Protein 7X5N (pdb70)

Sequence (820 aa):
DYKTFDPDLWAAIAKEEERQEHNLELIASENFVSEAVMAAQGSILTNKYAEGYPGHRYYGGCEEFVDIVENLAIDRAKELFGAKFANVQPHSGSQANTAAYLALVEPGDTILGMDLSAGGHLTHGSPVNFSGKTYHFVAYGVDPTTEVIDYNVVRILARKHQPKLIVAGASAYGRTIDFAKFREIADEVGAKLMVDMAHIAGLVAAGLHPNPVPYADITTTTTHKTLRGPRRGGMILTNDEALAKKINSAVFPGIQGGPLEHVIAGKAVAFKEALDPAFKEYSEQIIANAKAMVKVFNQAIGTRVISGATDNHLMLIDVRELGINGKEAESILDSVNITVNKNSIPFETLSPFKTSGIRIGTPAITTRGFKEEDAVKVAELVVKALQAKDDNAQLDEVKTGVRELTEKFPLVDYKTFDPDLWAAIAKEEERQEHNLELIASENFVSEAVMAAQGSILTNKYAEGYPGHRYYGGCEFVDIVENLAIDRAKELFGAKFANVQPHSGSQANTAAYLALVEPGDTILGMDLSAGGHLTHGSPVNFSGKTYHFVAYGVDPTTEVIDYNVVRILARKHQPKLIVAGASAYGRTIDFAKFREIADEVGAKLMVDMAHIAGLVAAGLHPNPVPYADITTTTTHKTLRGPRRGGMILTNDEALAKKINSAVFPGIQGGPLEHVIAGKAVAFKEALDPAFKEYSEQIIANAKAMVKVFNQAIGTRVISGATDNHLMLIDVRELGINGKEAESILDSVNITVNKNSIPFETLSPFKTSGIRIGTPAITTRGFKEEDAVKVAELVVKALQAKDDNAQLDEVKTGVRELTEKFPLH

Solvent-accessible surface area: 28573 Å² total; per-residue (Å²): 156,73,93,107,88,3,82,88,0,18,43,3,5,45,106,0,85,95,22,5,38,90,18,0,7,0,2,0,8,4,6,20,15,38,117,9,0,32,28,0,0,21,11,32,0,3,11,0,19,0,16,2,45,26,55,146,24,75,24,4,7,5,126,64,0,8,73,0,1,62,31,0,26,67,13,0,71,116,20,4,55,3,125,55,16,4,0,2,0,4,7,13,5,4,0,4,26,0,0,0,74,7,10,8,115,94,49,33,28,0,0,1,3,53,67,29,6,1,5,54,32,1,5,18,14,106,78,1,22,0,22,140,51,10,104,33,20,52,3,30,12,37,88,121,73,14,41,10,45,28,98,76,1,52,104,26,0,131,145,61,111,3,122,0,0,0,0,3,15,18,8,19,12,56,60,8,47,3,34,86,0,70,99,0,0,93,87,18,67,9,86,0,0,0,13,1,12,10,13,0,0,1,8,23,11,59,53,8,71,46,0,4,98,83,9,30,0,2,1,2,6,0,10,13,0,2,45,1,0,8,0,0,0,1,0,5,46,67,97,60,16,7,133,120,3,48,64,10,0,8,24,3,10,3,6,9,0,8,0,1,4,2,0,0,3,0,4,2,1,54,34,8,76,49,110,62,5,94,121,21,0,79,40,0,22,30,0,0,98,15,0,8,129,24,1,78,135,24,129,8,3,104,7,16,24,36,38,2,46,2,0,2,4,6,1,6,0,134,135,41,69,34,24,0,114,82,0,21,70,44,0,70,65,2,39,1,4,1,8,30,22,10,5,10,124,30,114,61,49,91,111,84,2,1,0,0,17,0,1,0,0,1,0,9,42,19,27,0,115,90,129,7,0,48,66,0,0,92,17,0,14,64,0,8,75,5,181,127,63,116,66,70,31,94,98,0,97,52,6,0,129,90,3,5,126,116,25,87,100,148,123,58,91,97,83,3,83,88,0,20,60,4,3,40,97,1,82,79,22,4,39,101,10,0,7,0,0,0,3,3,6,18,15,40,111,8,0,31,28,0,0,21,14,36,1,4,12,1,21,0,26,1,39,23,64,144,31,69,24,18,13,7,116,29,0,22,74,0,1,60,30,0,27,75,20,0,73,126,18,4,58,6,142,64,14,4,0,3,1,4,9,14,6,5,0,3,26,0,0,0,77,6,10,11,119,98,50,32,28,0,0,1,3,54,70,29,6,1,3,51,32,0,6,17,16,102,79,1,24,0,21,138,52,12,100,33,20,56,6,29,11,46,91,122,74,14,41,9,55,40,90,72,2,32,111,33,0,146,150,59,104,3,118,0,0,0,0,3,15,19,8,17,12,61,61,8,62,1,44,62,0,53,90,0,0,90,84,21,66,6,84,0,0,0,14,1,11,9,12,0,0,1,8,26,6,62,59,9,67,52,0,3,94,81,9,38,0,2,0,1,6,0,14,14,1,2,46,1,0,8,1,0,0,1,0,4,56,68,106,65,16,8,134,122,3,50,67,11,0,6,20,4,12,3,9,6,0,5,0,1,4,2,0,0,3,0,3,2,0,61,34,8,62,46,112,58,6,114,126,21,1,95,35,0,22,30,0,0,98,16,0,8,141,24,0,77,136,22,146,6,2,96,5,16,24,36,35,2,44,3,0,2,3,6,0,6,0,106,152,36,69,34,24,0,108,79,0,19,69,51,0,45,75,3,52,0,0,0,7,26,24,11,3,12,120,30,106,70,49,84,113,108,3,0,0,0,11,0,0,0,0,0,0,9,39,18,24,0,117,88,140,7,0,47,65,0,0,93,15,0,15,69,1,6,71,5,181,124,62,105,63,59,16,78,87,0,86,47,4,1,131,85,3,5,119,124,28,85,31,225

B-factor: mean 38.7, std 10.05, range [20.39, 105.13]

Secondary structure (DSSP, 8-state):
-TTTT-HHHHHHHHHHHHHHHHSEE--TT-----HHHHHHHTSGGGG----EETTEESSSS-TTHHHHHHHHHHHHHHHH--SEEE---SSHHHHHHHHHHHH--TT-EEEEE-TTTT--GGGT-TTSHHHHHSEEEEE---TTT-S--HHHHHHHHHHH--SEEEE--SS--S---HHHHHHHHHHHT-EEEEE-GGGHHHHHTTSS---TTT-SEEEEESSSTT---S-EEEEES-HHHHHHHHHIIIIII--S--HHHHHHHHHHHHHHHSHHHHHHHHHHHHHHHHHHHHHHTSSS-EETTS--SSSEEEEE-GGGT--HHHHHHHHHHTTEE-EEE--TT--S-TTT-SEEEEE-HHHHHHT--HHHHHHHHHHHHHHHHSSS-HHHHHHHHHHHHHHHHHS--/--HHHH-HHHHHHHHHHHHHHHHSEE--TT-----HHHHHHHTSGGGG----EETTEESSSS-HHHHHHHHHHHHHHHHHHT-SEEE---SSHHHHHHHHHHHH--TT-EEEEE-TTTT--GGGT-TTSHHHHHSEEEEE---TTT-S--HHHHHHHHHHH--SEEEE--SS--S---HHHHHHHHHHHT-EEEEE-TTTHHHHHTTSS---TTT-SEEEEESSSTT---S-EEEEES-HHHHHHHHHIIIIII-SS--HHHHHHHHHHHHHHHSHHHHHHHHHHHHHHHHHHHHHHHSTT-EEGGG--SSSEEEEE-GGGT--HHHHHHHHHHTTEE-EEE--TT--S-TTT-SEEEEE-HHHHHHT--HHHHHHHHHHHHHHHHSSS-HHHHHHHHHHHHHHHHHS---

Organism: Enterococcus faecium (strain ATCC BAA-472 / TX0016 / DO) (NCBI:txid333849)

Radius of gyration: 26.91 Å; Cα contacts (8 Å, |Δi|>4): 1961; chains: 2; bounding box: 60×84×65 Å

Structure (mmCIF, N/CA/C/O backbone):
data_7X5N
#
_entry.id   7X5N
#
_cell.length_a   119.350
_cell.length_b   119.350
_cell.length_c   162.588
_cell.angle_alpha   90.000
_cell.angle_beta   90.000
_cell.angle_gamma   90.000
#
_symmetry.space_group_name_H-M   'P 41 21 2'
#
loop_
_entity.id
_entity.type
_entity.pdbx_description
1 polymer 'Serine hydroxymethyltransferase'
2 non-polymer (4R)-6-azanyl-4-[3-(hydroxymethyl)-5-phenyl-phenyl]-3-methyl-4-propan-2-yl-1H-pyrano[2,3-c]pyrazole-5-carbonitrile
3 non-polymer [3-HYDROXY-2-METHYL-5-PHOSPHONOOXYMETHYL-PYRIDIN-4-YLMETHYL]-SERINE
4 water water
#
loop_
_atom_site.group_PDB
_atom_site.id
_atom_site.type_symbol
_atom_site.label_atom_id
_atom_site.label_alt_id
_atom_site.label_comp_id
_atom_site.label_asym_id
_atom_site.label_entity_id
_atom_site.label_seq_id
_atom_site.pdbx_PDB_ins_code
_atom_site.Cartn_x
_atom_site.Cartn_y
_atom_site.Cartn_z
_atom_site.occupancy
_atom_site.B_iso_or_equiv
_atom_site.auth_seq_id
_atom_site.auth_comp_id
_atom_site.auth_asym_id
_atom_site.auth_atom_id
_atom_site.pdbx_PDB_model_num
ATOM 1 N N . ASP A 1 6 ? 60.47782 78.34658 70.82940 1.000 60.56310 3 ASP A N 1
ATOM 2 C CA . ASP A 1 6 ? 60.59299 77.65848 72.11148 1.000 65.45429 3 ASP A CA 1
ATOM 3 C C . ASP A 1 6 ? 61.87143 76.82445 72.17383 1.000 63.67242 3 ASP A C 1
ATOM 4 O O . ASP A 1 6 ? 62.60354 76.87390 73.16959 1.000 56.79100 3 ASP A O 1
ATOM 9 N N . TYR A 1 7 ? 62.13987 76.05012 71.11155 1.000 59.69377 4 TYR A N 1
ATOM 10 C CA . TYR A 1 7 ? 63.45875 75.43765 70.97478 1.000 56.62965 4 TYR A CA 1
ATOM 11 C C . TYR A 1 7 ? 64.55478 76.48748 70.84401 1.000 54.54081 4 TYR A C 1
ATOM 12 O O . TYR A 1 7 ? 65.73245 76.15873 71.03747 1.000 52.46906 4 TYR A O 1
ATOM 21 N N . LYS A 1 8 ? 64.18366 77.73932 70.53904 1.000 48.61606 5 LYS A N 1
ATOM 22 C CA . LYS A 1 8 ? 65.11947 78.85120 70.42942 1.000 49.28331 5 LYS A CA 1
ATOM 23 C C . LYS A 1 8 ? 65.61158 79.36434 71.76852 1.000 50.53021 5 LYS A C 1
ATOM 24 O O . LYS A 1 8 ? 66.64110 80.04553 71.80426 1.000 50.96837 5 LYS A O 1
ATOM 30 N N . THR A 1 9 ? 64.89520 79.07991 72.86242 1.000 49.97917 6 THR A N 1
ATOM 31 C CA . THR A 1 9 ? 65.24502 79.67398 74.14911 1.000 47.32310 6 THR A CA 1
ATOM 32 C C . THR A 1 9 ? 66.58823 79.16625 74.65724 1.000 45.99625 6 THR A C 1
ATOM 33 O O . THR A 1 9 ? 67.31831 79.90982 75.31951 1.000 46.88817 6 THR A O 1
ATOM 37 N N . PHE A 1 10 ? 66.91894 77.90439 74.36259 1.000 42.88305 7 PHE A N 1
ATOM 38 C CA . PHE A 1 10 ? 68.17759 77.31693 74.81328 1.000 43.00408 7 PHE A CA 1
ATOM 39 C C . PHE A 1 10 ? 69.38800 78.03838 74.22529 1.000 38.19410 7 PHE A C 1
ATOM 40 O O . PHE A 1 10 ? 70.43296 78.12599 74.87861 1.000 43.53030 7 PHE A O 1
ATOM 48 N N . ASP A 1 11 ? 69.27242 78.56712 73.00775 1.000 42.80119 8 ASP A N 1
ATOM 49 C CA . ASP A 1 11 ? 70.40722 79.15533 72.29208 1.000 42.76027 8 ASP A CA 1
ATOM 50 C C . ASP A 1 11 ? 70.01161 80.51314 71.72790 1.000 43.95967 8 ASP A C 1
ATOM 51 O O . ASP A 1 11 ? 69.86753 80.67516 70.50567 1.000 43.53400 8 ASP A O 1
ATOM 56 N N . PRO A 1 12 ? 69.84079 81.52139 72.58991 1.000 44.44692 9 PRO A N 1
ATOM 57 C CA . PRO A 1 12 ? 69.37608 82.82122 72.08675 1.000 45.11782 9 PRO A CA 1
ATOM 58 C C . PRO A 1 12 ? 70.37186 83.50401 71.16175 1.000 40.84692 9 PRO A C 1
ATOM 59 O O . PRO A 1 12 ? 69.94708 84.22200 70.24774 1.000 38.23051 9 PRO A O 1
ATOM 63 N N . ASP A 1 13 ? 71.67791 83.29266 71.34970 1.000 38.30053 10 ASP A N 1
ATOM 64 C CA . ASP A 1 13 ? 72.65553 83.97757 70.50660 1.000 40.18331 10 ASP A CA 1
ATOM 65 C C . ASP A 1 13 ? 72.58127 83.50675 69.05249 1.000 42.97705 10 ASP A C 1
ATOM 66 O O . ASP A 1 13 ? 72.64567 84.32407 68.12501 1.000 38.97050 10 ASP A O 1
ATOM 71 N N . LEU A 1 14 ? 72.44661 82.19651 68.83027 1.000 39.89217 11 LEU A N 1
ATOM 72 C CA . LEU A 1 14 ? 72.41198 81.69407 67.45571 1.000 38.97661 11 LEU A CA 1
ATOM 73 C C . LEU A 1 14 ? 71.16086 82.16493 66.72874 1.000 40.73871 11 LEU A C 1
ATOM 74 O O . LEU A 1 14 ? 71.23080 82.64643 65.58832 1.000 37.21210 11 LEU A O 1
ATOM 79 N N . TRP A 1 15 ? 70.00239 82.04373 67.37972 1.000 38.39062 12 TRP A N 1
ATOM 80 C CA . TRP A 1 15 ? 68.75724 82.40023 66.71703 1.000 35.61239 12 TRP A CA 1
ATOM 81 C C . TRP A 1 15 ? 68.62770 83.90369 66.51537 1.000 41.68336 12 TRP A C 1
ATOM 82 O O . TRP A 1 15 ? 67.96234 84.34002 65.56851 1.000 41.11132 12 TRP A O 1
ATOM 93 N N . ALA A 1 16 ? 69.25763 84.70946 67.37111 1.000 37.43488 13 ALA A N 1
ATOM 94 C CA . ALA A 1 16 ? 69.27330 86.14580 67.12489 1.000 39.05333 13 ALA A CA 1
ATOM 95 C C . ALA A 1 16 ? 70.04525 86.45984 65.84944 1.000 42.16003 13 ALA A C 1
ATOM 96 O O . ALA A 1 16 ? 69.59439 87.25288 65.01336 1.000 42.50902 13 ALA A O 1
ATOM 98 N N . ALA A 1 17 ? 71.20575 85.81603 65.67461 1.000 40.18529 14 ALA A N 1
ATOM 99 C CA . ALA A 1 17 ? 72.01418 86.01905 64.47368 1.000 41.74038 14 ALA A CA 1
ATOM 100 C C . ALA A 1 17 ? 71.24477 85.63250 63.21974 1.000 38.80718 14 ALA A C 1
ATOM 101 O O . ALA A 1 17 ? 71.26003 86.36057 62.22288 1.000 42.80837 14 ALA A O 1
ATOM 103 N N . ILE A 1 18 ? 70.54873 84.49635 63.25594 1.000 37.68716 15 ILE A N 1
ATOM 104 C CA . ILE A 1 18 ? 69.73831 84.08753 62.11358 1.000 39.54697 15 ILE A CA 1
ATOM 105 C C . ILE A 1 18 ? 68.59608 85.06815 61.89032 1.000 42.68600 15 ILE A C 1
ATOM 106 O O . ILE A 1 18 ? 68.23901 85.37708 60.74634 1.000 42.47556 15 ILE A O 1
ATOM 111 N N . ALA A 1 19 ? 68.01305 85.58407 62.97579 1.000 42.82375 16 ALA A N 1
ATOM 112 C CA . ALA A 1 19 ? 66.94653 86.57171 62.84770 1.000 43.82374 16 ALA A CA 1
ATOM 113 C C . ALA A 1 19 ? 67.43519 87.81675 62.11716 1.000 43.63958 16 ALA A C 1
ATOM 114 O O . ALA A 1 19 ? 66.74634 88.34860 61.23805 1.000 45.70245 16 ALA A O 1
ATOM 116 N N . LYS A 1 20 ? 68.62594 88.30323 62.47228 1.000 44.03779 17 LYS A N 1
ATOM 117 C CA . LYS A 1 20 ? 69.15738 89.47057 61.78126 1.000 41.82303 17 LYS A CA 1
ATOM 118 C C . LYS A 1 20 ? 69.49595 89.15492 60.32632 1.000 47.64951 17 LYS A C 1
ATOM 119 O O . LYS A 1 20 ? 69.37934 90.03018 59.46277 1.000 42.28647 17 LYS A O 1
ATOM 125 N N . GLU A 1 21 ? 69.90080 87.91531 60.03299 1.000 44.85076 18 GLU A N 1
ATOM 126 C CA . GLU A 1 21 ? 70.14789 87.53938 58.64548 1.000 43.36720 18 GLU A CA 1
ATOM 127 C C . GLU A 1 21 ? 68.85481 87.54032 57.83800 1.000 44.05296 18 GLU A C 1
ATOM 128 O O . GLU A 1 21 ? 68.85390 87.91629 56.65717 1.000 46.50235 18 GLU A O 1
ATOM 134 N N . GLU A 1 22 ? 67.74203 87.14229 58.45873 1.000 41.82989 19 GLU A N 1
ATOM 135 C CA . GLU A 1 22 ? 66.45086 87.22062 57.78460 1.000 42.08352 19 GLU A CA 1
ATOM 136 C C . GLU A 1 22 ? 66.11464 88.66103 57.43648 1.000 44.78111 19 GLU A C 1
ATOM 137 O O . GLU A 1 22 ? 65.65747 88.95306 56.32806 1.000 48.71156 19 GLU A O 1
ATOM 143 N N . GLU A 1 23 ? 66.32697 89.57577 58.38298 1.000 47.34247 20 GLU A N 1
ATOM 144 C CA . GLU A 1 23 ? 66.05314 90.98472 58.12490 1.000 49.32532 20 GLU A CA 1
ATOM 145 C C . GLU A 1 23 ? 67.01543 91.55356 57.09121 1.000 48.79817 20 GLU A C 1
ATOM 146 O O . GLU A 1 23 ? 66.62243 92.39033 56.27063 1.000 46.14010 20 GLU A O 1
ATOM 152 N N . ARG A 1 24 ? 68.27935 91.11608 57.11253 1.000 42.94278 21 ARG A N 1
ATOM 153 C CA . ARG A 1 24 ? 69.23734 91.60543 56.12204 1.000 44.11205 21 ARG A CA 1
ATOM 154 C C . ARG A 1 24 ? 68.82510 91.21528 54.70482 1.000 47.03011 21 ARG A C 1
ATOM 155 O O . ARG A 1 24 ? 68.90104 92.03604 53.78299 1.000 47.65210 21 ARG A O 1
ATOM 163 N N . GLN A 1 25 ? 68.39511 89.96287 54.50399 1.000 44.50403 22 GLN A N 1
ATOM 164 C CA . GLN A 1 25 ? 67.94234 89.54412 53.17630 1.000 43.92285 22 GLN A CA 1
ATOM 165 C C . GLN A 1 25 ? 66.69712 90.30825 52.74822 1.000 48.24456 22 GLN A C 1
ATOM 166 O O . GLN A 1 25 ? 66.47623 90.52572 51.54830 1.000 46.31343 22 GLN A O 1
ATOM 172 N N . GLU A 1 26 ? 65.88007 90.72825 53.71258 1.000 49.67691 23 GLU A N 1
ATOM 173 C CA . GLU A 1 26 ? 64.67188 91.48322 53.39863 1.000 51.41742 23 GLU A CA 1
ATOM 174 C C . GLU A 1 26 ? 64.99972 92.90590 52.95619 1.000 48.15334 23 GLU A C 1
ATOM 175 O O . GLU A 1 26 ? 64.43684 93.39430 51.97118 1.000 48.62216 23 GLU A O 1
ATOM 181 N N . HIS A 1 27 ? 65.91144 93.57911 53.66643 1.000 48.25368 24 HIS A N 1
ATOM 182 C CA . HIS A 1 27 ? 66.15017 95.01062 53.50971 1.000 51.39180 24 HIS A CA 1
ATOM 183 C C . HIS A 1 27 ? 67.21734 95.34943 52.47638 1.000 56.48035 24 HIS A C 1
ATOM 184 O O . HIS A 1 27 ? 67.31773 96.51597 52.08161 1.000 59.97416 24 HIS A O 1
ATOM 191 N N . ASN A 1 28 ? 68.02634 94.38686 52.04620 1.000 50.40518 25 ASN A N 1
ATOM 192 C CA . ASN A 1 28 ? 69.07993 94.64925 51.07700 1.000 51.36040 25 ASN A CA 1
ATOM 193 C C . ASN A 1 28 ? 68.67936 94.14863 49.69567 1.000 50.14166 25 ASN A C 1
ATOM 194 O O . ASN A 1 28 ? 67.87662 93.22235 49.55840 1.000 49.43771 25 ASN A O 1
ATOM 199 N N . LEU A 1 29 ? 69.23098 94.79239 48.66793 1.000 47.40124 26 LEU A N 1
ATOM 200 C CA . LEU A 1 29 ? 69.09768 94.32811 47.29247 1.000 48.59750 26 LEU A CA 1
ATOM 201 C C . LEU A 1 29 ? 70.25412 93.38073 46.99939 1.000 51.21765 26 LEU A C 1
ATOM 202 O O . LEU A 1 29 ? 71.41220 93.80823 46.92252 1.000 47.61097 26 LEU A O 1
ATOM 207 N N . GLU A 1 30 ? 69.94879 92.09774 46.83054 1.000 47.20705 27 GLU A N 1
ATOM 208 C CA . GLU A 1 30 ? 70.98510 91.09602 46.61270 1.000 46.85200 27 GLU A CA 1
ATOM 209 C C . GLU A 1 30 ? 71.24717 90.99571 45.11488 1.000 44.98475 27 GLU A C 1
ATOM 210 O O . GLU A 1 30 ? 70.43993 90.43304 44.37171 1.000 43.59173 27 GLU A O 1
ATOM 216 N N . LEU A 1 31 ? 72.37051 91.55136 44.66696 1.000 42.88076 28 LEU A N 1
ATOM 217 C CA . LEU A 1 31 ? 72.75226 91.48573 43.26218 1.000 41.81802 28 LEU A CA 1
ATOM 218 C C . LEU A 1 31 ? 73.90219 90.51982 43.01343 1.000 38.00089 28 LEU A C 1
ATOM 219 O O . LEU A 1 31 ? 74.50333 90.55272 41.93469 1.000 38.28034 28 LEU A O 1
ATOM 224 N N . ILE A 1 32 ? 74.23358 89.66610 43.97899 1.000 42.07087 29 ILE A N 1
ATOM 225 C CA . ILE A 1 32 ? 75.27701 88.67308 43.74781 1.000 39.20153 29 ILE A CA 1
ATOM 226 C C . ILE A 1 32 ? 74.75584 87.64615 42.74840 1.000 39.04635 29 ILE A C 1
ATOM 227 O O . ILE A 1 32 ? 73.74105 86.97941 42.99243 1.000 35.12838 29 ILE A O 1
ATOM 232 N N . ALA A 1 33 ? 75.43164 87.54988 41.58566 1.000 36.26247 30 ALA A N 1
ATOM 233 C CA . ALA A 1 33 ? 74.92142 86.77359 40.45581 1.000 35.81544 30 ALA A CA 1
ATOM 234 C C . ALA A 1 33 ? 74.73766 85.29562 40.78111 1.000 35.79784 30 ALA A C 1
ATOM 235 O O . ALA A 1 33 ? 73.94650 84.62058 40.10947 1.000 37.55529 30 ALA A O 1
ATOM 237 N N . SER A 1 34 ? 75.46562 84.77692 41.76613 1.000 34.25077 31 SER A N 1
ATOM 238 C CA . SER A 1 34 ? 75.43755 83.36792 42.14492 1.000 39.10616 31 SER A CA 1
ATOM 239 C C . SER A 1 34 ? 74.41522 83.04723 43.23451 1.000 41.45049 31 SER A C 1
ATOM 240 O O . SER A 1 34 ? 74.41675 81.92358 43.75291 1.000 38.45270 31 SER A O 1
ATOM 243 N N . GLU A 1 35 ? 73.57424 83.99774 43.62576 1.000 37.43892 32 GLU A N 1
ATOM 244 C CA . GLU A 1 35 ? 72.64724 83.77158 44.72082 1.000 36.42612 32 GLU A CA 1
ATOM 245 C C . GLU A 1 35 ? 71.20883 83.81450 44.22598 1.000 34.07167 32 GLU A C 1
ATOM 246 O O . GLU A 1 35 ? 70.92005 84.24161 43.10950 1.000 36.03446 32 GLU A O 1
ATOM 252 N N . ASN A 1 36 ? 70.30371 83.36725 45.08756 1.000 33.58763 33 ASN A N 1
ATOM 253 C CA . ASN A 1 36 ? 68.88321 83.26578 44.76536 1.000 34.95101 33 ASN A CA 1
ATOM 254 C C . ASN A 1 36 ? 68.12426 83.14027 46.08427 1.000 34.37957 33 ASN A C 1
ATOM 255 O O . ASN A 1 36 ? 68.71960 83.21680 47.16195 1.000 36.78858 33 ASN A O 1
ATOM 260 N N . PHE A 1 37 ? 66.80862 82.94234 46.00479 1.000 35.09017 34 PHE A N 1
ATOM 261 C CA . PHE A 1 37 ? 65.97931 82.64669 47.17510 1.000 32.62804 34 PHE A CA 1
ATOM 262 C C . PHE A 1 37 ? 65.21308 81.36083 46.89844 1.000 32.92207 34 PHE A C 1
ATOM 263 O O . PHE A 1 37 ? 64.40185 81.31361 45.96996 1.000 34.45180 34 PHE A O 1
ATOM 271 N N . VAL A 1 38 ? 65.46431 80.31922 47.68785 1.000 30.29058 35 VAL A N 1
ATOM 272 C CA . VAL A 1 38 ? 64.76889 79.05621 47.46100 1.000 31.39273 35 VAL A CA 1
ATOM 273 C C . VAL A 1 38 ? 63.35390 79.12909 48.02393 1.000 32.59645 35 VAL A C 1
ATOM 274 O O . VAL A 1 38 ? 63.03170 79.96185 48.87443 1.000 34.36980 35 VAL A O 1
ATOM 278 N N . SER A 1 39 ? 62.50740 78.21806 47.55513 1.000 32.63400 36 SER A N 1
ATOM 279 C CA . SER A 1 39 ? 61.13368 78.14955 48.01736 1.000 30.90829 36 SER A CA 1
ATOM 280 C C . SER A 1 39 ? 61.04699 77.61815 49.44773 1.000 35.02999 36 SER A C 1
ATOM 281 O O . SER A 1 39 ? 62.00065 77.06277 50.01024 1.000 30.38220 36 SER A O 1
ATOM 284 N N . GLU A 1 40 ? 59.86115 77.79395 50.03235 1.000 32.94891 37 GLU A N 1
ATOM 285 C CA . GLU A 1 40 ? 59.57214 77.20653 51.33040 1.000 35.31524 37 GLU A CA 1
ATOM 286 C C . GLU A 1 40 ? 59.76346 75.69257 51.30578 1.000 33.27526 37 GLU A C 1
ATOM 287 O O . GLU A 1 40 ? 60.26631 75.11101 52.27262 1.000 32.80503 37 GLU A O 1
ATOM 293 N N . ALA A 1 41 ? 59.37742 75.04275 50.19842 1.000 33.23505 38 ALA A N 1
ATOM 294 C CA . ALA A 1 41 ? 59.47330 73.58744 50.10947 1.000 35.46392 38 ALA A CA 1
ATOM 295 C C . ALA A 1 41 ? 60.92498 73.11782 50.07933 1.000 30.94491 38 ALA A C 1
ATOM 296 O O . ALA A 1 41 ? 61.25038 72.07221 50.65680 1.000 33.47104 38 ALA A O 1
ATOM 298 N N . VAL A 1 42 ? 61.81424 73.87078 49.42233 1.000 30.75328 39 VAL A N 1
ATOM 299 C CA . VAL A 1 42 ? 63.22473 73.48665 49.42049 1.000 31.56769 39 VAL A CA 1
ATOM 300 C C . VAL A 1 42 ? 63.78952 73.54913 50.83318 1.000 30.51843 39 VAL A C 1
ATOM 301 O O . VAL A 1 42 ? 64.50782 72.64430 51.27509 1.000 30.70437 39 VAL A O 1
ATOM 305 N N . MET A 1 43 ? 63.44799 74.59824 51.57683 1.000 31.53856 40 MET A N 1
ATOM 306 C CA . MET A 1 43 ? 63.98293 74.73848 52.91987 1.000 32.05408 40 MET A CA 1
ATOM 307 C C . MET A 1 43 ? 63.40559 73.68425 53.85341 1.000 30.73550 40 MET A C 1
ATOM 308 O O . MET A 1 43 ? 64.11212 73.18230 54.72965 1.000 32.48220 40 MET A O 1
ATOM 313 N N . ALA A 1 44 ? 62.12802 73.33457 53.67595 1.000 28.45704 41 ALA A N 1
ATOM 314 C CA . ALA A 1 44 ? 61.50868 72.28955 54.49346 1.000 33.56210 41 ALA A CA 1
ATOM 315 C C . ALA A 1 44 ? 62.15845 70.92654 54.25852 1.000 30.21628 41 ALA A C 1
ATOM 316 O O . ALA A 1 44 ? 62.29336 70.12664 55.19434 1.000 28.42207 41 ALA A O 1
ATOM 318 N N . ALA A 1 45 ? 62.52555 70.62792 53.00597 1.000 29.61998 42 ALA A N 1
ATOM 319 C CA . ALA A 1 45 ? 63.22239 69.38009 52.71317 1.000 25.98433 42 ALA A CA 1
ATOM 320 C C . ALA A 1 45 ? 64.57533 69.34726 53.40680 1.000 28.52170 42 ALA A C 1
ATOM 321 O O . ALA A 1 45 ? 64.95873 68.33783 54.01470 1.000 27.47675 42 ALA A O 1
ATOM 323 N N . GLN A 1 46 ? 65.30712 70.46139 53.34030 1.000 26.55810 43 GLN A N 1
ATOM 324 C CA . GLN A 1 46 ? 66.59656 70.54990 54.00736 1.000 28.84787 43 GLN A CA 1
ATOM 325 C C . GLN A 1 46 ? 66.44175 70.50902 55.52211 1.000 32.24921 43 GLN A C 1
ATOM 326 O O . GLN A 1 46 ? 67.36885 70.10019 56.22932 1.000 29.83038 43 GLN A O 1
ATOM 332 N N . GLY A 1 47 ? 65.28933 70.93114 56.03475 1.000 32.01452 44 GLY A N 1
ATOM 333 C CA . GLY A 1 47 ? 65.03209 70.85209 57.45987 1.000 34.45283 44 GLY A CA 1
ATOM 334 C C . GLY A 1 47 ? 64.35533 69.56404 57.89650 1.000 34.05535 44 GLY A C 1
ATOM 335 O O . GLY A 1 47 ? 63.81939 69.50086 59.00121 1.000 31.26749 44 GLY A O 1
ATOM 336 N N . SER A 1 48 ? 64.38491 68.52715 57.05620 1.000 29.87056 45 SER A N 1
ATOM 337 C CA . SER A 1 48 ? 63.64415 67.30319 57.31242 1.000 28.59736 45 SER A CA 1
ATOM 338 C C . SER A 1 48 ? 64.49941 66.29581 58.08233 1.000 28.10780 45 SER A C 1
ATOM 339 O O . SER A 1 48 ? 65.70212 66.47266 58.28116 1.000 29.28110 45 SER A O 1
ATOM 342 N N . ILE A 1 49 ? 63.87116 65.19916 58.51207 1.000 26.27696 46 ILE A N 1
ATOM 343 C CA . ILE A 1 49 ? 64.60625 64.16208 59.22938 1.000 28.66565 46 ILE A CA 1
ATOM 344 C C . ILE A 1 49 ? 65.50516 63.34450 58.31289 1.000 30.14126 46 ILE A C 1
ATOM 345 O O . ILE A 1 49 ? 66.16568 62.41051 58.78322 1.000 28.76898 46 ILE A O 1
ATOM 350 N N . LEU A 1 50 ? 65.54855 63.66164 57.01052 1.000 27.65226 47 LEU A N 1
ATOM 351 C CA . LEU A 1 50 ? 66.45504 62.95315 56.11390 1.000 26.14942 47 LEU A CA 1
ATOM 352 C C . LEU A 1 50 ? 67.90035 63.17352 56.51469 1.000 28.15446 47 LEU A C 1
ATOM 353 O O . LEU A 1 50 ? 68.76556 62.38065 56.12214 1.000 30.82632 47 LEU A O 1
ATOM 358 N N . THR A 1 51 ? 68.18198 64.21600 57.30303 1.000 29.79687 48 THR A N 1
ATOM 359 C CA . THR A 1 51 ? 69.54511 64.42067 57.79208 1.000 29.31025 48 THR A CA 1
ATOM 360 C C . THR A 1 51 ? 70.02351 63.26572 58.66869 1.000 30.06622 48 THR A C 1
ATOM 361 O O . THR A 1 51 ? 71.23736 63.07183 58.80597 1.000 31.58384 48 THR A O 1
ATOM 365 N N . ASN A 1 52 ? 69.10753 62.46853 59.23629 1.000 29.31802 49 ASN A N 1
ATOM 366 C CA . ASN A 1 52 ? 69.50141 61.38708 60.13519 1.000 27.83818 49 ASN A CA 1
ATOM 367 C C . ASN A 1 52 ? 69.96823 60.11426 59.41921 1.000 30.42871 49 ASN A C 1
ATOM 368 O O . ASN A 1 52 ? 70.46517 59.20175 60.08643 1.000 30.61571 49 ASN A O 1
ATOM 373 N N . LYS A 1 53 ? 69.81222 60.00670 58.10434 1.000 28.67052 50 LYS A N 1
ATOM 374 C CA . LYS A 1 53 ? 70.01955 58.74177 57.40585 1.000 30.04463 50 LYS A CA 1
ATOM 375 C C . LYS A 1 53 ? 71.40550 58.69080 56.76696 1.000 31.93609 50 LYS A C 1
ATOM 376 O O . LYS A 1 53 ? 71.73713 59.54633 55.93592 1.000 30.13067 50 LYS A O 1
ATOM 382 N N . TYR A 1 54 ? 72.19710 57.67714 57.12846 1.000 29.28241 51 TYR A N 1
ATOM 383 C CA . TYR A 1 54 ? 73.39024 57.33775 56.35607 1.000 28.46997 51 TYR A CA 1
ATOM 384 C C . TYR A 1 54 ? 72.98116 56.50325 55.14712 1.000 29.34371 51 TYR A C 1
ATOM 385 O O . TYR A 1 54 ? 72.27993 55.49831 55.28784 1.000 25.62471 51 TYR A O 1
ATOM 394 N N . ALA A 1 55 ? 73.41630 56.90722 53.95662 1.000 27.45805 52 ALA A N 1
ATOM 395 C CA . ALA A 1 55 ? 72.97186 56.20987 52.75848 1.000 26.23899 52 ALA A CA 1
ATOM 396 C C . ALA A 1 55 ? 74.09448 56.10336 51.73099 1.000 29.26609 52 ALA A C 1
ATOM 397 O O . ALA A 1 55 ? 73.88459 56.31751 50.52931 1.000 28.52495 52 ALA A O 1
ATOM 399 N N . GLU A 1 56 ? 75.29969 55.74389 52.17084 1.000 30.24335 53 GLU A N 1
ATOM 400 C CA . GLU A 1 56 ? 76.38909 55.60540 51.20829 1.000 28.72644 53 GLU A CA 1
ATOM 401 C C . GLU A 1 56 ? 76.04199 54.54663 50.16589 1.000 30.87242 53 GLU A C 1
ATOM 402 O O . GLU A 1 56 ? 75.30024 53.59394 50.43432 1.000 31.54286 53 GLU A O 1
ATOM 408 N N . GLY A 1 57 ? 76.58192 54.72356 48.96740 1.000 29.39108 54 GLY A N 1
ATOM 409 C CA . GLY A 1 57 ? 76.19661 53.91265 47.83530 1.000 27.95916 54 GLY A CA 1
ATOM 410 C C . GLY A 1 57 ? 75.16022 54.63829 47.00884 1.000 27.77713 54 GLY A C 1
ATOM 411 O O . GLY A 1 57 ? 74.97552 55.85154 47.12744 1.000 28.63379 54 GLY A O 1
ATOM 412 N N . TYR A 1 58 ? 74.45580 53.87622 46.18454 1.000 26.11872 55 TYR A N 1
ATOM 413 C CA . TYR A 1 58 ? 73.48550 54.41229 45.24102 1.000 27.83760 55 TYR A CA 1
ATOM 414 C C . TYR A 1 58 ? 72.17207 53.66410 45.39613 1.000 28.93882 55 TYR A C 1
ATOM 415 O O . TYR A 1 58 ? 72.14438 52.57868 45.98660 1.000 32.93108 55 TYR A O 1
ATOM 424 N N . PRO A 1 59 ? 71.05828 54.23667 44.92326 1.000 31.07525 56 PRO A N 1
ATOM 425 C CA . PRO A 1 59 ? 69.74214 53.64128 45.20441 1.000 32.23296 56 PRO A CA 1
ATOM 426 C C . PRO A 1 59 ? 69.67929 52.18175 44.78044 1.000 33.51815 56 PRO A C 1
ATOM 427 O O . PRO A 1 59 ? 70.08987 51.82031 43.67594 1.000 31.77403 56 PRO A O 1
ATOM 431 N N . GLY A 1 60 ? 69.16518 51.33763 45.67694 1.000 32.92617 57 GLY A N 1
ATOM 432 C CA . GLY A 1 60 ? 69.14437 49.90919 45.45335 1.000 34.69457 57 GLY A CA 1
ATOM 433 C C . GLY A 1 60 ? 70.44921 49.19983 45.74769 1.000 36.96734 57 GLY A C 1
ATOM 434 O O . GLY A 1 60 ? 70.47440 47.96237 45.76222 1.000 35.63576 57 GLY A O 1
ATOM 435 N N . HIS A 1 61 ? 71.53796 49.93160 45.97759 1.000 32.53737 58 HIS A N 1
ATOM 436 C CA . HIS A 1 61 ? 72.83605 49.32737 46.26270 1.000 33.25946 58 HIS A CA 1
ATOM 437 C C . HIS A 1 61 ? 73.52182 50.13969 47.35582 1.000 31.92039 58 HIS A C 1
ATOM 438 O O . HIS A 1 61 ? 74.63597 50.63092 47.20385 1.000 32.80490 58 HIS A O 1
ATOM 445 N N . ARG A 1 62 ? 72.83850 50.27424 48.48842 1.000 31.03774 59 ARG A N 1
ATOM 446 C CA . ARG A 1 62 ? 73.34245 51.02668 49.62198 1.000 31.78038 59 ARG A CA 1
ATOM 447 C C . ARG A 1 62 ? 74.17044 50.12758 50.53518 1.000 33.78621 59 ARG A C 1
ATOM 448 O O . ARG A 1 62 ? 74.02097 48.90377 50.54745 1.000 31.62020 59 ARG A O 1
ATOM 456 N N . TYR A 1 63 ? 75.03754 50.75908 51.32238 1.000 29.54630 60 TYR A N 1
ATOM 457 C CA . TYR A 1 63 ? 75.89564 50.04970 52.26563 1.000 32.95857 60 TYR A CA 1
ATOM 458 C C . TYR A 1 63 ? 75.28728 49.97306 53.66040 1.000 34.54230 60 TYR A C 1
ATOM 459 O O . TYR A 1 63 ? 75.95895 49.52411 54.59915 1.000 36.96737 60 TYR A O 1
ATOM 468 N N . TYR A 1 64 ? 74.04942 50.42675 53.82533 1.000 34.36203 61 TYR A N 1
ATOM 469 C CA . TYR A 1 64 ? 73.37153 50.45136 55.11655 1.000 32.42166 61 TYR A CA 1
ATOM 470 C C . TYR A 1 64 ? 71.958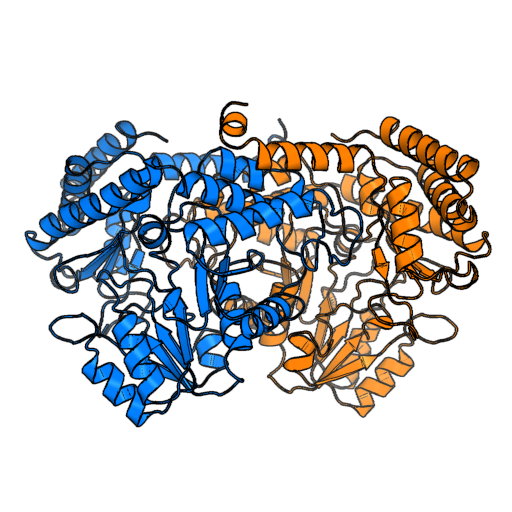76 49.92156 54.93844 1.000 33.44282 61 TYR A C 1
ATOM 471 O O . TYR A 1 64 ? 71.39030 49.97048 53.84494 1.000 31.74107 61 TYR A O 1
ATOM 480 N N . GLY A 1 65 ? 71.37895 49.45010 56.03064 1.000 31.44373 62 GLY A N 1
ATOM 481 C CA . GLY A 1 65 ? 69.97493 49.11770 56.00537 1.000 30.52719 62 GLY A CA 1
ATOM 482 C C . GLY A 1 65 ? 69.10412 50.36189 56.04476 1.000 28.91340 62 GLY A C 1
ATOM 483 O O . GLY A 1 65 ? 69.57215 51.47244 56.30211 1.000 30.85058 62 GLY A O 1
ATOM 484 N N . GLY A 1 66 ? 67.81719 50.15887 55.76730 1.000 32.28014 63 GLY A N 1
ATOM 485 C CA . GLY A 1 66 ? 66.81256 51.17672 56.02686 1.000 32.16139 63 GLY A CA 1
ATOM 486 C C . GLY A 1 66 ? 66.65114 52.24375 54.96142 1.000 32.54702 63 GLY A C 1
ATOM 487 O O . GLY A 1 66 ? 66.01788 53.27446 55.22767 1.000 30.26120 63 GLY A O 1
ATOM 488 N N . CYS A 1 67 ? 67.20076 52.05129 53.76401 1.000 28.53577 64 CYS A N 1
ATOM 489 C CA . CYS A 1 67 ? 67.23137 53.13477 52.78707 1.000 27.20917 64 CYS A CA 1
ATOM 490 C C . CYS A 1 67 ? 66.11750 53.06840 51.76854 1.000 29.63595 64 CYS A C 1
ATOM 491 O O . CYS A 1 67 ? 66.16129 53.82046 50.78905 1.000 28.80851 64 CYS A O 1
ATOM 494 N N A GLU A 1 68 ? 65.12087 52.19575 51.93938 0.558 28.57514 65 GLU A N 1
ATOM 495 N N B GLU A 1 68 ? 65.12324 52.19765 51.98727 0.442 28.52504 65 GLU A N 1
ATOM 496 C CA A GLU A 1 68 ? 64.20857 51.98608 50.81519 0.558 30.14376 65 GLU A CA 1
ATOM 497 C CA B GLU A 1 68 ? 64.11516 51.93109 50.96495 0.442 30.15615 65 GLU A CA 1
ATOM 498 C C A GLU A 1 68 ? 63.34639 53.21687 50.51766 0.558 30.82688 65 GLU A C 1
ATOM 499 C C B GLU A 1 68 ? 63.37834 53.20209 50.55041 0.442 30.83626 65 GLU A C 1
ATOM 500 O O A GLU A 1 68 ? 62.94766 53.41656 49.36438 0.558 28.67304 65 GLU A O 1
ATOM 501 O O B GLU A 1 68 ? 63.10391 53.41147 49.36137 0.442 28.75197 65 GLU A O 1
ATOM 512 N N . PHE A 1 69 ? 63.07712 54.07793 51.50664 1.000 28.30633 66 PHE A N 1
ATOM 513 C CA . PHE A 1 69 ? 62.29872 55.28360 51.20601 1.000 28.42403 66 PHE A CA 1
ATOM 514 C C . PHE A 1 69 ? 63.17449 56.47071 50.84989 1.000 30.30321 66 PHE A C 1
ATOM 515 O O . PHE A 1 69 ? 62.76815 57.32474 50.04871 1.000 28.94553 66 PHE A O 1
ATOM 523 N N . VAL A 1 70 ? 64.37372 56.53623 51.42069 1.000 28.72289 67 VAL A N 1
ATOM 524 C CA . VAL A 1 70 ? 65.35220 57.52767 50.99110 1.000 31.20378 67 VAL A CA 1
ATOM 525 C C . VAL A 1 70 ? 65.69707 57.33988 49.51515 1.000 31.09653 67 VAL A C 1
ATOM 526 O O . VAL A 1 70 ? 65.93272 58.31693 48.78803 1.000 29.38144 67 VAL A O 1
ATOM 530 N N . ASP A 1 71 ? 65.74329 56.08195 49.05420 1.000 28.24076 68 ASP A N 1
ATOM 531 C CA . ASP A 1 71 ? 66.03587 55.80146 47.64703 1.000 27.27395 68 ASP A CA 1
ATOM 532 C C . ASP A 1 71 ? 65.00153 56.41610 46.71413 1.000 30.91175 68 ASP A C 1
ATOM 533 O O . ASP A 1 71 ? 65.32829 56.75779 45.56863 1.000 28.60338 68 ASP A O 1
ATOM 538 N N . ILE A 1 72 ? 63.74676 56.52988 47.16197 1.000 27.33395 69 ILE A N 1
ATOM 539 C CA . ILE A 1 72 ? 62.73272 57.19770 46.34492 1.000 29.03059 69 ILE A CA 1
ATOM 540 C C . ILE A 1 72 ? 63.12425 58.64764 46.12595 1.000 29.26649 69 ILE A C 1
ATOM 541 O O . ILE A 1 72 ? 63.04789 59.17638 45.01120 1.000 26.85704 69 ILE A O 1
ATOM 546 N N . VAL A 1 73 ? 63.54613 59.30731 47.20531 1.000 29.00577 70 VAL A N 1
ATOM 547 C CA . VAL A 1 73 ? 63.92245 60.71464 47.14522 1.000 28.43007 70 VAL A CA 1
ATOM 548 C C . VAL A 1 73 ? 65.08426 60.91229 46.17692 1.000 30.09424 70 VAL A C 1
ATOM 549 O O . VAL A 1 73 ? 65.03964 61.77671 45.29257 1.000 27.02073 70 VAL A O 1
ATOM 553 N N . GLU A 1 74 ? 66.13592 60.09868 46.31178 1.000 25.29615 71 GLU A N 1
ATOM 554 C CA . GLU A 1 74 ? 67.27023 60.25272 45.39868 1.000 27.65343 71 GLU A CA 1
ATOM 555 C C . GLU A 1 74 ? 66.89705 59.87769 43.96318 1.000 28.32613 71 GLU A C 1
ATOM 556 O O . GLU A 1 74 ? 67.37345 60.50831 43.01030 1.000 26.93714 71 GLU A O 1
ATOM 562 N N . ASN A 1 75 ? 66.04076 58.86739 43.77244 1.000 26.88273 72 ASN A N 1
ATOM 563 C CA . ASN A 1 75 ? 65.62759 58.52816 42.40955 1.000 27.58090 72 ASN A CA 1
ATOM 564 C C . ASN A 1 75 ? 64.84880 59.66926 41.76225 1.000 29.46596 72 ASN A C 1
ATOM 565 O O . ASN A 1 75 ? 64.98457 59.91680 40.55252 1.000 27.28769 72 ASN A O 1
ATOM 570 N N . LEU A 1 76 ? 64.01997 60.36489 42.54796 1.000 26.61821 73 LEU A N 1
ATOM 571 C CA . LEU A 1 76 ? 63.29527 61.53170 42.04723 1.000 27.55213 73 LEU A CA 1
ATOM 572 C C . LEU A 1 76 ? 64.25141 62.62218 41.59470 1.000 29.35854 73 LEU A C 1
ATOM 573 O O . LEU A 1 76 ? 64.07752 63.21106 40.52274 1.000 29.31446 73 LEU A O 1
ATOM 578 N N . ALA A 1 77 ? 65.24393 62.93967 42.42563 1.000 25.46447 74 ALA A N 1
ATOM 579 C CA . ALA A 1 77 ? 66.24156 63.93341 42.03621 1.000 26.69221 74 ALA A CA 1
ATOM 580 C C . ALA A 1 77 ? 66.98950 63.50317 40.76974 1.000 29.50521 74 ALA A C 1
ATOM 581 O O . ALA A 1 77 ? 67.17300 64.29776 39.83888 1.000 26.80387 74 ALA A O 1
ATOM 583 N N . ILE A 1 78 ? 67.42456 62.24150 40.71127 1.000 25.08699 75 ILE A N 1
ATOM 584 C CA . ILE A 1 78 ? 68.12882 61.74996 39.52257 1.000 25.69017 75 ILE A CA 1
ATOM 585 C C . ILE A 1 78 ? 67.23899 61.85323 38.29132 1.000 28.31881 75 ILE A C 1
ATOM 586 O O . ILE A 1 78 ? 67.65370 62.34843 37.23082 1.000 29.38829 75 ILE A O 1
ATOM 591 N N . ASP A 1 79 ? 66.01466 61.32800 38.39394 1.000 28.54181 76 ASP A N 1
ATOM 592 C CA . ASP A 1 79 ? 65.16916 61.22617 37.21113 1.000 27.73969 76 ASP A CA 1
ATOM 593 C C . ASP A 1 79 ? 64.66611 62.58993 36.76102 1.000 29.86721 76 ASP A C 1
ATOM 594 O O . ASP A 1 79 ? 64.56754 62.84321 35.55319 1.000 28.28627 76 ASP A O 1
ATOM 599 N N . ARG A 1 80 ? 64.39546 63.49477 37.70257 1.000 26.54026 77 ARG A N 1
ATOM 600 C CA . ARG A 1 80 ? 64.01528 64.84529 37.30461 1.000 29.20037 77 ARG A CA 1
ATOM 601 C C . ARG A 1 80 ? 65.16986 65.58402 36.65420 1.000 29.14661 77 ARG A C 1
ATOM 602 O O . ARG A 1 80 ? 64.94149 66.40963 35.76432 1.000 27.18604 77 ARG A O 1
ATOM 610 N N . ALA A 1 81 ? 66.41020 65.31136 37.07400 1.000 26.04678 78 ALA A N 1
ATOM 611 C CA . ALA A 1 81 ? 67.54270 65.91275 36.37294 1.000 27.47881 78 ALA A CA 1
ATOM 612 C C . ALA A 1 81 ? 67.61284 65.43107 34.93086 1.000 29.02123 78 ALA A C 1
ATOM 613 O O . ALA A 1 81 ? 67.91021 66.21366 34.02511 1.000 30.30890 78 ALA A O 1
ATOM 615 N N . LYS A 1 82 ? 67.36217 64.13994 34.69717 1.000 26.41758 79 LYS A N 1
ATOM 616 C CA . LYS A 1 82 ? 67.35298 63.63377 33.32561 1.000 28.55010 79 LYS A CA 1
ATOM 617 C C . LYS A 1 82 ? 66.21520 64.25126 32.51571 1.000 32.14301 79 LYS A C 1
ATOM 618 O O . LYS A 1 82 ? 66.38145 64.55687 31.32835 1.000 27.13419 79 LYS A O 1
ATOM 624 N N . GLU A 1 83 ? 65.06125 64.47413 33.15030 1.000 31.80682 80 GLU A N 1
ATOM 625 C CA . GLU A 1 83 ? 63.95418 65.11892 32.44867 1.000 33.60077 80 GLU A CA 1
ATOM 626 C C . GLU A 1 83 ? 64.26042 66.57581 32.12971 1.000 32.40142 80 GLU A C 1
ATOM 627 O O . GLU A 1 83 ? 63.89432 67.07270 31.05515 1.000 37.24652 80 GLU A O 1
ATOM 633 N N . LEU A 1 84 ? 64.91605 67.27761 33.05007 1.000 30.14633 81 LEU A N 1
ATOM 634 C CA . LEU A 1 84 ? 65.19815 68.69689 32.84928 1.000 31.93895 81 LEU A CA 1
ATOM 635 C C . LEU A 1 84 ? 66.25603 68.91209 31.78414 1.000 36.49053 81 LEU A C 1
ATOM 636 O O . LEU A 1 84 ? 66.12594 69.80803 30.94147 1.000 35.64852 81 LEU A O 1
ATOM 641 N N . PHE A 1 85 ? 67.32245 68.11294 31.81166 1.000 30.58345 82 PHE A N 1
ATOM 642 C CA . PHE A 1 85 ? 68.47131 68.36410 30.95379 1.000 29.88992 82 PHE A CA 1
ATOM 643 C C . PHE A 1 85 ? 68.65561 67.35720 29.82802 1.000 31.41104 82 PHE A C 1
ATOM 644 O O . PHE A 1 85 ? 69.51534 67.56979 28.96602 1.000 30.85340 82 PHE A O 1
ATOM 652 N N . GLY A 1 86 ? 67.86715 66.29057 29.78719 1.000 32.29910 83 GLY A N 1
ATOM 653 C CA . GLY A 1 86 ? 67.98793 65.33760 28.70071 1.000 27.44897 83 GLY A CA 1
ATOM 654 C C . GLY A 1 86 ? 69.17217 64.40727 28.81942 1.000 31.30702 83 GLY A C 1
ATOM 655 O O . GLY A 1 86 ? 69.41836 63.62556 27.89446 1.000 33.90445 83 GLY A O 1
ATOM 656 N N . ALA A 1 87 ? 69.91915 64.46772 29.92648 1.000 28.23948 84 ALA A N 1
ATOM 657 C CA . ALA A 1 87 ? 71.02263 63.54363 30.12080 1.000 26.67071 84 ALA A CA 1
ATOM 658 C C . ALA A 1 87 ? 70.49152 62.14273 30.38412 1.000 31.51086 84 ALA A C 1
ATOM 659 O O . ALA A 1 87 ? 69.46768 61.96204 31.04434 1.000 28.33090 84 ALA A O 1
ATOM 661 N N . LYS A 1 88 ? 71.22197 61.13872 29.88945 1.000 26.17400 85 LYS A N 1
ATOM 662 C CA . LYS A 1 88 ? 70.83692 59.75808 30.16686 1.000 25.57061 85 LYS A CA 1
ATOM 663 C C . LYS A 1 88 ? 71.25949 59.29743 31.55349 1.000 29.14194 85 LYS A C 1
ATOM 664 O O . LYS A 1 88 ? 70.70123 58.31501 32.05617 1.000 30.16836 85 LYS A O 1
ATOM 670 N N . PHE A 1 89 ? 72.21919 59.98049 32.18298 1.000 25.53459 86 PHE A N 1
ATOM 671 C CA . PHE A 1 89 ? 72.75623 59.58349 33.47605 1.000 26.78946 86 PHE A CA 1
ATOM 672 C C . PHE A 1 89 ? 72.96955 60.82408 34.32611 1.000 25.60777 86 PHE A C 1
ATOM 673 O O . PHE A 1 89 ? 73.38630 61.86400 33.81674 1.000 27.40594 86 PHE A O 1
ATOM 681 N N . ALA A 1 90 ? 72.66691 60.72230 35.61872 1.000 24.94343 87 ALA A N 1
ATOM 682 C CA . ALA A 1 90 ? 72.83370 61.85981 36.51729 1.000 24.57777 87 ALA A CA 1
ATOM 683 C C . ALA A 1 90 ? 73.32818 61.36191 37.86273 1.000 29.13600 87 ALA A C 1
ATOM 684 O O . ALA A 1 90 ? 72.91771 60.29238 38.31708 1.000 28.44975 87 ALA A O 1
ATOM 686 N N . ASN A 1 91 ? 74.19954 62.13867 38.50114 1.000 25.82359 88 ASN A N 1
ATOM 687 C CA . ASN A 1 91 ? 74.64224 61.86532 39.86510 1.000 24.82200 88 ASN A CA 1
ATOM 688 C C . ASN A 1 91 ? 74.34588 63.10686 40.69605 1.000 24.93544 88 ASN A C 1
ATOM 689 O O . ASN A 1 91 ? 74.83836 64.19295 40.38331 1.000 27.92886 88 ASN A O 1
ATOM 694 N N . VAL A 1 92 ? 73.53286 62.95649 41.74570 1.000 25.10825 89 VAL A N 1
ATOM 695 C CA . VAL A 1 92 ? 73.03937 64.09636 42.51318 1.000 22.41723 89 VAL A CA 1
ATOM 696 C C . VAL A 1 92 ? 73.67957 64.17228 43.89986 1.000 24.30401 89 VAL A C 1
ATOM 697 O O . VAL A 1 92 ? 73.26686 64.99644 44.72586 1.000 25.13733 89 VAL A O 1
ATOM 701 N N . GLN A 1 93 ? 74.69323 63.33043 44.17518 1.000 22.60071 90 GLN A N 1
ATOM 702 C CA . GLN A 1 93 ? 75.34339 63.31004 45.47766 1.000 23.52327 90 GLN A CA 1
ATOM 703 C C . GLN A 1 93 ? 76.40691 64.38093 45.72283 1.000 24.90901 90 GLN A C 1
ATOM 704 O O . GLN A 1 93 ? 76.68752 64.64706 46.89728 1.000 25.72372 90 GLN A O 1
ATOM 710 N N . PRO A 1 94 ? 77.04777 65.00180 44.71893 1.000 24.60535 91 PRO A N 1
ATOM 711 C CA . PRO A 1 94 ? 78.10207 65.97860 45.05211 1.000 24.11494 91 PRO A CA 1
ATOM 712 C C . PRO A 1 94 ? 77.61243 67.02989 46.03735 1.000 23.67215 91 PRO A C 1
ATOM 713 O O . PRO A 1 94 ? 76.55446 67.63220 45.85038 1.000 25.26875 91 PRO A O 1
ATOM 717 N N . HIS A 1 95 ? 78.38901 67.22889 47.11090 1.000 26.43671 92 HIS A N 1
ATOM 718 C CA . HIS A 1 95 ? 78.08050 68.20615 48.14787 1.000 26.13971 92 HIS A CA 1
ATOM 719 C C . HIS A 1 95 ? 78.10016 69.64265 47.64316 1.000 28.73816 92 HIS A C 1
ATOM 720 O O . HIS A 1 95 ? 77.56247 70.51862 48.32510 1.000 27.82569 92 HIS A O 1
ATOM 727 N N . SER A 1 96 ? 78.72973 69.90794 46.50149 1.000 27.89409 93 SER A N 1
ATOM 728 C CA . SER A 1 96 ? 78.95623 71.26873 46.03466 1.000 26.45289 93 SER A CA 1
ATOM 729 C C . SER A 1 96 ? 79.38969 71.21062 44.57434 1.000 28.04458 93 SER A C 1
ATOM 730 O O . SER A 1 96 ? 79.69907 70.14232 44.04589 1.000 24.78403 93 SER A O 1
ATOM 733 N N . GLY A 1 97 ? 79.44097 72.38331 43.93508 1.000 26.34576 94 GLY A N 1
ATOM 734 C CA . GLY A 1 97 ? 80.01133 72.44572 42.59804 1.000 28.39342 94 GLY A CA 1
ATOM 735 C C . GLY A 1 97 ? 81.47397 72.05943 42.56856 1.000 28.79989 94 GLY A C 1
ATOM 736 O O . GLY A 1 97 ? 81.94087 71.43713 41.60221 1.000 27.86066 94 GLY A O 1
ATOM 737 N N . SER A 1 98 ? 82.21326 72.40801 43.62366 1.000 25.56702 95 SER A N 1
ATOM 738 C CA . SER A 1 98 ? 83.62307 72.03448 43.69814 1.000 30.57783 95 SER A CA 1
ATOM 739 C C . SER A 1 98 ? 83.79662 70.51922 43.73583 1.000 30.90573 95 SER A C 1
ATOM 740 O O . SER A 1 98 ? 84.65383 69.97050 43.03639 1.000 31.29053 95 SER A O 1
ATOM 743 N N . GLN A 1 99 ? 82.99269 69.82224 44.54251 1.000 26.95186 96 GLN A N 1
ATOM 744 C CA . GLN A 1 99 ? 83.08602 68.36385 44.57714 1.000 25.59834 96 GLN A CA 1
ATOM 745 C C . GLN A 1 99 ? 82.63663 67.75475 43.26380 1.000 25.17802 96 GLN A C 1
ATOM 746 O O . GLN A 1 99 ? 83.18028 66.73225 42.82988 1.000 26.78570 96 GLN A O 1
ATOM 752 N N . ALA A 1 100 ? 81.62185 68.34782 42.62682 1.000 24.47001 97 ALA A N 1
ATOM 753 C CA . ALA A 1 100 ? 81.18685 67.85186 41.32638 1.000 25.75395 97 ALA A CA 1
ATOM 754 C C . ALA A 1 100 ? 82.31813 67.95017 40.30964 1.000 27.50262 97 ALA A C 1
ATOM 755 O O . ALA A 1 100 ? 82.56908 67.00604 39.54764 1.000 26.78268 97 ALA A O 1
ATOM 757 N N . ASN A 1 101 ? 83.03681 69.07307 40.31124 1.000 26.64942 98 ASN A N 1
ATOM 758 C CA . ASN A 1 101 ? 84.12770 69.24759 39.35579 1.000 29.44127 98 ASN A CA 1
ATOM 759 C C . ASN A 1 101 ? 85.30224 68.34563 39.69762 1.000 27.52571 98 ASN A C 1
ATOM 760 O O . ASN A 1 101 ? 85.95377 67.80651 38.79579 1.000 27.62901 98 ASN A O 1
ATOM 765 N N . THR A 1 102 ? 85.58122 68.16521 40.99733 1.000 27.49649 99 THR A N 1
ATOM 766 C CA . THR A 1 102 ? 86.62094 67.23096 41.42344 1.000 28.08171 99 THR A CA 1
ATOM 767 C C . THR A 1 102 ? 86.37121 65.84730 40.83973 1.000 26.23698 99 THR A C 1
ATOM 768 O O . THR A 1 102 ? 87.26255 65.24689 40.23271 1.000 27.75428 99 THR A O 1
ATOM 772 N N . ALA A 1 103 ? 85.15071 65.32730 41.01150 1.000 26.43749 100 ALA A N 1
ATOM 773 C CA . ALA A 1 103 ? 84.82136 63.99613 40.50170 1.000 27.41107 100 ALA A CA 1
ATOM 774 C C . ALA A 1 103 ? 84.82494 63.95254 38.97141 1.000 30.79216 100 ALA A C 1
ATOM 775 O O . ALA A 1 103 ? 85.22879 62.94316 38.37621 1.000 27.84422 100 ALA A O 1
ATOM 777 N N . ALA A 1 104 ? 84.36116 65.02078 38.31938 1.000 26.10334 101 ALA A N 1
ATOM 778 C CA . ALA A 1 104 ? 84.36603 65.04950 36.86258 1.000 28.46879 101 ALA A CA 1
ATOM 779 C C . ALA A 1 104 ? 85.78029 64.87896 36.32483 1.000 29.78006 101 ALA A C 1
ATOM 780 O O . ALA A 1 104 ? 86.01454 64.07592 35.41229 1.000 26.98239 101 ALA A O 1
ATOM 782 N N . TYR A 1 105 ? 86.74399 65.60420 36.90364 1.000 27.50129 102 TYR A N 1
ATOM 783 C CA . TYR A 1 105 ? 88.13101 65.46445 36.46462 1.000 27.94933 102 TYR A CA 1
ATOM 784 C C . TYR A 1 105 ? 88.63717 64.04768 36.69179 1.000 30.29516 102 TYR A C 1
ATOM 785 O O . TYR A 1 105 ? 89.32900 63.48585 35.83761 1.000 27.48699 102 TYR A O 1
ATOM 794 N N . LEU A 1 106 ? 88.32565 63.45887 37.85317 1.000 27.02322 103 LEU A N 1
ATOM 795 C CA . LEU A 1 106 ? 88.80295 62.10703 38.13586 1.000 27.10061 103 LEU A CA 1
ATOM 796 C C . LEU A 1 106 ? 88.27252 61.11738 37.12231 1.000 28.01086 103 LEU A C 1
ATOM 797 O O . LEU A 1 106 ? 88.95859 60.14791 36.77779 1.000 31.34123 103 LEU A O 1
ATOM 802 N N . ALA A 1 107 ? 87.06179 61.34281 36.62072 1.000 26.35015 104 ALA A N 1
ATOM 803 C CA . ALA A 1 107 ? 86.49265 60.45953 35.61891 1.000 28.14648 104 ALA A CA 1
ATOM 804 C C . ALA A 1 107 ? 87.07679 60.68282 34.22811 1.000 31.80877 104 ALA A C 1
ATOM 805 O O . ALA A 1 107 ? 86.88067 59.82983 33.35996 1.000 31.98553 104 ALA A O 1
ATOM 807 N N . LEU A 1 108 ? 87.78993 61.79365 33.99636 1.000 32.76653 105 LEU A N 1
ATOM 808 C CA . LEU A 1 108 ? 88.21967 62.15844 32.64567 1.000 31.33681 105 LEU A CA 1
ATOM 809 C C . LEU A 1 108 ? 89.72333 62.14965 32.43359 1.000 32.06568 105 LEU A C 1
ATOM 810 O O . LEU A 1 108 ? 90.16557 61.80972 31.33695 1.000 34.38096 105 LEU A O 1
ATOM 815 N N . VAL A 1 109 ? 90.52491 62.52602 33.42893 1.000 29.95865 106 VAL A N 1
ATOM 816 C CA . VAL A 1 109 ? 91.96403 62.68858 33.24073 1.000 37.91545 106 VAL A CA 1
ATOM 817 C C . VAL A 1 109 ? 92.70509 62.06834 34.42229 1.000 39.78816 106 VAL A C 1
ATOM 818 O O . VAL A 1 109 ? 92.10250 61.59456 35.38660 1.000 36.87474 106 VAL A O 1
ATOM 822 N N . GLU A 1 110 ? 94.05191 62.06756 34.32454 1.000 38.70179 107 GLU A N 1
ATOM 823 C CA . GLU A 1 110 ? 94.97880 61.61543 35.34944 1.000 37.85278 107 GLU A CA 1
ATOM 824 C C . GLU A 1 110 ? 95.68634 62.81050 35.97258 1.000 37.83341 107 GLU A C 1
ATOM 825 O O . GLU A 1 110 ? 95.80838 63.85398 35.32074 1.000 38.25699 107 GLU A O 1
ATOM 831 N N . PRO A 1 111 ? 96.13870 62.70928 37.22775 1.000 37.28373 108 PRO A N 1
ATOM 832 C CA . PRO A 1 111 ? 96.93911 63.79576 37.80844 1.000 37.92955 108 PRO A CA 1
ATOM 833 C C . PRO A 1 111 ? 98.08449 64.17523 36.88095 1.000 39.89376 108 PRO A C 1
ATOM 834 O O . PRO A 1 111 ? 98.73530 63.31252 36.29396 1.000 36.90883 108 PRO A O 1
ATOM 838 N N . GLY A 1 112 ? 98.31767 65.48089 36.74007 1.000 39.09521 109 GLY A N 1
ATOM 839 C CA . GLY A 1 112 ? 99.37186 65.97615 35.88355 1.000 35.06297 109 GLY A CA 1
ATOM 840 C C . GLY A 1 112 ? 98.98558 66.21801 34.43691 1.000 39.01148 109 GLY A C 1
ATOM 841 O O . GLY A 1 112 ? 99.72587 66.90992 33.72906 1.000 35.60195 109 GLY A O 1
ATOM 842 N N . ASP A 1 113 ? 97.85817 65.67577 33.97300 1.000 36.50908 110 ASP A N 1
ATOM 843 C CA . ASP A 1 113 ? 97.45426 65.84527 32.58147 1.000 34.52902 110 ASP A CA 1
ATOM 844 C C . ASP A 1 113 ? 97.19104 67.30772 32.25509 1.000 36.24017 110 ASP A C 1
ATOM 845 O O . ASP A 1 113 ? 96.82233 68.10693 33.11932 1.000 32.84660 110 ASP A O 1
ATOM 850 N N . THR A 1 114 ? 97.33904 67.64310 30.97464 1.000 34.31128 111 THR A N 1
ATOM 851 C CA . THR A 1 114 ? 97.14569 69.01222 30.52281 1.000 34.55241 111 THR A CA 1
ATOM 852 C C . THR A 1 114 ? 95.66857 69.28634 30.27556 1.000 29.35061 111 THR A C 1
ATOM 853 O O . THR A 1 114 ? 94.99725 68.53672 29.56269 1.000 32.23901 111 THR A O 1
ATOM 857 N N . ILE A 1 115 ? 95.16397 70.36643 30.87410 1.000 30.48706 112 ILE A N 1
ATOM 858 C CA . ILE A 1 115 ? 93.75859 70.73912 30.77424 1.000 28.17124 112 ILE A CA 1
ATOM 859 C C . ILE A 1 115 ? 93.69152 72.19805 30.36989 1.000 29.00165 112 ILE A C 1
ATOM 860 O O . ILE A 1 115 ? 94.43459 73.03282 30.89824 1.000 31.31725 112 ILE A O 1
ATOM 865 N N . LEU A 1 116 ? 92.80634 72.50144 29.43237 1.000 28.52305 113 LEU A N 1
ATOM 866 C CA . LEU A 1 116 ? 92.59599 73.85899 28.95996 1.000 28.19114 113 LEU A CA 1
ATOM 867 C C . LEU A 1 116 ? 91.29141 74.37635 29.56734 1.000 33.65373 113 LEU A C 1
ATOM 868 O O . LEU A 1 116 ? 90.22561 73.79955 29.33487 1.000 35.91539 113 LEU A O 1
ATOM 873 N N . GLY A 1 117 ? 91.38422 75.44649 30.37432 1.000 31.47414 114 GLY A N 1
ATOM 874 C CA . GLY A 1 117 ? 90.22170 76.01187 31.02869 1.000 33.49062 114 GLY A CA 1
ATOM 875 C C . GLY A 1 117 ? 90.27418 77.52870 31.03332 1.000 34.92423 114 GLY A C 1
ATOM 876 O O . GLY A 1 117 ? 91.32129 78.13361 30.78873 1.000 38.91982 114 GLY A O 1
ATOM 877 N N . MET A 1 118 ? 89.12895 78.13896 31.33677 1.000 32.01104 115 MET A N 1
ATOM 878 C CA . MET A 1 118 ? 89.00726 79.58725 31.23140 1.000 28.57213 115 MET A CA 1
ATOM 879 C C . MET A 1 118 ? 89.73407 80.29576 32.36884 1.000 33.37347 115 MET A C 1
ATOM 880 O O . MET A 1 118 ? 89.48837 80.02424 33.55063 1.000 32.42591 115 MET A O 1
ATOM 885 N N . ASP A 1 119 ? 90.61762 81.22412 31.99844 1.000 32.53741 116 ASP A N 1
ATOM 886 C CA . ASP A 1 119 ? 91.34753 82.05494 32.95172 1.000 29.90625 116 ASP A CA 1
ATOM 887 C C . ASP A 1 119 ? 90.40203 82.72916 33.93938 1.000 30.24860 116 ASP A C 1
ATOM 888 O O . ASP A 1 119 ? 89.30722 83.16292 33.57512 1.000 30.28687 116 ASP A O 1
ATOM 893 N N . LEU A 1 120 ? 90.83501 82.81857 35.20112 1.000 30.62797 117 LEU A N 1
ATOM 894 C CA . LEU A 1 120 ? 89.97499 83.37537 36.24254 1.000 34.01540 117 LEU A CA 1
ATOM 895 C C . LEU A 1 120 ? 89.63401 84.83784 35.98105 1.000 35.88715 117 LEU A C 1
ATOM 896 O O . LEU A 1 120 ? 88.47290 85.24286 36.12048 1.000 34.13071 117 LEU A O 1
ATOM 901 N N . SER A 1 121 ? 90.63152 85.64915 35.60257 1.000 37.45710 118 SER A N 1
ATOM 902 C CA . SER A 1 121 ? 90.37033 87.06328 35.32488 1.000 39.64775 118 SER A CA 1
ATOM 903 C C . SER A 1 121 ? 89.41033 87.24337 34.15935 1.000 37.60781 118 SER A C 1
ATOM 904 O O . SER A 1 121 ? 88.59034 88.16937 34.16898 1.000 42.33195 118 SER A O 1
ATOM 907 N N . ALA A 1 122 ? 89.49218 86.36868 33.15426 1.000 34.80426 119 ALA A N 1
ATOM 908 C CA . ALA A 1 122 ? 88.59560 86.40838 32.00807 1.000 34.12344 119 ALA A CA 1
ATOM 909 C C . ALA A 1 122 ? 87.18726 85.94594 32.34499 1.000 37.66806 119 ALA A C 1
ATOM 910 O O . ALA A 1 122 ? 86.27495 86.18239 31.54939 1.000 35.62544 119 ALA A O 1
ATOM 912 N N . GLY A 1 123 ? 86.99101 85.27477 33.48005 1.000 35.45834 120 GLY A N 1
ATOM 913 C CA . GLY A 1 123 ? 85.64967 84.90245 33.89610 1.000 35.28644 120 GLY A CA 1
ATOM 914 C C . GLY A 1 123 ? 85.49037 83.47299 34.37814 1.000 35.36492 120 GLY A C 1
ATOM 915 O O . GLY A 1 123 ? 84.39112 83.06973 34.77319 1.000 32.28475 120 GLY A O 1
ATOM 916 N N . GLY A 1 124 ? 86.56235 82.68743 34.32490 1.000 30.68154 121 GLY A N 1
ATOM 917 C CA . GLY A 1 124 ? 86.47659 81.30025 34.72462 1.000 31.47103 121 GLY A CA 1
ATOM 918 C C . GLY A 1 124 ? 86.32211 81.16449 36.22854 1.000 33.54748 121 GLY A C 1
ATOM 919 O O . GLY A 1 124 ? 86.50751 82.10864 36.99597 1.000 32.59245 121 GLY A O 1
ATOM 920 N N . HIS A 1 125 ? 85.99604 79.95384 36.65808 1.000 33.41771 122 HIS A N 1
ATOM 921 C CA . HIS A 1 125 ? 85.88793 79.66465 38.07965 1.000 29.80559 122 HIS A CA 1
ATOM 922 C C . HIS A 1 125 ? 87.23876 79.21823 38.64702 1.000 32.30631 122 HIS A C 1
ATOM 923 O O . HIS A 1 125 ? 88.12285 78.74416 37.92299 1.000 29.91847 122 HIS A O 1
ATOM 930 N N . LEU A 1 126 ? 87.38532 79.37001 39.96861 1.000 30.38575 123 LEU A N 1
ATOM 931 C CA . LEU A 1 126 ? 88.59191 78.90379 40.64243 1.000 28.21958 123 LEU A CA 1
ATOM 932 C C . LEU A 1 126 ? 88.87582 77.44127 40.33779 1.000 29.57635 123 LEU A C 1
ATOM 933 O O . LEU A 1 126 ? 90.04128 77.04277 40.22100 1.000 31.40163 123 LEU A O 1
ATOM 938 N N . THR A 1 127 ? 87.83121 76.61685 40.22351 1.000 28.47800 124 THR A N 1
ATOM 939 C CA . THR A 1 127 ? 88.04899 75.19772 39.95749 1.000 29.21937 124 THR A CA 1
ATOM 940 C C . THR A 1 127 ? 88.32867 74.90369 38.48655 1.000 31.42471 124 THR A C 1
ATOM 941 O O . THR A 1 127 ? 88.41044 73.72879 38.11662 1.000 29.79012 124 THR A O 1
ATOM 945 N N . HIS A 1 128 ? 88.49252 75.92921 37.64469 1.000 31.15097 125 HIS A N 1
ATOM 946 C CA . HIS A 1 128 ? 88.86034 75.73542 36.24663 1.000 29.87239 125 HIS A CA 1
ATOM 947 C C . HIS A 1 128 ? 90.34142 75.99770 36.00386 1.000 31.82596 125 HIS A C 1
ATOM 948 O O . HIS A 1 128 ? 90.73743 76.33414 34.87814 1.000 33.13329 125 HIS A O 1
ATOM 955 N N . GLY A 1 129 ? 91.16521 75.86780 37.03928 1.000 31.32685 126 GLY A N 1
ATOM 956 C CA . GLY A 1 129 ? 92.59548 75.84789 36.84265 1.000 34.58463 126 GLY A CA 1
ATOM 957 C C . GLY A 1 129 ? 93.41457 76.79087 37.69222 1.000 34.71804 126 GLY A C 1
ATOM 958 O O . GLY A 1 129 ? 94.61555 76.94121 37.45468 1.000 37.12685 126 GLY A O 1
ATOM 959 N N . SER A 1 130 ? 92.80962 77.40850 38.70374 1.000 34.24345 127 SER A N 1
ATOM 960 C CA . SER A 1 130 ? 93.56455 78.34383 39.52270 1.000 36.96640 127 SER A CA 1
ATOM 961 C C . SER A 1 130 ? 94.64847 77.61894 40.32615 1.000 37.02839 127 SER A C 1
ATOM 962 O O . SER A 1 130 ? 94.41276 76.52577 40.85838 1.000 36.65012 127 SER A O 1
ATOM 965 N N . PRO A 1 131 ? 95.84387 78.21058 40.44875 1.000 36.00425 128 PRO A N 1
ATOM 966 C CA . PRO A 1 131 ? 96.93067 77.54220 41.18941 1.000 37.90807 128 PRO A CA 1
ATOM 967 C C . PRO A 1 131 ? 96.70690 77.44949 42.69467 1.000 38.77714 128 PRO A C 1
ATOM 968 O O . PRO A 1 131 ? 97.42111 76.68120 43.35498 1.000 35.95336 128 PRO A O 1
ATOM 972 N N . VAL A 1 132 ? 95.75953 78.20210 43.26892 1.000 39.03079 129 VAL A N 1
ATOM 973 C CA . VAL A 1 132 ? 95.46515 78.05981 44.69690 1.000 37.98279 129 VAL A CA 1
ATOM 974 C C . VAL A 1 132 ? 94.38728 77.01671 44.96302 1.000 36.77559 129 VAL A C 1
ATOM 975 O O . VAL A 1 132 ? 94.07505 76.74228 46.13144 1.000 34.88018 129 VAL A O 1
ATOM 979 N N . ASN A 1 133 ? 93.84127 76.40430 43.92084 1.000 32.78052 130 ASN A N 1
ATOM 980 C CA . ASN A 1 133 ? 92.74747 75.44721 43.97684 1.000 35.66840 130 ASN A CA 1
ATOM 981 C C . ASN A 1 133 ? 93.27777 74.04810 43.67108 1.000 36.56011 130 ASN A C 1
ATOM 982 O O . ASN A 1 133 ? 94.36363 73.89325 43.11049 1.000 34.79255 130 ASN A O 1
ATOM 987 N N . PHE A 1 134 ? 92.51832 73.01151 44.06396 1.000 31.38124 131 PHE A N 1
ATOM 988 C CA . PHE A 1 134 ? 92.93401 71.64540 43.72462 1.000 30.44702 131 PHE A CA 1
ATOM 989 C C . PHE A 1 134 ? 93.14318 71.47571 42.21852 1.000 32.86569 131 PHE A C 1
ATOM 990 O O . PHE A 1 134 ? 93.99259 70.67805 41.79855 1.000 31.56261 131 PHE A O 1
ATOM 998 N N . SER A 1 135 ? 92.37202 72.19796 41.39896 1.000 28.93262 132 SER A N 1
ATOM 999 C CA . SER A 1 135 ? 92.44472 72.02364 39.94986 1.000 32.89515 132 SER A CA 1
ATOM 1000 C C . SER A 1 135 ? 93.84058 72.36734 39.42828 1.000 31.42417 132 SER A C 1
ATOM 1001 O O . SER A 1 135 ? 94.50515 71.54098 38.78924 1.000 31.80531 132 SER A O 1
ATOM 1004 N N . GLY A 1 136 ? 94.32026 73.57355 39.73229 1.000 31.16113 133 GLY A N 1
ATOM 1005 C CA . GLY A 1 136 ? 95.65145 73.96152 39.29531 1.000 33.74531 133 GLY A CA 1
ATOM 1006 C C . GLY A 1 136 ? 96.76921 73.19551 39.98387 1.000 39.38771 133 GLY A C 1
ATOM 1007 O O . GLY A 1 136 ? 97.85551 73.02403 39.41252 1.000 34.44618 133 GLY A O 1
ATOM 1008 N N . LYS A 1 137 ? 96.52588 72.71767 41.20728 1.000 34.31730 134 LYS A N 1
ATOM 1009 C CA . LYS A 1 137 ? 97.55646 71.97285 41.93087 1.000 33.81625 134 LYS A CA 1
ATOM 1010 C C . LYS A 1 137 ? 97.71865 70.54980 41.41388 1.000 34.11256 134 LYS A C 1
ATOM 1011 O O . LYS A 1 137 ? 98.81488 69.97935 41.50558 1.000 37.28027 134 LYS A O 1
ATOM 1017 N N . THR A 1 138 ? 96.64741 69.95613 40.89843 1.000 28.94515 135 THR A N 1
ATOM 1018 C CA . THR A 1 138 ? 96.61637 68.54024 40.56126 1.000 32.89100 135 THR A CA 1
ATOM 1019 C C . THR A 1 138 ? 96.85756 68.27192 39.08782 1.000 36.14352 135 THR A C 1
ATOM 1020 O O . THR A 1 138 ? 97.39202 67.21686 38.73395 1.000 33.04002 135 THR A O 1
ATOM 1024 N N . TYR A 1 139 ? 96.46568 69.20063 38.22882 1.000 32.43795 136 TYR A N 1
ATOM 1025 C CA . TYR A 1 139 ? 96.56178 69.04032 36.79370 1.000 34.40290 136 TYR A CA 1
ATOM 1026 C C . TYR A 1 139 ? 97.35613 70.20356 36.22523 1.000 33.63778 136 TYR A C 1
ATOM 1027 O O . TYR A 1 139 ? 97.53816 71.23360 36.88291 1.000 33.28423 136 TYR A O 1
ATOM 1036 N N . HIS A 1 140 ? 97.84608 70.02076 35.00681 1.000 33.10156 137 HIS A N 1
ATOM 1037 C CA . HIS A 1 140 ? 98.62493 71.06161 34.34878 1.000 33.83187 137 HIS A CA 1
ATOM 1038 C C . HIS A 1 140 ? 97.64235 71.90446 33.56179 1.000 33.78977 137 HIS A C 1
ATOM 1039 O O . HIS A 1 140 ? 97.27085 71.55735 32.43853 1.000 34.20267 137 HIS A O 1
ATOM 1046 N N . PHE A 1 141 ? 97.19390 73.00198 34.14728 1.000 32.98508 138 PHE A N 1
ATOM 1047 C CA . PHE A 1 141 ? 96.19098 73.80330 33.47349 1.000 32.10311 138 PHE A CA 1
ATOM 1048 C C . PHE A 1 141 ? 96.84564 74.83575 32.57089 1.000 37.50210 138 PHE A C 1
ATOM 1049 O O . PHE A 1 141 ? 97.88850 75.41019 32.90277 1.000 35.48764 138 PHE A O 1
ATOM 1057 N N . VAL A 1 142 ? 96.22520 75.04003 31.41781 1.000 35.98732 139 VAL A N 1
ATOM 1058 C CA . VAL A 1 142 ? 96.54101 76.13526 30.52104 1.000 32.50142 139 VAL A CA 1
ATOM 1059 C C . VAL A 1 142 ? 95.26625 76.93537 30.33872 1.000 34.77438 139 VAL A C 1
ATOM 1060 O O . VAL A 1 142 ? 94.18347 76.36063 30.19471 1.000 37.89803 139 VAL A O 1
ATOM 1064 N N . ALA A 1 143 ? 95.38612 78.25266 30.39433 1.000 34.19612 140 ALA A N 1
ATOM 1065 C CA . ALA A 1 143 ? 94.22687 79.12728 30.38980 1.000 36.41770 140 ALA A CA 1
ATOM 1066 C C . ALA A 1 143 ? 93.96321 79.69083 28.99850 1.000 40.39813 140 ALA A C 1
ATOM 1067 O O . ALA A 1 143 ? 94.89532 79.97111 28.23654 1.000 37.77467 140 ALA A O 1
ATOM 1069 N N . TYR A 1 144 ? 92.68614 79.81538 28.65797 1.000 37.96039 141 TYR A N 1
ATOM 1070 C CA . TYR A 1 144 ? 92.25855 80.67638 27.56837 1.000 36.94956 141 TYR A CA 1
ATOM 1071 C C . TYR A 1 144 ? 91.47994 81.82633 28.18124 1.000 36.73984 141 TYR A C 1
ATOM 1072 O O . TYR A 1 144 ? 91.03644 81.75530 29.33213 1.000 35.70814 141 TYR A O 1
ATOM 1081 N N . GLY A 1 145 ? 91.34895 82.90065 27.42048 1.000 35.88601 142 GLY A N 1
ATOM 1082 C CA . GLY A 1 145 ? 90.72288 84.10072 27.92366 1.000 37.05865 142 GLY A CA 1
ATOM 1083 C C . GLY A 1 145 ? 89.70452 84.63606 26.93738 1.000 38.08806 142 GLY A C 1
ATOM 1084 O O . GLY A 1 145 ? 89.07265 83.88465 26.18357 1.000 33.38122 142 GLY A O 1
ATOM 1085 N N . VAL A 1 146 ? 89.53952 85.95860 26.96833 1.000 37.10934 143 VAL A N 1
ATOM 1086 C CA . VAL A 1 146 ? 88.69209 86.66559 26.02768 1.000 38.74501 143 VAL A CA 1
ATOM 1087 C C . VAL A 1 146 ? 89.55958 87.63247 25.22687 1.000 39.81542 143 VAL A C 1
ATOM 1088 O O . VAL A 1 146 ? 90.71660 87.88315 25.55332 1.000 35.45367 143 VAL A O 1
ATOM 1092 N N . ASP A 1 147 ? 88.97943 88.15656 24.15724 1.000 36.64938 144 ASP A N 1
ATOM 1093 C CA . ASP A 1 147 ? 89.68195 89.13122 23.33176 1.000 42.42611 144 ASP A CA 1
ATOM 1094 C C . ASP A 1 147 ? 89.81084 90.45579 24.08590 1.000 41.01477 144 ASP A C 1
ATOM 1095 O O . ASP A 1 147 ? 88.87818 90.86407 24.77911 1.000 41.02601 144 ASP A O 1
ATOM 1100 N N . PRO A 1 148 ? 90.96120 91.13164 24.00152 1.000 40.89848 145 PRO A N 1
ATOM 1101 C CA . PRO A 1 148 ? 91.13169 92.37415 24.77887 1.000 41.59748 145 PRO A CA 1
ATOM 1102 C C . PRO A 1 148 ? 90.14154 93.47045 24.40825 1.000 45.11489 145 PRO A C 1
ATOM 1103 O O . PRO A 1 148 ? 89.74265 94.24995 25.28124 1.000 48.97406 145 PRO A O 1
ATOM 1107 N N . THR A 1 149 ? 89.74203 93.56862 23.14149 1.000 42.58212 146 THR A N 1
ATOM 1108 C CA . THR A 1 149 ? 88.86950 94.66532 22.73633 1.000 49.28853 146 THR A CA 1
ATOM 1109 C C . THR A 1 149 ? 87.39140 94.28769 22.80087 1.000 45.44574 146 THR A C 1
ATOM 1110 O O . THR A 1 149 ? 86.58194 95.07738 23.30023 1.000 46.48462 146 THR A O 1
ATOM 1114 N N . THR A 1 150 ? 87.01708 93.09033 22.33173 1.000 40.96680 147 THR A N 1
ATOM 1115 C CA . THR A 1 150 ? 85.61591 92.67844 22.37910 1.000 40.31476 147 THR A CA 1
ATOM 1116 C C . THR A 1 150 ? 85.22676 92.00349 23.68949 1.000 42.56093 147 THR A C 1
ATOM 1117 O O . THR A 1 150 ? 84.02722 91.90718 23.98517 1.000 41.90548 147 THR A O 1
ATOM 1121 N N . GLU A 1 151 ? 86.20877 91.52012 24.45755 1.000 39.06908 148 GLU A N 1
ATOM 1122 C CA . GLU A 1 151 ? 85.99348 90.85375 25.74434 1.000 38.90231 148 GLU A CA 1
ATOM 1123 C C . GLU A 1 151 ? 85.04974 89.65314 25.63514 1.000 40.23736 148 GLU A C 1
ATOM 1124 O O . GLU A 1 151 ? 84.40951 89.26663 26.61301 1.000 39.22919 148 GLU A O 1
ATOM 1130 N N . VAL A 1 152 ? 84.97774 89.02749 24.45984 1.000 37.10386 149 VAL A N 1
ATOM 1131 C CA . VAL A 1 152 ? 84.28607 87.75703 24.30795 1.000 37.63603 149 VAL A CA 1
ATOM 1132 C C . VAL A 1 152 ? 85.30449 86.69455 23.91427 1.000 38.08603 149 VAL A C 1
ATOM 1133 O O . VAL A 1 152 ? 86.42881 86.99111 23.50727 1.000 37.93725 149 VAL A O 1
ATOM 1137 N N . ILE A 1 153 ? 84.88949 85.43430 24.05199 1.000 34.22996 150 ILE A N 1
ATOM 1138 C CA . ILE A 1 153 ? 85.75306 84.32407 23.67201 1.000 34.28751 150 ILE A CA 1
ATOM 1139 C C . ILE A 1 153 ? 86.02052 84.36177 22.17488 1.000 35.32157 150 ILE A C 1
ATOM 1140 O O . ILE A 1 153 ? 85.10081 84.50989 21.36005 1.000 32.97821 150 ILE A O 1
ATOM 1145 N N . ASP A 1 154 ? 87.28649 84.21469 21.81202 1.000 34.16175 151 ASP A N 1
ATOM 1146 C CA . ASP A 1 154 ? 87.71172 84.13230 20.41944 1.000 39.50706 151 ASP A CA 1
ATOM 1147 C C . ASP A 1 154 ? 88.02836 82.66809 20.15813 1.000 33.79928 151 ASP A C 1
ATOM 1148 O O . ASP A 1 154 ? 89.05883 82.15590 20.59759 1.000 37.56504 151 ASP A O 1
ATOM 1153 N N . TYR A 1 155 ? 87.13810 81.98879 19.44267 1.000 36.83418 152 TYR A N 1
ATOM 1154 C CA . TYR A 1 155 ? 87.28885 80.54493 19.29637 1.000 37.74410 152 TYR A CA 1
ATOM 1155 C C . TYR A 1 155 ? 88.46739 80.15691 18.41282 1.000 41.59147 152 TYR A C 1
ATOM 1156 O O . TYR A 1 155 ? 89.01247 79.06212 18.58425 1.000 35.84364 152 TYR A O 1
ATOM 1165 N N . ASN A 1 156 ? 88.90451 81.03219 17.50283 1.000 40.87672 153 ASN A N 1
ATOM 1166 C CA . ASN A 1 156 ? 90.11655 80.72658 16.74626 1.000 38.50370 153 ASN A CA 1
ATOM 1167 C C . ASN A 1 156 ? 91.34251 80.72936 17.65398 1.000 37.47585 153 ASN A C 1
ATOM 1168 O O . ASN A 1 156 ? 92.26346 79.92529 17.46505 1.000 37.86374 153 ASN A O 1
ATOM 1173 N N . VAL A 1 157 ? 91.37336 81.62902 18.64118 1.000 36.83118 154 VAL A N 1
ATOM 1174 C CA . VAL A 1 157 ? 92.46542 81.65061 19.60956 1.000 36.71103 154 VAL A CA 1
ATOM 1175 C C . VAL A 1 157 ? 92.42692 80.40515 20.48331 1.000 36.21529 154 VAL A C 1
ATOM 1176 O O . VAL A 1 157 ? 93.47020 79.81293 20.78156 1.000 34.70320 154 VAL A O 1
ATOM 1180 N N . VAL A 1 158 ? 91.23117 79.99810 20.92501 1.000 37.54583 155 VAL A N 1
ATOM 1181 C CA . VAL A 1 158 ? 91.11319 78.75068 21.67862 1.000 35.28053 155 VAL A CA 1
ATOM 1182 C C . VAL A 1 158 ? 91.63948 77.58454 20.84814 1.000 36.76622 155 VAL A C 1
ATOM 1183 O O . VAL A 1 158 ? 92.36674 76.72031 21.35606 1.000 37.50339 155 VAL A O 1
ATOM 1187 N N . ARG A 1 159 ? 91.30713 77.55824 19.55412 1.000 35.94489 156 ARG A N 1
ATOM 1188 C CA . ARG A 1 159 ? 91.79337 76.49043 18.68496 1.000 36.46904 156 ARG A CA 1
ATOM 1189 C C . ARG A 1 159 ? 93.31731 76.48342 18.62138 1.000 36.70931 156 ARG A C 1
ATOM 1190 O O . ARG A 1 159 ? 93.95167 75.43561 18.80625 1.000 36.76067 156 ARG A O 1
ATOM 1198 N N . ILE A 1 160 ? 93.92244 77.65097 18.38225 1.000 36.77732 157 ILE A N 1
ATOM 1199 C CA . ILE A 1 160 ? 95.38354 77.75809 18.37083 1.000 40.22915 157 ILE A CA 1
ATOM 1200 C C . ILE A 1 160 ? 95.96697 77.21025 19.66457 1.000 37.11386 157 ILE A C 1
ATOM 1201 O O . ILE A 1 160 ? 96.92084 76.42004 19.65541 1.000 36.84570 157 ILE A O 1
ATOM 1206 N N . LEU A 1 161 ? 95.39864 77.62730 20.80018 1.000 37.50919 158 LEU A N 1
ATOM 1207 C CA . LEU A 1 161 ? 95.88474 77.16925 22.10125 1.000 35.83695 158 LEU A CA 1
ATOM 1208 C C . LEU A 1 161 ? 95.79574 75.65649 22.22786 1.000 32.37697 158 LEU A C 1
ATOM 1209 O O . LEU A 1 161 ? 96.73324 75.00362 22.69847 1.000 34.45774 158 LEU A O 1
ATOM 1214 N N . ALA A 1 162 ? 94.66114 75.08432 21.83142 1.000 33.43484 159 ALA A N 1
ATOM 1215 C CA . ALA A 1 162 ? 94.49071 73.64117 21.93937 1.000 36.01217 159 ALA A CA 1
ATOM 1216 C C . ALA A 1 162 ? 95.51870 72.90182 21.09138 1.000 36.36519 159 ALA A C 1
ATOM 1217 O O . ALA A 1 162 ? 96.10659 71.90877 21.53656 1.000 37.55885 159 ALA A O 1
ATOM 1219 N N . ARG A 1 163 ? 95.76101 73.37935 19.86759 1.000 36.08339 160 ARG A N 1
ATOM 1220 C CA . ARG A 1 163 ? 96.72724 72.70370 19.01133 1.000 35.08939 160 ARG A CA 1
ATOM 1221 C C . ARG A 1 163 ? 98.13630 72.83390 19.56530 1.000 35.55582 160 ARG A C 1
ATOM 1222 O O . ARG A 1 163 ? 98.92782 71.88788 19.49419 1.000 38.40871 160 ARG A O 1
ATOM 1230 N N . LYS A 1 164 ? 98.45231 73.98587 20.15435 1.000 37.20158 161 LYS A N 1
ATOM 1231 C CA . LYS A 1 164 ? 99.77402 74.20035 20.72343 1.000 33.57153 161 LYS A CA 1
ATOM 1232 C C . LYS A 1 164 ? 100.01332 73.28800 21.92878 1.000 41.82639 161 LYS A C 1
ATOM 1233 O O . LYS A 1 164 ? 101.07637 72.66611 22.05568 1.000 35.66206 161 LYS A O 1
ATOM 1239 N N . HIS A 1 165 ? 99.02785 73.18391 22.82229 1.000 36.79502 162 HIS A N 1
ATOM 1240 C CA . HIS A 1 165 ? 99.22019 72.51849 24.10532 1.000 37.85164 162 HIS A CA 1
ATOM 1241 C C . HIS A 1 165 ? 98.78246 71.05710 24.12377 1.000 35.20183 162 HIS A C 1
ATOM 1242 O O . HIS A 1 165 ? 99.16045 70.33039 25.05017 1.000 38.33495 162 HIS A O 1
ATOM 1249 N N . GLN A 1 166 ? 97.97400 70.61974 23.16551 1.000 35.05317 163 GLN A N 1
ATOM 1250 C CA . GLN A 1 166 ? 97.49051 69.24457 23.10885 1.000 39.76525 163 GLN A CA 1
ATOM 1251 C C . GLN A 1 166 ? 96.88162 68.79565 24.44249 1.000 38.20203 163 GLN A C 1
ATOM 1252 O O . GLN A 1 166 ? 97.34733 67.82040 25.04535 1.000 35.28642 163 GLN A O 1
ATOM 1258 N N . PRO A 1 167 ? 95.85704 69.49083 24.94217 1.000 34.63545 164 PRO A N 1
ATOM 1259 C CA . PRO A 1 167 ? 95.26224 69.08935 26.22568 1.000 33.59484 164 PRO A CA 1
ATOM 1260 C C . PRO A 1 167 ? 94.53323 67.75814 26.10928 1.000 30.27729 164 PRO A C 1
ATOM 1261 O O . PRO A 1 167 ? 94.02862 67.38653 25.04357 1.000 33.21797 164 PRO A O 1
ATOM 1265 N N . LYS A 1 168 ? 94.49706 67.02607 27.23252 1.000 35.54653 165 LYS A N 1
ATOM 1266 C CA . LYS A 1 168 ? 93.62260 65.85938 27.33213 1.000 32.96960 165 LYS A CA 1
ATOM 1267 C C . LYS A 1 168 ? 92.16886 66.26682 27.49653 1.000 32.32732 165 LYS A C 1
ATOM 1268 O O . LYS A 1 168 ? 91.26619 65.50029 27.14614 1.000 30.24138 165 LYS A O 1
ATOM 1274 N N . LEU A 1 169 ? 91.93386 67.46434 28.02618 1.000 32.30625 166 LEU A N 1
ATOM 1275 C CA . LEU A 1 169 ? 90.60115 67.90900 28.39391 1.000 30.43444 166 LEU A CA 1
ATOM 1276 C C . LEU A 1 169 ? 90.49257 69.40598 28.15855 1.000 29.06063 166 LEU A C 1
ATOM 1277 O O . LEU A 1 169 ? 91.41180 70.16090 28.47042 1.000 28.51650 166 LEU A O 1
ATOM 1282 N N . ILE A 1 170 ? 89.35585 69.83306 27.63262 1.000 27.34549 167 ILE A N 1
ATOM 1283 C CA . ILE A 1 170 ? 89.01216 71.24393 27.57744 1.000 30.61296 167 ILE A CA 1
ATOM 1284 C C . ILE A 1 170 ? 87.80248 71.45354 28.47040 1.000 27.61218 167 ILE A C 1
ATOM 1285 O O . ILE A 1 170 ? 86.83183 70.68869 28.39342 1.000 30.88404 167 ILE A O 1
ATOM 1290 N N . VAL A 1 171 ? 87.86170 72.48287 29.30928 1.000 29.01066 168 VAL A N 1
ATOM 1291 C CA . VAL A 1 171 ? 86.76673 72.86392 30.19455 1.000 31.82440 168 VAL A CA 1
ATOM 1292 C C . VAL A 1 171 ? 86.15125 74.16475 29.69013 1.000 30.34892 168 VAL A C 1
ATOM 1293 O O . VAL A 1 171 ? 86.86220 75.15268 29.47953 1.000 31.06749 168 VAL A O 1
ATOM 1297 N N . ALA A 1 172 ? 84.83284 74.17073 29.51338 1.000 28.19925 169 ALA A N 1
ATOM 1298 C CA . ALA A 1 172 ? 84.08177 75.36861 29.16649 1.000 30.60394 169 ALA A CA 1
ATOM 1299 C C . ALA A 1 172 ? 83.10003 75.67280 30.28837 1.000 33.78301 169 ALA A C 1
ATOM 1300 O O . ALA A 1 172 ? 82.64320 74.76758 30.99616 1.000 32.72462 169 ALA A O 1
ATOM 1302 N N . GLY A 1 173 ? 82.77695 76.95446 30.43704 1.000 32.65707 170 GLY A N 1
ATOM 1303 C CA . GLY A 1 173 ? 81.92967 77.42655 31.52017 1.000 33.34037 170 GLY A CA 1
ATOM 1304 C C . GLY A 1 173 ? 82.61280 78.50685 32.32829 1.000 30.61721 170 GLY A C 1
ATOM 1305 O O . GLY A 1 173 ? 83.83755 78.65320 32.26373 1.000 33.65047 170 GLY A O 1
ATOM 1306 N N . ALA A 1 174 ? 81.85165 79.26134 33.11536 1.000 33.72811 171 ALA A N 1
ATOM 1307 C CA . ALA A 1 174 ? 82.41157 80.47010 33.69958 1.000 36.22883 171 ALA A CA 1
ATOM 1308 C C . ALA A 1 174 ? 81.58168 80.90303 34.89581 1.000 30.36460 171 ALA A C 1
ATOM 1309 O O . ALA A 1 174 ? 80.42432 80.51095 35.04801 1.000 31.97658 171 ALA A O 1
ATOM 1311 N N . SER A 1 175 ? 82.19218 81.73913 35.73150 1.000 31.46574 172 SER A N 1
ATOM 1312 C CA . SER A 1 175 ? 81.49622 82.39398 36.82775 1.000 32.53224 172 SER A CA 1
ATOM 1313 C C . SER A 1 175 ? 81.14810 83.84228 36.53069 1.000 36.49278 172 SER A C 1
ATOM 1314 O O . SER A 1 175 ? 80.19713 84.36286 37.11986 1.000 33.14407 172 SER A O 1
ATOM 1317 N N . ALA A 1 176 ? 81.88607 84.50717 35.64513 1.000 36.76587 173 ALA A N 1
ATOM 1318 C CA . ALA A 1 176 ? 81.68430 85.93692 35.41921 1.000 35.67552 173 ALA A CA 1
ATOM 1319 C C . ALA A 1 176 ? 81.79148 86.25516 33.93467 1.000 38.57198 173 ALA A C 1
ATOM 1320 O O . ALA A 1 176 ? 82.47212 87.19631 33.52805 1.000 42.34237 173 ALA A O 1
ATOM 1322 N N . TYR A 1 177 ? 81.10404 85.46616 33.11150 1.000 36.17114 174 TYR A N 1
ATOM 1323 C CA . TYR A 1 177 ? 81.04709 85.66590 31.66702 1.000 34.46038 174 TYR A CA 1
ATOM 1324 C C . TYR A 1 177 ? 79.59032 85.81931 31.26162 1.000 39.40067 174 TYR A C 1
ATOM 1325 O O . TYR A 1 177 ? 78.80391 84.88020 31.40288 1.000 36.39782 174 TYR A O 1
ATOM 1334 N N . GLY A 1 178 ? 79.23309 86.98910 30.74885 1.000 37.19477 175 GLY A N 1
ATOM 1335 C CA . GLY A 1 178 ? 77.85366 87.29014 30.44327 1.000 33.34683 175 GLY A CA 1
ATOM 1336 C C . GLY A 1 178 ? 77.36533 86.96734 29.04762 1.000 37.18973 175 GLY A C 1
ATOM 1337 O O . GLY A 1 178 ? 76.22123 87.30630 28.73263 1.000 40.34115 175 GLY A O 1
ATOM 1338 N N . ARG A 1 179 ? 78.15850 86.30646 28.20563 1.000 32.38607 176 ARG A N 1
ATOM 1339 C CA . ARG A 1 179 ? 77.76431 86.06361 26.82665 1.000 35.96989 176 ARG A CA 1
ATOM 1340 C C . ARG A 1 179 ? 77.53219 84.57797 26.57288 1.000 38.85560 176 ARG A C 1
ATOM 1341 O O . ARG A 1 179 ? 78.00926 83.71136 27.31064 1.000 36.35203 176 ARG A O 1
ATOM 1349 N N . THR A 1 180 ? 76.78595 84.29866 25.50503 1.000 36.16591 177 THR A N 1
ATOM 1350 C CA . THR A 1 180 ? 76.49466 82.92608 25.11394 1.000 35.91041 177 THR A CA 1
ATOM 1351 C C . THR A 1 180 ? 77.78041 82.15364 24.85671 1.000 38.96449 177 THR A C 1
ATOM 1352 O O . THR A 1 180 ? 78.63933 82.59631 24.08962 1.000 35.55342 177 THR A O 1
ATOM 1356 N N . ILE A 1 181 ? 77.91588 80.99096 25.49102 1.000 35.59985 178 ILE A N 1
ATOM 1357 C CA . ILE A 1 181 ? 79.05697 80.11413 25.23396 1.000 34.10879 178 ILE A CA 1
ATOM 1358 C C . ILE A 1 181 ? 78.67166 79.12763 24.14042 1.000 35.80354 178 ILE A C 1
ATOM 1359 O O . ILE A 1 181 ? 77.63062 78.46262 24.23248 1.000 35.81170 178 ILE A O 1
ATOM 1364 N N . ASP A 1 182 ? 79.50304 79.04825 23.09296 1.000 33.52858 179 ASP A N 1
ATOM 1365 C CA . ASP A 1 182 ? 79.24809 78.20905 21.91914 1.000 36.00558 179 ASP A CA 1
ATOM 1366 C C . ASP A 1 182 ? 79.83613 76.83229 22.18527 1.000 34.62477 179 ASP A C 1
ATOM 1367 O O . ASP A 1 182 ? 81.01309 76.57746 21.93160 1.000 34.34300 179 ASP A O 1
ATOM 1372 N N . PHE A 1 183 ? 79.00826 75.93201 22.71936 1.000 38.04767 180 PHE A N 1
ATOM 1373 C CA . PHE A 1 183 ? 79.51599 74.61173 23.07612 1.000 33.02741 180 PHE A CA 1
ATOM 1374 C C . PHE A 1 183 ? 79.85999 73.79467 21.83279 1.000 33.44906 180 PHE A C 1
ATOM 1375 O O . PHE A 1 183 ? 80.78598 72.97601 21.86517 1.000 32.83648 180 PHE A O 1
ATOM 1383 N N . ALA A 1 184 ? 79.11243 73.99391 20.74395 1.000 32.06800 181 ALA A N 1
ATOM 1384 C CA . ALA A 1 184 ? 79.40802 73.30875 19.48594 1.000 37.38387 181 ALA A CA 1
ATOM 1385 C C . ALA A 1 184 ? 80.82355 73.60737 19.01792 1.000 35.40175 181 ALA A C 1
ATOM 1386 O O . ALA A 1 184 ? 81.52509 72.71085 18.53476 1.000 36.26550 181 ALA A O 1
ATOM 1388 N N . LYS A 1 185 ? 81.26981 74.86006 19.15745 1.000 35.62634 182 LYS A N 1
ATOM 1389 C CA . LYS A 1 185 ? 82.63576 75.18455 18.75251 1.000 35.83461 182 LYS A CA 1
ATOM 1390 C C . LYS A 1 185 ? 83.65335 74.56730 19.70090 1.000 34.87468 182 LYS A C 1
ATOM 1391 O O . LYS A 1 185 ? 84.69874 74.07664 19.26216 1.000 34.24608 182 LYS A O 1
ATOM 1397 N N . PHE A 1 186 ? 83.36325 74.56231 21.00603 1.000 33.94691 183 PHE A N 1
ATOM 1398 C CA . PHE A 1 186 ? 84.26361 73.89749 21.94011 1.000 31.99893 183 PHE A CA 1
ATOM 1399 C C . PHE A 1 186 ? 84.40946 72.42179 21.60457 1.000 27.85918 183 PHE A C 1
ATOM 1400 O O . PHE A 1 186 ? 85.49986 71.85714 21.72002 1.000 32.79431 183 PHE A O 1
ATOM 1408 N N . ARG A 1 187 ? 83.31489 71.77143 21.21530 1.000 28.97719 184 ARG A N 1
ATOM 1409 C CA . ARG A 1 187 ? 83.39085 70.35877 20.87003 1.000 31.84912 184 ARG A CA 1
ATOM 1410 C C . ARG A 1 187 ? 84.17543 70.15381 19.57261 1.000 33.83031 184 ARG A C 1
ATOM 1411 O O . ARG A 1 187 ? 84.92466 69.17617 19.43654 1.000 34.84494 184 ARG A O 1
ATOM 1419 N N . GLU A 1 188 ? 84.02173 71.06991 18.61394 1.000 35.63986 185 GLU A N 1
ATOM 1420 C CA . GLU A 1 188 ? 84.79987 70.98420 17.37494 1.000 36.63669 185 GLU A CA 1
ATOM 1421 C C . GLU A 1 188 ? 86.28973 71.04887 17.66917 1.000 34.08646 185 GLU A C 1
ATOM 1422 O O . GLU A 1 188 ? 87.07620 70.24766 17.14585 1.000 36.00085 185 GLU A O 1
ATOM 1428 N N . ILE A 1 189 ? 86.68607 71.98771 18.52883 1.000 32.06526 186 ILE A N 1
ATOM 1429 C CA . ILE A 1 189 ? 88.08924 72.16076 18.89298 1.000 33.63883 186 ILE A CA 1
ATOM 1430 C C . ILE A 1 189 ? 88.61705 70.93898 19.62884 1.000 35.17852 186 ILE A C 1
ATOM 1431 O O . ILE A 1 189 ? 89.72275 70.46040 19.35388 1.000 34.09652 186 ILE A O 1
ATOM 1436 N N . ALA A 1 190 ? 87.85979 70.44333 20.61169 1.000 35.10698 187 ALA A N 1
ATOM 1437 C CA . ALA A 1 190 ? 88.31786 69.27701 21.35767 1.000 33.32563 187 ALA A CA 1
ATOM 1438 C C . ALA A 1 190 ? 88.50475 68.07728 20.43353 1.000 31.12909 187 ALA A C 1
ATOM 1439 O O . ALA A 1 190 ? 89.49482 67.34305 20.54807 1.000 36.22741 187 ALA A O 1
ATOM 1441 N N . ASP A 1 191 ? 87.55128 67.85291 19.52820 1.000 32.23409 188 ASP A N 1
ATOM 1442 C CA . ASP A 1 191 ? 87.67540 66.76133 18.56332 1.000 38.44276 188 ASP A CA 1
ATOM 1443 C C . ASP A 1 191 ? 88.91801 66.92739 17.69874 1.000 42.36138 188 ASP A C 1
ATOM 1444 O O . ASP A 1 191 ? 89.62847 65.95335 17.41799 1.000 39.27991 188 ASP A O 1
ATOM 1449 N N . GLU A 1 192 ? 89.18291 68.15834 17.26450 1.000 35.35983 189 GLU A N 1
ATOM 1450 C CA . GLU A 1 192 ? 90.32337 68.42292 16.40036 1.000 41.31201 189 GLU A CA 1
ATOM 1451 C C . GLU A 1 192 ? 91.62843 67.96152 17.03963 1.000 42.45268 189 GLU A C 1
ATOM 1452 O O . GLU A 1 192 ? 92.49339 67.40025 16.35987 1.000 38.86749 189 GLU A O 1
ATOM 1458 N N . VAL A 1 193 ? 91.77619 68.14576 18.35394 1.000 34.61708 190 VAL A N 1
ATOM 1459 C CA . VAL A 1 193 ? 93.03390 67.84319 19.03182 1.000 34.91670 190 VAL A CA 1
ATOM 1460 C C . VAL A 1 193 ? 92.96483 66.56931 19.86087 1.000 34.44747 190 VAL A C 1
ATOM 1461 O O . VAL A 1 193 ? 93.92661 66.24676 20.56532 1.000 38.36510 190 VAL A O 1
ATOM 1465 N N . GLY A 1 194 ? 91.87567 65.81696 19.77200 1.000 37.38778 191 GLY A N 1
ATOM 1466 C CA . GLY A 1 194 ? 91.77972 64.57146 20.50534 1.000 37.61982 191 GLY A CA 1
ATOM 1467 C C . GLY A 1 194 ? 91.50090 64.73378 21.98107 1.000 41.59638 191 GLY A C 1
ATOM 1468 O O . GLY A 1 194 ? 91.79438 63.81976 22.76201 1.000 40.42848 191 GLY A O 1
ATOM 1469 N N . ALA A 1 195 ? 90.95997 65.87267 22.39551 1.000 35.93747 192 ALA A N 1
ATOM 1470 C CA . ALA A 1 195 ? 90.67042 66.11301 23.79975 1.000 31.16647 192 ALA A CA 1
ATOM 1471 C C . ALA A 1 195 ? 89.21012 65.81092 24.09528 1.000 32.92460 192 ALA A C 1
ATOM 1472 O O . ALA A 1 195 ? 88.34622 65.85539 23.21986 1.000 30.35774 192 ALA A O 1
ATOM 1474 N N . LYS A 1 196 ? 88.94039 65.51946 25.36384 1.000 33.58868 193 LYS A N 1
ATOM 1475 C CA . LYS A 1 196 ? 87.56593 65.42025 25.82069 1.000 33.95182 193 LYS A CA 1
ATOM 1476 C C . LYS A 1 196 ? 87.05155 66.81373 26.16931 1.000 31.73725 193 LYS A C 1
ATOM 1477 O O . LYS A 1 196 ? 87.81999 67.77209 26.28629 1.000 31.00799 193 LYS A O 1
ATOM 1483 N N . LEU A 1 197 ? 85.73715 66.92168 26.35537 1.000 29.02264 194 LEU A N 1
ATOM 1484 C CA . LEU A 1 197 ? 85.09619 68.19759 26.65115 1.000 27.49276 194 LEU A CA 1
ATOM 1485 C C . LEU A 1 197 ? 84.29039 68.07540 27.93551 1.000 28.32129 194 LEU A C 1
ATOM 1486 O O . LEU A 1 197 ? 83.42618 67.19868 28.04355 1.000 28.75863 194 LEU A O 1
ATOM 1491 N N . MET A 1 198 ? 84.55403 68.96968 28.88196 1.000 25.29068 195 MET A N 1
ATOM 1492 C CA . MET A 1 198 ? 83.76214 69.08977 30.10071 1.000 29.51659 195 MET A CA 1
ATOM 1493 C C . MET A 1 198 ? 83.15793 70.48406 30.15795 1.000 31.98906 195 MET A C 1
ATOM 1494 O O . MET A 1 198 ? 83.86200 71.47750 29.95122 1.000 33.05396 195 MET A O 1
ATOM 1499 N N . VAL A 1 199 ? 81.86411 70.56637 30.44891 1.000 28.00421 196 VAL A N 1
ATOM 1500 C CA . VAL A 1 199 ? 81.18681 71.84773 30.59956 1.000 25.85982 196 VAL A CA 1
ATOM 1501 C C . VAL A 1 199 ? 80.69255 71.99497 32.03069 1.000 32.53806 196 VAL A C 1
ATOM 1502 O O . VAL A 1 199 ? 79.98515 71.12232 32.54837 1.000 27.90433 196 VAL A O 1
ATOM 1506 N N . ASP A 1 200 ? 81.04155 73.10865 32.64819 1.000 27.99904 197 ASP A N 1
ATOM 1507 C CA . ASP A 1 200 ? 80.54023 73.46945 33.97101 1.000 28.39969 197 ASP A CA 1
ATOM 1508 C C . ASP A 1 200 ? 79.47371 74.53322 33.74320 1.000 28.38446 197 ASP A C 1
ATOM 1509 O O . ASP A 1 200 ? 79.79423 75.69623 33.50987 1.000 30.14087 197 ASP A O 1
ATOM 1514 N N . MET A 1 201 ? 78.19943 74.13634 33.78906 1.000 27.38388 198 MET A N 1
ATOM 1515 C CA . MET A 1 201 ? 77.10886 75.06560 33.51463 1.000 28.20665 198 MET A CA 1
ATOM 1516 C C . MET A 1 201 ? 76.48570 75.64243 34.78477 1.000 31.04532 198 MET A C 1
ATOM 1517 O O . MET A 1 201 ? 75.34503 76.11693 34.73461 1.000 32.81717 198 MET A O 1
ATOM 1522 N N . ALA A 1 202 ? 77.22228 75.63580 35.90318 1.000 30.10000 199 ALA A N 1
ATOM 1523 C CA . ALA A 1 202 ? 76.65449 76.01277 37.20007 1.000 28.62884 199 ALA A CA 1
ATOM 1524 C C . ALA A 1 202 ? 75.85969 77.31758 37.12622 1.000 35.33584 199 ALA A C 1
ATOM 1525 O O . ALA A 1 202 ? 74.70172 77.38277 37.55482 1.000 33.15058 199 ALA A O 1
ATOM 1527 N N . HIS A 1 203 ? 76.44553 78.36018 36.54170 1.000 30.93387 200 HIS A N 1
ATOM 1528 C CA . HIS A 1 203 ? 75.76190 79.65098 36.54690 1.000 35.17548 200 HIS A CA 1
ATOM 1529 C C . HIS A 1 203 ? 74.52469 79.67483 35.64810 1.000 35.55942 200 HIS A C 1
ATOM 1530 O O . HIS A 1 203 ? 73.53562 80.32462 36.00431 1.000 37.81063 200 HIS A O 1
ATOM 1537 N N . ILE A 1 204 ? 74.52801 78.95661 34.51890 1.000 29.02059 201 ILE A N 1
ATOM 1538 C CA . ILE A 1 204 ? 73.47059 79.08115 33.51833 1.000 30.51456 201 ILE A CA 1
ATOM 1539 C C . ILE A 1 204 ? 72.52113 77.89394 33.51800 1.000 31.38684 201 ILE A C 1
ATOM 1540 O O . ILE A 1 204 ? 71.67767 77.78467 32.61454 1.000 32.11580 201 ILE A O 1
ATOM 1545 N N . ALA A 1 205 ? 72.65435 76.98289 34.48588 1.000 30.12653 202 ALA A N 1
ATOM 1546 C CA . ALA A 1 205 ? 71.86732 75.75093 34.47574 1.000 29.90867 202 ALA A CA 1
ATOM 1547 C C . ALA A 1 205 ? 70.36508 76.01770 34.39821 1.000 29.10859 202 ALA A C 1
ATOM 1548 O O . ALA A 1 205 ? 69.64323 75.31616 33.67839 1.000 31.30323 202 ALA A O 1
ATOM 1550 N N . GLY A 1 206 ? 69.86747 77.00869 35.14806 1.000 31.17324 203 GLY A N 1
ATOM 1551 C CA . GLY A 1 206 ? 68.45238 77.34249 35.06095 1.000 28.38826 203 GLY A CA 1
ATOM 1552 C C . GLY A 1 206 ? 68.05067 77.85400 33.68735 1.000 33.28603 203 GLY A C 1
ATOM 1553 O O . GLY A 1 206 ? 67.00099 77.48418 33.15879 1.000 33.87751 203 GLY A O 1
ATOM 1554 N N . LEU A 1 207 ? 68.88429 78.70447 33.08762 1.000 31.81529 204 LEU A N 1
ATOM 1555 C CA . LEU A 1 207 ? 68.62295 79.16681 31.72620 1.000 31.56726 204 LEU A CA 1
ATOM 1556 C C . LEU A 1 207 ? 68.63317 78.00953 30.73831 1.000 33.42571 204 LEU A C 1
ATOM 1557 O O . LEU A 1 207 ? 67.80601 77.95453 29.81722 1.000 33.79065 204 LEU A O 1
ATOM 1562 N N . VAL A 1 208 ? 69.58248 77.08725 30.89814 1.000 31.46351 205 VAL A N 1
ATOM 1563 C CA . VAL A 1 208 ? 69.61505 75.90294 30.04508 1.000 32.12556 205 VAL A CA 1
ATOM 1564 C C . VAL A 1 208 ? 68.33014 75.10327 30.20885 1.000 32.97915 205 VAL A C 1
ATOM 1565 O O . VAL A 1 208 ? 67.69595 74.70604 29.22288 1.000 30.84683 205 VAL A O 1
ATOM 1569 N N . ALA A 1 209 ? 67.92338 74.86317 31.46440 1.000 33.84055 206 ALA A N 1
ATOM 1570 C CA . ALA A 1 209 ? 66.69751 74.11078 31.72425 1.000 32.71595 206 ALA A CA 1
ATOM 1571 C C . ALA A 1 209 ? 65.48483 74.75784 31.05787 1.000 37.03314 206 ALA A C 1
ATOM 1572 O O . ALA A 1 209 ? 64.58035 74.05439 30.59743 1.000 36.06455 206 ALA A O 1
ATOM 1574 N N . ALA A 1 210 ? 65.47261 76.08338 30.94433 1.000 36.80719 207 ALA A N 1
ATOM 1575 C CA . ALA A 1 210 ? 64.35292 76.79901 30.34566 1.000 37.39877 207 ALA A CA 1
ATOM 1576 C C . ALA A 1 210 ? 64.45742 76.94741 28.83214 1.000 37.20855 207 ALA A C 1
ATOM 1577 O O . ALA A 1 210 ? 63.55386 77.52397 28.22240 1.000 42.61295 207 ALA A O 1
ATOM 1579 N N . GLY A 1 211 ? 65.52717 76.45390 28.20912 1.000 37.09971 208 GLY A N 1
ATOM 1580 C CA . GLY A 1 211 ? 65.70473 76.61054 26.77726 1.000 34.81662 208 GLY A CA 1
ATOM 1581 C C . GLY A 1 211 ? 66.22886 77.96059 26.33763 1.000 40.24326 208 GLY A C 1
ATOM 1582 O O . GLY A 1 211 ? 66.12960 78.29013 25.15079 1.000 39.04081 208 GLY A O 1
ATOM 1583 N N . LEU A 1 212 ? 66.80878 78.74660 27.24760 1.000 36.49507 209 LEU A N 1
ATOM 1584 C CA . LEU A 1 212 ? 67.22825 80.11221 26.94636 1.000 42.72092 209 LEU A CA 1
ATOM 1585 C C . LEU A 1 212 ? 68.73241 80.26388 26.76284 1.000 43.56451 209 LEU A C 1
ATOM 1586 O O . LEU A 1 212 ? 69.19966 81.37627 26.49679 1.000 40.21335 209 LEU A O 1
ATOM 1591 N N . HIS A 1 213 ? 69.49708 79.18507 26.92626 1.000 39.64312 210 HIS A N 1
ATOM 1592 C CA . HIS A 1 213 ? 70.90944 79.11095 26.59653 1.000 36.23563 210 HIS A CA 1
ATOM 1593 C C . HIS A 1 213 ? 71.06968 77.74288 25.95150 1.000 33.37030 210 HIS A C 1
ATOM 1594 O O . HIS A 1 213 ? 70.39359 76.79209 26.36609 1.000 37.17837 210 HIS A O 1
ATOM 1601 N N . PRO A 1 214 ? 71.89553 77.61622 24.91521 1.000 37.42208 211 PRO A N 1
ATOM 1602 C CA . PRO A 1 214 ? 72.09765 76.29774 24.29910 1.000 38.94536 211 PRO A CA 1
ATOM 1603 C C . PRO A 1 214 ? 72.50864 75.26654 25.34461 1.000 36.05605 211 PRO A C 1
ATOM 1604 O O . PRO A 1 214 ? 73.22382 75.57670 26.30234 1.000 33.12242 211 PRO A O 1
ATOM 1608 N N . ASN A 1 215 ? 72.01728 74.03856 25.16573 1.000 33.39466 212 ASN A N 1
ATOM 1609 C CA . ASN A 1 215 ? 72.25855 72.96869 26.13417 1.000 35.79463 212 ASN A CA 1
ATOM 1610 C C . ASN A 1 215 ? 73.60767 72.31076 25.86603 1.000 33.95371 212 ASN A C 1
ATOM 1611 O O . ASN A 1 215 ? 73.82067 71.78144 24.76647 1.000 32.99443 212 ASN A O 1
ATOM 1616 N N . PRO A 1 216 ? 74.52873 72.29526 26.83840 1.000 31.19781 213 PRO A N 1
ATOM 1617 C CA . PRO A 1 216 ? 75.82229 71.62681 26.61927 1.000 29.90696 213 PRO A CA 1
ATOM 1618 C C . PRO A 1 216 ? 75.77741 70.11671 26.69067 1.000 31.36889 213 PRO A C 1
ATOM 1619 O O . PRO A 1 216 ? 76.74467 69.47747 26.25789 1.000 30.55750 213 PRO A O 1
ATOM 1623 N N . VAL A 1 217 ? 74.71842 69.52929 27.25964 1.000 29.60854 214 VAL A N 1
ATOM 1624 C CA . VAL A 1 217 ? 74.74310 68.09207 27.56706 1.000 28.23008 214 VAL A CA 1
ATOM 1625 C C . VAL A 1 217 ? 75.00699 67.23266 26.33640 1.000 32.61057 214 VAL A C 1
ATOM 1626 O O . VAL A 1 217 ? 75.77628 66.26352 26.44291 1.000 32.55265 214 VAL A O 1
ATOM 1630 N N . PRO A 1 218 ? 74.42433 67.49986 25.15358 1.000 31.75946 215 PRO A N 1
ATOM 1631 C CA . PRO A 1 218 ? 74.73569 66.65615 23.98464 1.000 35.75239 215 PRO A CA 1
ATOM 1632 C C . PRO A 1 218 ? 76.16730 66.77452 23.50468 1.000 35.16504 215 PRO A C 1
ATOM 1633 O O . PRO A 1 218 ? 76.64061 65.85893 22.81893 1.000 33.50190 215 PRO A O 1
ATOM 1637 N N . TYR A 1 219 ? 76.86721 67.86467 23.83003 1.000 31.32650 216 TYR A N 1
ATOM 1638 C CA . TYR A 1 219 ? 78.21313 68.09403 23.31399 1.000 32.68313 216 TYR A CA 1
ATOM 1639 C C . TYR A 1 219 ? 79.30533 67.61275 24.25111 1.000 32.17546 216 TYR A C 1
ATOM 1640 O O . TYR A 1 219 ? 80.36243 67.17943 23.78875 1.000 33.81070 216 TYR A O 1
ATOM 1649 N N . ALA A 1 220 ? 79.10298 67.72649 25.55995 1.000 28.22888 217 ALA A N 1
ATOM 1650 C CA . ALA A 1 220 ? 80.17773 67.48371 26.50262 1.000 27.31373 217 ALA A CA 1
ATOM 1651 C C . ALA A 1 220 ? 80.21385 66.01740 26.90345 1.000 29.52329 217 ALA A C 1
ATOM 1652 O O . ALA A 1 220 ? 79.16946 65.37538 27.05326 1.000 30.82866 217 ALA A O 1
ATOM 1654 N N . ASP A 1 221 ? 81.42774 65.49028 27.06324 1.000 29.43835 218 ASP A N 1
ATOM 1655 C CA . ASP A 1 221 ? 81.58219 64.19207 27.70592 1.000 31.07857 218 ASP A CA 1
ATOM 1656 C C . ASP A 1 221 ? 80.91312 64.18748 29.07185 1.000 26.91487 218 ASP A C 1
ATOM 1657 O O . ASP A 1 221 ? 80.20854 63.23910 29.42578 1.000 28.83119 218 ASP A O 1
ATOM 1662 N N . ILE A 1 222 ? 81.11663 65.24573 29.84100 1.000 24.79776 219 ILE A N 1
ATOM 1663 C CA . ILE A 1 222 ? 80.54080 65.37092 31.18041 1.000 24.89570 219 ILE A CA 1
ATOM 1664 C C . ILE A 1 222 ? 80.09569 66.81278 31.35974 1.000 28.38910 219 ILE A C 1
ATOM 1665 O O . ILE A 1 222 ? 80.83818 67.74192 31.02235 1.000 29.84865 219 ILE A O 1
ATOM 1670 N N . THR A 1 223 ? 78.88463 67.00372 31.87571 1.000 26.32432 220 THR A N 1
ATOM 1671 C CA . THR A 1 223 ? 78.40909 68.31718 32.29423 1.000 28.30173 220 THR A CA 1
ATOM 1672 C C . THR A 1 223 ? 78.26869 68.33320 33.81641 1.000 27.10847 220 THR A C 1
ATOM 1673 O O . THR A 1 223 ? 77.67458 67.41973 34.40380 1.000 26.24846 220 THR A O 1
ATOM 1677 N N . THR A 1 224 ? 78.85034 69.33767 34.45649 1.000 25.14796 221 THR A N 1
ATOM 1678 C CA . THR A 1 224 ? 78.67557 69.53918 35.88788 1.000 28.26990 221 THR A CA 1
ATOM 1679 C C . THR A 1 224 ? 77.84114 70.78757 36.11611 1.000 32.01957 221 THR A C 1
ATOM 1680 O O . THR A 1 224 ? 77.69220 71.63711 35.22706 1.000 29.26231 221 THR A O 1
ATOM 1684 N N . THR A 1 225 ? 77.30427 70.89377 37.32793 1.000 28.97930 222 THR A N 1
ATOM 1685 C CA . THR A 1 225 ? 76.54650 72.07370 37.69784 1.000 28.74075 222 THR A CA 1
ATOM 1686 C C . THR A 1 225 ? 76.39293 72.11648 39.21098 1.000 30.29680 222 THR A C 1
ATOM 1687 O O . THR A 1 225 ? 76.59816 71.11889 39.91591 1.000 25.66486 222 THR A O 1
ATOM 1691 N N . THR A 1 226 ? 76.11222 73.31220 39.70029 1.000 30.78484 223 THR A N 1
ATOM 1692 C CA . THR A 1 226 ? 75.55865 73.48552 41.03118 1.000 27.48951 223 THR A CA 1
ATOM 1693 C C . THR A 1 226 ? 74.04488 73.55436 40.90750 1.000 30.81988 223 THR A C 1
ATOM 1694 O O . THR A 1 226 ? 73.49189 73.75898 39.82765 1.000 30.89146 223 THR A O 1
ATOM 1698 N N . THR A 1 227 ? 73.36740 73.36540 42.02603 1.000 27.99266 224 THR A N 1
ATOM 1699 C CA . THR A 1 227 ? 71.91954 73.42256 42.03068 1.000 27.03833 224 THR A CA 1
ATOM 1700 C C . THR A 1 227 ? 71.37115 74.73640 42.58031 1.000 31.01267 224 THR A C 1
ATOM 1701 O O . THR A 1 227 ? 70.15294 74.90607 42.61293 1.000 30.97258 224 THR A O 1
ATOM 1705 N N . HIS A 1 228 ? 72.21929 75.67665 42.99330 1.000 30.27114 225 HIS A N 1
ATOM 1706 C CA . HIS A 1 228 ? 71.75610 76.80313 43.80516 1.000 31.40981 225 HIS A CA 1
ATOM 1707 C C . HIS A 1 228 ? 71.86552 78.17452 43.13923 1.000 39.34295 225 HIS A C 1
ATOM 1708 O O . HIS A 1 228 ? 71.62738 79.18675 43.80574 1.000 39.15940 225 HIS A O 1
ATOM 1715 N N . LYS A 1 229 ? 72.20618 78.24668 41.86032 1.000 33.81469 226 LYS A N 1
ATOM 1716 C CA . LYS A 1 229 ? 72.25856 79.55713 41.21773 1.000 32.57662 226 LYS A CA 1
ATOM 1717 C C . LYS A 1 229 ? 70.96582 79.81333 40.44755 1.000 34.17752 226 LYS A C 1
ATOM 1718 O O . LYS A 1 229 ? 69.90124 79.93908 41.06419 1.000 33.15674 226 LYS A O 1
ATOM 1724 N N . THR A 1 230 ? 71.02685 79.88336 39.11093 1.000 32.61629 227 THR A N 1
ATOM 1725 C CA . THR A 1 230 ? 69.79961 80.11024 38.34695 1.000 33.26659 227 THR A CA 1
ATOM 1726 C C . THR A 1 230 ? 68.81376 78.95116 38.47299 1.000 34.05195 227 THR A C 1
ATOM 1727 O O . THR A 1 230 ? 67.62115 79.14000 38.20597 1.000 31.89608 227 THR A O 1
ATOM 1731 N N . LEU A 1 231 ? 69.27567 77.76096 38.88439 1.000 32.90276 228 LEU A N 1
ATOM 1732 C CA . LEU A 1 231 ? 68.35401 76.65010 39.11708 1.000 31.95647 228 LEU A CA 1
ATOM 1733 C C . LEU A 1 231 ? 67.51555 76.85242 40.37700 1.000 31.95314 228 LEU A C 1
ATOM 1734 O O . LEU A 1 231 ? 66.49554 76.17210 40.54670 1.000 30.15568 228 LEU A O 1
ATOM 1739 N N . ARG A 1 232 ? 67.93382 77.75319 41.26753 1.000 32.49339 229 ARG A N 1
ATOM 1740 C CA . ARG A 1 232 ? 67.13964 78.14986 42.43434 1.000 33.40518 229 ARG A CA 1
ATOM 1741 C C . ARG A 1 232 ? 66.85997 76.96176 43.35878 1.000 35.09820 229 ARG A C 1
ATOM 1742 O O . ARG A 1 232 ? 65.76828 76.82279 43.91243 1.000 34.43849 229 ARG A O 1
ATOM 1750 N N . GLY A 1 233 ? 67.85327 76.09078 43.52521 1.000 33.65808 230 GLY A N 1
ATOM 1751 C CA . GLY A 1 233 ? 67.73878 74.97218 44.42940 1.000 29.21513 230 GLY A CA 1
ATOM 1752 C C . GLY A 1 233 ? 68.64255 75.13177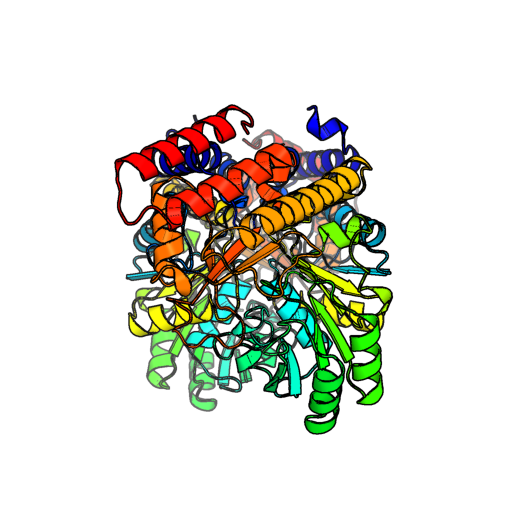 45.63090 1.000 32.23716 230 GLY A C 1
ATOM 1753 O O . GLY A 1 233 ? 69.25044 76.18391 45.84337 1.000 31.09256 230 GLY A O 1
ATOM 1754 N N . PRO A 1 234 ? 68.75805 74.08251 46.43789 1.000 30.04460 231 PRO A N 1
ATOM 1755 C CA . PRO A 1 234 ? 69.65841 74.13662 47.58761 1.000 31.01030 231 PRO A CA 1
ATOM 1756 C C . PRO A 1 234 ? 71.10610 74.14464 47.12498 1.000 33.29188 231 PRO A C 1
ATOM 1757 O O . PRO A 1 234 ? 71.42568 73.92239 45.95645 1.000 31.93933 231 PRO A O 1
ATOM 1761 N N . ARG A 1 235 ? 71.98815 74.41976 48.07064 1.000 30.44125 232 ARG A N 1
ATOM 1762 C CA A ARG A 1 235 ? 73.41974 74.43176 47.80152 0.580 33.37818 232 ARG A CA 1
ATOM 1763 C CA B ARG A 1 235 ? 73.42057 74.42983 47.79628 0.420 33.31584 232 ARG A CA 1
ATOM 1764 C C . ARG A 1 235 ? 73.92261 73.00163 47.61808 1.000 32.15053 232 ARG A C 1
ATOM 1765 O O . ARG A 1 235 ? 73.77185 72.16686 48.51526 1.000 31.26898 232 ARG A O 1
ATOM 1780 N N . GLY A 1 236 ? 74.52603 72.71953 46.46738 1.000 28.31703 233 GLY A N 1
ATOM 1781 C CA . GLY A 1 236 ? 75.01300 71.38137 46.18305 1.000 25.14955 233 GLY A CA 1
ATOM 1782 C C . GLY A 1 236 ? 75.41642 71.27603 44.72842 1.000 28.50435 233 GLY A C 1
ATOM 1783 O O . GLY A 1 236 ? 75.27570 72.22841 43.95676 1.000 26.92373 233 GLY A O 1
ATOM 1784 N N . GLY A 1 237 ? 75.90491 70.08867 44.35115 1.000 26.68048 234 GLY A N 1
ATOM 1785 C CA . GLY A 1 237 ? 76.37990 69.85591 43.00474 1.000 23.46553 234 GLY A CA 1
ATOM 1786 C C . GLY A 1 237 ? 75.64711 68.72499 42.29459 1.000 26.00522 234 GLY A C 1
ATOM 1787 O O . GLY A 1 237 ? 74.81964 68.01163 42.87530 1.000 26.06172 234 GLY A O 1
ATOM 1788 N N . MET A 1 238 ? 76.00246 68.54268 41.02577 1.000 24.72772 235 MET A N 1
ATOM 1789 C CA . MET A 1 238 ? 75.39497 67.50333 40.20238 1.000 24.86752 235 MET A CA 1
ATOM 1790 C C . MET A 1 238 ? 76.29404 67.24155 38.99960 1.000 28.57742 235 MET A C 1
ATOM 1791 O O . MET A 1 238 ? 76.96211 68.15075 38.50429 1.000 26.99871 235 MET A O 1
ATOM 1796 N N . ILE A 1 239 ? 76.31270 65.99250 38.54383 1.000 25.30909 236 ILE A N 1
ATOM 1797 C CA . ILE A 1 239 ? 77.10198 65.59367 37.38436 1.000 22.52613 236 ILE A CA 1
ATOM 1798 C C . ILE A 1 239 ? 76.20407 64.85407 36.40555 1.000 29.22031 236 ILE A C 1
ATOM 1799 O O . ILE A 1 239 ? 75.42435 63.98368 36.80916 1.000 26.44873 236 ILE A O 1
ATOM 1804 N N . LEU A 1 240 ? 76.34486 65.17821 35.10804 1.000 24.61234 237 LEU A N 1
ATOM 1805 C CA . LEU A 1 240 ? 75.53376 64.61005 34.03949 1.000 27.32222 237 LEU A CA 1
ATOM 1806 C C . LEU A 1 240 ? 76.41347 64.05162 32.92735 1.000 26.30720 237 LEU A C 1
ATOM 1807 O O . LEU A 1 240 ? 77.49105 64.58039 32.64169 1.000 25.13461 237 LEU A O 1
ATOM 1812 N N . THR A 1 241 ? 75.92463 62.99470 32.27869 1.000 28.33074 238 THR A N 1
ATOM 1813 C CA . THR A 1 241 ? 76.62805 62.44131 31.12671 1.000 27.15083 238 THR A CA 1
ATOM 1814 C C . THR A 1 241 ? 75.66881 61.58608 30.31193 1.000 25.39014 238 THR A C 1
ATOM 1815 O O . THR A 1 241 ? 74.62050 61.15479 30.80396 1.000 24.45113 238 THR A O 1
ATOM 1819 N N . ASN A 1 242 ? 76.04015 61.35314 29.04165 1.000 28.44442 239 ASN A N 1
ATOM 1820 C CA . ASN A 1 242 ? 75.28903 60.48449 28.14653 1.000 28.64143 239 ASN A CA 1
ATOM 1821 C C . ASN A 1 242 ? 75.98552 59.15722 27.88063 1.000 32.36062 239 ASN A C 1
ATOM 1822 O O . ASN A 1 242 ? 75.47319 58.34793 27.09549 1.000 31.08962 239 ASN A O 1
ATOM 1827 N N . ASP A 1 243 ? 77.13455 58.91258 28.50100 1.000 29.41948 240 ASP A N 1
ATOM 1828 C CA . ASP A 1 243 ? 77.93608 57.71538 28.25703 1.000 34.34624 240 ASP A CA 1
ATOM 1829 C C . ASP A 1 243 ? 77.90282 56.85722 29.51522 1.000 31.44082 240 ASP A C 1
ATOM 1830 O O . ASP A 1 243 ? 78.36287 57.29558 30.56363 1.000 30.48724 240 ASP A O 1
ATOM 1835 N N . GLU A 1 244 ? 77.39241 55.62442 29.40439 1.000 30.06776 241 GLU A N 1
ATOM 1836 C CA . GLU A 1 244 ? 77.28620 54.78644 30.59587 1.000 37.20843 241 GLU A CA 1
ATOM 1837 C C . GLU A 1 244 ? 78.65380 54.44034 31.16115 1.000 35.73385 241 GLU A C 1
ATOM 1838 O O . GLU A 1 244 ? 78.79817 54.30339 32.37939 1.000 33.41290 241 GLU A O 1
ATOM 1844 N N . ALA A 1 245 ? 79.66731 54.28979 30.30317 1.000 32.51306 242 ALA A N 1
ATOM 1845 C CA . ALA A 1 245 ? 81.01277 54.04247 30.81604 1.000 34.88680 242 ALA A CA 1
ATOM 1846 C C . ALA A 1 245 ? 81.49139 55.20637 31.67651 1.000 30.74102 242 ALA A C 1
ATOM 1847 O O . ALA A 1 245 ? 82.11346 54.99816 32.72303 1.000 30.04728 242 ALA A O 1
ATOM 1849 N N . LEU A 1 246 ? 81.21138 56.44255 31.25744 1.000 27.52818 243 LEU A N 1
ATOM 1850 C CA . LEU A 1 246 ? 81.59191 57.58188 32.08396 1.000 29.99767 243 LEU A CA 1
ATOM 1851 C C . LEU A 1 246 ? 80.72016 57.66722 33.32017 1.000 26.49298 243 LEU A C 1
ATOM 1852 O O . LEU A 1 246 ? 81.20026 58.07017 34.37889 1.000 27.38606 243 LEU A O 1
ATOM 1857 N N . ALA A 1 247 ? 79.43832 57.30840 33.19881 1.000 27.12098 244 ALA A N 1
ATOM 1858 C CA . ALA A 1 247 ? 78.55597 57.34467 34.35983 1.000 26.60613 244 ALA A CA 1
ATOM 1859 C C . ALA A 1 247 ? 79.08422 56.45169 35.46939 1.000 27.71273 244 ALA A C 1
ATOM 1860 O O . ALA A 1 247 ? 79.03928 56.82208 36.64618 1.000 27.02161 244 ALA A O 1
ATOM 1862 N N . LYS A 1 248 ? 79.60268 55.27336 35.11676 1.000 30.04415 245 LYS A N 1
ATOM 1863 C CA . LYS A 1 248 ? 80.16993 54.39264 36.14065 1.000 32.06919 245 LYS A CA 1
ATOM 1864 C C . LYS A 1 248 ? 81.40510 55.00176 36.78516 1.000 29.07282 245 LYS A C 1
ATOM 1865 O O . LYS A 1 248 ? 81.60777 54.86809 37.99659 1.000 26.50817 245 LYS A O 1
ATOM 1871 N N . LYS A 1 249 ? 82.26301 55.64330 35.99129 1.000 28.33597 246 LYS A N 1
ATOM 1872 C CA . LYS A 1 249 ? 83.44543 56.27585 36.56801 1.000 26.88160 246 LYS A CA 1
ATOM 1873 C C . LYS A 1 249 ? 83.05952 57.47999 37.39905 1.000 28.68169 246 LYS A C 1
ATOM 1874 O O . LYS A 1 249 ? 83.70007 57.77587 38.41735 1.000 25.44040 246 LYS A O 1
ATOM 1880 N N . ILE A 1 250 ? 82.05053 58.22277 36.94498 1.000 25.01662 247 ILE A N 1
ATOM 1881 C CA . ILE A 1 250 ? 81.54499 59.33671 37.73898 1.000 23.48317 247 ILE A CA 1
ATOM 1882 C C . ILE A 1 250 ? 81.03203 58.83433 39.08088 1.000 25.01544 247 ILE A C 1
ATOM 1883 O O . ILE A 1 250 ? 81.35619 59.38958 40.13431 1.000 25.69923 247 ILE A O 1
ATOM 1888 N N . ASN A 1 251 ? 80.20556 57.78457 39.05530 1.000 26.28099 248 ASN A N 1
ATOM 1889 C CA . ASN A 1 251 ? 79.61835 57.29546 40.29774 1.000 27.17700 248 ASN A CA 1
ATOM 1890 C C . ASN A 1 251 ? 80.68901 56.80532 41.25870 1.000 25.65496 248 ASN A C 1
ATOM 1891 O O . ASN A 1 251 ? 80.63090 57.09836 42.45396 1.000 27.81981 248 ASN A O 1
ATOM 1896 N N . SER A 1 252 ? 81.69766 56.09331 40.74859 1.000 26.40334 249 SER A N 1
ATOM 1897 C CA . SER A 1 252 ? 82.77481 55.60346 41.61238 1.000 25.70956 249 SER A CA 1
ATOM 1898 C C . SER A 1 252 ? 83.63806 56.73664 42.14362 1.000 27.15665 249 SER A C 1
ATOM 1899 O O . SER A 1 252 ? 84.15948 56.64381 43.26203 1.000 27.17831 249 SER A O 1
ATOM 1902 N N . ALA A 1 253 ? 83.82793 57.78779 41.34004 1.000 25.95146 250 ALA A N 1
ATOM 1903 C CA . ALA A 1 253 ? 84.62655 58.93491 41.76351 1.000 26.72818 250 ALA A CA 1
ATOM 1904 C C . ALA A 1 253 ? 83.95684 59.68731 42.90147 1.000 27.23474 250 ALA A C 1
ATOM 1905 O O . ALA A 1 253 ? 84.62883 60.12914 43.83970 1.000 26.21921 250 ALA A O 1
ATOM 1907 N N . VAL A 1 254 ? 82.64041 59.88917 42.80653 1.000 26.06493 251 VAL A N 1
ATOM 1908 C CA . VAL A 1 254 ? 81.91784 60.55285 43.88334 1.000 26.45838 251 VAL A CA 1
ATOM 1909 C C . VAL A 1 254 ? 81.96274 59.69944 45.14212 1.000 25.77114 251 VAL A C 1
ATOM 1910 O O . VAL A 1 254 ? 82.29155 60.18421 46.22841 1.000 25.97650 251 VAL A O 1
ATOM 1914 N N . PHE A 1 255 ? 81.62923 58.40998 45.01376 1.000 25.71378 252 PHE A N 1
ATOM 1915 C CA . PHE A 1 255 ? 81.68255 57.52011 46.16691 1.000 25.61366 252 PHE A CA 1
ATOM 1916 C C . PHE A 1 255 ? 82.04776 56.12770 45.66746 1.000 24.75999 252 PHE A C 1
ATOM 1917 O O . PHE A 1 255 ? 81.33688 55.59723 44.80049 1.000 27.23042 252 PHE A O 1
ATOM 1925 N N . PRO A 1 256 ? 83.08133 55.47687 46.22726 1.000 25.78721 253 PRO A N 1
ATOM 1926 C CA . PRO A 1 256 ? 83.85098 55.84901 47.41599 1.000 28.50839 253 PRO A CA 1
ATOM 1927 C C . PRO A 1 256 ? 85.03215 56.77981 47.16163 1.000 31.34668 253 PRO A C 1
ATOM 1928 O O . PRO A 1 256 ? 85.84114 56.95669 48.07049 1.000 31.32493 253 PRO A O 1
ATOM 1932 N N . GLY A 1 257 ? 85.14083 57.35862 45.96793 1.000 31.11023 254 GLY A N 1
ATOM 1933 C CA . GLY A 1 257 ? 86.31551 58.13478 45.61881 1.000 28.20483 254 GLY A CA 1
ATOM 1934 C C . GLY A 1 257 ? 86.61471 59.35577 46.47075 1.000 27.50025 254 GLY A C 1
ATOM 1935 O O . GLY A 1 257 ? 87.71490 59.44814 47.02468 1.000 32.60102 254 GLY A O 1
ATOM 1936 N N . ILE A 1 258 ? 85.68214 60.31455 46.57828 1.000 26.08801 255 ILE A N 1
ATOM 1937 C CA . ILE A 1 258 ? 85.99836 61.58458 47.23257 1.000 26.60039 255 ILE A CA 1
ATOM 1938 C C . ILE A 1 258 ? 84.99304 61.97334 48.31418 1.000 27.67481 255 ILE A C 1
ATOM 1939 O O . ILE A 1 258 ? 85.26189 62.88192 49.10551 1.000 31.79777 255 ILE A O 1
ATOM 1944 N N . GLN A 1 259 ? 83.83086 61.32727 48.35017 1.000 27.46686 256 GLN A N 1
ATOM 1945 C CA . GLN A 1 259 ? 82.83392 61.60348 49.37921 1.000 26.10029 256 GLN A CA 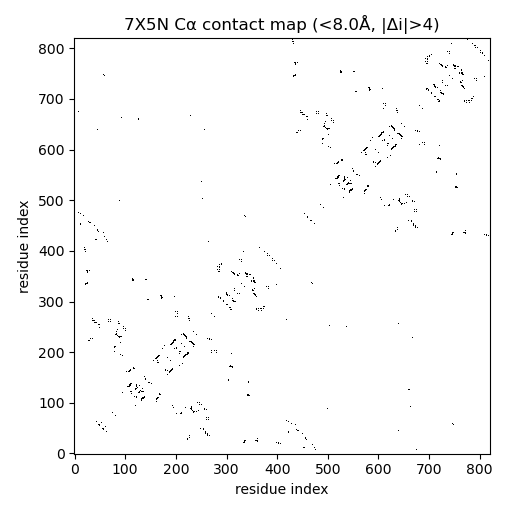1
ATOM 1946 C C . GLN A 1 259 ? 82.52410 60.32336 50.13683 1.000 30.76409 256 GLN A C 1
ATOM 1947 O O . GLN A 1 259 ? 82.95611 59.23035 49.75854 1.000 26.48342 256 GLN A O 1
ATOM 1953 N N . GLY A 1 260 ? 81.79173 60.48934 51.24024 1.000 27.80656 257 GLY A N 1
ATOM 1954 C CA . GLY A 1 260 ? 81.21824 59.37060 51.96454 1.000 29.86000 257 GLY A CA 1
ATOM 1955 C C . GLY A 1 260 ? 79.70436 59.43643 51.89424 1.000 31.60202 257 GLY A C 1
ATOM 1956 O O . GLY A 1 260 ? 79.13722 59.29784 50.81065 1.000 30.94338 257 GLY A O 1
ATOM 1957 N N . GLY A 1 261 ? 79.03459 59.66844 53.02320 1.000 30.44486 258 GLY A N 1
ATOM 1958 C CA . GLY A 1 261 ? 77.58947 59.74572 53.02783 1.000 31.25594 258 GLY A CA 1
ATOM 1959 C C . GLY A 1 261 ? 77.07008 60.96385 52.27728 1.000 27.45152 258 GLY A C 1
ATOM 1960 O O . GLY A 1 261 ? 77.56977 62.08331 52.45190 1.000 27.76271 258 GLY A O 1
ATOM 1961 N N . PRO A 1 262 ? 76.05936 60.77955 51.42965 1.000 26.98467 259 PRO A N 1
ATOM 1962 C CA . PRO A 1 262 ? 75.42224 61.93572 50.78768 1.000 25.67297 259 PRO A CA 1
ATOM 1963 C C . PRO A 1 262 ? 74.50414 62.67265 51.75674 1.000 29.89052 259 PRO A C 1
ATOM 1964 O O . PRO A 1 262 ? 74.10365 62.15339 52.80400 1.000 30.18423 259 PRO A O 1
ATOM 1968 N N . LEU A 1 263 ? 74.20504 63.92934 51.40843 1.000 25.72210 260 LEU A N 1
ATOM 1969 C CA . LEU A 1 263 ? 73.30504 64.75929 52.22049 1.000 28.86572 260 LEU A CA 1
ATOM 1970 C C . LEU A 1 263 ? 71.88992 64.58069 51.68743 1.000 25.96303 260 LEU A C 1
ATOM 1971 O O . LEU A 1 263 ? 71.43403 65.32253 50.82323 1.000 26.77150 260 LEU A O 1
ATOM 1976 N N . GLU A 1 264 ? 71.18706 63.55767 52.17953 1.000 27.97832 261 GLU A N 1
ATOM 1977 C CA . GLU A 1 264 ? 69.91671 63.22064 51.53735 1.000 27.42358 261 GLU A CA 1
ATOM 1978 C C . GLU A 1 264 ? 68.83001 64.24821 51.80973 1.000 28.85307 261 GLU A C 1
ATOM 1979 O O . GLU A 1 264 ? 67.89538 64.35554 51.01049 1.000 26.75853 261 GLU A O 1
ATOM 1985 N N . HIS A 1 265 ? 68.93082 65.01942 52.89937 1.000 26.70726 262 HIS A N 1
ATOM 1986 C CA . HIS A 1 265 ? 67.99776 66.13285 53.05626 1.000 25.72077 262 HIS A CA 1
ATOM 1987 C C . HIS A 1 265 ? 68.23165 67.19581 51.99329 1.000 27.46494 262 HIS A C 1
ATOM 1988 O O . HIS A 1 265 ? 67.27507 67.80184 51.50103 1.000 25.48930 262 HIS A O 1
ATOM 1995 N N . VAL A 1 266 ? 69.49382 67.44820 51.63330 1.000 25.41707 263 VAL A N 1
ATOM 1996 C CA . VAL A 1 266 ? 69.76957 68.38745 50.54012 1.000 27.91952 263 VAL A CA 1
ATOM 1997 C C . VAL A 1 266 ? 69.33701 67.80027 49.19763 1.000 26.48796 263 VAL A C 1
ATOM 1998 O O . VAL A 1 266 ? 68.79054 68.50690 48.34480 1.000 27.06408 263 VAL A O 1
ATOM 2002 N N . ILE A 1 267 ? 69.57349 66.50310 48.98223 1.000 24.48526 264 ILE A N 1
ATOM 2003 C CA . ILE A 1 267 ? 69.12002 65.87632 47.73856 1.000 23.30320 264 ILE A CA 1
ATOM 2004 C C . ILE A 1 267 ? 67.60305 65.94194 47.62023 1.000 24.90369 264 ILE A C 1
ATOM 2005 O O . ILE A 1 267 ? 67.06266 66.09632 46.51810 1.000 25.29221 264 ILE A O 1
ATOM 2010 N N . ALA A 1 268 ? 66.88240 65.85720 48.74024 1.000 25.08127 265 ALA A N 1
ATOM 2011 C CA . ALA A 1 268 ? 65.43323 66.06312 48.66115 1.000 28.50711 265 ALA A CA 1
ATOM 2012 C C . ALA A 1 268 ? 65.11417 67.47746 48.20944 1.000 27.40491 265 ALA A C 1
ATOM 2013 O O . ALA A 1 268 ? 64.18400 67.68837 47.42168 1.000 28.14396 265 ALA A O 1
ATOM 2015 N N . GLY A 1 269 ? 65.88372 68.46142 48.69696 1.000 26.52547 266 GLY A N 1
ATOM 2016 C CA . GLY A 1 269 ? 65.73267 69.82315 48.19682 1.000 25.70829 266 GLY A CA 1
ATOM 2017 C C . GLY A 1 269 ? 66.03022 69.95174 46.70820 1.000 28.03674 266 GLY A C 1
ATOM 2018 O O . GLY A 1 269 ? 65.42408 70.77096 46.01678 1.000 27.13667 266 GLY A O 1
ATOM 2019 N N . LYS A 1 270 ? 67.00004 69.17778 46.20562 1.000 28.09918 267 LYS A N 1
ATOM 2020 C CA . LYS A 1 270 ? 67.26297 69.13621 44.76505 1.000 26.85787 267 LYS A CA 1
ATOM 2021 C C . LYS A 1 270 ? 66.05731 68.60011 44.00912 1.000 26.70193 267 LYS A C 1
ATOM 2022 O O . LYS A 1 270 ? 65.63020 69.18309 43.00876 1.000 27.03869 267 LYS A O 1
ATOM 2028 N N . ALA A 1 271 ? 65.48889 67.48488 44.48257 1.000 26.25601 268 ALA A N 1
ATOM 2029 C CA . ALA A 1 271 ? 64.28651 66.93770 43.86315 1.000 28.19195 268 ALA A CA 1
ATOM 2030 C C . ALA A 1 271 ? 63.15496 67.96471 43.83904 1.000 27.74539 268 ALA A C 1
ATOM 2031 O O . ALA A 1 271 ? 62.46993 68.12123 42.81802 1.000 27.22103 268 ALA A O 1
ATOM 2033 N N . VAL A 1 272 ? 62.95919 68.68106 44.94923 1.000 28.35248 269 VAL A N 1
ATOM 2034 C CA . VAL A 1 272 ? 61.93611 69.72446 45.01436 1.000 30.33027 269 VAL A CA 1
ATOM 2035 C C . VAL A 1 272 ? 62.19690 70.78737 43.96040 1.000 29.76471 269 VAL A C 1
ATOM 2036 O O . VAL A 1 272 ? 61.31842 71.12761 43.15368 1.000 29.52713 269 VAL A O 1
ATOM 2040 N N . ALA A 1 273 ? 63.41370 71.33330 43.95547 1.000 29.87702 270 ALA A N 1
ATOM 2041 C CA . ALA A 1 273 ? 63.74277 72.39350 43.00751 1.000 27.87716 270 ALA A CA 1
ATOM 2042 C C . ALA A 1 273 ? 63.69454 71.92064 41.56130 1.000 30.93263 270 ALA A C 1
ATOM 2043 O O . ALA A 1 273 ? 63.33366 72.70467 40.67331 1.000 28.74761 270 ALA A O 1
ATOM 2045 N N . PHE A 1 274 ? 64.04633 70.65973 41.29015 1.000 28.81901 271 PHE A N 1
ATOM 2046 C CA . PHE A 1 274 ? 63.96824 70.18385 39.90860 1.000 27.50346 271 PHE A CA 1
ATOM 2047 C C . PHE A 1 274 ? 62.52277 70.13900 39.42763 1.000 29.49962 271 PHE A C 1
ATOM 2048 O O . PHE A 1 274 ? 62.24210 70.45762 38.26396 1.000 31.12108 271 PHE A O 1
ATOM 2056 N N . LYS A 1 275 ? 61.58334 69.76118 40.30261 1.000 30.47155 272 LYS A N 1
ATOM 2057 C CA . LYS A 1 275 ? 60.19661 69.74885 39.85633 1.000 32.01044 272 LYS A CA 1
ATOM 2058 C C . LYS A 1 275 ? 59.67744 71.16424 39.64692 1.000 30.48811 272 LYS A C 1
ATOM 2059 O O . LYS A 1 275 ? 58.88886 71.40763 38.72466 1.000 32.64792 272 LYS A O 1
ATOM 2065 N N . GLU A 1 276 ? 60.09767 72.10694 40.49499 1.000 32.76037 273 GLU A N 1
ATOM 2066 C CA . GLU A 1 276 ? 59.73277 73.50467 40.27224 1.000 32.98196 273 GLU A CA 1
ATOM 2067 C C . GLU A 1 276 ? 60.25542 73.98484 38.93106 1.000 38.13658 273 GLU A C 1
ATOM 2068 O O . GLU A 1 276 ? 59.59203 74.76148 38.23383 1.000 38.45391 273 GLU A O 1
ATOM 2074 N N . ALA A 1 277 ? 61.44114 73.51587 38.54440 1.000 35.07794 274 ALA A N 1
ATOM 2075 C CA . ALA A 1 277 ? 62.02846 73.92120 37.27411 1.000 33.93263 274 ALA A CA 1
ATOM 2076 C C . ALA A 1 277 ? 61.33026 73.28810 36.08179 1.000 36.80269 274 ALA A C 1
ATOM 2077 O O . ALA A 1 277 ? 61.45677 73.80485 34.96918 1.000 35.67689 274 ALA A O 1
ATOM 2079 N N . LEU A 1 278 ? 60.61279 72.18110 36.27684 1.000 37.50976 275 LEU A N 1
ATOM 2080 C CA . LEU A 1 278 ? 59.83015 71.58628 35.20049 1.000 35.97338 275 LEU A CA 1
ATOM 2081 C C . LEU A 1 278 ? 58.50902 72.30068 34.96135 1.000 39.94958 275 LEU A C 1
ATOM 2082 O O . LEU A 1 278 ? 57.85575 72.03636 33.95055 1.000 40.22690 275 LEU A O 1
ATOM 2087 N N . ASP A 1 279 ? 58.10241 73.16134 35.84826 1.000 41.34729 276 ASP A N 1
ATOM 2088 C CA . ASP A 1 279 ? 56.83748 73.86271 35.69440 1.000 42.98249 276 ASP A CA 1
ATOM 2089 C C . ASP A 1 279 ? 56.98553 74.97761 34.65793 1.000 40.72955 276 ASP A C 1
ATOM 2090 O O . ASP A 1 279 ? 58.02884 75.63253 34.59982 1.000 41.37183 276 ASP A O 1
ATOM 2095 N N . PRO A 1 280 ? 55.96979 75.19937 33.81322 1.000 40.83523 277 PRO A N 1
ATOM 2096 C CA . PRO A 1 280 ? 56.06833 76.28632 32.81683 1.000 42.48149 277 PRO A CA 1
ATOM 2097 C C . PRO A 1 280 ? 56.38129 77.64774 33.42128 1.000 41.93115 277 PRO A C 1
ATOM 2098 O O . PRO A 1 280 ? 56.99541 78.48429 32.74897 1.000 43.90722 277 PRO A O 1
ATOM 2102 N N . ALA A 1 281 ? 55.98589 77.89184 34.67429 1.000 39.06455 278 ALA A N 1
ATOM 2103 C CA . ALA A 1 281 ? 56.31793 79.15560 35.32708 1.000 40.77262 278 ALA A CA 1
ATOM 2104 C C . ALA A 1 281 ? 57.82437 79.38552 35.40783 1.000 42.42479 278 ALA A C 1
ATOM 2105 O O . ALA A 1 281 ? 58.27195 80.53995 35.45468 1.000 41.03320 278 ALA A O 1
ATOM 2107 N N . PHE A 1 282 ? 58.62585 78.31345 35.43163 1.000 37.62527 279 PHE A N 1
ATOM 2108 C CA . PHE A 1 282 ? 60.06867 78.50975 35.54229 1.000 38.92897 279 PHE A CA 1
ATOM 2109 C C . PHE A 1 282 ? 60.64193 79.12610 34.27524 1.000 34.38388 279 PHE A C 1
ATOM 2110 O O . PHE A 1 282 ? 61.59587 79.90600 34.34916 1.000 37.99351 279 PHE A O 1
ATOM 2118 N N . LYS A 1 283 ? 60.07610 78.80153 33.11127 1.000 37.40543 280 LYS A N 1
ATOM 2119 C CA . LYS A 1 283 ? 60.54276 79.41459 31.86883 1.000 41.12704 280 LYS A CA 1
ATOM 2120 C C . LYS A 1 283 ? 60.26145 80.91437 31.85648 1.000 41.43320 280 LYS A C 1
ATOM 2121 O O . LYS A 1 283 ? 61.07821 81.70359 31.36675 1.000 39.18594 280 LYS A O 1
ATOM 2127 N N . GLU A 1 284 ? 59.10945 81.32507 32.39321 1.000 43.94789 281 GLU A N 1
ATOM 2128 C CA . GLU A 1 284 ? 58.80074 82.74816 32.49773 1.000 43.84731 281 GLU A CA 1
ATOM 2129 C C . GLU A 1 284 ? 59.72660 83.44302 33.48600 1.000 41.77935 281 GLU A C 1
ATOM 2130 O O . GLU A 1 284 ? 60.12297 84.59485 33.26958 1.000 39.64285 281 GLU A O 1
ATOM 2136 N N . TYR A 1 285 ? 60.04842 82.77277 34.59304 1.000 36.75630 282 TYR A N 1
ATOM 2137 C CA . TYR A 1 285 ? 61.02339 83.31116 35.52886 1.000 35.75745 282 TYR A CA 1
ATOM 2138 C C . TYR A 1 285 ? 62.37583 83.50132 34.85398 1.000 36.25905 282 TYR A C 1
ATOM 2139 O O . TYR A 1 285 ? 63.01554 84.55272 34.99481 1.000 35.84848 282 TYR A O 1
ATOM 2148 N N . SER A 1 286 ? 62.82334 82.48633 34.11291 1.000 33.54022 283 SER A N 1
ATOM 2149 C CA . SER A 1 286 ? 64.11887 82.54865 33.43941 1.000 35.44875 283 SER A CA 1
ATOM 2150 C C . SER A 1 286 ? 64.13157 83.60401 32.33065 1.000 38.14751 283 SER A C 1
ATOM 2151 O O . SER A 1 286 ? 65.14613 84.28730 32.12495 1.000 34.73034 283 SER A O 1
ATOM 2154 N N . GLU A 1 287 ? 63.02282 83.74804 31.59612 1.000 38.62781 284 GLU A N 1
ATOM 2155 C CA . GLU A 1 287 ? 62.92521 84.85366 30.64200 1.000 41.72340 284 GLU A CA 1
ATOM 2156 C C . GLU A 1 287 ? 63.04844 86.19718 31.34815 1.000 38.95771 284 GLU A C 1
ATOM 2157 O O . GLU A 1 287 ? 63.74383 87.09845 30.86873 1.000 39.51426 284 GLU A O 1
ATOM 2163 N N . GLN A 1 288 ? 62.39797 86.34080 32.50644 1.000 38.76141 285 GLN A N 1
ATOM 2164 C CA . GLN A 1 288 ? 62.45513 87.60754 33.22657 1.000 39.98780 285 GLN A CA 1
ATOM 2165 C C . GLN A 1 288 ? 63.86698 87.90721 33.71761 1.000 41.75980 285 GLN A C 1
ATOM 2166 O O . GLN A 1 288 ? 64.28396 89.07047 33.73886 1.000 41.44978 285 GLN A O 1
ATOM 2172 N N . ILE A 1 289 ? 64.60469 86.87590 34.14696 1.000 37.35159 286 ILE A N 1
ATOM 2173 C CA . ILE A 1 289 ? 65.99923 87.05801 34.55204 1.000 36.49249 286 ILE A CA 1
ATOM 2174 C C . ILE A 1 289 ? 66.78124 87.79446 33.46828 1.000 31.31450 286 ILE A C 1
ATOM 2175 O O . ILE A 1 289 ? 67.48338 88.77855 33.72942 1.000 36.46834 286 ILE A O 1
ATOM 2180 N N . ILE A 1 290 ? 66.68008 87.30995 32.23767 1.000 34.77476 287 ILE A N 1
ATOM 2181 C CA . ILE A 1 290 ? 67.49488 87.83596 31.14500 1.000 39.35020 287 ILE A CA 1
ATOM 2182 C C . ILE A 1 290 ? 67.00652 89.22065 30.71761 1.000 39.16082 287 ILE A C 1
ATOM 2183 O O . ILE A 1 290 ? 67.80911 90.13993 30.50369 1.000 40.93456 287 ILE A O 1
ATOM 2188 N N . ALA A 1 291 ? 65.68792 89.39600 30.60045 1.000 39.35112 288 ALA A N 1
ATOM 2189 C CA . ALA A 1 291 ? 65.13640 90.71945 30.31106 1.000 40.89254 288 ALA A CA 1
ATOM 2190 C C . ALA A 1 291 ? 65.58344 91.74568 31.34317 1.000 43.06381 288 ALA A C 1
ATOM 2191 O O . ALA A 1 291 ? 65.95226 92.87144 30.98714 1.000 41.83618 288 ALA A O 1
ATOM 2193 N N . ASN A 1 292 ? 65.57355 91.36474 32.62862 1.000 39.11178 289 ASN A N 1
ATOM 2194 C CA . ASN A 1 292 ? 66.02403 92.25811 33.69246 1.000 39.59415 289 ASN A CA 1
ATOM 2195 C C . ASN A 1 292 ? 67.50679 92.57334 33.57058 1.000 43.38163 289 ASN A C 1
ATOM 2196 O O . ASN A 1 292 ? 67.92492 93.70829 33.82777 1.000 41.15920 289 ASN A O 1
ATOM 2201 N N . ALA A 1 293 ? 68.32441 91.57212 33.22727 1.000 38.34818 290 ALA A N 1
ATOM 2202 C CA . ALA A 1 293 ? 69.75549 91.82200 33.07737 1.000 41.55250 290 ALA A CA 1
ATOM 2203 C C . ALA A 1 293 ? 70.02936 92.74265 31.89210 1.000 41.56149 290 ALA A C 1
ATOM 2204 O O . ALA A 1 293 ? 70.87354 93.64241 31.97603 1.000 41.27136 290 ALA A O 1
ATOM 2206 N N . LYS A 1 294 ? 69.32440 92.52862 30.78120 1.000 40.55599 291 LYS A N 1
ATOM 2207 C CA . LYS A 1 294 ? 69.50827 93.38614 29.61387 1.000 42.51124 291 LYS A CA 1
ATOM 2208 C C . LYS A 1 294 ? 69.07553 94.81884 29.90877 1.000 46.90154 291 LYS A C 1
ATOM 2209 O O . LYS A 1 294 ? 69.75194 95.77344 29.50579 1.000 45.08333 291 LYS A O 1
ATOM 2215 N N . ALA A 1 295 ? 67.96262 94.98805 30.62727 1.000 43.82382 292 ALA A N 1
ATOM 2216 C CA . ALA A 1 295 ? 67.52465 96.32609 31.01227 1.000 43.12690 292 ALA A CA 1
ATOM 2217 C C . ALA A 1 295 ? 68.58317 97.03248 31.85404 1.000 47.11275 292 ALA A C 1
ATOM 2218 O O . ALA A 1 295 ? 68.87420 98.21517 31.64023 1.000 48.91612 292 ALA A O 1
ATOM 2220 N N . MET A 1 296 ? 69.17891 96.32261 32.81902 1.000 44.36940 293 MET A N 1
ATOM 2221 C CA . MET A 1 296 ? 70.21361 96.94484 33.63715 1.000 41.32113 293 MET A CA 1
ATOM 2222 C C . MET A 1 296 ? 71.42807 97.30814 32.79771 1.000 43.33447 293 MET A C 1
ATOM 2223 O O . MET A 1 296 ? 72.01163 98.38353 32.97140 1.000 47.59711 293 MET A O 1
ATOM 2228 N N . VAL A 1 297 ? 71.83158 96.41217 31.89332 1.000 42.04823 294 VAL A N 1
ATOM 2229 C CA . VAL A 1 297 ? 72.99316 96.65323 31.04331 1.000 44.27152 294 VAL A CA 1
ATOM 2230 C C . VAL A 1 297 ? 72.78430 97.88851 30.17122 1.000 47.11918 294 VAL A C 1
ATOM 2231 O O . VAL A 1 297 ? 73.73158 98.63741 29.90432 1.000 43.14120 294 VAL A O 1
ATOM 2235 N N . LYS A 1 298 ? 71.54902 98.12933 29.72471 1.000 45.87621 295 LYS A N 1
ATOM 2236 C CA . LYS A 1 298 ? 71.26865 99.33991 28.95750 1.000 48.72016 295 LYS A CA 1
ATOM 2237 C C . LYS A 1 298 ? 71.54625 100.59166 29.78283 1.000 50.98279 295 LYS A C 1
ATOM 2238 O O . LYS A 1 298 ? 72.14646 101.55027 29.28495 1.000 51.21146 295 LYS A O 1
ATOM 2244 N N . VAL A 1 299 ? 71.13491 100.59220 31.05379 1.000 45.63596 296 VAL A N 1
ATOM 2245 C CA . VAL A 1 299 ? 71.37336 101.74428 31.91860 1.000 49.14870 296 VAL A CA 1
ATOM 2246 C C . VAL A 1 299 ? 72.86692 101.97146 32.10233 1.000 54.28473 296 VAL A C 1
ATOM 2247 O O . VAL A 1 299 ? 73.35836 103.10358 32.01289 1.000 54.67123 296 VAL A O 1
ATOM 2251 N N . PHE A 1 300 ? 73.61481 100.89807 32.36187 1.000 49.22535 297 PHE A N 1
ATOM 2252 C CA . PHE A 1 300 ? 75.04639 101.05784 32.58185 1.000 49.15638 297 PHE A CA 1
ATOM 2253 C C . PHE A 1 300 ? 75.76575 101.48091 31.30517 1.000 48.48759 297 PHE A C 1
ATOM 2254 O O . PHE A 1 300 ? 76.73790 102.23988 31.36543 1.000 52.06315 297 PHE A O 1
ATOM 2262 N N . ASN A 1 301 ? 75.30268 101.01355 30.14570 1.000 48.47841 298 ASN A N 1
ATOM 2263 C CA . ASN A 1 301 ? 75.91766 101.42414 28.88786 1.000 51.37900 298 ASN A CA 1
ATOM 2264 C C . ASN A 1 301 ? 75.78178 102.92404 28.66222 1.000 56.21354 298 ASN A C 1
ATOM 2265 O O . ASN A 1 301 ? 76.68198 103.55072 28.08822 1.000 54.40787 298 ASN A O 1
ATOM 2270 N N . GLN A 1 302 ? 74.67556 103.51239 29.11446 1.000 53.83654 299 GLN A N 1
ATOM 2271 C CA . GLN A 1 302 ? 74.38371 104.92248 28.90785 1.000 54.70338 299 GLN A CA 1
ATOM 2272 C C . GLN A 1 302 ? 74.81690 105.79642 30.07209 1.000 56.63745 299 GLN A C 1
ATOM 2273 O O . GLN A 1 302 ? 74.56331 107.00349 30.04730 1.000 62.13274 299 GLN A O 1
ATOM 2279 N N . ALA A 1 303 ? 75.45977 105.22918 31.08525 1.000 54.76853 300 ALA A N 1
ATOM 2280 C CA . ALA A 1 303 ? 75.92125 105.99424 32.23339 1.000 55.11612 300 ALA A CA 1
ATOM 2281 C C . ALA A 1 303 ? 77.40094 106.32055 32.09397 1.000 57.66853 300 ALA A C 1
ATOM 2282 O O . ALA A 1 303 ? 78.15495 105.62937 31.40549 1.000 57.78951 300 ALA A O 1
ATOM 2284 N N . ILE A 1 304 ? 77.80848 107.39008 32.76551 1.000 58.07901 301 ILE A N 1
ATOM 2285 C CA . ILE A 1 304 ? 79.18793 107.85883 32.72370 1.000 62.11202 301 ILE A CA 1
ATOM 2286 C C . ILE A 1 304 ? 79.98451 107.08878 33.77299 1.000 59.42137 301 ILE A C 1
ATOM 2287 O O . ILE A 1 304 ? 79.76991 107.26094 34.97559 1.000 59.90578 301 ILE A O 1
ATOM 2292 N N . GLY A 1 305 ? 80.90363 106.23676 33.32144 1.000 55.31201 302 GLY A N 1
ATOM 2293 C CA . GLY A 1 305 ? 81.86751 105.61978 34.20569 1.000 56.81242 302 GLY A CA 1
ATOM 2294 C C . GLY A 1 305 ? 81.58697 104.18976 34.61898 1.000 56.51969 302 GLY A C 1
ATOM 2295 O O . GLY A 1 305 ? 82.40085 103.61082 35.35044 1.000 53.43865 302 GLY A O 1
ATOM 2296 N N . THR A 1 306 ? 80.47157 103.60152 34.19352 1.000 53.64206 303 THR A N 1
ATOM 2297 C CA . THR A 1 306 ? 80.16960 102.19753 34.48172 1.000 52.01013 303 THR A CA 1
ATOM 2298 C C . THR A 1 306 ? 80.24726 101.43632 33.16331 1.000 49.48800 303 THR A C 1
ATOM 2299 O O . THR A 1 306 ? 79.25328 101.30430 32.44624 1.000 51.91411 303 THR A O 1
ATOM 2303 N N . ARG A 1 307 ? 81.43574 100.92135 32.85744 1.000 49.11743 304 ARG A N 1
ATOM 2304 C CA . ARG A 1 307 ? 81.69408 100.24814 31.59091 1.000 46.01507 304 ARG A CA 1
ATOM 2305 C C . ARG A 1 307 ? 81.33639 98.76639 31.70291 1.000 45.57811 304 ARG A C 1
ATOM 2306 O O . ARG A 1 307 ? 81.94407 98.03331 32.49078 1.000 46.37775 304 ARG A O 1
ATOM 2314 N N . VAL A 1 308 ? 80.35874 98.33144 30.91291 1.000 42.42959 305 VAL A N 1
ATOM 2315 C CA . VAL A 1 308 ? 79.93130 96.93466 30.89219 1.000 44.62083 305 VAL A CA 1
ATOM 2316 C C . VAL A 1 308 ? 80.92622 96.11472 30.07733 1.000 44.11144 305 VAL A C 1
ATOM 2317 O O . VAL A 1 308 ? 81.15631 96.39518 28.89608 1.000 44.06955 305 VAL A O 1
ATOM 2321 N N . ILE A 1 309 ? 81.50375 95.08610 30.70243 1.000 39.13248 306 ILE A N 1
ATOM 2322 C CA . ILE A 1 309 ? 82.43126 94.21192 29.99390 1.000 39.14451 306 ILE A CA 1
ATOM 2323 C C . ILE A 1 309 ? 81.71776 93.56880 28.81696 1.000 40.16977 306 ILE A C 1
ATOM 2324 O O . ILE A 1 309 ? 80.64288 92.97452 28.97039 1.000 40.38078 306 ILE A O 1
ATOM 2329 N N . SER A 1 310 ? 82.30811 93.71272 27.62628 1.000 40.84245 307 SER A N 1
ATOM 2330 C CA . SER A 1 310 ? 81.83880 93.22897 26.32619 1.000 39.71212 307 SER A CA 1
ATOM 2331 C C . SER A 1 310 ? 80.60563 93.96931 25.81603 1.000 36.91109 307 SER A C 1
ATOM 2332 O O . SER A 1 310 ? 80.10855 93.63000 24.73921 1.000 42.13200 307 SER A O 1
ATOM 2335 N N . GLY A 1 311 ? 80.08324 94.94605 26.55385 1.000 40.66619 308 GLY A N 1
ATOM 2336 C CA . GLY A 1 311 ? 79.03339 95.81305 26.05635 1.000 42.17244 308 GLY A CA 1
ATOM 2337 C C . GLY A 1 311 ? 77.62238 95.26244 26.08764 1.000 46.03789 308 GLY A C 1
ATOM 2338 O O . GLY A 1 311 ? 76.67959 96.02399 25.83621 1.000 46.59338 308 GLY A O 1
ATOM 2339 N N . ALA A 1 312 ? 77.42892 93.97856 26.38648 1.000 41.38977 309 ALA A N 1
ATOM 2340 C CA . ALA A 1 312 ? 76.09194 93.39425 26.37327 1.000 38.13205 309 ALA A CA 1
ATOM 2341 C C . ALA A 1 312 ? 76.05896 92.17757 27.29128 1.000 43.76281 309 ALA A C 1
ATOM 2342 O O . ALA A 1 312 ? 77.07825 91.75918 27.84629 1.000 38.29006 309 ALA A O 1
ATOM 2344 N N . THR A 1 313 ? 74.86138 91.61842 27.45808 1.000 41.33944 310 THR A N 1
ATOM 2345 C CA . THR A 1 313 ? 74.70572 90.35758 28.16994 1.000 41.04711 310 THR A CA 1
ATOM 2346 C C . THR A 1 313 ? 73.70831 89.48211 27.42947 1.000 42.24831 310 THR A C 1
ATOM 2347 O O . THR A 1 313 ? 72.73687 89.97290 26.84979 1.000 42.41680 310 THR A O 1
ATOM 2351 N N . ASP A 1 314 ? 73.98436 88.18267 27.42342 1.000 38.49671 311 ASP A N 1
ATOM 2352 C CA . ASP A 1 314 ? 73.06183 87.18049 26.92072 1.000 38.76988 311 ASP A CA 1
ATOM 2353 C C . ASP A 1 314 ? 72.42358 86.37528 28.04472 1.000 37.98585 311 ASP A C 1
ATOM 2354 O O . ASP A 1 314 ? 71.53975 85.55219 27.77866 1.000 36.89916 311 ASP A O 1
ATOM 2359 N N . ASN A 1 315 ? 72.84596 86.58078 29.28693 1.000 35.82943 312 ASN A N 1
ATOM 2360 C CA . ASN A 1 315 ? 72.33376 85.74536 30.36170 1.000 37.51049 312 ASN A CA 1
ATOM 2361 C C . ASN A 1 315 ? 71.92154 86.57694 31.57319 1.000 38.22617 312 ASN A C 1
ATOM 2362 O O . ASN A 1 315 ? 71.27079 87.61667 31.42922 1.000 39.61795 312 ASN A O 1
ATOM 2367 N N . HIS A 1 316 ? 72.26607 86.11870 32.77049 1.000 34.09662 313 HIS A N 1
ATOM 2368 C CA . HIS A 1 316 ? 71.77122 86.69791 34.00917 1.000 35.36103 313 HIS A CA 1
ATOM 2369 C C . HIS A 1 316 ? 72.72051 87.71587 34.62399 1.000 36.86971 313 HIS A C 1
ATOM 2370 O O . HIS A 1 316 ? 72.35336 88.35545 35.61014 1.000 36.10819 313 HIS A O 1
ATOM 2377 N N . LEU A 1 317 ? 73.92903 87.88548 34.08973 1.000 35.81086 314 LEU A N 1
ATOM 2378 C CA . LEU A 1 317 ? 74.92272 88.64777 34.82520 1.000 36.10910 314 LEU A CA 1
ATOM 2379 C C . LEU A 1 317 ? 75.62146 89.65139 33.91671 1.000 37.34052 314 LEU A C 1
ATOM 2380 O O . LEU A 1 317 ? 75.43017 89.68306 32.69167 1.000 35.53170 314 LEU A O 1
ATOM 2385 N N . MET A 1 318 ? 76.46759 90.45648 34.55160 1.000 37.34202 315 MET A N 1
ATOM 2386 C CA . MET A 1 318 ? 77.22589 91.49949 33.88665 1.000 40.07815 315 MET A CA 1
ATOM 2387 C C . MET A 1 318 ? 78.39438 91.85490 34.78764 1.000 38.65676 315 MET A C 1
ATOM 2388 O O . MET A 1 318 ? 78.29666 91.76267 36.01338 1.000 38.35537 315 MET A O 1
ATOM 2393 N N . LEU A 1 319 ? 79.51141 92.21256 34.16661 1.000 39.76365 316 LEU A N 1
ATOM 2394 C CA . LEU A 1 319 ? 80.65936 92.77994 34.85732 1.000 36.51554 316 LEU A CA 1
ATOM 2395 C C . LEU A 1 319 ? 80.72901 94.26741 34.54617 1.000 39.29981 316 LEU A C 1
ATOM 2396 O O . LEU A 1 319 ? 80.54504 94.67183 33.39534 1.000 39.10705 316 LEU A O 1
ATOM 2401 N N . ILE A 1 320 ? 81.01011 95.07369 35.56691 1.000 42.11736 317 ILE A N 1
ATOM 2402 C CA . ILE A 1 320 ? 81.12502 96.52243 35.43021 1.000 42.59509 317 ILE A CA 1
ATOM 2403 C C . ILE A 1 320 ? 82.56076 96.91355 35.73662 1.000 41.80564 317 ILE A C 1
ATOM 2404 O O . ILE A 1 320 ? 83.04072 96.69027 36.85332 1.000 42.98740 317 ILE A O 1
ATOM 2409 N N . ASP A 1 321 ? 83.23438 97.50721 34.75476 1.000 40.77879 318 ASP A N 1
ATOM 2410 C CA . ASP A 1 321 ? 84.53155 98.15400 34.95158 1.000 47.02337 318 ASP A CA 1
ATOM 2411 C C . ASP A 1 321 ? 84.30258 99.53673 35.56374 1.000 46.45038 318 ASP A C 1
ATOM 2412 O O . ASP A 1 321 ? 83.58324 100.35945 34.98633 1.000 48.88845 318 ASP A O 1
ATOM 2417 N N . VAL A 1 322 ? 84.90621 99.79777 36.72414 1.000 44.37564 319 VAL A N 1
ATOM 2418 C CA . VAL A 1 322 ? 84.65633 101.03006 37.46781 1.000 48.41923 319 VAL A CA 1
ATOM 2419 C C . VAL A 1 322 ? 85.88216 101.93666 37.50936 1.000 49.67470 319 VAL A C 1
ATOM 2420 O O . VAL A 1 322 ? 85.91814 102.87960 38.30243 1.000 48.77252 319 VAL A O 1
ATOM 2424 N N . ARG A 1 323 ? 86.88572 101.68477 36.66399 1.000 48.19662 320 ARG A N 1
ATOM 2425 C CA . ARG A 1 323 ? 88.14747 102.41414 36.77453 1.000 52.97795 320 ARG A CA 1
ATOM 2426 C C . ARG A 1 323 ? 87.99356 103.89886 36.45746 1.000 54.68245 320 ARG A C 1
ATOM 2427 O O . ARG A 1 323 ? 88.71649 104.72778 37.02748 1.000 50.64142 320 ARG A O 1
ATOM 2435 N N . GLU A 1 324 ? 87.07004 104.25866 35.56237 1.000 52.45578 321 GLU A N 1
ATOM 2436 C CA . GLU A 1 324 ? 86.90273 105.66812 35.22125 1.000 59.19281 321 GLU A CA 1
ATOM 2437 C C . GLU A 1 324 ? 86.31492 106.48335 36.36667 1.000 58.91881 321 GLU A C 1
ATOM 2438 O O . GLU A 1 324 ? 86.48231 107.70692 36.38452 1.000 63.77779 321 GLU A O 1
ATOM 2444 N N . LEU A 1 325 ? 85.64440 105.83984 37.32148 1.000 55.49286 322 LEU A N 1
ATOM 2445 C CA . LEU A 1 325 ? 85.14250 106.52559 38.50772 1.000 53.47045 322 LEU A CA 1
ATOM 2446 C C . LEU A 1 325 ? 86.21422 106.75961 39.56155 1.000 53.73829 322 LEU A C 1
ATOM 2447 O O . LEU A 1 325 ? 85.89406 107.25961 40.64343 1.000 56.15014 322 LEU A O 1
ATOM 2452 N N . GLY A 1 326 ? 87.46804 106.40680 39.28674 1.000 54.39779 323 GLY A N 1
ATOM 2453 C CA . GLY A 1 326 ? 88.52591 106.66272 40.24557 1.000 51.59863 323 GLY A CA 1
ATOM 2454 C C . GLY A 1 326 ? 88.54751 105.71484 41.42065 1.000 57.40607 323 GLY A C 1
ATOM 2455 O O . GLY A 1 326 ? 89.21328 105.99807 42.42279 1.000 53.64273 323 GLY A O 1
ATOM 2456 N N . ILE A 1 327 ? 87.83602 104.58854 41.32880 1.000 54.20978 324 ILE A N 1
ATOM 2457 C CA . ILE A 1 327 ? 87.76971 103.61468 42.40886 1.000 55.22558 324 ILE A CA 1
ATOM 2458 C C . ILE A 1 327 ? 88.06878 102.23512 41.84094 1.000 51.80599 324 ILE A C 1
ATOM 2459 O O . ILE A 1 327 ? 88.02653 102.01239 40.62988 1.000 49.89276 324 ILE A O 1
ATOM 2464 N N . ASN A 1 328 ? 88.37855 101.30369 42.73702 1.000 49.71459 325 ASN A N 1
ATOM 2465 C CA . ASN A 1 328 ? 88.54216 99.91033 42.36286 1.000 46.27407 325 ASN A CA 1
ATOM 2466 C C . ASN A 1 328 ? 87.27568 99.13721 42.74718 1.000 49.61198 325 ASN A C 1
ATOM 2467 O O . ASN A 1 328 ? 86.31119 99.70103 43.27043 1.000 46.16951 325 ASN A O 1
ATOM 2472 N N . GLY A 1 329 ? 87.27601 97.82665 42.48208 1.000 46.49612 326 GLY A N 1
ATOM 2473 C CA . GLY A 1 329 ? 86.08763 97.03243 42.76112 1.000 43.68574 326 GLY A CA 1
ATOM 2474 C C . GLY A 1 329 ? 85.76905 96.93912 44.24397 1.000 40.50924 326 GLY A C 1
ATOM 2475 O O . GLY A 1 329 ? 84.59924 96.93448 44.63717 1.000 40.60531 326 GLY A O 1
ATOM 2476 N N . LYS A 1 330 ? 86.80222 96.85915 45.08378 1.000 41.31572 327 LYS A N 1
ATOM 2477 C CA . LYS A 1 330 ? 86.59134 96.74866 46.52569 1.000 41.41095 327 LYS A CA 1
ATOM 2478 C C . LYS A 1 330 ? 85.91219 97.99166 47.08181 1.000 47.16360 327 LYS A C 1
ATOM 2479 O O . LYS A 1 330 ? 85.05992 97.89833 47.97257 1.000 43.10175 327 LYS A O 1
ATOM 2485 N N . GLU A 1 331 ? 86.28446 99.17050 46.57604 1.000 46.79902 328 GLU A N 1
ATOM 2486 C CA . GLU A 1 331 ? 85.63792 100.39283 47.04172 1.000 47.19460 328 GLU A CA 1
ATOM 2487 C C . GLU A 1 331 ? 84.23463 100.51981 46.47183 1.000 46.75256 328 GLU A C 1
ATOM 2488 O O . GLU A 1 331 ? 83.34055 101.04247 47.14474 1.000 49.30805 328 GLU A O 1
ATOM 2494 N N . ALA A 1 332 ? 84.02009 100.04528 45.24020 1.000 43.94282 329 ALA A N 1
ATOM 2495 C CA . ALA A 1 332 ? 82.67431 100.05559 44.67713 1.000 44.29730 329 ALA A CA 1
ATOM 2496 C C . ALA A 1 332 ? 81.74984 99.14857 45.47152 1.000 47.65345 329 ALA A C 1
ATOM 2497 O O . ALA A 1 332 ? 80.60479 99.51916 45.76302 1.000 49.36447 329 ALA A O 1
ATOM 2499 N N . GLU A 1 333 ? 82.23735 97.95621 45.83906 1.000 44.52788 330 GLU A N 1
ATOM 2500 C CA . GLU A 1 333 ? 81.45960 97.05382 46.68565 1.000 48.64278 330 GLU A CA 1
ATOM 2501 C C . GLU A 1 333 ? 81.14941 97.68949 48.03639 1.000 48.32638 330 GLU A C 1
ATOM 2502 O O . GLU A 1 333 ? 80.04731 97.52148 48.57138 1.000 49.51174 330 GLU A O 1
ATOM 2508 N N . SER A 1 334 ? 82.11673 98.40908 48.60994 1.000 50.11709 331 SER A N 1
ATOM 2509 C CA . SER A 1 334 ? 81.91310 99.02968 49.91769 1.000 49.83161 331 SER A CA 1
ATOM 2510 C C . SER A 1 334 ? 80.92293 100.18853 49.83874 1.000 50.66503 331 SER A C 1
ATOM 2511 O O . SER A 1 334 ? 80.08524 100.35732 50.73456 1.000 51.55599 331 SER A O 1
ATOM 2514 N N . ILE A 1 335 ? 81.00882 101.00207 48.78204 1.000 48.53058 332 ILE A N 1
ATOM 2515 C CA . ILE A 1 335 ? 80.04350 102.08459 48.59122 1.000 49.37255 332 ILE A CA 1
ATOM 2516 C C . ILE A 1 335 ? 78.63040 101.52289 48.51604 1.000 49.70259 332 ILE A C 1
ATOM 2517 O O . ILE A 1 335 ? 77.71417 101.99970 49.19335 1.000 52.20039 332 ILE A O 1
ATOM 2522 N N . LEU A 1 336 ? 78.43278 100.49982 47.68110 1.000 48.78280 333 LEU A N 1
ATOM 2523 C CA . LEU A 1 336 ? 77.09698 99.95182 47.48915 1.000 47.23237 333 LEU A CA 1
ATOM 2524 C C . LEU A 1 336 ? 76.58259 99.25269 48.74020 1.000 46.82263 333 LEU A C 1
ATOM 2525 O O . LEU A 1 336 ? 75.37275 99.24784 48.98569 1.000 49.35977 333 LEU A O 1
ATOM 2530 N N . ASP A 1 337 ? 77.46817 98.65413 49.53706 1.000 47.52185 334 ASP A N 1
ATOM 2531 C CA . ASP A 1 337 ? 77.02254 98.07241 50.79742 1.000 51.09128 334 ASP A CA 1
ATOM 2532 C C . ASP A 1 337 ? 76.44144 99.14039 51.71369 1.000 51.08608 334 ASP A C 1
ATOM 2533 O O . ASP A 1 337 ? 75.40329 98.92521 52.34599 1.000 47.06990 334 ASP A O 1
ATOM 2538 N N . SER A 1 338 ? 77.08959 100.31009 51.77568 1.000 52.45910 335 SER A N 1
ATOM 2539 C CA . SER A 1 338 ? 76.63014 101.38374 52.65451 1.000 52.87821 335 SER A CA 1
ATOM 2540 C C . SER A 1 338 ? 75.19874 101.80856 52.33660 1.000 56.52026 335 SER A C 1
ATOM 2541 O O . SER A 1 338 ? 74.49761 102.31911 53.22049 1.000 59.94769 335 SER A O 1
ATOM 2544 N N . VAL A 1 339 ? 74.74369 101.60497 51.09862 1.000 50.66581 336 VAL A N 1
ATOM 2545 C CA . VAL A 1 339 ? 73.37565 101.93790 50.71340 1.000 53.53133 336 VAL A CA 1
ATOM 2546 C C . VAL A 1 339 ? 72.52011 100.68255 50.51197 1.000 51.54989 336 VAL A C 1
ATOM 2547 O O . VAL A 1 339 ? 71.51954 100.72554 49.79499 1.000 49.97169 336 VAL A O 1
ATOM 2551 N N . ASN A 1 340 ? 72.90345 99.56120 51.13418 1.000 51.69043 337 ASN A N 1
ATOM 2552 C CA . ASN A 1 340 ? 72.08317 98.34065 51.18765 1.000 52.14242 337 ASN A CA 1
ATOM 2553 C C . ASN A 1 340 ? 71.94857 97.67616 49.81651 1.000 48.95869 337 ASN A C 1
ATOM 2554 O O . ASN A 1 340 ? 70.89732 97.13442 49.47032 1.000 48.33133 337 ASN A O 1
ATOM 2559 N N . ILE A 1 341 ? 73.02049 97.71008 49.03236 1.000 47.89693 338 ILE A N 1
ATOM 2560 C CA . ILE A 1 341 ? 73.06908 97.04842 47.73763 1.000 48.11040 338 ILE A CA 1
ATOM 2561 C C . ILE A 1 341 ? 74.26554 96.10995 47.75099 1.000 48.34174 338 ILE A C 1
ATOM 2562 O O . ILE A 1 341 ? 75.40782 96.55469 47.92379 1.000 44.94951 338 ILE A O 1
ATOM 2567 N N . THR A 1 342 ? 74.00710 94.81494 47.58011 1.000 45.42258 339 THR A N 1
ATOM 2568 C CA . THR A 1 342 ? 75.03152 93.79264 47.75264 1.000 42.85826 339 THR A CA 1
ATOM 2569 C C . THR A 1 342 ? 75.50894 93.29457 46.39114 1.000 42.01063 339 THR A C 1
ATOM 2570 O O . THR A 1 342 ? 74.72676 92.72731 45.61902 1.000 42.70046 339 THR A O 1
ATOM 2574 N N . VAL A 1 343 ? 76.79103 93.51519 46.10361 1.000 41.74763 340 VAL A N 1
ATOM 2575 C CA . VAL A 1 343 ? 77.44680 92.96684 44.92356 1.000 39.10061 340 VAL A CA 1
ATOM 2576 C C . VAL A 1 343 ? 78.73196 92.29017 45.38279 1.000 40.25454 340 VAL A C 1
ATOM 2577 O O . VAL A 1 343 ? 79.00808 92.20695 46.58051 1.000 43.09966 340 VAL A O 1
ATOM 2581 N N . ASN A 1 344 ? 79.53866 91.79996 44.44450 1.000 41.32341 341 ASN A N 1
ATOM 2582 C CA . ASN A 1 344 ? 80.86923 91.33680 44.80212 1.000 42.46308 341 ASN A CA 1
ATOM 2583 C C . ASN A 1 344 ? 81.88684 91.99825 43.88731 1.000 38.96284 341 ASN A C 1
ATOM 2584 O O . ASN A 1 344 ? 81.66786 92.10564 42.67854 1.000 38.14289 341 ASN A O 1
ATOM 2589 N N . LYS A 1 345 ? 82.98420 92.47217 44.47893 1.000 42.81314 342 LYS A N 1
ATOM 2590 C CA . LYS A 1 345 ? 84.13335 92.86204 43.67756 1.000 39.50404 342 LYS A CA 1
ATOM 2591 C C . LYS A 1 345 ? 84.56124 91.67406 42.82830 1.000 40.71689 342 LYS A C 1
ATOM 2592 O O . LYS A 1 345 ? 84.39896 90.51240 43.21863 1.000 35.67483 342 LYS A O 1
ATOM 2598 N N . ASN A 1 346 ? 85.08463 91.96197 41.64408 1.000 35.83475 343 ASN A N 1
ATOM 2599 C CA . ASN A 1 346 ? 85.27270 90.89401 40.67348 1.000 37.04713 343 ASN A CA 1
ATOM 2600 C C . ASN A 1 346 ? 86.35523 91.31367 39.69875 1.000 39.70123 343 ASN A C 1
ATOM 2601 O O . ASN A 1 346 ? 86.35987 92.45432 39.23194 1.000 41.70162 343 ASN A O 1
ATOM 2606 N N . SER A 1 347 ? 87.27438 90.39652 39.41092 1.000 40.14110 344 SER A N 1
ATOM 2607 C CA . SER A 1 347 ? 88.29767 90.66427 38.40944 1.000 39.73063 344 SER A CA 1
ATOM 2608 C C . SER A 1 347 ? 87.66419 90.77993 37.02894 1.000 38.36734 344 SER A C 1
ATOM 2609 O O . SER A 1 347 ? 86.69406 90.07998 36.71173 1.000 35.03228 344 SER A O 1
ATOM 2612 N N . ILE A 1 348 ? 88.21249 91.67340 36.20946 1.000 35.40207 345 ILE A N 1
ATOM 2613 C CA . ILE A 1 348 ? 87.75737 91.85975 34.83390 1.000 36.34659 345 ILE A CA 1
ATOM 2614 C C . ILE A 1 348 ? 88.84362 91.35467 33.89042 1.000 35.47409 345 ILE A C 1
ATOM 2615 O O . ILE A 1 348 ? 89.99902 91.20377 34.30605 1.000 35.21804 345 ILE A O 1
ATOM 2620 N N . PRO A 1 349 ? 88.51890 91.05684 32.63610 1.000 32.53018 346 PRO A N 1
ATOM 2621 C CA . PRO A 1 349 ? 89.54362 90.56869 31.70399 1.000 38.69012 346 PRO A CA 1
ATOM 2622 C C . PRO A 1 349 ? 90.78343 91.45717 31.69871 1.000 34.77275 346 PRO A C 1
ATOM 2623 O O . PRO A 1 349 ? 90.69149 92.68133 31.76289 1.000 35.26341 346 PRO A O 1
ATOM 2627 N N . PHE A 1 350 ? 91.95364 90.81436 31.69521 1.000 33.02177 347 PHE A N 1
ATOM 2628 C CA . PHE A 1 350 ? 93.24984 91.49515 31.72409 1.000 37.52871 347 PHE A CA 1
ATOM 2629 C C . PHE A 1 350 ? 93.39816 92.36795 32.96875 1.000 38.73832 347 PHE A C 1
ATOM 2630 O O . PHE A 1 350 ? 94.07742 93.40158 32.95141 1.000 38.66578 347 PHE A O 1
ATOM 2638 N N . GLU A 1 351 ? 92.76086 91.93561 34.06250 1.000 38.33936 348 GLU A N 1
ATOM 2639 C CA . GLU A 1 351 ? 92.88242 92.58682 35.35864 1.000 34.78375 348 GLU A CA 1
ATOM 2640 C C . GLU A 1 351 ? 94.33786 92.86420 35.71090 1.000 37.02931 348 GLU A C 1
ATOM 2641 O O . GLU A 1 351 ? 95.19264 91.97597 35.63391 1.000 37.43531 348 GLU A O 1
ATOM 2647 N N . THR A 1 352 ? 94.61467 94.10516 36.11166 1.000 34.31291 349 THR A N 1
ATOM 2648 C CA . THR A 1 352 ? 95.95695 94.50389 36.51916 1.000 38.46837 349 THR A CA 1
ATOM 2649 C C . THR A 1 352 ? 96.10472 94.65549 38.02448 1.000 42.43962 349 THR A C 1
ATOM 2650 O O . THR A 1 352 ? 97.23674 94.72062 38.51363 1.000 40.04874 349 THR A O 1
ATOM 2654 N N . LEU A 1 353 ? 94.99981 94.71414 38.76071 1.000 39.47116 350 LEU A N 1
ATOM 2655 C CA . LEU A 1 353 ? 95.04574 94.84645 40.20866 1.000 41.04830 350 LEU A CA 1
ATOM 2656 C C . LEU A 1 353 ? 94.99953 93.47907 40.88988 1.000 40.01697 350 LEU A C 1
ATOM 2657 O O . LEU A 1 353 ? 94.69189 92.44717 40.28259 1.000 37.11453 350 LEU A O 1
ATOM 2662 N N . SER A 1 354 ? 95.32447 93.48549 42.17469 1.000 40.53857 351 SER A N 1
ATOM 2663 C CA . SER A 1 354 ? 95.21821 92.32286 43.04699 1.000 44.94400 351 SER A CA 1
ATOM 2664 C C . SER A 1 354 ? 93.82721 91.69510 42.95943 1.000 41.33874 351 SER A C 1
ATOM 2665 O O . SER A 1 354 ? 92.82684 92.41137 42.81016 1.000 38.33828 351 SER A O 1
ATOM 2668 N N . PRO A 1 355 ? 93.72062 90.36374 43.06867 1.000 43.56354 352 PRO A N 1
ATOM 2669 C CA . PRO A 1 355 ? 92.39368 89.72207 43.02943 1.000 43.37234 352 PRO A CA 1
ATOM 2670 C C . PRO A 1 355 ? 91.48792 90.12748 44.18658 1.000 39.76183 352 PRO A C 1
ATOM 2671 O O . PRO A 1 355 ? 90.27579 89.86652 44.12031 1.000 39.22418 352 PRO A O 1
ATOM 2675 N N . PHE A 1 356 ? 92.02966 90.76203 45.22527 1.000 38.82203 353 PHE A N 1
ATOM 2676 C CA . PHE A 1 356 ? 91.24236 91.21572 46.36544 1.000 43.52485 353 PHE A CA 1
ATOM 2677 C C . PHE A 1 356 ? 90.87433 92.69206 46.28969 1.000 47.18710 353 PHE A C 1
ATOM 2678 O O . PHE A 1 356 ? 90.09611 93.16517 47.12575 1.000 45.32583 353 PHE A O 1
ATOM 2686 N N . LYS A 1 357 ? 91.41699 93.42642 45.31752 1.000 44.53165 354 LYS A N 1
ATOM 2687 C CA . LYS A 1 357 ? 90.98827 94.78706 45.02186 1.000 43.62365 354 LYS A CA 1
ATOM 2688 C C . LYS A 1 357 ? 90.13411 94.83279 43.75978 1.000 44.59921 354 LYS A C 1
ATOM 2689 O O . LYS A 1 357 ? 88.98595 95.28518 43.80211 1.000 44.86514 354 LYS A O 1
ATOM 2695 N N . THR A 1 358 ? 90.66946 94.32191 42.64563 1.000 41.20904 355 THR A N 1
ATOM 2696 C CA . THR A 1 358 ? 89.97191 94.16946 41.36942 1.000 42.06608 355 THR A CA 1
ATOM 2697 C C . THR A 1 358 ? 89.59751 95.51074 40.75023 1.000 42.83442 355 THR A C 1
ATOM 2698 O O . THR A 1 358 ? 89.56853 96.54130 41.42385 1.000 42.66529 355 THR A O 1
ATOM 2702 N N . SER A 1 359 ? 89.30195 95.49635 39.45594 1.000 41.51692 356 SER A N 1
ATOM 2703 C CA . SER A 1 359 ? 88.89925 96.68853 38.72661 1.000 40.49946 356 SER A CA 1
ATOM 2704 C C . SER A 1 359 ? 87.40038 96.73542 38.46824 1.000 45.05387 356 SER A C 1
ATOM 2705 O O . SER A 1 359 ? 86.93659 97.62629 37.74729 1.000 47.52527 356 SER A O 1
ATOM 2708 N N . GLY A 1 360 ? 86.63058 95.78922 39.01195 1.000 38.20514 357 GLY A N 1
ATOM 2709 C CA . GLY A 1 360 ? 85.23099 95.71036 38.64944 1.000 39.61096 357 GLY A CA 1
ATOM 2710 C C . GLY A 1 360 ? 84.33344 95.14692 39.73521 1.000 36.20514 357 GLY A C 1
ATOM 2711 O O . GLY A 1 360 ? 84.78478 94.74274 40.80985 1.000 37.28784 357 GLY A O 1
ATOM 2712 N N . ILE A 1 361 ? 83.03266 95.14243 39.43681 1.000 36.19447 358 ILE A N 1
ATOM 2713 C CA . ILE A 1 361 ? 82.02642 94.46513 40.24561 1.000 38.80113 358 ILE A CA 1
ATOM 2714 C C . ILE A 1 361 ? 81.15827 93.60546 39.33793 1.000 38.88314 358 ILE A C 1
ATOM 2715 O O . ILE A 1 361 ? 80.95888 93.90867 38.15765 1.000 40.34702 358 ILE A O 1
ATOM 2720 N N . ARG A 1 362 ? 80.64649 92.51592 39.89818 1.000 39.12621 359 ARG A N 1
ATOM 2721 C CA . ARG A 1 362 ? 79.73072 91.62581 39.20220 1.000 33.30671 359 ARG A CA 1
ATOM 2722 C C . ARG A 1 362 ? 78.32295 91.83197 39.74128 1.000 35.79946 359 ARG A C 1
ATOM 2723 O O . ARG A 1 362 ? 78.12130 91.93375 40.95924 1.000 34.38868 359 ARG A O 1
ATOM 2731 N N . ILE A 1 363 ? 77.35533 91.87260 38.82627 1.000 35.90491 360 ILE A N 1
ATOM 2732 C CA . ILE A 1 363 ? 75.94579 92.05366 39.14514 1.000 37.74572 360 ILE A CA 1
ATOM 2733 C C . ILE A 1 363 ? 75.14380 90.99365 38.40390 1.000 36.54223 360 ILE A C 1
ATOM 2734 O O . ILE A 1 363 ? 75.39568 90.72056 37.22274 1.000 38.50940 360 ILE A O 1
ATOM 2739 N N . GLY A 1 364 ? 74.17571 90.39434 39.09579 1.000 39.27469 361 GLY A N 1
ATOM 2740 C CA . GLY A 1 364 ? 73.27412 89.45956 38.45722 1.000 35.89837 361 GLY A CA 1
ATOM 2741 C C . GLY A 1 364 ? 71.85118 89.67108 38.94119 1.000 35.30666 361 GLY A C 1
ATOM 2742 O O . GLY A 1 364 ? 71.60957 90.20364 40.03093 1.000 41.01656 361 GLY A O 1
ATOM 2743 N N . THR A 1 365 ? 70.90167 89.22387 38.11721 1.000 34.36531 362 THR A N 1
ATOM 2744 C CA . THR A 1 365 ? 69.48291 89.42870 38.40295 1.000 36.12511 362 THR A CA 1
ATOM 2745 C C . THR A 1 365 ? 68.65982 88.24676 38.92661 1.000 39.53017 362 THR A C 1
ATOM 2746 O O . THR A 1 365 ? 67.46231 88.44548 39.17225 1.000 40.27161 362 THR A O 1
ATOM 2750 N N . PRO A 1 366 ? 69.19206 87.02221 39.10005 1.000 35.39290 363 PRO A N 1
ATOM 2751 C CA . PRO A 1 366 ? 68.29391 85.93497 39.54149 1.000 37.05264 363 PRO A CA 1
ATOM 2752 C C . PRO A 1 366 ? 67.57121 86.20886 40.85409 1.000 32.17210 363 PRO A C 1
ATOM 2753 O O . PRO A 1 366 ? 66.37898 85.89824 40.96762 1.000 37.27571 363 PRO A O 1
ATOM 2757 N N . ALA A 1 367 ? 68.24890 86.78401 41.84784 1.000 34.31206 364 ALA A N 1
ATOM 2758 C CA . ALA A 1 367 ? 67.62864 86.93332 43.16384 1.000 36.01729 364 ALA A CA 1
ATOM 2759 C C . ALA A 1 367 ? 66.51696 87.97775 43.14118 1.000 39.45318 364 ALA A C 1
ATOM 2760 O O . ALA A 1 367 ? 65.40955 87.72185 43.62437 1.000 39.41305 364 ALA A O 1
ATOM 2762 N N . ILE A 1 368 ? 66.78547 89.16274 42.58220 1.000 39.29307 365 ILE A N 1
ATOM 2763 C CA . ILE A 1 368 ? 65.74550 90.18893 42.56266 1.000 40.15678 365 ILE A CA 1
ATOM 2764 C C . ILE A 1 368 ? 64.58458 89.76533 41.67242 1.000 41.95473 365 ILE A C 1
ATOM 2765 O O . ILE A 1 368 ? 63.42803 90.11438 41.94534 1.000 41.00929 365 ILE A O 1
ATOM 2770 N N . THR A 1 369 ? 64.86549 89.02755 40.59205 1.000 37.98764 366 THR A N 1
ATOM 2771 C CA . THR A 1 369 ? 63.79554 88.49941 39.75486 1.000 38.27440 366 THR A CA 1
ATOM 2772 C C . THR A 1 369 ? 62.90985 87.54387 40.54693 1.000 40.19289 366 THR A C 1
ATOM 2773 O O . THR A 1 369 ? 61.68298 87.53460 40.37655 1.000 38.55771 366 THR A O 1
ATOM 2777 N N . THR A 1 370 ? 63.51256 86.72816 41.41707 1.000 35.89732 367 THR A N 1
ATOM 2778 C CA . THR A 1 370 ? 62.71118 85.84794 42.25991 1.000 38.62582 367 THR A CA 1
ATOM 2779 C C . THR A 1 370 ? 61.82607 86.66114 43.20437 1.000 41.45896 367 THR A C 1
ATOM 2780 O O . THR A 1 370 ? 60.67155 86.29468 43.45040 1.000 40.10215 367 THR A O 1
ATOM 2784 N N . ARG A 1 371 ? 62.32949 87.80034 43.69391 1.000 39.87389 368 ARG A N 1
ATOM 2785 C CA . ARG A 1 371 ? 61.52244 88.68160 44.53510 1.000 47.17853 368 ARG A CA 1
ATOM 2786 C C . ARG A 1 371 ? 60.34258 89.29090 43.78923 1.000 46.30093 368 ARG A C 1
ATOM 2787 O O . ARG A 1 371 ? 59.42275 89.80987 44.43644 1.000 48.92081 368 ARG A O 1
ATOM 2795 N N . GLY A 1 372 ? 60.36215 89.27986 42.45770 1.000 41.76071 369 GLY A N 1
ATOM 2796 C CA . GLY A 1 372 ? 59.28197 89.82833 41.65697 1.000 41.00977 369 GLY A CA 1
ATOM 2797 C C . GLY A 1 372 ? 59.65777 91.01437 40.78617 1.000 43.20726 369 GLY A C 1
ATOM 2798 O O . GLY A 1 372 ? 58.80939 91.47172 40.00817 1.000 44.05449 369 GLY A O 1
ATOM 2799 N N . PHE A 1 373 ? 60.88900 91.52928 40.86290 1.000 45.23029 370 PHE A N 1
ATOM 2800 C CA . PHE A 1 373 ? 61.29436 92.68580 40.06247 1.000 45.10694 370 PHE A CA 1
ATOM 2801 C C . PHE A 1 373 ? 61.02478 92.46356 38.57975 1.000 49.85180 370 PHE A C 1
ATOM 2802 O O . PHE A 1 373 ? 61.39090 91.42819 38.01251 1.000 46.45837 370 PHE A O 1
ATOM 2810 N N . LYS A 1 374 ? 60.39996 93.45153 37.95019 1.000 48.28597 371 LYS A N 1
ATOM 2811 C CA . LYS A 1 374 ? 60.23074 93.46669 36.50800 1.000 46.30079 371 LYS A CA 1
ATOM 2812 C C . LYS A 1 374 ? 61.26547 94.40860 35.89241 1.000 48.37952 371 LYS A C 1
ATOM 2813 O O . LYS A 1 374 ? 62.16645 94.91264 36.57233 1.000 46.48347 371 LYS A O 1
ATOM 2819 N N . GLU A 1 375 ? 61.13601 94.66218 34.58937 1.000 44.56205 372 GLU A N 1
ATOM 2820 C CA . GLU A 1 375 ? 62.15751 95.43540 33.88831 1.000 49.08116 372 GLU A CA 1
ATOM 2821 C C . GLU A 1 375 ? 62.26408 96.84904 34.44436 1.000 52.57857 372 GLU A C 1
ATOM 2822 O O . GLU A 1 375 ? 63.37362 97.36270 34.63402 1.000 49.63039 372 GLU A O 1
ATOM 2828 N N . GLU A 1 376 ? 61.12394 97.49245 34.72125 1.000 50.28570 373 GLU A N 1
ATOM 2829 C CA . GLU A 1 376 ? 61.16943 98.85249 35.25021 1.000 52.80215 373 GLU A CA 1
ATOM 2830 C C . GLU A 1 376 ? 61.84685 98.89374 36.61060 1.000 49.68034 373 GLU A C 1
ATOM 2831 O O . GLU A 1 376 ? 62.54664 99.86222 36.92640 1.000 51.15312 373 GLU A O 1
ATOM 2837 N N . ASP A 1 377 ? 61.67582 97.84294 37.41835 1.000 46.58238 374 ASP A N 1
ATOM 2838 C CA . ASP A 1 377 ? 62.34080 97.79123 38.71359 1.000 46.76826 374 ASP A CA 1
ATOM 2839 C C . ASP A 1 377 ? 63.83516 97.52556 38.55727 1.000 46.52375 374 ASP A C 1
ATOM 2840 O O . ASP A 1 377 ? 64.65328 98.07727 39.30240 1.000 49.40327 374 ASP A O 1
ATOM 2845 N N . ALA A 1 378 ? 64.21149 96.69327 37.58637 1.000 48.27834 375 ALA A N 1
ATOM 2846 C CA . ALA A 1 378 ? 65.62712 96.48001 37.30552 1.000 48.06794 375 ALA A CA 1
ATOM 2847 C C . ALA A 1 378 ? 66.28466 97.75272 36.77755 1.000 48.18410 375 ALA A C 1
ATOM 2848 O O . ALA A 1 378 ? 67.43482 98.05236 37.12484 1.000 48.57405 375 ALA A O 1
ATOM 2850 N N . VAL A 1 379 ? 65.57179 98.51552 35.94117 1.000 46.99055 376 VAL A N 1
ATOM 2851 C CA . VAL A 1 379 ? 66.06825 99.82811 35.52573 1.000 45.61462 376 VAL A CA 1
ATOM 2852 C C . VAL A 1 379 ? 66.35938 100.69411 36.74527 1.000 51.37678 376 VAL A C 1
ATOM 2853 O O . VAL A 1 379 ? 67.43384 101.29777 36.85893 1.000 56.20376 376 VAL A O 1
ATOM 2857 N N . LYS A 1 380 ? 65.40986 100.75300 37.68504 1.000 47.58228 377 LYS A N 1
ATOM 2858 C CA . LYS A 1 380 ? 65.59995 101.57420 38.87459 1.000 50.12614 377 LYS A CA 1
ATOM 2859 C C . LYS A 1 380 ? 66.81207 101.11209 39.67349 1.000 54.09486 377 LYS A C 1
ATOM 2860 O O . LYS A 1 380 ? 67.57495 101.93837 40.19084 1.000 53.87849 377 LYS A O 1
ATOM 2866 N N . VAL A 1 381 ? 67.01483 99.79427 39.77648 1.000 50.46424 378 VAL A N 1
ATOM 2867 C CA . VAL A 1 381 ? 68.16089 99.27902 40.52215 1.000 49.91557 378 VAL A CA 1
ATOM 2868 C C . VAL A 1 381 ? 69.46229 99.75516 39.89059 1.000 43.94201 378 VAL A C 1
ATOM 2869 O O . VAL A 1 381 ? 70.38461 100.20231 40.58412 1.000 48.45350 378 VAL A O 1
ATOM 2873 N N . ALA A 1 382 ? 69.55874 99.66443 38.56361 1.000 46.00520 379 ALA A N 1
ATOM 2874 C CA . ALA A 1 382 ? 70.78720 100.08724 37.90377 1.000 47.37127 379 ALA A CA 1
ATOM 2875 C C . ALA A 1 382 ? 71.01538 101.58662 38.06086 1.000 51.21956 379 ALA A C 1
ATOM 2876 O O . ALA A 1 382 ? 72.16130 102.02518 38.20885 1.000 46.92492 379 ALA A O 1
ATOM 2878 N N . GLU A 1 383 ? 69.94110 102.38104 38.06662 1.000 51.02830 380 GLU A N 1
ATOM 2879 C CA . GLU A 1 383 ? 70.08971 103.82013 38.26789 1.000 52.19411 380 GLU A CA 1
ATOM 2880 C C . GLU A 1 383 ? 70.56595 104.13451 39.67756 1.000 52.10033 380 GLU A C 1
ATOM 2881 O O . GLU A 1 383 ? 71.36408 105.05572 39.87455 1.000 52.36780 380 GLU A O 1
ATOM 2887 N N . LEU A 1 384 ? 70.09429 103.37673 40.67085 1.000 50.65326 381 LEU A N 1
ATOM 2888 C CA . LEU A 1 384 ? 70.57879 103.56969 42.03013 1.000 49.69585 381 LEU A CA 1
ATOM 2889 C C . LEU A 1 384 ? 72.04526 103.18384 42.14652 1.000 52.25925 381 LEU A C 1
ATOM 2890 O O . LEU A 1 384 ? 72.80044 103.81403 42.89663 1.000 54.50327 381 LEU A O 1
ATOM 2895 N N . VAL A 1 385 ? 72.46781 102.15019 41.41671 1.000 48.43199 382 VAL A N 1
ATOM 2896 C CA . VAL A 1 385 ? 73.87241 101.75399 41.45302 1.000 51.12523 382 VAL A CA 1
ATOM 2897 C C . VAL A 1 385 ? 74.74920 102.82133 40.80483 1.000 50.44013 382 VAL A C 1
ATOM 2898 O O . VAL A 1 385 ? 75.82109 103.16191 41.32316 1.000 50.22128 382 VAL A O 1
ATOM 2902 N N . VAL A 1 386 ? 74.31664 103.36093 39.66215 1.000 47.68639 383 VAL A N 1
ATOM 2903 C CA . VAL A 1 386 ? 75.07168 104.43808 39.02385 1.000 50.89994 383 VAL A CA 1
ATOM 2904 C C . VAL A 1 386 ? 75.14768 105.65069 39.94560 1.000 52.96972 383 VAL A C 1
ATOM 2905 O O . VAL A 1 386 ? 76.21891 106.23454 40.14917 1.000 51.69693 383 VAL A O 1
ATOM 2909 N N . LYS A 1 387 ? 74.00994 106.03666 40.52858 1.000 53.51976 384 LYS A N 1
ATOM 2910 C CA . LYS A 1 387 ? 73.97702 107.22290 41.37789 1.000 55.08077 384 LYS A CA 1
ATOM 2911 C C . LYS A 1 387 ? 74.91007 107.07633 42.57354 1.000 57.26955 384 LYS A C 1
ATOM 2912 O O . LYS A 1 387 ? 75.65870 108.00320 42.90022 1.000 60.53469 384 LYS A O 1
ATOM 2918 N N . ALA A 1 388 ? 74.89141 105.91421 43.23133 1.000 55.08634 385 ALA A N 1
ATOM 2919 C CA . ALA A 1 388 ? 75.72622 105.72453 44.41430 1.000 57.70453 385 ALA A CA 1
ATOM 2920 C C . ALA A 1 388 ? 77.20933 105.76771 44.06664 1.000 59.15168 385 ALA A C 1
ATOM 2921 O O . ALA A 1 388 ? 78.02443 106.25397 44.86065 1.000 60.90664 385 ALA A O 1
ATOM 2923 N N . LEU A 1 389 ? 77.58153 105.25961 42.88917 1.000 55.10440 386 LEU A N 1
ATOM 2924 C CA . LEU A 1 389 ? 78.99040 105.23601 42.51113 1.000 59.28142 386 LEU A CA 1
ATOM 2925 C C . LEU A 1 389 ? 79.47615 106.59203 42.00592 1.000 59.03027 386 LEU A C 1
ATOM 2926 O O . LEU A 1 389 ? 80.66825 106.89908 42.12170 1.000 59.01705 386 LEU A O 1
ATOM 2931 N N . GLN A 1 390 ? 78.57820 107.40835 41.44807 1.000 60.34362 387 GLN A N 1
ATOM 2932 C CA . GLN A 1 390 ? 78.91518 108.77394 41.05789 1.000 61.93202 387 GLN A CA 1
ATOM 2933 C C . GLN A 1 390 ? 78.86190 109.75432 42.21967 1.000 65.53316 387 GLN A C 1
ATOM 2934 O O . GLN A 1 390 ? 79.37666 110.86954 42.08779 1.000 67.94179 387 GLN A O 1
ATOM 2940 N N . ALA A 1 391 ? 78.24845 109.37303 43.34050 1.000 64.93830 388 ALA A N 1
ATOM 2941 C CA . ALA A 1 391 ? 78.13098 110.25024 44.50406 1.000 68.10008 388 ALA A CA 1
ATOM 2942 C C . ALA A 1 391 ? 79.43109 110.17480 45.29217 1.000 78.04990 388 ALA A C 1
ATOM 2943 O O . ALA A 1 391 ? 79.58671 109.36979 46.21316 1.000 81.27070 388 ALA A O 1
ATOM 2945 N N . LYS A 1 392 ? 80.38068 111.03252 44.92025 1.000 81.16609 389 LYS A N 1
ATOM 2946 C CA . LYS A 1 392 ? 81.69452 111.08260 45.55873 1.000 84.05283 389 LYS A CA 1
ATOM 2947 C C . LYS A 1 392 ? 81.52041 111.56265 46.99751 1.000 87.71140 389 LYS A C 1
ATOM 2948 O O . LYS A 1 392 ? 81.68455 112.74095 47.32317 1.000 89.58633 389 LYS A O 1
ATOM 2954 N N . ASP A 1 393 ? 81.16125 110.61985 47.87052 1.000 88.47148 390 ASP A N 1
ATOM 2955 C CA . ASP A 1 393 ? 81.04862 110.83288 49.31550 1.000 94.48023 390 ASP A CA 1
ATOM 2956 C C . ASP A 1 393 ? 80.00146 111.88399 49.68811 1.000 94.43374 390 ASP A C 1
ATOM 2957 O O . ASP A 1 393 ? 80.00911 112.39157 50.81675 1.000 97.26274 390 ASP A O 1
ATOM 2962 N N . ASP A 1 394 ? 79.09418 112.22827 48.77314 1.000 88.26546 391 ASP A N 1
ATOM 2963 C CA . ASP A 1 394 ? 78.02897 113.18571 49.07229 1.000 85.60659 391 ASP A CA 1
ATOM 2964 C C . ASP A 1 394 ? 76.96112 112.48001 49.90116 1.000 82.50359 391 ASP A C 1
ATOM 2965 O O . ASP A 1 394 ? 76.12082 111.75583 49.36269 1.000 80.35444 391 ASP A O 1
ATOM 2970 N N . ASN A 1 395 ? 76.98653 112.70549 51.22072 1.000 81.13082 392 ASN A N 1
ATOM 2971 C CA . ASN A 1 395 ? 76.04747 112.04487 52.12461 1.000 81.06738 392 ASN A CA 1
ATOM 2972 C C . ASN A 1 395 ? 74.59671 112.27917 51.72183 1.000 81.00320 392 ASN A C 1
ATOM 2973 O O . ASN A 1 395 ? 73.73040 111.44261 52.00252 1.000 80.28466 392 ASN A O 1
ATOM 2978 N N . ALA A 1 396 ? 74.30852 113.41014 51.07469 1.000 80.66872 393 ALA A N 1
ATOM 2979 C CA . ALA A 1 396 ? 72.93078 113.71535 50.70527 1.000 78.82760 393 ALA A CA 1
ATOM 2980 C C . ALA A 1 396 ? 72.43950 112.80010 49.58973 1.000 77.52559 393 ALA A C 1
ATOM 2981 O O . ALA A 1 396 ? 71.28080 112.36748 49.60064 1.000 75.06263 393 ALA A O 1
ATOM 2983 N N . GLN A 1 397 ? 73.30372 112.48536 48.62108 1.000 77.22113 394 GLN A N 1
ATOM 2984 C CA . GLN A 1 397 ? 72.88962 111.61031 47.52912 1.000 75.96367 394 GLN A CA 1
ATOM 2985 C C . GLN A 1 397 ? 72.91023 110.13681 47.92356 1.000 71.99180 394 GLN A C 1
ATOM 2986 O O . GLN A 1 397 ? 7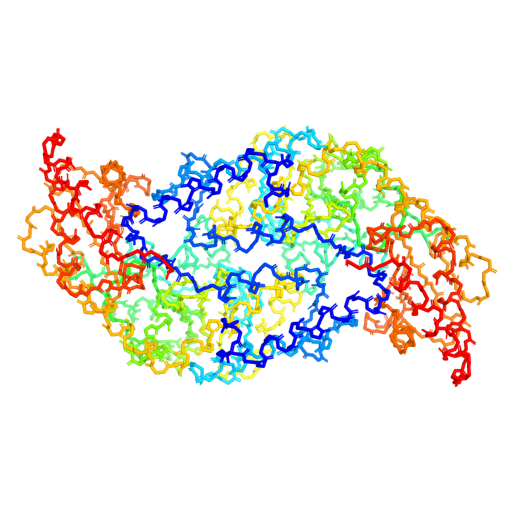2.05728 109.36956 47.46268 1.000 69.27836 394 GLN A O 1
ATOM 2992 N N . LEU A 1 398 ? 73.85978 109.72179 48.76735 1.000 71.19636 395 LEU A N 1
ATOM 2993 C CA . LEU A 1 398 ? 73.86721 108.33966 49.23788 1.000 68.68724 395 LEU A CA 1
ATOM 2994 C C . LEU A 1 398 ? 72.61391 108.02235 50.04464 1.000 69.86815 395 LEU A C 1
ATOM 2995 O O . LEU A 1 398 ? 72.08240 106.90964 49.96190 1.000 65.68404 395 LEU A O 1
ATOM 3000 N N . ASP A 1 399 ? 72.12055 108.98644 50.82751 1.000 71.12276 396 ASP A N 1
ATOM 3001 C CA . ASP A 1 399 ? 70.88686 108.75229 51.57126 1.000 67.81160 396 ASP A CA 1
ATOM 3002 C C . ASP A 1 399 ? 69.67379 108.69518 50.64926 1.000 64.95663 396 ASP A C 1
ATOM 3003 O O . ASP A 1 399 ? 68.70832 107.98193 50.94626 1.000 62.59814 396 ASP A O 1
ATOM 3008 N N . GLU A 1 400 ? 69.69713 109.43357 49.53465 1.000 63.72956 397 GLU A N 1
ATOM 3009 C CA . GLU A 1 400 ? 68.62117 109.31324 48.55401 1.000 66.51179 397 GLU A CA 1
ATOM 3010 C C . GLU A 1 400 ? 68.60743 107.92656 47.92369 1.000 64.82480 397 GLU A C 1
ATOM 3011 O O . GLU A 1 400 ? 67.53617 107.36687 47.66034 1.000 61.06808 397 GLU A O 1
ATOM 3017 N N . VAL A 1 401 ? 69.79063 107.36728 47.65736 1.000 63.40678 398 VAL A N 1
ATOM 3018 C CA . VAL A 1 401 ? 69.87518 106.02116 47.09635 1.000 59.46737 398 VAL A CA 1
ATOM 3019 C C . VAL A 1 401 ? 69.34340 105.00462 48.09345 1.000 57.76050 398 VAL A C 1
ATOM 3020 O O . VAL A 1 401 ? 68.52043 104.14731 47.75211 1.000 60.68247 398 VAL A O 1
ATOM 3024 N N . LYS A 1 402 ? 69.80571 105.09392 49.34581 1.000 57.10981 399 LYS A N 1
ATOM 3025 C CA . LYS A 1 402 ? 69.32646 104.20776 50.40279 1.000 58.05742 399 LYS A CA 1
ATOM 3026 C C . LYS A 1 402 ? 67.81096 104.28746 50.54653 1.000 58.84918 399 LYS A C 1
ATOM 3027 O O . LYS A 1 402 ? 67.15982 103.28138 50.85504 1.000 58.10110 399 LYS A O 1
ATOM 3033 N N . THR A 1 403 ? 67.23484 105.46612 50.30416 1.000 60.37208 400 THR A N 1
ATOM 3034 C CA . THR A 1 403 ? 65.78295 105.61123 50.29131 1.000 61.31265 400 THR A CA 1
ATOM 3035 C C . THR A 1 403 ? 65.16077 104.82586 49.14178 1.000 60.18860 400 THR A C 1
ATOM 3036 O O . THR A 1 403 ? 64.14800 104.13744 49.32141 1.000 56.68829 400 THR A O 1
ATOM 3040 N N . GLY A 1 404 ? 65.75178 104.92602 47.94619 1.000 57.80862 401 GLY A N 1
ATOM 3041 C CA . GLY A 1 404 ? 65.22427 104.20640 46.79956 1.000 55.29757 401 GLY A CA 1
ATOM 3042 C C . GLY A 1 404 ? 65.29640 102.70179 46.95795 1.000 57.54425 401 GLY A C 1
ATOM 3043 O O . GLY A 1 404 ? 64.44165 101.97724 46.43948 1.000 51.94597 401 GLY A O 1
ATOM 3044 N N . VAL A 1 405 ? 66.30446 102.21322 47.68206 1.000 56.65191 402 VAL A N 1
ATOM 3045 C CA . VAL A 1 405 ? 66.40186 100.78417 47.95783 1.000 56.40659 402 VAL A CA 1
ATOM 3046 C C . VAL A 1 405 ? 65.27053 100.34512 48.88014 1.000 58.06740 402 VAL A C 1
ATOM 3047 O O . VAL A 1 405 ? 64.62387 99.31712 48.64292 1.000 57.33880 402 VAL A O 1
ATOM 3051 N N . ARG A 1 406 ? 65.01446 101.12340 49.94320 1.000 57.44381 403 ARG A N 1
ATOM 3052 C CA . ARG A 1 406 ? 63.88318 100.85801 50.83124 1.000 55.82131 403 ARG A CA 1
ATOM 3053 C C . ARG A 1 406 ? 62.57281 100.78102 50.05456 1.000 56.46246 403 ARG A C 1
ATOM 3054 O O . ARG A 1 406 ? 61.72146 99.92934 50.33517 1.000 57.82897 403 ARG A O 1
ATOM 3062 N N . GLU A 1 407 ? 62.39025 101.67040 49.07649 1.000 54.69374 404 GLU A N 1
ATOM 3063 C CA . GLU A 1 407 ? 61.17292 101.64479 48.27142 1.000 57.08613 404 GLU A CA 1
ATOM 3064 C C . GLU A 1 407 ? 61.04742 100.33872 47.49687 1.000 58.72599 404 GLU A C 1
ATOM 3065 O O . GLU A 1 407 ? 59.94704 99.78624 47.36838 1.000 56.52008 404 GLU A O 1
ATOM 3071 N N . LEU A 1 408 ? 62.16341 99.83099 46.96575 1.000 54.81624 405 LEU A N 1
ATOM 3072 C CA . LEU A 1 408 ? 62.10970 98.58932 46.20486 1.000 54.50261 405 LEU A CA 1
ATOM 3073 C C . LEU A 1 408 ? 61.87552 97.38688 47.11428 1.000 50.20956 405 LEU A C 1
ATOM 3074 O O . LEU A 1 408 ? 61.02766 96.53815 46.81832 1.000 51.75857 405 LEU A O 1
ATOM 3079 N N . THR A 1 409 ? 62.60337 97.29748 48.23260 1.000 51.17892 406 THR A N 1
ATOM 3080 C CA . THR A 1 409 ? 62.44217 96.13191 49.09972 1.000 53.54741 406 THR A CA 1
ATOM 3081 C C . THR A 1 409 ? 61.03317 96.06400 49.67982 1.000 57.89189 406 THR A C 1
ATOM 3082 O O . THR A 1 409 ? 60.45736 94.97547 49.79719 1.000 57.65034 406 THR A O 1
ATOM 3086 N N . GLU A 1 410 ? 60.44947 97.21687 50.02600 1.000 57.21326 407 GLU A N 1
ATOM 3087 C CA . GLU A 1 410 ? 59.07601 97.21871 50.52333 1.000 56.89517 407 GLU A CA 1
ATOM 3088 C C . GLU A 1 410 ? 58.07916 96.90527 49.41409 1.000 53.32482 407 GLU A C 1
ATOM 3089 O O . GLU A 1 410 ? 57.00731 96.35772 49.68169 1.000 56.40915 407 GLU A O 1
ATOM 3095 N N . LYS A 1 411 ? 58.41360 97.23157 48.16593 1.000 53.00033 408 LYS A N 1
ATOM 3096 C CA . LYS A 1 411 ? 57.52380 96.90553 47.05515 1.000 53.07229 408 LYS A CA 1
ATOM 3097 C C . LYS A 1 411 ? 57.53586 95.41388 46.73435 1.000 53.42451 408 LYS A C 1
ATOM 3098 O O . LYS A 1 411 ? 56.54460 94.88635 46.21170 1.000 52.59987 408 LYS A O 1
ATOM 3104 N N . PHE A 1 412 ? 58.63583 94.72228 47.03972 1.000 55.18005 409 PHE A N 1
ATOM 3105 C CA . PHE A 1 412 ? 58.78816 93.29284 46.76423 1.000 55.36049 409 PHE A CA 1
ATOM 3106 C C . PHE A 1 412 ? 59.30084 92.57038 48.00123 1.000 53.59378 409 PHE A C 1
ATOM 3107 O O . PHE A 1 412 ? 60.48791 92.22059 48.08251 1.000 54.52964 409 PHE A O 1
ATOM 3115 N N . PRO A 1 413 ? 58.43804 92.32116 48.97964 1.000 56.78737 410 PRO A N 1
ATOM 3116 C CA . PRO A 1 413 ? 58.87781 91.64055 50.20112 1.000 59.37052 410 PRO A CA 1
ATOM 3117 C C . PRO A 1 413 ? 59.05112 90.14146 49.97292 1.000 56.99940 410 PRO A C 1
ATOM 3118 O O . PRO A 1 413 ? 58.58264 89.56785 48.98747 1.000 55.47344 410 PRO A O 1
ATOM 3122 N N . LEU A 1 414 ? 59.74416 89.51029 50.91441 1.000 59.16293 411 LEU A N 1
ATOM 3123 C CA . LEU A 1 414 ? 60.00092 88.07497 50.84386 1.000 57.63875 411 LEU A CA 1
ATOM 3124 C C . LEU A 1 414 ? 58.84530 87.27719 51.44927 1.000 57.66521 411 LEU A C 1
ATOM 3125 O O . LEU A 1 414 ? 58.23795 87.70071 52.43800 1.000 65.30803 411 LEU A O 1
ATOM 3130 N N . VAL B 1 5 ? 51.64672 72.20572 54.19521 1.000 71.86648 2 VAL B N 1
ATOM 3131 C CA . VAL B 1 5 ? 50.49346 71.49208 53.65381 1.000 77.26139 2 VAL B CA 1
ATOM 3132 C C . VAL B 1 5 ? 50.26348 71.89100 52.20199 1.000 73.06650 2 VAL B C 1
ATOM 3133 O O . VAL B 1 5 ? 49.97282 71.04407 51.35460 1.000 74.27067 2 VAL B O 1
ATOM 3137 N N . ASP B 1 6 ? 50.39684 73.18542 51.90955 1.000 76.04607 3 ASP B N 1
ATOM 3138 C CA . ASP B 1 6 ? 50.17486 73.63363 50.54009 1.000 72.62526 3 ASP B CA 1
ATOM 3139 C C . ASP B 1 6 ? 51.37322 73.32533 49.64669 1.000 67.11856 3 ASP B C 1
ATOM 3140 O O . ASP B 1 6 ? 51.19586 72.91608 48.49256 1.000 65.78628 3 ASP B O 1
ATOM 3145 N N . TYR B 1 7 ? 52.60068 73.51204 50.14780 1.000 67.16855 4 TYR B N 1
ATOM 3146 C CA . TYR B 1 7 ? 53.75447 73.18714 49.31237 1.000 61.47874 4 TYR B CA 1
ATOM 3147 C C . TYR B 1 7 ? 53.84665 71.68738 49.06510 1.000 57.89373 4 TYR B C 1
ATOM 3148 O O . TYR B 1 7 ? 54.29155 71.26236 47.99109 1.000 55.78254 4 TYR B O 1
ATOM 3157 N N . LYS B 1 8 ? 53.39329 70.87548 50.02389 1.000 55.41935 5 LYS B N 1
ATOM 3158 C CA . LYS B 1 8 ? 53.33987 69.43379 49.82010 1.000 51.63777 5 LYS B CA 1
ATOM 3159 C C . LYS B 1 8 ? 52.35659 69.03804 48.72590 1.000 51.55357 5 LYS B C 1
ATOM 3160 O O . LYS B 1 8 ? 52.46660 67.93311 48.18040 1.000 51.57867 5 LYS B O 1
ATOM 3166 N N . THR B 1 9 ? 51.39992 69.91039 48.38991 1.000 55.04940 6 THR B N 1
ATOM 3167 C CA . THR B 1 9 ? 50.44679 69.59536 47.32727 1.000 50.11844 6 THR B CA 1
ATOM 3168 C C . THR B 1 9 ? 51.10388 69.63690 45.95234 1.000 48.84044 6 THR B C 1
ATOM 3169 O O . THR B 1 9 ? 50.71244 68.88267 45.05291 1.000 45.56907 6 THR B O 1
ATOM 3173 N N . PHE B 1 10 ? 52.09508 70.51014 45.76446 1.000 44.18788 7 PHE B N 1
ATOM 3174 C CA . PHE B 1 10 ? 52.72041 70.62822 44.45083 1.000 43.43714 7 PHE B CA 1
ATOM 3175 C C . PHE B 1 10 ? 53.51142 69.37592 44.08966 1.000 44.39312 7 PHE B C 1
ATOM 3176 O O . PHE B 1 10 ? 53.66665 69.06696 42.89957 1.000 44.15061 7 PHE B O 1
ATOM 3184 N N . ASP B 1 11 ? 53.98686 68.62926 45.08924 1.000 38.73071 8 ASP B N 1
ATOM 3185 C CA . ASP B 1 11 ? 54.91091 67.51225 44.87075 1.000 38.28322 8 ASP B CA 1
ATOM 3186 C C . ASP B 1 11 ? 54.56423 66.34658 45.79317 1.000 35.38380 8 ASP B C 1
ATOM 3187 O O . ASP B 1 11 ? 55.26664 66.07677 46.77468 1.000 34.44986 8 ASP B O 1
ATOM 3192 N N . PRO B 1 12 ? 53.49592 65.60156 45.47861 1.000 35.45445 9 PRO B N 1
ATOM 3193 C CA . PRO B 1 12 ? 53.12573 64.46128 46.33945 1.000 35.96488 9 PRO B CA 1
ATOM 3194 C C . PRO B 1 12 ? 54.16262 63.34795 46.35596 1.000 37.50364 9 PRO B C 1
ATOM 3195 O O . PRO B 1 12 ? 54.34927 62.71418 47.40036 1.000 39.42268 9 PRO B O 1
ATOM 3199 N N . ASP B 1 13 ? 54.81455 63.07669 45.21849 1.000 32.33441 10 ASP B N 1
ATOM 3200 C CA . ASP B 1 13 ? 55.87703 62.07826 45.14392 1.000 34.68932 10 ASP B CA 1
ATOM 3201 C C . ASP B 1 13 ? 56.91024 62.31598 46.23187 1.000 34.22622 10 ASP B C 1
ATOM 3202 O O . ASP B 1 13 ? 57.18287 61.43928 47.05352 1.000 37.56795 10 ASP B O 1
ATOM 3207 N N . LEU B 1 14 ? 57.49576 63.51209 46.25963 1.000 31.11828 11 LEU B N 1
ATOM 3208 C CA . LEU B 1 14 ? 58.58299 63.75116 47.19987 1.000 29.92679 11 LEU B CA 1
ATOM 3209 C C . LEU B 1 14 ? 58.08921 63.70125 48.64615 1.000 34.68537 11 LEU B C 1
ATOM 3210 O O . LEU B 1 14 ? 58.68170 63.02508 49.49773 1.000 29.83230 11 LEU B O 1
ATOM 3215 N N . TRP B 1 15 ? 56.99628 64.40223 48.94398 1.000 30.77344 12 TRP B N 1
ATOM 3216 C CA . TRP B 1 15 ? 56.59602 64.53813 50.34369 1.000 32.48595 12 TRP B CA 1
ATOM 3217 C C . TRP B 1 15 ? 56.00438 63.24427 50.89548 1.000 30.09116 12 TRP B C 1
ATOM 3218 O O . TRP B 1 15 ? 56.13077 62.97714 52.09187 1.000 34.01135 12 TRP B O 1
ATOM 3229 N N . ALA B 1 16 ? 55.39686 62.40978 50.04537 1.000 32.70525 13 ALA B N 1
ATOM 3230 C CA . ALA B 1 16 ? 54.95022 61.10337 50.52069 1.000 34.36796 13 ALA B CA 1
ATOM 3231 C C . ALA B 1 16 ? 56.12741 60.19935 50.86649 1.000 32.81383 13 ALA B C 1
ATOM 3232 O O . ALA B 1 16 ? 56.04232 59.40955 51.81541 1.000 31.91982 13 ALA B O 1
ATOM 3234 N N . ALA B 1 17 ? 57.22810 60.29503 50.12062 1.000 31.56291 14 ALA B N 1
ATOM 3235 C CA . ALA B 1 17 ? 58.40748 59.50962 50.46221 1.000 30.22047 14 ALA B CA 1
ATOM 3236 C C . ALA B 1 17 ? 59.01033 59.98158 51.78144 1.000 30.44984 14 ALA B C 1
ATOM 3237 O O . ALA B 1 17 ? 59.40788 59.16287 52.61557 1.000 27.72684 14 ALA B O 1
ATOM 3239 N N . ILE B 1 18 ? 59.07733 61.29640 52.00266 1.000 30.04318 15 ILE B N 1
ATOM 3240 C CA . ILE B 1 18 ? 59.61123 61.78736 53.27135 1.000 27.11794 15 ILE B CA 1
ATOM 3241 C C . ILE B 1 18 ? 58.71378 61.35801 54.42334 1.000 31.96924 15 ILE B C 1
ATOM 3242 O O . ILE B 1 18 ? 59.20060 60.98662 55.49975 1.000 32.59009 15 ILE B O 1
ATOM 3247 N N . ALA B 1 19 ? 57.39348 61.34728 54.20431 1.000 31.56323 16 ALA B N 1
ATOM 3248 C CA . ALA B 1 19 ? 56.48959 60.88122 55.25694 1.000 31.18573 16 ALA B CA 1
ATOM 3249 C C . ALA B 1 19 ? 56.74623 59.41783 55.60629 1.000 32.66022 16 ALA B C 1
ATOM 3250 O O . ALA B 1 19 ? 56.72297 59.04112 56.78732 1.000 31.25020 16 ALA B O 1
ATOM 3252 N N . LYS B 1 20 ? 57.00569 58.57934 54.59723 1.000 29.48489 17 LYS B N 1
ATOM 3253 C CA . LYS B 1 20 ? 57.31656 57.17595 54.85544 1.000 30.78547 17 LYS B CA 1
ATOM 3254 C C . LYS B 1 20 ? 58.62077 57.02727 55.63039 1.000 31.94857 17 LYS B C 1
ATOM 3255 O O . LYS B 1 20 ? 58.74684 56.13462 56.47841 1.000 27.97224 17 LYS B O 1
ATOM 3261 N N . GLU B 1 21 ? 59.60910 57.87464 55.34016 1.000 30.07255 18 GLU B N 1
ATOM 3262 C CA . GLU B 1 21 ? 60.85566 57.80897 56.09226 1.000 31.45748 18 GLU B CA 1
ATOM 3263 C C . GLU B 1 21 ? 60.66927 58.30022 57.52129 1.000 33.93401 18 GLU B C 1
ATOM 3264 O O . GLU B 1 21 ? 61.33553 57.79555 58.43188 1.000 29.52596 18 GLU B O 1
ATOM 3270 N N . GLU B 1 22 ? 59.77860 59.27301 57.74319 1.000 31.30484 19 GLU B N 1
ATOM 3271 C CA . GLU B 1 22 ? 59.46290 59.66997 59.11628 1.000 29.83861 19 GLU B CA 1
ATOM 3272 C C . GLU B 1 22 ? 58.89040 58.49574 59.89332 1.000 31.53425 19 GLU B C 1
ATOM 3273 O O . GLU B 1 22 ? 59.31568 58.20530 61.01950 1.000 31.80226 19 GLU B O 1
ATOM 3279 N N . GLU B 1 23 ? 57.94326 57.78645 59.28416 1.000 32.08138 20 GLU B N 1
ATOM 3280 C CA . GLU B 1 23 ? 57.36592 56.60860 59.91837 1.000 33.78226 20 GLU B CA 1
ATOM 3281 C C . GLU B 1 23 ? 58.40707 55.52490 60.16135 1.000 33.50799 20 GLU B C 1
ATOM 3282 O O . GLU B 1 23 ? 58.38400 54.86328 61.20329 1.000 30.62544 20 GLU B O 1
ATOM 3288 N N . ARG B 1 24 ? 59.31181 55.30139 59.20146 1.000 30.74092 21 ARG B N 1
ATOM 3289 C CA . ARG B 1 24 ? 60.34713 54.29205 59.40963 1.000 30.83750 21 ARG B CA 1
ATOM 3290 C C . ARG B 1 24 ? 61.25034 54.65952 60.58227 1.000 27.91340 21 ARG B C 1
ATOM 3291 O O . ARG B 1 24 ? 61.61852 53.79567 61.38852 1.000 31.24899 21 ARG B O 1
ATOM 3299 N N . GLN B 1 25 ? 61.62550 55.93139 60.69936 1.000 27.07509 22 GLN B N 1
ATOM 3300 C CA . GLN B 1 25 ? 62.47808 56.30888 61.81840 1.000 29.44842 22 GLN B CA 1
ATOM 3301 C C . GLN B 1 25 ? 61.73671 56.12706 63.13482 1.000 33.72686 22 GLN B C 1
ATOM 3302 O O . GLN B 1 25 ? 62.32321 55.69615 64.13391 1.000 31.61383 22 GLN B O 1
ATOM 3308 N N . GLU B 1 26 ? 60.43520 56.40168 63.14111 1.000 32.32862 23 GLU B N 1
ATOM 3309 C CA . GLU B 1 26 ? 59.66080 56.21671 64.36208 1.000 33.78954 23 GLU B CA 1
ATOM 3310 C C . GLU B 1 26 ? 59.56567 54.74290 64.74580 1.000 36.10557 23 GLU B C 1
ATOM 3311 O O . GLU B 1 26 ? 59.73924 54.38898 65.92120 1.000 33.56893 23 GLU B O 1
ATOM 3317 N N . HIS B 1 27 ? 59.32154 53.86677 63.76840 1.000 28.34399 24 HIS B N 1
ATOM 3318 C CA . HIS B 1 27 ? 58.90800 52.49175 64.02975 1.000 32.84666 24 HIS B CA 1
ATOM 3319 C C . HIS B 1 27 ? 60.04977 51.48356 64.04159 1.000 35.00178 24 HIS B C 1
ATOM 3320 O O . HIS B 1 27 ? 59.83257 50.33316 64.43776 1.000 36.19780 24 HIS B O 1
ATOM 3327 N N . ASN B 1 28 ? 61.24472 51.86441 63.62792 1.000 31.80316 25 ASN B N 1
ATOM 3328 C CA . ASN B 1 28 ? 62.35345 50.92573 63.58397 1.000 31.95705 25 ASN B CA 1
ATOM 3329 C C . ASN B 1 28 ? 63.28664 51.14065 64.76347 1.000 32.46342 25 ASN B C 1
ATOM 3330 O O . ASN B 1 28 ? 63.31885 52.20987 65.36930 1.000 33.89045 25 ASN B O 1
ATOM 3335 N N . LEU B 1 29 ? 64.04570 50.09462 65.08652 1.000 31.56823 26 LEU B N 1
ATOM 3336 C CA . LEU B 1 29 ? 65.22162 50.22815 65.93689 1.000 33.20940 26 LEU B CA 1
ATOM 3337 C C . LEU B 1 29 ? 66.39361 50.60604 65.04132 1.000 30.98856 26 LEU B C 1
ATOM 3338 O O . LEU B 1 29 ? 66.81760 49.80943 64.20378 1.000 31.99136 26 LEU B O 1
ATOM 3343 N N . GLU B 1 30 ? 66.91819 51.81291 65.22222 1.000 32.79252 27 GLU B N 1
ATOM 3344 C CA . GLU B 1 30 ? 68.03633 52.29845 64.41211 1.000 31.93324 27 GLU B CA 1
ATOM 3345 C C . GLU B 1 30 ? 69.32544 51.98365 65.15665 1.000 31.19818 27 GLU B C 1
ATOM 3346 O O . GLU B 1 30 ? 69.72749 52.70924 66.07213 1.000 32.77035 27 GLU B O 1
ATOM 3352 N N . LEU B 1 31 ? 69.97141 50.89366 64.76545 1.000 27.95682 28 LEU B N 1
ATOM 3353 C CA . LEU B 1 31 ? 71.18451 50.42058 65.41922 1.000 27.30189 28 LEU B CA 1
ATOM 3354 C C . LEU B 1 31 ? 72.44064 50.70591 64.59153 1.000 29.36625 28 LEU B C 1
ATOM 3355 O O . LEU B 1 31 ? 73.51834 50.18984 64.91168 1.000 27.08343 28 LEU B O 1
ATOM 3360 N N . ILE B 1 32 ? 72.32770 51.51513 63.53731 1.000 26.47192 29 ILE B N 1
ATOM 3361 C CA . ILE B 1 32 ? 73.50647 51.90812 62.76442 1.000 26.61678 29 ILE B CA 1
ATOM 3362 C C . ILE B 1 32 ? 74.38159 52.79327 63.64560 1.000 25.33748 29 ILE B C 1
ATOM 3363 O O . ILE B 1 32 ? 73.94251 53.84258 64.11956 1.000 26.40430 29 ILE B O 1
ATOM 3368 N N . ALA B 1 33 ? 75.62396 52.36441 63.87708 1.000 27.74078 30 ALA B N 1
ATOM 3369 C CA . ALA B 1 33 ? 76.45543 52.95887 64.92879 1.000 28.60710 30 ALA B CA 1
ATOM 3370 C C . ALA B 1 33 ? 76.76382 54.42186 64.65571 1.000 30.54562 30 ALA B C 1
ATOM 3371 O O . ALA B 1 33 ? 77.00475 55.18535 65.59191 1.000 29.89321 30 ALA B O 1
ATOM 3373 N N . SER B 1 34 ? 76.75843 54.83151 63.38770 1.000 29.21026 31 SER B N 1
ATOM 3374 C CA . SER B 1 34 ? 77.09297 56.18934 62.99326 1.000 30.85969 31 SER B CA 1
ATOM 3375 C C . SER B 1 34 ? 75.86642 57.08638 62.83770 1.000 31.80535 31 SER B C 1
ATOM 3376 O O . SER B 1 34 ? 75.98806 58.20110 62.31099 1.000 31.11727 31 SER B O 1
ATOM 3379 N N . GLU B 1 35 ? 74.68629 56.61438 63.21637 1.000 26.18698 32 GLU B N 1
ATOM 3380 C CA . GLU B 1 35 ? 73.48902 57.42797 63.07454 1.000 28.80242 32 GLU B CA 1
ATOM 3381 C C . GLU B 1 35 ? 73.02328 57.93606 64.43177 1.000 28.74429 32 GLU B C 1
ATOM 3382 O O . GLU B 1 35 ? 73.45810 57.46618 65.48518 1.000 31.50955 32 GLU B O 1
ATOM 3388 N N . ASN B 1 36 ? 72.15111 58.93368 64.38198 1.000 30.14697 33 ASN B N 1
ATOM 3389 C CA . ASN B 1 36 ? 71.58958 59.55713 65.56886 1.000 30.05102 33 ASN B CA 1
ATOM 3390 C C . ASN B 1 36 ? 70.28753 60.23809 65.16225 1.000 31.83311 33 ASN B C 1
ATOM 3391 O O . ASN B 1 36 ? 69.85800 60.16551 64.00584 1.000 33.11233 33 ASN B O 1
ATOM 3396 N N . PHE B 1 37 ? 69.64889 60.89063 66.13183 1.000 31.42520 34 PHE B N 1
ATOM 3397 C CA . PHE B 1 37 ? 68.48740 61.74438 65.89456 1.000 28.34641 34 PHE B CA 1
ATOM 3398 C C . PHE B 1 37 ? 68.83718 63.13976 66.36595 1.000 30.21473 34 PHE B C 1
ATOM 3399 O O . PHE B 1 37 ? 69.11800 63.34072 67.54981 1.000 27.80482 34 PHE B O 1
ATOM 3407 N N . VAL B 1 38 ? 68.82036 64.09606 65.45887 1.000 27.01950 35 VAL B N 1
ATOM 3408 C CA . VAL B 1 38 ? 69.16614 65.45650 65.83905 1.000 29.45920 35 VAL B CA 1
ATOM 3409 C C . VAL B 1 38 ? 67.93816 66.16628 66.39978 1.000 31.91131 35 VAL B C 1
ATOM 3410 O O . VAL B 1 38 ? 66.78882 65.74902 66.21205 1.000 30.57244 35 VAL B O 1
ATOM 3414 N N . SER B 1 39 ? 68.19643 67.23998 67.13314 1.000 32.51256 36 SER B N 1
ATOM 3415 C CA . SER B 1 39 ? 67.12595 67.97573 67.77834 1.000 34.58329 36 SER B CA 1
ATOM 3416 C C . SER B 1 39 ? 66.32832 68.78668 66.76328 1.000 36.96060 36 SER B C 1
ATOM 3417 O O . SER B 1 39 ? 66.75993 69.03227 65.62425 1.000 30.34089 36 SER B O 1
ATOM 3420 N N . GLU B 1 40 ? 65.14562 69.22289 67.20586 1.000 33.72625 37 GLU B N 1
ATOM 3421 C CA . GLU B 1 40 ? 64.31512 70.09954 66.38718 1.000 33.92025 37 GLU B CA 1
ATOM 3422 C C . GLU B 1 40 ? 65.06666 71.37087 66.01380 1.000 34.96497 37 GLU B C 1
ATOM 3423 O O . GLU B 1 40 ? 64.93747 71.87613 64.88809 1.000 33.94207 37 GLU B O 1
ATOM 3429 N N . ALA B 1 41 ? 65.87459 71.88994 66.94145 1.000 30.69455 38 ALA B N 1
ATOM 3430 C CA . ALA B 1 41 ? 66.63492 73.10432 66.66912 1.000 34.68900 38 ALA B CA 1
ATOM 3431 C C . ALA B 1 41 ? 67.64230 72.89298 65.53859 1.000 29.43112 38 ALA B C 1
ATOM 3432 O O . ALA B 1 41 ? 67.79752 73.75145 64.66271 1.000 30.53656 38 ALA B O 1
ATOM 3434 N N . VAL B 1 42 ? 68.36929 71.77433 65.56750 1.000 28.93876 39 VAL B N 1
ATOM 3435 C CA . VAL B 1 42 ? 69.35469 71.50783 64.51899 1.000 29.41580 39 VAL B CA 1
ATOM 3436 C C . VAL B 1 42 ? 68.67676 71.47950 63.15820 1.000 28.80137 39 VAL B C 1
ATOM 3437 O O . VAL B 1 42 ? 69.14484 72.10412 62.20029 1.000 31.65222 39 VAL B O 1
ATOM 3441 N N . MET B 1 43 ? 67.55090 70.77015 63.05475 1.000 28.33659 40 MET B N 1
ATOM 3442 C CA . MET B 1 43 ? 66.85593 70.69252 61.77180 1.000 32.20203 40 MET B CA 1
ATOM 3443 C C . MET B 1 43 ? 66.29768 72.04260 61.35511 1.000 35.21397 40 MET B C 1
ATOM 3444 O O . MET B 1 43 ? 66.30367 72.37040 60.15890 1.000 32.20344 40 MET B O 1
ATOM 3449 N N . ALA B 1 44 ? 65.83036 72.84523 62.31708 1.000 33.06124 41 ALA B N 1
ATOM 3450 C CA . ALA B 1 44 ? 65.33716 74.17778 61.97913 1.000 30.43555 41 ALA B CA 1
ATOM 3451 C C . ALA B 1 44 ? 66.46094 75.05606 61.44990 1.000 32.98996 41 ALA B C 1
ATOM 3452 O O . ALA B 1 44 ? 66.25313 75.85354 60.52854 1.000 33.53289 41 ALA B O 1
ATOM 3454 N N . ALA B 1 45 ? 67.66421 74.91582 62.00766 1.000 30.79187 42 ALA B N 1
ATOM 3455 C CA . ALA B 1 45 ? 68.80664 75.65128 61.47227 1.000 32.05787 42 ALA B CA 1
ATOM 3456 C C . ALA B 1 45 ? 69.09854 75.23407 60.03673 1.000 34.15525 42 ALA B C 1
ATOM 3457 O O . ALA B 1 45 ? 69.29132 76.08829 59.16469 1.000 30.95495 42 ALA B O 1
ATOM 3459 N N . GLN B 1 46 ? 69.11000 73.92425 59.76471 1.000 30.96856 43 GLN B N 1
ATOM 3460 C CA . GLN B 1 46 ? 69.33521 73.46488 58.39423 1.000 35.00198 43 GLN B CA 1
ATOM 3461 C C . GLN B 1 46 ? 68.22185 73.91003 57.46284 1.000 34.85638 43 GLN B C 1
ATOM 3462 O O . GLN B 1 46 ? 68.44823 74.05203 56.25597 1.000 32.30475 43 GLN B O 1
ATOM 3468 N N . GLY B 1 47 ? 67.01815 74.12827 57.99342 1.000 32.46780 44 GLY B N 1
ATOM 3469 C CA . GLY B 1 47 ? 65.92495 74.56747 57.15432 1.000 31.21469 44 GLY B CA 1
ATOM 3470 C C . GLY B 1 47 ? 65.76878 76.07613 57.08120 1.000 29.96862 44 GLY B C 1
ATOM 3471 O O . GLY B 1 47 ? 64.70737 76.57188 56.69622 1.000 32.81786 44 GLY B O 1
ATOM 3472 N N . SER B 1 48 ? 66.81276 76.81936 57.42893 1.000 31.86901 45 SER B N 1
ATOM 3473 C CA . SER B 1 48 ? 66.72353 78.26716 57.54678 1.000 35.89313 45 SER B CA 1
ATOM 3474 C C . SER B 1 48 ? 67.14583 78.95408 56.25150 1.000 37.11224 45 SER B C 1
ATOM 3475 O O . SER B 1 48 ? 67.66600 78.33167 55.31660 1.000 31.77684 45 SER B O 1
ATOM 3478 N N . ILE B 1 49 ? 66.95095 80.27599 56.20133 1.000 33.44001 46 ILE B N 1
ATOM 3479 C CA . ILE B 1 49 ? 67.31322 81.03870 55.00825 1.000 33.84563 46 ILE B CA 1
ATOM 3480 C C . ILE B 1 49 ? 68.81705 81.21472 54.85785 1.000 34.21048 46 ILE B C 1
ATOM 3481 O O . ILE B 1 49 ? 69.26089 81.85715 53.89506 1.000 36.72506 46 ILE B O 1
ATOM 3486 N N . LEU B 1 50 ? 69.62122 80.66232 55.76867 1.000 30.97239 47 LEU B N 1
ATOM 3487 C CA . LEU B 1 50 ? 71.06307 80.72809 55.57844 1.000 33.13983 47 LEU B CA 1
ATOM 3488 C C . LEU B 1 50 ? 71.52089 79.92701 54.36636 1.000 34.85899 47 LEU B C 1
ATOM 3489 O O . LEU B 1 50 ? 72.67388 80.07453 53.94291 1.000 34.95194 47 LEU B O 1
ATOM 3494 N N . THR B 1 51 ? 70.65986 79.07566 53.80710 1.000 31.53110 48 THR B N 1
ATOM 3495 C CA . THR B 1 51 ? 71.01523 78.39240 52.57183 1.000 33.83632 48 THR B CA 1
ATOM 3496 C C . THR B 1 51 ? 71.17475 79.36753 51.41120 1.000 36.70498 48 THR B C 1
ATOM 3497 O O . THR B 1 51 ? 71.83285 79.03798 50.41925 1.000 34.40661 48 THR B O 1
ATOM 3501 N N . ASN B 1 52 ? 70.62662 80.57752 51.52368 1.000 36.21138 49 ASN B N 1
ATOM 3502 C CA . ASN B 1 52 ? 70.70972 81.52589 50.41793 1.000 34.39385 49 ASN B CA 1
ATOM 3503 C C . ASN B 1 52 ? 72.02082 82.30604 50.36902 1.000 38.62362 49 ASN B C 1
ATOM 3504 O O . ASN B 1 52 ? 72.23534 83.03432 49.39285 1.000 41.03582 49 ASN B O 1
ATOM 3509 N N . LYS B 1 53 ? 72.90914 82.17792 51.35699 1.000 34.58031 50 LYS B N 1
ATOM 3510 C CA . LYS B 1 53 ? 74.06680 83.06323 51.45445 1.000 36.62119 50 LYS B CA 1
ATOM 3511 C C . LYS B 1 53 ? 75.33141 82.39286 50.92865 1.000 40.60855 50 LYS B C 1
ATOM 3512 O O . LYS B 1 53 ? 75.74547 81.34208 51.43659 1.000 36.65787 50 LYS B O 1
ATOM 3518 N N . TYR B 1 54 ? 75.96241 83.02265 49.93567 1.000 36.87830 51 TYR B N 1
ATOM 3519 C CA . TYR B 1 54 ? 77.33098 82.68187 49.55497 1.000 37.04170 51 TYR B CA 1
ATOM 3520 C C . TYR B 1 54 ? 78.28643 83.38951 50.50420 1.000 40.58908 51 TYR B C 1
ATOM 3521 O O . TYR B 1 54 ? 78.17339 84.60298 50.70923 1.000 40.75780 51 TYR B O 1
ATOM 3530 N N . ALA B 1 55 ? 79.22381 82.63717 51.08482 1.000 34.03866 52 ALA B N 1
ATOM 3531 C CA . ALA B 1 55 ? 80.07883 83.14930 52.15407 1.000 37.30480 52 ALA B CA 1
ATOM 3532 C C . ALA B 1 55 ? 81.49710 82.59664 52.02944 1.000 35.44153 52 ALA B C 1
ATOM 3533 O O . ALA B 1 55 ? 82.11126 82.15409 53.00321 1.000 36.30745 52 ALA B O 1
ATOM 3535 N N . GLU B 1 56 ? 82.04687 82.64973 50.82019 1.000 33.51241 53 GLU B N 1
ATOM 3536 C CA . GLU B 1 56 ? 83.39407 82.14909 50.59152 1.000 34.49745 53 GLU B CA 1
ATOM 3537 C C . GLU B 1 56 ? 84.41262 82.99443 51.33377 1.000 36.02665 53 GLU B C 1
ATOM 3538 O O . GLU B 1 56 ? 84.29410 84.21805 51.40128 1.000 37.62689 53 GLU B O 1
ATOM 3544 N N . GLY B 1 57 ? 85.42091 82.32889 51.87973 1.000 32.72227 54 GLY B N 1
ATOM 3545 C CA . GLY B 1 57 ? 86.32846 82.92586 52.83542 1.000 36.71781 54 GLY B CA 1
ATOM 3546 C C . GLY B 1 57 ? 85.99426 82.48076 54.24764 1.000 37.65988 54 GLY B C 1
ATOM 3547 O O . GLY B 1 57 ? 85.33284 81.46539 54.46907 1.000 35.45583 54 GLY B O 1
ATOM 3548 N N . TYR B 1 58 ? 86.44217 83.26847 55.21360 1.000 37.11339 55 TYR B N 1
ATOM 3549 C CA . TYR B 1 58 ? 86.27506 82.96546 56.62796 1.000 36.69970 55 TYR B CA 1
ATOM 3550 C C . TYR B 1 58 ? 85.76233 84.19947 57.35644 1.000 39.79605 55 TYR B C 1
ATOM 3551 O O . TYR B 1 58 ? 85.81584 85.30905 56.81255 1.000 39.45762 55 TYR B O 1
ATOM 3560 N N . PRO B 1 59 ? 85.22051 84.03852 58.57265 1.000 38.49751 56 PRO B N 1
ATOM 3561 C CA . PRO B 1 59 ? 84.67403 85.19782 59.29599 1.000 41.41226 56 PRO B CA 1
ATOM 3562 C C . PRO B 1 59 ? 85.66465 86.34877 59.35395 1.000 41.98114 56 PRO B C 1
ATOM 3563 O O . PRO B 1 59 ? 86.82695 86.17426 59.72952 1.000 39.23570 56 PRO B O 1
ATOM 3567 N N . GLY B 1 60 ? 85.19212 87.53394 58.95667 1.000 42.97847 57 GLY B N 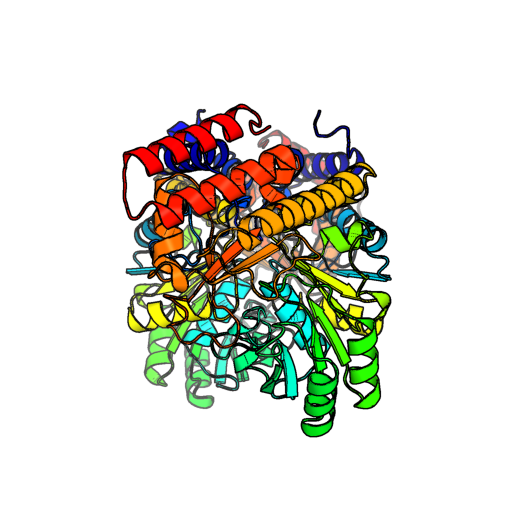1
ATOM 3568 C CA . GLY B 1 60 ? 86.01455 88.72980 58.91572 1.000 43.91482 57 GLY B CA 1
ATOM 3569 C C . GLY B 1 60 ? 86.92486 88.83519 57.71965 1.000 47.65085 57 GLY B C 1
ATOM 3570 O O . GLY B 1 60 ? 87.55834 89.88342 57.52302 1.000 44.43246 57 GLY B O 1
ATOM 3571 N N . HIS B 1 61 ? 87.01298 87.79022 56.91018 1.000 45.91937 58 HIS B N 1
ATOM 3572 C CA . HIS B 1 61 ? 87.90065 87.75689 55.75346 1.000 42.09810 58 HIS B CA 1
ATOM 3573 C C . HIS B 1 61 ? 87.16323 87.09491 54.59761 1.000 44.01650 58 HIS B C 1
ATOM 3574 O O . HIS B 1 61 ? 87.68197 86.20729 53.92035 1.000 40.84557 58 HIS B O 1
ATOM 3581 N N . ARG B 1 62 ? 85.91307 87.50044 54.39071 1.000 39.10509 59 ARG B N 1
ATOM 3582 C CA . ARG B 1 62 ? 85.13161 86.94731 53.30603 1.000 39.43543 59 ARG B CA 1
ATOM 3583 C C . ARG B 1 62 ? 85.59492 87.56354 51.99619 1.000 46.31769 59 ARG B C 1
ATOM 3584 O O . ARG B 1 62 ? 86.32771 88.55530 51.97612 1.000 46.70352 59 ARG B O 1
ATOM 3592 N N . TYR B 1 63 ? 85.16226 86.96689 50.89102 1.000 43.97520 60 TYR B N 1
ATOM 3593 C CA . TYR B 1 63 ? 85.53657 87.47957 49.58149 1.000 46.45528 60 TYR B CA 1
ATOM 3594 C C . TYR B 1 63 ? 84.56074 88.52198 49.06548 1.000 48.81390 60 TYR B C 1
ATOM 3595 O O . TYR B 1 63 ? 84.82845 89.13703 48.02825 1.000 52.68930 60 TYR B O 1
ATOM 3604 N N . TYR B 1 64 ? 83.45406 88.74192 49.76588 1.000 48.42160 61 TYR B N 1
ATOM 3605 C CA . TYR B 1 64 ? 82.47535 89.76349 49.40286 1.000 53.64882 61 TYR B CA 1
ATOM 3606 C C . TYR B 1 64 ? 81.61423 90.05140 50.62933 1.000 51.61212 61 TYR B C 1
ATOM 3607 O O . TYR B 1 64 ? 81.86045 89.51942 51.71713 1.000 49.50154 61 TYR B O 1
ATOM 3616 N N . GLY B 1 65 ? 80.58288 90.87942 50.44642 1.000 53.13807 62 GLY B N 1
ATOM 3617 C CA . GLY B 1 65 ? 79.85629 91.45904 51.55207 1.000 55.87671 62 GLY B CA 1
ATOM 3618 C C . GLY B 1 65 ? 78.55872 90.73490 51.87513 1.000 53.51543 62 GLY B C 1
ATOM 3619 O O . GLY B 1 65 ? 78.19559 89.72210 51.27905 1.000 55.79888 62 GLY B O 1
ATOM 3620 N N . GLY B 1 66 ? 77.84740 91.29943 52.84956 1.000 46.56890 63 GLY B N 1
ATOM 3621 C CA . GLY B 1 66 ? 76.61043 90.72402 53.32898 1.000 47.58870 63 GLY B CA 1
ATOM 3622 C C . GLY B 1 66 ? 76.77517 89.61023 54.33718 1.000 47.59284 63 GLY B C 1
ATOM 3623 O O . GLY B 1 66 ? 75.78721 88.94009 54.65650 1.000 50.43559 63 GLY B O 1
ATOM 3624 N N . CYS B 1 67 ? 77.98351 89.39376 54.85710 1.000 43.14816 64 CYS B N 1
ATOM 3625 C CA . CYS B 1 67 ? 78.26372 88.24280 55.70403 1.000 47.79496 64 CYS B CA 1
ATOM 3626 C C . CYS B 1 67 ? 78.37003 88.60067 57.18443 1.000 43.12647 64 CYS B C 1
ATOM 3627 O O . CYS B 1 67 ? 78.87482 87.79024 57.97074 1.000 41.83548 64 CYS B O 1
ATOM 3630 N N . GLU B 1 68 ? 77.89614 89.78536 57.58443 1.000 46.64136 65 GLU B N 1
ATOM 3631 C CA . GLU B 1 68 ? 78.02317 90.19921 58.98142 1.000 43.92202 65 GLU B CA 1
ATOM 3632 C C . GLU B 1 68 ? 77.42777 89.15613 59.91754 1.000 44.33434 65 GLU B C 1
ATOM 3633 O O . GLU B 1 68 ? 78.05772 88.74345 60.89816 1.000 42.42238 65 GLU B O 1
ATOM 3639 N N . PHE B 1 69 ? 76.21710 88.70499 59.62060 1.000 39.52279 66 PHE B N 1
ATOM 3640 C CA . PHE B 1 69 ? 75.53863 87.81185 60.54422 1.000 44.30448 66 PHE B CA 1
ATOM 3641 C C . PHE B 1 69 ? 75.90387 86.35415 60.32013 1.000 41.66604 66 PHE B C 1
ATOM 3642 O O . PHE B 1 69 ? 75.97571 85.58643 61.28350 1.000 40.02407 66 PHE B O 1
ATOM 3650 N N . VAL B 1 70 ? 76.20725 85.96759 59.07988 1.000 39.89395 67 VAL B N 1
ATOM 3651 C CA . VAL B 1 70 ? 76.78558 84.65110 58.85252 1.000 37.96096 67 VAL B CA 1
ATOM 3652 C C . VAL B 1 70 ? 78.09182 84.50381 59.62198 1.000 35.80822 67 VAL B C 1
ATOM 3653 O O . VAL B 1 70 ? 78.38680 83.42931 60.16198 1.000 38.88673 67 VAL B O 1
ATOM 3657 N N . ASP B 1 71 ? 78.87444 85.58157 59.72736 1.000 38.22008 68 ASP B N 1
ATOM 3658 C CA . ASP B 1 71 ? 80.11837 85.51528 60.49031 1.000 39.05944 68 ASP B CA 1
ATOM 3659 C C . ASP B 1 71 ? 79.85221 85.25059 61.96715 1.000 40.64754 68 ASP B C 1
ATOM 3660 O O . ASP B 1 71 ? 80.61077 84.51693 62.61280 1.000 37.40308 68 ASP B O 1
ATOM 3665 N N . ILE B 1 72 ? 78.78637 85.83489 62.52147 1.000 40.11980 69 ILE B N 1
ATOM 3666 C CA . ILE B 1 72 ? 78.43213 85.54770 63.91322 1.000 40.71495 69 ILE B CA 1
ATOM 3667 C C . ILE B 1 72 ? 78.13176 84.06608 64.08108 1.000 36.36043 69 ILE B C 1
ATOM 3668 O O . ILE B 1 72 ? 78.65632 83.40184 64.98443 1.000 33.99744 69 ILE B O 1
ATOM 3673 N N . VAL B 1 73 ? 77.31382 83.52331 63.17531 1.000 39.12995 70 VAL B N 1
ATOM 3674 C CA . VAL B 1 73 ? 76.94524 82.11067 63.22853 1.000 38.19268 70 VAL B CA 1
ATOM 3675 C C . VAL B 1 73 ? 78.18328 81.22668 63.14311 1.000 37.54632 70 VAL B C 1
ATOM 3676 O O . VAL B 1 73 ? 78.37524 80.31937 63.96281 1.000 36.92866 70 VAL B O 1
ATOM 3680 N N . GLU B 1 74 ? 79.04369 81.47196 62.14858 1.000 38.53490 71 GLU B N 1
ATOM 3681 C CA . GLU B 1 74 ? 80.21273 80.61545 61.98839 1.000 35.51769 71 GLU B CA 1
ATOM 3682 C C . GLU B 1 74 ? 81.18273 80.77073 63.15453 1.000 34.60939 71 GLU B C 1
ATOM 3683 O O . GLU B 1 74 ? 81.81303 79.79037 63.56767 1.000 34.00974 71 GLU B O 1
ATOM 3689 N N . ASN B 1 75 ? 81.30002 81.97352 63.72197 1.000 36.46135 72 ASN B N 1
ATOM 3690 C CA . ASN B 1 75 ? 82.16818 82.13683 64.88659 1.000 37.15213 72 ASN B CA 1
ATOM 3691 C C . ASN B 1 75 ? 81.59819 81.44321 66.11870 1.000 37.67288 72 ASN B C 1
ATOM 3692 O O . ASN B 1 75 ? 82.36260 80.96867 66.97026 1.000 37.97201 72 ASN B O 1
ATOM 3697 N N . LEU B 1 76 ? 80.27090 81.37314 66.24819 1.000 38.53689 73 LEU B N 1
ATOM 3698 C CA . LEU B 1 76 ? 79.70217 80.57305 67.33245 1.000 35.43186 73 LEU B CA 1
ATOM 3699 C C . LEU B 1 76 ? 80.09413 79.10993 67.19491 1.000 39.03706 73 LEU B C 1
ATOM 3700 O O . LEU B 1 76 ? 80.46029 78.46712 68.18390 1.000 39.21122 73 LEU B O 1
ATOM 3705 N N . ALA B 1 77 ? 80.01304 78.56066 65.97538 1.000 35.12036 74 ALA B N 1
ATOM 3706 C CA . ALA B 1 77 ? 80.39767 77.16748 65.76762 1.000 35.11959 74 ALA B CA 1
ATOM 3707 C C . ALA B 1 77 ? 81.86886 76.96362 66.09717 1.000 33.81772 74 ALA B C 1
ATOM 3708 O O . ALA B 1 77 ? 82.23258 76.02193 66.81545 1.000 34.61848 74 ALA B O 1
ATOM 3710 N N . ILE B 1 78 ? 82.72610 77.85997 65.59919 1.000 31.53419 75 ILE B N 1
ATOM 3711 C CA . ILE B 1 78 ? 84.15744 77.77686 65.87336 1.000 35.30141 75 ILE B CA 1
ATOM 3712 C C . ILE B 1 78 ? 84.42256 77.84941 67.37257 1.000 35.77035 75 ILE B C 1
ATOM 3713 O O . ILE B 1 78 ? 85.17426 77.03746 67.92671 1.000 35.16079 75 ILE B O 1
ATOM 3718 N N . ASP B 1 79 ? 83.81343 78.82331 68.05106 1.000 34.51021 76 ASP B N 1
ATOM 3719 C CA . ASP B 1 79 ? 84.14160 79.04098 69.46218 1.000 38.29343 76 ASP B CA 1
ATOM 3720 C C . ASP B 1 79 ? 83.65864 77.89365 70.33658 1.000 37.03407 76 ASP B C 1
ATOM 3721 O O . ASP B 1 79 ? 84.34446 77.49244 71.28445 1.000 39.08532 76 ASP B O 1
ATOM 3726 N N . ARG B 1 80 ? 82.47940 77.35772 70.04074 1.000 35.64112 77 ARG B N 1
ATOM 3727 C CA . ARG B 1 80 ? 81.95582 76.26201 70.84197 1.000 33.78586 77 ARG B CA 1
ATOM 3728 C C . ARG B 1 80 ? 82.71111 74.97262 70.56957 1.000 36.81422 77 ARG B C 1
ATOM 3729 O O . ARG B 1 80 ? 82.88983 74.15139 71.47982 1.000 34.62369 77 ARG B O 1
ATOM 3737 N N . ALA B 1 81 ? 83.16451 74.77679 69.32857 1.000 32.93316 78 ALA B N 1
ATOM 3738 C CA . ALA B 1 81 ? 84.03830 73.64851 69.03290 1.000 33.58322 78 ALA B CA 1
ATOM 3739 C C . ALA B 1 81 ? 85.33941 73.75264 69.81862 1.000 36.54824 78 ALA B C 1
ATOM 3740 O O . ALA B 1 81 ? 85.82538 72.75870 70.37054 1.000 33.28384 78 ALA B O 1
ATOM 3742 N N . LYS B 1 82 ? 85.93005 74.94802 69.86350 1.000 34.81859 79 LYS B N 1
ATOM 3743 C CA . LYS B 1 82 ? 87.15356 75.13547 70.63392 1.000 35.17304 79 LYS B CA 1
ATOM 3744 C C . LYS B 1 82 ? 86.91319 74.80395 72.10172 1.000 34.32213 79 LYS B C 1
ATOM 3745 O O . LYS B 1 82 ? 87.69348 74.07650 72.72834 1.000 39.57917 79 LYS B O 1
ATOM 3751 N N . GLU B 1 83 ? 85.80820 75.29919 72.64858 1.000 35.50953 80 GLU B N 1
ATOM 3752 C CA . GLU B 1 83 ? 85.50034 75.04860 74.04891 1.000 38.30094 80 GLU B CA 1
ATOM 3753 C C . GLU B 1 83 ? 85.18954 73.57631 74.29095 1.000 38.21386 80 GLU B C 1
ATOM 3754 O O . GLU B 1 83 ? 85.60690 73.01350 75.30550 1.000 41.18426 80 GLU B O 1
ATOM 3760 N N . LEU B 1 84 ? 84.47749 72.92884 73.36415 1.000 34.12946 81 LEU B N 1
ATOM 3761 C CA . LEU B 1 84 ? 84.09693 71.52995 73.55515 1.000 31.68925 81 LEU B CA 1
ATOM 3762 C C . LEU B 1 84 ? 85.30832 70.61773 73.64936 1.000 34.50588 81 LEU B C 1
ATOM 3763 O O . LEU B 1 84 ? 85.31969 69.67558 74.44403 1.000 34.43816 81 LEU B O 1
ATOM 3768 N N . PHE B 1 85 ? 86.31169 70.83221 72.79752 1.000 34.18140 82 PHE B N 1
ATOM 3769 C CA . PHE B 1 85 ? 87.41849 69.89611 72.68128 1.000 34.48947 82 PHE B CA 1
ATOM 3770 C C . PHE B 1 85 ? 88.74249 70.47423 73.15012 1.000 35.73284 82 PHE B C 1
ATOM 3771 O O . PHE B 1 85 ? 89.75812 69.76610 73.11074 1.000 36.37039 82 PHE B O 1
ATOM 3779 N N . GLY B 1 86 ? 88.76967 71.73924 73.55383 1.000 36.40657 83 GLY B N 1
ATOM 3780 C CA . GLY B 1 86 ? 89.98697 72.31354 74.09360 1.000 36.84197 83 GLY B CA 1
ATOM 3781 C C . GLY B 1 86 ? 91.04349 72.61408 73.05924 1.000 40.02765 83 GLY B C 1
ATOM 3782 O O . GLY B 1 86 ? 92.23353 72.64564 73.39051 1.000 43.08536 83 GLY B O 1
ATOM 3783 N N . ALA B 1 87 ? 90.64258 72.82563 71.80507 1.000 40.20993 84 ALA B N 1
ATOM 3784 C CA . ALA B 1 87 ? 91.56859 73.10894 70.72044 1.000 36.69620 84 ALA B CA 1
ATOM 3785 C C . ALA B 1 87 ? 91.73535 74.61319 70.56237 1.000 35.63016 84 ALA B C 1
ATOM 3786 O O . ALA B 1 87 ? 90.79799 75.38355 70.77971 1.000 33.46097 84 ALA B O 1
ATOM 3788 N N . LYS B 1 88 ? 92.94015 75.02775 70.17135 1.000 34.53215 85 LYS B N 1
ATOM 3789 C CA . LYS B 1 88 ? 93.17777 76.45026 69.94767 1.000 37.03622 85 LYS B CA 1
ATOM 3790 C C . LYS B 1 88 ? 92.59792 76.95145 68.62882 1.000 38.78292 85 LYS B C 1
ATOM 3791 O O . LYS B 1 88 ? 92.38373 78.15990 68.48131 1.000 36.66331 85 LYS B O 1
ATOM 3797 N N . PHE B 1 89 ? 92.34293 76.06171 67.66377 1.000 36.10576 86 PHE B N 1
ATOM 3798 C CA . PHE B 1 89 ? 91.84870 76.47292 66.35871 1.000 33.14376 86 PHE B CA 1
ATOM 3799 C C . PHE B 1 89 ? 90.84226 75.45304 65.84610 1.000 38.70314 86 PHE B C 1
ATOM 3800 O O . PHE B 1 89 ? 91.02152 74.24458 66.04221 1.000 35.71825 86 PHE B O 1
ATOM 3808 N N . ALA B 1 90 ? 89.78771 75.94446 65.19042 1.000 33.33547 87 ALA B N 1
ATOM 3809 C CA . ALA B 1 90 ? 88.80256 75.07202 64.57281 1.000 35.26801 87 ALA B CA 1
ATOM 3810 C C . ALA B 1 90 ? 88.41162 75.59422 63.19769 1.000 35.17858 87 ALA B C 1
ATOM 3811 O O . ALA B 1 90 ? 88.32287 76.80550 62.97011 1.000 34.91248 87 ALA B O 1
ATOM 3813 N N . ASN B 1 91 ? 88.16584 74.65770 62.28514 1.000 29.54645 88 ASN B N 1
ATOM 3814 C CA . ASN B 1 91 ? 87.59096 74.95253 60.97855 1.000 30.82286 88 ASN B CA 1
ATOM 3815 C C . ASN B 1 91 ? 86.29868 74.16050 60.87656 1.000 30.13621 88 ASN B C 1
ATOM 3816 O O . ASN B 1 91 ? 86.32446 72.93182 60.96487 1.000 30.32500 88 ASN B O 1
ATOM 3821 N N . VAL B 1 92 ? 85.17792 74.85684 60.69532 1.000 28.50855 89 VAL B N 1
ATOM 3822 C CA . VAL B 1 92 ? 83.85839 74.23269 60.70604 1.000 30.51843 89 VAL B CA 1
ATOM 3823 C C . VAL B 1 92 ? 83.23934 74.16173 59.31184 1.000 27.18493 89 VAL B C 1
ATOM 3824 O O . VAL B 1 92 ? 82.06620 73.79853 59.18147 1.000 29.43910 89 VAL B O 1
ATOM 3828 N N . GLN B 1 93 ? 83.99511 74.50062 58.25897 1.000 29.95928 90 GLN B N 1
ATOM 3829 C CA . GLN B 1 93 ? 83.40996 74.51493 56.91409 1.000 30.07959 90 GLN B CA 1
ATOM 3830 C C . GLN B 1 93 ? 83.37352 73.17562 56.15826 1.000 26.43870 90 GLN B C 1
ATOM 3831 O O . GLN B 1 93 ? 82.63650 73.08539 55.16185 1.000 30.74720 90 GLN B O 1
ATOM 3837 N N . PRO B 1 94 ? 84.12149 72.13009 56.53953 1.000 30.37509 91 PRO B N 1
ATOM 3838 C CA . PRO B 1 94 ? 84.11163 70.91171 55.71256 1.000 28.30742 91 PRO B CA 1
ATOM 3839 C C . PRO B 1 94 ? 82.70218 70.37159 55.53976 1.000 30.71667 91 PRO B C 1
ATOM 3840 O O . PRO B 1 94 ? 81.94504 70.25086 56.50589 1.000 29.47934 91 PRO B O 1
ATOM 3844 N N . HIS B 1 95 ? 82.35344 70.06997 54.28136 1.000 26.55889 92 HIS B N 1
ATOM 3845 C CA . HIS B 1 95 ? 81.03326 69.55087 53.94059 1.000 28.09744 92 HIS B CA 1
ATOM 3846 C C . HIS B 1 95 ? 80.77069 68.18650 54.55971 1.000 28.79875 92 HIS B C 1
ATOM 3847 O O . HIS B 1 95 ? 79.61075 67.76600 54.61303 1.000 26.41707 92 HIS B O 1
ATOM 3854 N N . SER B 1 96 ? 81.81440 67.48929 55.01345 1.000 26.98846 93 SER B N 1
ATOM 3855 C CA . SER B 1 96 ? 81.68507 66.10462 55.44411 1.000 28.62987 93 SER B CA 1
ATOM 3856 C C . SER B 1 96 ? 82.98712 65.67842 56.11211 1.000 28.97330 93 SER B C 1
ATOM 3857 O O . SER B 1 96 ? 84.00421 66.37342 56.04372 1.000 28.56738 93 SER B O 1
ATOM 3860 N N . GLY B 1 97 ? 82.94752 64.50610 56.74297 1.000 26.22290 94 GLY B N 1
ATOM 3861 C CA . GLY B 1 97 ? 84.16706 63.92687 57.27740 1.000 27.43234 94 GLY B CA 1
ATOM 3862 C C . GLY B 1 97 ? 85.18749 63.59778 56.20500 1.000 28.28329 94 GLY B C 1
ATOM 3863 O O . GLY B 1 97 ? 86.39305 63.69334 56.44030 1.000 26.31974 94 GLY B O 1
ATOM 3864 N N . SER B 1 98 ? 84.72097 63.19389 55.01696 1.000 26.49174 95 SER B N 1
ATOM 3865 C CA . SER B 1 98 ? 85.64348 62.90416 53.92228 1.000 29.02716 95 SER B CA 1
ATOM 3866 C C . SER B 1 98 ? 86.38552 64.16315 53.48364 1.000 31.11034 95 SER B C 1
ATOM 3867 O O . SER B 1 98 ? 87.60267 64.13042 53.26135 1.000 31.47370 95 SER B O 1
ATOM 3870 N N . GLN B 1 99 ? 85.66504 65.28694 53.35619 1.000 28.19916 96 GLN B N 1
ATOM 3871 C CA . GLN B 1 99 ? 86.31692 66.55452 53.02960 1.000 30.91060 96 GLN B CA 1
ATOM 3872 C C . GLN B 1 99 ? 87.24334 67.00999 54.15164 1.000 28.99506 96 GLN B C 1
ATOM 3873 O O . GLN B 1 99 ? 88.33572 67.51962 53.88606 1.000 27.73681 96 GLN B O 1
ATOM 3879 N N . ALA B 1 100 ? 86.83319 66.83675 55.41535 1.000 25.45285 97 ALA B N 1
ATOM 3880 C CA . ALA B 1 100 ? 87.73361 67.17000 56.51277 1.000 25.94499 97 ALA B CA 1
ATOM 3881 C C . ALA B 1 100 ? 89.03996 66.38892 56.40200 1.000 27.07905 97 ALA B C 1
ATOM 3882 O O . ALA B 1 100 ? 90.12744 66.95646 56.55503 1.000 28.61391 97 ALA B O 1
ATOM 3884 N N . ASN B 1 101 ? 88.95833 65.08692 56.12359 1.000 26.49522 98 ASN B N 1
ATOM 3885 C CA . ASN B 1 101 ? 90.17720 64.29153 56.03568 1.000 30.25165 98 ASN B CA 1
ATOM 3886 C C . ASN B 1 101 ? 91.01363 64.67971 54.82249 1.000 30.00243 98 ASN B C 1
ATOM 3887 O O . ASN B 1 101 ? 92.24655 64.74692 54.91494 1.000 30.79910 98 ASN B O 1
ATOM 3892 N N . THR B 1 102 ? 90.35800 64.94609 53.68676 1.000 25.41425 99 THR B N 1
ATOM 3893 C CA . THR B 1 102 ? 91.05906 65.41442 52.49198 1.000 27.35636 99 THR B CA 1
ATOM 3894 C C . THR B 1 102 ? 91.91585 66.62844 52.81816 1.000 30.63756 99 THR B C 1
ATOM 3895 O O . THR B 1 102 ? 93.10756 66.67749 52.48976 1.000 31.98527 99 THR B O 1
ATOM 3899 N N . ALA B 1 103 ? 91.32284 67.61392 53.49045 1.000 28.03480 100 ALA B N 1
ATOM 3900 C CA . ALA B 1 103 ? 92.04040 68.85459 53.76277 1.000 31.87502 100 ALA B CA 1
ATOM 3901 C C . ALA B 1 103 ? 93.10397 68.66338 54.83041 1.000 33.74812 100 ALA B C 1
ATOM 3902 O O . ALA B 1 103 ? 94.14281 69.33306 54.79850 1.000 30.45706 100 ALA B O 1
ATOM 3904 N N . ALA B 1 104 ? 92.86968 67.75532 55.78026 1.000 30.21151 101 ALA B N 1
ATOM 3905 C CA . ALA B 1 104 ? 93.88646 67.47564 56.78740 1.000 33.14633 101 ALA B CA 1
ATOM 3906 C C . ALA B 1 104 ? 95.12442 66.84040 56.16440 1.000 32.34814 101 ALA B C 1
ATOM 3907 O O . ALA B 1 104 ? 96.24937 67.17573 56.54506 1.000 33.01685 101 ALA B O 1
ATOM 3909 N N . TYR B 1 105 ? 94.94147 65.90063 55.22872 1.000 29.35305 102 TYR B N 1
ATOM 3910 C CA . TYR B 1 105 ? 96.08904 65.32962 54.53151 1.000 32.09046 102 TYR B CA 1
ATOM 3911 C C . TYR B 1 105 ? 96.84900 66.39855 53.75511 1.000 34.90195 102 TYR B C 1
ATOM 3912 O O . TYR B 1 105 ? 98.08424 66.37945 53.70016 1.000 34.39704 102 TYR B O 1
ATOM 3921 N N . LEU B 1 106 ? 96.12238 67.32932 53.13465 1.000 32.41903 103 LEU B N 1
ATOM 3922 C CA . LEU B 1 106 ? 96.76549 68.39403 52.37291 1.000 35.03712 103 LEU B CA 1
ATOM 3923 C C . LEU B 1 106 ? 97.58900 69.30857 53.26819 1.000 36.29851 103 LEU B C 1
ATOM 3924 O O . LEU B 1 106 ? 98.58541 69.87416 52.81333 1.000 36.28868 103 LEU B O 1
ATOM 3929 N N . ALA B 1 107 ? 97.19787 69.46517 54.53219 1.000 35.19552 104 ALA B N 1
ATOM 3930 C CA . ALA B 1 107 ? 97.96292 70.30190 55.44380 1.000 38.18828 104 ALA B CA 1
ATOM 3931 C C . ALA B 1 107 ? 99.15308 69.57827 56.06027 1.000 37.85123 104 ALA B C 1
ATOM 3932 O O . ALA B 1 107 ? 100.00635 70.23748 56.65649 1.000 40.06306 104 ALA B O 1
ATOM 3934 N N . LEU B 1 108 ? 99.24510 68.25752 55.92423 1.000 35.74372 105 LEU B N 1
ATOM 3935 C CA . LEU B 1 108 ? 100.23914 67.47216 56.64869 1.000 36.97592 105 LEU B CA 1
ATOM 3936 C C . LEU B 1 108 ? 101.29090 66.82711 55.76961 1.000 41.57147 105 LEU B C 1
ATOM 3937 O O . LEU B 1 108 ? 102.45557 66.76742 56.16991 1.000 42.29939 105 LEU B O 1
ATOM 3942 N N . VAL B 1 109 ? 100.91362 66.30795 54.59825 1.000 36.97501 106 VAL B N 1
ATOM 3943 C CA . VAL B 1 109 ? 101.80967 65.52213 53.75974 1.000 39.44508 106 VAL B CA 1
ATOM 3944 C C . VAL B 1 109 ? 101.67098 65.97554 52.30966 1.000 41.94022 106 VAL B C 1
ATOM 3945 O O . VAL B 1 109 ? 100.79203 66.76353 51.95799 1.000 42.42452 106 VAL B O 1
ATOM 3949 N N . GLU B 1 110 ? 102.56410 65.45905 51.46943 1.000 39.66637 107 GLU B N 1
ATOM 3950 C CA . GLU B 1 110 ? 102.59806 65.67247 50.03381 1.000 38.97601 107 GLU B CA 1
ATOM 3951 C C . GLU B 1 110 ? 102.11489 64.42031 49.30468 1.000 37.48573 107 GLU B C 1
ATOM 3952 O O . GLU B 1 110 ? 102.26830 63.30296 49.82029 1.000 37.53570 107 GLU B O 1
ATOM 3958 N N . PRO B 1 111 ? 101.54936 64.56497 48.10424 1.000 39.15428 108 PRO B N 1
ATOM 3959 C CA . PRO B 1 111 ? 101.14521 63.38214 47.34030 1.000 35.58942 108 PRO B CA 1
ATOM 3960 C C . PRO B 1 111 ? 102.28383 62.37652 47.24926 1.000 42.10239 108 PRO B C 1
ATOM 3961 O O . PRO B 1 111 ? 103.44897 62.74070 47.08001 1.000 39.29427 108 PRO B O 1
ATOM 3965 N N . GLY B 1 112 ? 101.94599 61.09712 47.39998 1.000 37.11539 109 GLY B N 1
ATOM 3966 C CA . GLY B 1 112 ? 102.94811 60.05210 47.38260 1.000 36.81851 109 GLY B CA 1
ATOM 3967 C C . GLY B 1 112 ? 103.60380 59.73102 48.71870 1.000 36.89320 109 GLY B C 1
ATOM 3968 O O . GLY B 1 112 ? 104.27194 58.69186 48.81563 1.000 41.41730 109 GLY B O 1
ATOM 3969 N N . ASP B 1 113 ? 103.43863 60.56794 49.74804 1.000 37.33823 110 ASP B N 1
ATOM 3970 C CA . ASP B 1 113 ? 104.09801 60.30617 51.02938 1.000 39.34788 110 ASP B CA 1
ATOM 3971 C C . ASP B 1 113 ? 103.57344 59.01895 51.66757 1.000 41.82737 110 ASP B C 1
ATOM 3972 O O . ASP B 1 113 ? 102.46697 58.55343 51.38127 1.000 39.04005 110 ASP B O 1
ATOM 3977 N N . THR B 1 114 ? 104.38580 58.44409 52.55578 1.000 39.71658 111 THR B N 1
ATOM 3978 C CA . THR B 1 114 ? 104.01768 57.21218 53.23837 1.000 39.06079 111 THR B CA 1
ATOM 3979 C C . THR B 1 114 ? 103.19022 57.53737 54.47310 1.000 35.96383 111 THR B C 1
ATOM 3980 O O . THR B 1 114 ? 103.60809 58.33488 55.31996 1.000 36.57531 111 THR B O 1
ATOM 3984 N N . ILE B 1 115 ? 102.02251 56.90744 54.57942 1.000 35.47029 112 ILE B N 1
ATOM 3985 C CA . ILE B 1 115 ? 101.11505 57.12660 55.70039 1.000 31.13917 112 ILE B CA 1
ATOM 3986 C C . ILE B 1 115 ? 100.72278 55.77844 56.29226 1.000 34.16645 112 ILE B C 1
ATOM 3987 O O . ILE B 1 115 ? 100.46260 54.81136 55.56573 1.000 34.53586 112 ILE B O 1
ATOM 3992 N N . LEU B 1 116 ? 100.69827 55.71899 57.61587 1.000 34.20884 113 LEU B N 1
ATOM 3993 C CA . LEU B 1 116 ? 100.23709 54.56192 58.36618 1.000 37.13841 113 LEU B CA 1
ATOM 3994 C C . LEU B 1 116 ? 98.79388 54.80395 58.79361 1.000 32.77822 113 LEU B C 1
ATOM 3995 O O . LEU B 1 116 ? 98.49960 55.80064 59.45602 1.000 36.84279 113 LEU B O 1
ATOM 4000 N N . GLY B 1 117 ? 97.89590 53.90045 58.41504 1.000 35.09212 114 GLY B N 1
ATOM 4001 C CA . GLY B 1 117 ? 96.48850 54.07391 58.73122 1.000 33.15174 114 GLY B CA 1
ATOM 4002 C C . GLY B 1 117 ? 95.85556 52.72384 58.97957 1.000 32.91535 114 GLY B C 1
ATOM 4003 O O . GLY B 1 117 ? 96.36590 51.69030 58.54474 1.000 32.20000 114 GLY B O 1
ATOM 4004 N N . MET B 1 118 ? 94.72645 52.73623 59.67631 1.000 31.47188 115 MET B N 1
ATOM 4005 C CA . MET B 1 118 ? 94.09467 51.48245 60.06066 1.000 32.02186 115 MET B CA 1
ATOM 4006 C C . MET B 1 118 ? 93.40388 50.80568 58.88144 1.000 33.08848 115 MET B C 1
ATOM 4007 O O . MET B 1 118 ? 92.60301 51.42363 58.17307 1.000 32.62394 115 MET B O 1
ATOM 4012 N N . ASP B 1 119 ? 93.69589 49.51752 58.71283 1.000 31.45868 116 ASP B N 1
ATOM 4013 C CA . ASP B 1 119 ? 93.12492 48.69159 57.65484 1.000 35.06601 116 ASP B CA 1
ATOM 4014 C C . ASP B 1 119 ? 91.60068 48.67903 57.73121 1.000 35.70700 116 ASP B C 1
ATOM 4015 O O . ASP B 1 119 ? 91.01493 48.67098 58.82071 1.000 32.28282 116 ASP B O 1
ATOM 4020 N N . LEU B 1 120 ? 90.95335 48.65530 56.56276 1.000 33.20939 117 LEU B N 1
ATOM 4021 C CA . LEU B 1 120 ? 89.49846 48.77833 56.52887 1.000 31.89701 117 LEU B CA 1
ATOM 4022 C C . LEU B 1 120 ? 88.82549 47.58994 57.20359 1.000 36.25201 117 LEU B C 1
ATOM 4023 O O . LEU B 1 120 ? 87.92288 47.76559 58.03011 1.000 33.87900 117 LEU B O 1
ATOM 4028 N N . SER B 1 121 ? 89.24646 46.36795 56.85574 1.000 34.44899 118 SER B N 1
ATOM 4029 C CA . SER B 1 121 ? 88.69665 45.17519 57.49762 1.000 35.46772 118 SER B CA 1
ATOM 4030 C C . SER B 1 121 ? 88.92425 45.18364 59.00197 1.000 37.73570 118 SER B C 1
ATOM 4031 O O . SER B 1 121 ? 88.09076 44.67492 59.75993 1.000 36.72569 118 SER B O 1
ATOM 4034 N N . ALA B 1 122 ? 90.03016 45.77028 59.45518 1.000 34.59045 119 ALA B N 1
ATOM 4035 C CA . ALA B 1 122 ? 90.31382 45.82576 60.88196 1.000 38.69505 119 ALA B CA 1
ATOM 4036 C C . ALA B 1 122 ? 89.49027 46.87555 61.60734 1.000 36.50840 119 ALA B C 1
ATOM 4037 O O . ALA B 1 122 ? 89.53842 46.92735 62.83849 1.000 37.49038 119 ALA B O 1
ATOM 4039 N N . GLY B 1 123 ? 88.73812 47.69998 60.88373 1.000 34.12782 120 GLY B N 1
ATOM 4040 C CA . GLY B 1 123 ? 87.91265 48.72317 61.49806 1.000 31.10220 120 GLY B CA 1
ATOM 4041 C C . GLY B 1 123 ? 88.19869 50.13537 61.02874 1.000 33.53328 120 GLY B C 1
ATOM 4042 O O . GLY B 1 123 ? 87.48150 51.05287 61.44429 1.000 33.55879 120 GLY B O 1
ATOM 4043 N N . GLY B 1 124 ? 89.20588 50.36584 60.18571 1.000 31.69859 121 GLY B N 1
ATOM 4044 C CA . GLY B 1 124 ? 89.50011 51.70983 59.74106 1.000 34.58102 121 GLY B CA 1
ATOM 4045 C C . GLY B 1 124 ? 88.47213 52.22108 58.74355 1.000 31.84152 121 GLY B C 1
ATOM 4046 O O . GLY B 1 124 ? 87.67417 51.47100 58.17962 1.000 31.38254 121 GLY B O 1
ATOM 4047 N N . HIS B 1 125 ? 88.47648 53.53485 58.54206 1.000 29.80833 122 HIS B N 1
ATOM 4048 C CA . HIS B 1 125 ? 87.56255 54.13642 57.58141 1.000 28.84953 122 HIS B CA 1
ATOM 4049 C C . HIS B 1 125 ? 88.13264 54.05646 56.16872 1.000 31.44310 122 HIS B C 1
ATOM 4050 O O . HIS B 1 125 ? 89.33973 53.91218 55.97606 1.000 28.37494 122 HIS B O 1
ATOM 4057 N N . LEU B 1 126 ? 87.24467 54.19270 55.17022 1.000 30.68222 123 LEU B N 1
ATOM 4058 C CA . LEU B 1 126 ? 87.69178 54.23238 53.77558 1.000 29.18155 123 LEU B CA 1
ATOM 4059 C C . LEU B 1 126 ? 88.73783 55.31447 53.54634 1.000 28.44525 123 LEU B C 1
ATOM 4060 O O . LEU B 1 126 ? 89.68313 55.11541 52.77345 1.000 30.20213 123 LEU B O 1
ATOM 4065 N N . THR B 1 127 ? 88.58902 56.46836 54.20292 1.000 26.47736 124 THR B N 1
ATOM 4066 C CA . THR B 1 127 ? 89.52794 57.57857 54.02087 1.000 29.58852 124 THR B CA 1
ATOM 4067 C C . THR B 1 127 ? 90.83399 57.37829 54.78159 1.000 27.65407 124 THR B C 1
ATOM 4068 O O . THR B 1 127 ? 91.68105 58.28346 54.79326 1.000 28.71248 124 THR B O 1
ATOM 4072 N N . HIS B 1 128 ? 91.02008 56.21688 55.40684 1.000 27.96342 125 HIS B N 1
ATOM 4073 C CA . HIS B 1 128 ? 92.25878 55.89096 56.10110 1.000 27.96009 125 HIS B CA 1
ATOM 4074 C C . HIS B 1 128 ? 93.15813 54.98657 55.26671 1.000 32.97297 125 HIS B C 1
ATOM 4075 O O . HIS B 1 128 ? 93.98627 54.25232 55.82417 1.000 33.09076 125 HIS B O 1
ATOM 4082 N N . GLY B 1 129 ? 92.99672 55.01487 53.93932 1.000 29.57448 126 GLY B N 1
ATOM 4083 C CA . GLY B 1 129 ? 93.96465 54.40127 53.05018 1.000 32.22101 126 GLY B CA 1
ATOM 4084 C C . GLY B 1 129 ? 93.42852 53.35411 52.10141 1.000 32.23713 126 GLY B C 1
ATOM 4085 O O . GLY B 1 129 ? 94.21567 52.62158 51.49347 1.000 32.40324 126 GLY B O 1
ATOM 4086 N N . SER B 1 130 ? 92.10843 53.26511 51.95082 1.000 31.90099 127 SER B N 1
ATOM 4087 C CA . SER B 1 130 ? 91.55716 52.32176 50.98759 1.000 32.03259 127 SER B CA 1
ATOM 4088 C C . SER B 1 130 ? 91.99961 52.67748 49.57031 1.000 34.30636 127 SER B C 1
ATOM 4089 O O . SER B 1 130 ? 91.98787 53.85529 49.19108 1.000 32.78675 127 SER B O 1
ATOM 4092 N N . PRO B 1 131 ? 92.37003 51.68596 48.75508 1.000 32.86088 128 PRO B N 1
ATOM 4093 C CA . PRO B 1 131 ? 92.84403 51.99386 47.39689 1.000 35.11038 128 PRO B CA 1
ATOM 4094 C C . PRO B 1 131 ? 91.74161 52.46592 46.45492 1.000 34.42151 128 PRO B C 1
ATOM 4095 O O . PRO B 1 131 ? 92.06194 53.04048 45.41007 1.000 36.08404 128 PRO B O 1
ATOM 4099 N N . VAL B 1 132 ? 90.45961 52.25120 46.78432 1.000 35.27282 129 VAL B N 1
ATOM 4100 C CA . VAL B 1 132 ? 89.36298 52.78303 45.96927 1.000 34.15637 129 VAL B CA 1
ATOM 4101 C C . VAL B 1 132 ? 88.96673 54.18984 46.39516 1.000 32.88295 129 VAL B C 1
ATOM 4102 O O . VAL B 1 132 ? 88.01770 54.75843 45.84267 1.000 31.47506 129 VAL B O 1
ATOM 4106 N N . ASN B 1 133 ? 89.65746 54.75933 47.36805 1.000 33.65690 130 ASN B N 1
ATOM 4107 C CA . ASN B 1 133 ? 89.36126 56.05981 47.93781 1.000 31.58866 130 ASN B CA 1
ATOM 4108 C C . ASN B 1 133 ? 90.50581 56.99688 47.57787 1.000 28.42234 130 ASN B C 1
ATOM 4109 O O . ASN B 1 133 ? 91.59572 56.54174 47.22647 1.000 32.59075 130 ASN B O 1
ATOM 4114 N N . PHE B 1 134 ? 90.25761 58.31141 47.67081 1.000 29.47631 131 PHE B N 1
ATOM 4115 C CA . PHE B 1 134 ? 91.31622 59.27474 47.36490 1.000 30.02015 131 PHE B CA 1
ATOM 4116 C C . PHE B 1 134 ? 92.54244 59.05819 48.23876 1.000 32.98799 131 PHE B C 1
ATOM 4117 O O . PHE B 1 134 ? 93.66788 59.33920 47.80948 1.000 31.59448 131 PHE B O 1
ATOM 4125 N N . SER B 1 135 ? 92.34381 58.58937 49.47266 1.000 30.81090 132 SER B N 1
ATOM 4126 C CA . SER B 1 135 ? 93.46391 58.42225 50.39221 1.000 30.42378 132 SER B CA 1
ATOM 4127 C C . SER B 1 135 ? 94.46035 57.39998 49.85561 1.000 28.37327 132 SER B C 1
ATOM 4128 O O . SER B 1 135 ? 95.64973 57.69336 49.71523 1.000 30.30173 132 SER B O 1
ATOM 4131 N N . GLY B 1 136 ? 93.98710 56.19626 49.52969 1.000 28.93827 133 GLY B N 1
ATOM 4132 C CA . GLY B 1 136 ? 94.87274 55.17509 49.00400 1.000 32.13336 133 GLY B CA 1
ATOM 4133 C C . GLY B 1 136 ? 95.40819 55.49000 47.62239 1.000 36.70141 133 GLY B C 1
ATOM 4134 O O . GLY B 1 136 ? 96.50581 55.04156 47.27959 1.000 37.47845 133 GLY B O 1
ATOM 4135 N N . LYS B 1 137 ? 94.66308 56.26874 46.82795 1.000 32.12553 134 LYS B N 1
ATOM 4136 C CA . LYS B 1 137 ? 95.11467 56.64984 45.49398 1.000 33.45199 134 LYS B CA 1
ATOM 4137 C C . LYS B 1 137 ? 96.17670 57.74344 45.51629 1.000 34.63591 134 LYS B C 1
ATOM 4138 O O . LYS B 1 137 ? 97.01944 57.79690 44.61513 1.000 36.41287 134 LYS B O 1
ATOM 4144 N N . THR B 1 138 ? 96.13152 58.63998 46.49449 1.000 31.81886 135 THR B N 1
ATOM 4145 C CA . THR B 1 138 ? 96.96875 59.83397 46.48479 1.000 34.73798 135 THR B CA 1
ATOM 4146 C C . THR B 1 138 ? 98.24365 59.68022 47.30059 1.000 35.42753 135 THR B C 1
ATOM 4147 O O . THR B 1 138 ? 99.23834 60.36081 47.01565 1.000 34.31236 135 THR B O 1
ATOM 4151 N N . TYR B 1 139 ? 98.24069 58.79826 48.29628 1.000 32.29369 136 TYR B N 1
ATOM 4152 C CA . TYR B 1 139 ? 99.36176 58.63597 49.21435 1.000 32.79047 136 TYR B CA 1
ATOM 4153 C C . TYR B 1 139 ? 99.71820 57.15632 49.28881 1.000 35.55375 136 TYR B C 1
ATOM 4154 O O . TYR B 1 139 ? 98.96522 56.29582 48.83171 1.000 35.90369 136 TYR B O 1
ATOM 4163 N N . HIS B 1 140 ? 100.88298 56.85292 49.85529 1.000 36.20892 137 HIS B N 1
ATOM 4164 C CA . HIS B 1 140 ? 101.32336 55.46232 49.98085 1.000 39.84178 137 HIS B CA 1
ATOM 4165 C C . HIS B 1 140 ? 100.96109 54.98571 51.38175 1.000 38.38026 137 HIS B C 1
ATOM 4166 O O . HIS B 1 140 ? 101.70447 55.21344 52.33593 1.000 38.03032 137 HIS B O 1
ATOM 4173 N N . PHE B 1 141 ? 99.81319 54.32721 51.51101 1.000 37.14918 138 PHE B N 1
ATOM 4174 C CA . PHE B 1 141 ? 99.34440 53.89530 52.82117 1.000 36.67307 138 PHE B CA 1
ATOM 4175 C C . PHE B 1 141 ? 99.90544 52.52613 53.15463 1.000 37.71653 138 PHE B C 1
ATOM 4176 O O . PHE B 1 141 ? 99.87493 51.61127 52.32523 1.000 39.56250 138 PHE B O 1
ATOM 4184 N N . VAL B 1 142 ? 100.42396 52.39725 54.36634 1.000 36.94519 139 VAL B N 1
ATOM 4185 C CA . VAL B 1 142 ? 100.77863 51.11389 54.95082 1.000 36.62929 139 VAL B CA 1
ATOM 4186 C C . VAL B 1 142 ? 99.80217 50.88162 56.09197 1.000 36.35064 139 VAL B C 1
ATOM 4187 O O . VAL B 1 142 ? 99.68867 51.71304 56.99937 1.000 36.21643 139 VAL B O 1
ATOM 4191 N N . ALA B 1 143 ? 99.07837 49.77209 56.03103 1.000 34.03257 140 ALA B N 1
ATOM 4192 C CA . ALA B 1 143 ? 97.98787 49.51241 56.95488 1.000 34.92918 140 ALA B CA 1
ATOM 4193 C C . ALA B 1 143 ? 98.49481 48.78767 58.19282 1.000 34.70816 140 ALA B C 1
ATOM 4194 O O . ALA B 1 143 ? 99.35410 47.90377 58.10036 1.000 37.84315 140 ALA B O 1
ATOM 4196 N N . TYR B 1 144 ? 97.97047 49.17811 59.34791 1.000 33.62639 141 TYR B N 1
ATOM 4197 C CA . TYR B 1 144 ? 98.02042 48.35402 60.54717 1.000 33.99658 141 TYR B CA 1
ATOM 4198 C C . TYR B 1 144 ? 96.61135 47.86467 60.85091 1.000 37.71538 141 TYR B C 1
ATOM 4199 O O . TYR B 1 144 ? 95.61809 48.46861 60.43750 1.000 36.04782 141 TYR B O 1
ATOM 4208 N N . GLY B 1 145 ? 96.52290 46.76140 61.56885 1.000 38.71802 142 GLY B N 1
ATOM 4209 C CA . GLY B 1 145 ? 95.23160 46.17006 61.85933 1.000 38.14844 142 GLY B CA 1
ATOM 4210 C C . GLY B 1 145 ? 95.09405 45.84960 63.33905 1.000 38.91629 142 GLY B C 1
ATOM 4211 O O . GLY B 1 145 ? 95.52804 46.60303 64.21432 1.000 38.82024 142 GLY B O 1
ATOM 4212 N N . VAL B 1 146 ? 94.45775 44.71928 63.61643 1.000 38.05314 143 VAL B N 1
ATOM 4213 C CA . VAL B 1 146 ? 94.34453 44.24605 64.98453 1.000 31.53088 143 VAL B CA 1
ATOM 4214 C C . VAL B 1 146 ? 94.91013 42.83628 65.04699 1.000 34.91208 143 VAL B C 1
ATOM 4215 O O . VAL B 1 146 ? 95.12022 42.17194 64.02923 1.000 36.85822 143 VAL B O 1
ATOM 4219 N N . ASP B 1 147 ? 95.16152 42.38004 66.26783 1.000 36.92696 144 ASP B N 1
ATOM 4220 C CA . ASP B 1 147 ? 95.70023 41.04158 66.44774 1.000 37.57346 144 ASP B CA 1
ATOM 4221 C C . ASP B 1 147 ? 94.62803 39.99770 66.13140 1.000 35.14794 144 ASP B C 1
ATOM 4222 O O . ASP B 1 147 ? 93.46767 40.17641 66.49401 1.000 36.87329 144 ASP B O 1
ATOM 4227 N N . PRO B 1 148 ? 94.98567 38.89162 65.47054 1.000 39.70223 145 PRO B N 1
ATOM 4228 C CA . PRO B 1 148 ? 93.96236 37.88359 65.12335 1.000 38.81505 145 PRO B CA 1
ATOM 4229 C C . PRO B 1 148 ? 93.30252 37.22226 66.32566 1.000 42.74716 145 PRO B C 1
ATOM 4230 O O . PRO B 1 148 ? 92.16270 36.75815 66.20603 1.000 40.23251 145 PRO B O 1
ATOM 4234 N N . THR B 1 149 ? 93.97599 37.14100 67.47568 1.000 38.76938 146 THR B N 1
ATOM 4235 C CA . THR B 1 149 ? 93.39360 36.43690 68.61467 1.000 40.15609 146 THR B CA 1
ATOM 4236 C C . THR B 1 149 ? 92.57048 37.35469 69.51485 1.000 36.48844 146 THR B C 1
ATOM 4237 O O . THR B 1 149 ? 91.43981 37.01989 69.87979 1.000 38.69646 146 THR B O 1
ATOM 4241 N N . THR B 1 150 ? 93.13461 38.49759 69.90547 1.000 36.37318 147 THR B N 1
ATOM 4242 C CA . THR B 1 150 ? 92.45926 39.44632 70.78291 1.000 36.94027 147 THR B CA 1
ATOM 4243 C C . THR B 1 150 ? 91.62935 40.47354 70.03132 1.000 34.27416 147 THR B C 1
ATOM 4244 O O . THR B 1 150 ? 90.81311 41.15868 70.65812 1.000 34.64369 147 THR B O 1
ATOM 4248 N N . GLU B 1 151 ? 91.89222 40.64732 68.73153 1.000 35.50901 148 GLU B N 1
ATOM 4249 C CA . GLU B 1 151 ? 91.17354 41.58273 67.86286 1.000 38.01015 148 GLU B CA 1
ATOM 4250 C C . GLU B 1 151 ? 91.24514 43.01911 68.36886 1.000 35.06549 148 GLU B C 1
ATOM 4251 O O . GLU B 1 151 ? 90.31822 43.80283 68.17068 1.000 34.13464 148 GLU B O 1
ATOM 4257 N N . VAL B 1 152 ? 92.35511 43.38272 69.01688 1.000 33.67722 149 VAL B N 1
ATOM 4258 C CA . VAL B 1 152 ? 92.60278 44.76344 69.40183 1.000 32.12843 149 VAL B CA 1
ATOM 4259 C C . VAL B 1 152 ? 93.92941 45.20382 68.79816 1.000 33.79690 149 VAL B C 1
ATOM 4260 O O . VAL B 1 152 ? 94.73852 44.38861 68.34243 1.000 34.71571 149 VAL B O 1
ATOM 4264 N N . ILE B 1 153 ? 94.13378 46.52168 68.77535 1.000 32.64804 150 ILE B N 1
ATOM 4265 C CA . ILE B 1 153 ? 95.36313 47.07481 68.21876 1.000 37.72169 150 ILE B CA 1
ATOM 4266 C C . ILE B 1 153 ? 96.54030 46.62530 69.07369 1.000 37.60423 150 ILE B C 1
ATOM 4267 O O . ILE B 1 153 ? 96.50100 46.71405 70.30716 1.000 39.57485 150 ILE B O 1
ATOM 4272 N N . ASP B 1 154 ? 97.58689 46.12939 68.42297 1.000 43.13813 151 ASP B N 1
ATOM 4273 C CA . ASP B 1 154 ? 98.84349 45.79120 69.08309 1.000 44.03865 151 ASP B CA 1
ATOM 4274 C C . ASP B 1 154 ? 99.80722 46.94919 68.84524 1.000 40.64476 151 ASP B C 1
ATOM 4275 O O . ASP B 1 154 ? 100.33331 47.10930 67.73744 1.000 44.00590 151 ASP B O 1
ATOM 4280 N N . TYR B 1 155 ? 100.05178 47.74521 69.88550 1.000 40.77652 152 TYR B N 1
ATOM 4281 C CA . TYR B 1 155 ? 100.85736 48.93946 69.68806 1.000 43.07533 152 TYR B CA 1
ATOM 4282 C C . TYR B 1 155 ? 102.32241 48.62309 69.40799 1.000 48.52361 152 TYR B C 1
ATOM 4283 O O . TYR B 1 155 ? 103.00161 49.42447 68.75122 1.000 46.72394 152 TYR B O 1
ATOM 4292 N N . ASN B 1 156 ? 102.81191 47.45651 69.83423 1.000 47.04722 153 ASN B N 1
ATOM 4293 C CA . ASN B 1 156 ? 104.16803 47.06835 69.46442 1.000 46.95416 153 ASN B CA 1
ATOM 4294 C C . ASN B 1 156 ? 104.27733 46.78818 67.98015 1.000 48.24465 153 ASN B C 1
ATOM 4295 O O . ASN B 1 156 ? 105.32393 47.04444 67.37943 1.000 47.07374 153 ASN B O 1
ATOM 4300 N N . VAL B 1 157 ? 103.21071 46.26613 67.37547 1.000 46.06053 154 VAL B N 1
ATOM 4301 C CA . VAL B 1 157 ? 103.21391 46.01182 65.94100 1.000 45.14411 154 VAL B CA 1
ATOM 4302 C C . VAL B 1 157 ? 103.14142 47.31780 65.16434 1.000 42.06392 154 VAL B C 1
ATOM 4303 O O . VAL B 1 157 ? 103.76212 47.45959 64.10299 1.000 41.28653 154 VAL B O 1
ATOM 4307 N N . VAL B 1 158 ? 102.37007 48.28428 65.66510 1.000 41.79705 155 VAL B N 1
ATOM 4308 C CA . VAL B 1 158 ? 102.34590 49.60293 65.03663 1.000 39.95833 155 VAL B CA 1
ATOM 4309 C C . VAL B 1 158 ? 103.73788 50.22063 65.08005 1.000 41.28184 155 VAL B C 1
ATOM 4310 O O . VAL B 1 158 ? 104.24142 50.73948 64.07704 1.000 36.70695 155 VAL B O 1
ATOM 4314 N N . ARG B 1 159 ? 104.39218 50.14440 66.24319 1.000 40.24044 156 ARG B N 1
ATOM 4315 C CA . ARG B 1 159 ? 105.74087 50.68691 66.38101 1.000 40.83653 156 ARG B CA 1
ATOM 4316 C C . ARG B 1 159 ? 106.70366 50.00216 65.42126 1.000 43.35672 156 ARG B C 1
ATOM 4317 O O . ARG B 1 159 ? 107.52806 50.66091 64.77925 1.000 44.42496 156 ARG B O 1
ATOM 4325 N N . ILE B 1 160 ? 106.59981 48.67955 65.29219 1.000 42.14419 157 ILE B N 1
ATOM 4326 C CA . ILE B 1 160 ? 107.45079 47.96005 64.35093 1.000 44.56140 157 ILE B CA 1
ATOM 4327 C C . ILE B 1 160 ? 107.18206 48.42149 62.92048 1.000 47.13048 157 ILE B C 1
ATOM 4328 O O . ILE B 1 160 ? 108.11937 48.67445 62.15010 1.000 42.92866 157 ILE B O 1
ATOM 4333 N N . LEU B 1 161 ? 105.90231 48.54173 62.54222 1.000 42.34415 158 LEU B N 1
ATOM 4334 C CA . LEU B 1 161 ? 105.56307 49.04122 61.20874 1.000 41.61698 158 LEU B CA 1
ATOM 4335 C C . LEU B 1 161 ? 106.10573 50.44392 60.99092 1.000 39.20091 158 LEU B C 1
ATOM 4336 O O . LEU B 1 161 ? 106.69098 50.73777 59.94203 1.000 41.89432 158 LEU B O 1
ATOM 4341 N N . ALA B 1 162 ? 105.88767 51.33273 61.96267 1.000 41.00577 159 ALA B N 1
ATOM 4342 C CA . ALA B 1 162 ? 106.36555 52.70605 61.84880 1.000 40.20238 159 ALA B CA 1
ATOM 4343 C C . ALA B 1 162 ? 107.87516 52.74545 61.65279 1.000 45.51583 159 ALA B C 1
ATOM 4344 O O . ALA B 1 162 ? 108.37913 53.39994 60.73155 1.000 39.12274 159 ALA B O 1
ATOM 4346 N N . ARG B 1 163 ? 108.61564 52.04189 62.51209 1.000 43.79672 160 ARG B N 1
ATOM 4347 C CA . ARG B 1 163 ? 110.07066 52.04158 62.39882 1.000 47.54605 160 ARG B CA 1
ATOM 4348 C C . ARG B 1 163 ? 110.50883 51.51066 61.04186 1.000 43.81575 160 ARG B C 1
ATOM 4349 O O . ARG B 1 163 ? 111.44205 52.04168 60.42738 1.000 46.81722 160 ARG B O 1
ATOM 4357 N N . LYS B 1 164 ? 109.81058 50.49481 60.53412 1.000 42.48782 161 LYS B N 1
ATOM 4358 C CA . LYS B 1 164 ? 110.21786 49.86737 59.28198 1.000 45.64124 161 LYS B CA 1
ATOM 4359 C C . LYS B 1 164 ? 109.92087 50.75006 58.07291 1.000 47.60519 161 LYS B C 1
ATOM 4360 O O . LYS B 1 164 ? 110.72323 50.80951 57.13439 1.000 43.01363 161 LYS B O 1
ATOM 4366 N N . HIS B 1 165 ? 108.77728 51.43240 58.06405 1.000 44.69750 162 HIS B N 1
ATOM 4367 C CA . HIS B 1 165 ? 108.34814 52.15329 56.87175 1.000 45.12391 162 HIS B CA 1
ATOM 4368 C C . HIS B 1 165 ? 108.58890 53.65351 56.93952 1.000 41.38947 162 HIS B C 1
ATOM 4369 O O . HIS B 1 165 ? 108.39914 54.33202 55.92694 1.000 45.64997 162 HIS B O 1
ATOM 4376 N N . GLN B 1 166 ? 108.99504 54.18136 58.08935 1.000 42.31201 163 GLN B N 1
ATOM 4377 C CA . GLN B 1 166 ? 109.29425 55.59907 58.25460 1.000 45.25901 163 GLN B CA 1
ATOM 4378 C C . GLN B 1 166 ? 108.19067 56.50161 57.68666 1.000 49.27981 163 GLN B C 1
ATOM 4379 O O . GLN B 1 166 ? 108.44068 57.29590 56.78075 1.000 46.29462 163 GLN B O 1
ATOM 4385 N N . PRO B 1 167 ? 106.96050 56.39677 58.20057 1.000 43.56631 164 PRO B N 1
ATOM 4386 C CA . PRO B 1 167 ? 105.86929 57.19289 57.63016 1.000 40.06939 164 PRO B CA 1
ATOM 4387 C C . PRO B 1 167 ? 106.05457 58.67170 57.92299 1.000 40.16472 164 PRO B C 1
ATOM 4388 O O . PRO B 1 167 ? 106.59592 59.06101 58.95958 1.000 39.39131 164 PRO B O 1
ATOM 4392 N N . LYS B 1 168 ? 105.60074 59.50946 56.98712 1.000 36.77446 165 LYS B N 1
ATOM 4393 C CA . LYS B 1 168 ? 105.51963 60.93683 57.28188 1.000 37.81405 165 LYS B CA 1
ATOM 4394 C C . LYS B 1 168 ? 104.37328 61.24665 58.23155 1.000 36.58756 165 LYS B C 1
ATOM 4395 O O . LYS B 1 168 ? 104.38834 62.28484 58.90083 1.000 33.92969 165 LYS B O 1
ATOM 4401 N N . LEU B 1 169 ? 103.38149 60.36735 58.29971 1.000 35.90182 166 LEU B N 1
ATOM 4402 C CA . LEU B 1 169 ? 102.16716 60.62479 59.05198 1.000 36.09147 166 LEU B CA 1
ATOM 4403 C C . LEU B 1 169 ? 101.62624 59.29199 59.52123 1.000 33.05039 166 LEU B C 1
ATOM 4404 O O . LEU B 1 169 ? 101.67967 58.30707 58.77980 1.000 31.78929 166 LEU B O 1
ATOM 4409 N N . ILE B 1 170 ? 101.13606 59.26345 60.75692 1.000 34.19403 167 ILE B N 1
ATOM 4410 C CA . ILE B 1 170 ? 100.36355 58.14500 61.28606 1.000 34.05896 167 ILE B CA 1
ATOM 4411 C C . ILE B 1 170 ? 98.94008 58.63734 61.51569 1.000 33.57305 167 ILE B C 1
ATOM 4412 O O . ILE B 1 170 ? 98.73364 59.73678 62.04275 1.000 30.43669 167 ILE B O 1
ATOM 4417 N N . VAL B 1 171 ? 97.96326 57.83355 61.10073 1.000 30.60982 168 VAL B N 1
ATOM 4418 C CA . VAL B 1 171 ? 96.54410 58.14273 61.24874 1.000 31.34992 168 VAL B CA 1
ATOM 4419 C C . VAL B 1 171 ? 95.95719 57.15118 62.23755 1.000 31.09640 168 VAL B C 1
ATOM 4420 O O . VAL B 1 171 ? 96.12174 55.93898 62.07589 1.000 33.85382 168 VAL B O 1
ATOM 4424 N N . ALA B 1 172 ? 95.28832 57.66256 63.25511 1.000 31.76630 169 ALA B N 1
ATOM 4425 C CA . ALA B 1 172 ? 94.58269 56.83671 64.21830 1.000 35.40839 169 ALA B CA 1
ATOM 4426 C C . ALA B 1 172 ? 93.11048 57.22709 64.22472 1.000 32.37868 169 ALA B C 1
ATOM 4427 O O . ALA B 1 172 ? 92.75766 58.36864 63.91747 1.000 36.38026 169 ALA B O 1
ATOM 4429 N N . GLY B 1 173 ? 92.25427 56.27200 64.58318 1.000 37.82366 170 GLY B N 1
ATOM 4430 C CA . GLY B 1 173 ? 90.82277 56.45531 64.49162 1.000 33.77142 170 GLY B CA 1
ATOM 4431 C C . GLY B 1 173 ? 90.19929 55.36853 63.64142 1.000 36.84816 170 GLY B C 1
ATOM 4432 O O . GLY B 1 173 ? 90.89392 54.70621 62.86288 1.000 31.27519 170 GLY B O 1
ATOM 4433 N N . ALA B 1 174 ? 88.89238 55.16790 63.76880 1.000 34.01915 171 ALA B N 1
ATOM 4434 C CA . ALA B 1 174 ? 88.28383 53.98126 63.19096 1.000 33.04785 171 ALA B CA 1
ATOM 4435 C C . ALA B 1 174 ? 86.79274 54.20774 63.00154 1.000 32.08193 171 ALA B C 1
ATOM 4436 O O . ALA B 1 174 ? 86.20107 55.10385 63.60367 1.000 33.27208 171 ALA B O 1
ATOM 4438 N N . SER B 1 175 ? 86.19698 53.37079 62.15397 1.000 28.79716 172 SER B N 1
ATOM 4439 C CA . SER B 1 175 ? 84.75191 53.34338 61.95802 1.000 32.09019 172 SER B CA 1
ATOM 4440 C C . SER B 1 175 ? 84.07777 52.15798 62.63687 1.000 29.61207 172 SER B C 1
ATOM 4441 O O . SER B 1 175 ? 82.88520 52.22673 62.94307 1.000 30.41750 172 SER B O 1
ATOM 4444 N N . ALA B 1 176 ? 84.80687 51.06869 62.85749 1.000 29.68188 173 ALA B N 1
ATOM 4445 C CA . ALA B 1 176 ? 84.23356 49.83516 63.36963 1.000 31.72773 173 ALA B CA 1
ATOM 4446 C C . ALA B 1 176 ? 85.14857 49.22163 64.42189 1.000 32.75450 173 ALA B C 1
ATOM 4447 O O . ALA B 1 176 ? 85.36586 48.00608 64.45269 1.000 37.22556 173 ALA B O 1
ATOM 4449 N N . TYR B 1 177 ? 85.71419 50.05099 65.29377 1.000 31.03490 174 TYR B N 1
ATOM 4450 C CA . TYR B 1 177 ? 86.57587 49.58432 66.37717 1.000 31.68673 174 TYR B CA 1
ATOM 4451 C C . TYR B 1 177 ? 85.92780 49.94908 67.70867 1.000 32.60986 174 TYR B C 1
ATOM 4452 O O . TYR B 1 177 ? 85.69790 51.13277 67.99333 1.000 32.24924 174 TYR B O 1
ATOM 4461 N N . GLY B 1 178 ? 85.63103 48.93307 68.51811 1.000 31.47531 175 GLY B N 1
ATOM 4462 C CA . GLY B 1 178 ? 84.89382 49.12205 69.75625 1.000 32.82215 175 GLY B CA 1
ATOM 4463 C C . GLY B 1 178 ? 85.71036 49.37603 71.01049 1.000 36.13143 175 GLY B C 1
ATOM 4464 O O . GLY B 1 178 ? 85.12730 49.56265 72.07980 1.000 34.48166 175 GLY B O 1
ATOM 4465 N N . ARG B 1 179 ? 87.03470 49.40861 70.92659 1.000 34.53530 176 ARG B N 1
ATOM 4466 C CA . ARG B 1 179 ? 87.87105 49.50994 72.11181 1.000 33.19146 176 ARG B CA 1
ATOM 4467 C C . ARG B 1 179 ? 88.53752 50.87825 72.18219 1.000 35.28120 176 ARG B C 1
ATOM 4468 O O . ARG B 1 179 ? 88.61449 51.61320 71.19432 1.000 32.48561 176 ARG B O 1
ATOM 4476 N N . THR B 1 180 ? 89.01952 51.21634 73.37580 1.000 34.08010 177 THR B N 1
ATOM 4477 C CA . THR B 1 180 ? 89.71258 52.48350 73.57987 1.000 32.22436 177 THR B CA 1
ATOM 4478 C C . THR B 1 180 ? 90.94926 52.54819 72.69828 1.000 33.88257 177 THR B C 1
ATOM 4479 O O . THR B 1 180 ? 91.69872 51.57429 72.57792 1.000 35.78864 177 THR B O 1
ATOM 4483 N N . ILE B 1 181 ? 91.15704 53.70131 72.07228 1.000 35.72981 178 ILE B N 1
ATOM 4484 C CA . ILE B 1 181 ? 92.33998 53.94350 71.25706 1.000 38.86126 178 ILE B CA 1
ATOM 4485 C C . ILE B 1 181 ? 93.31645 54.75641 72.09069 1.000 36.28625 178 ILE B C 1
ATOM 4486 O O . ILE B 1 181 ? 92.97199 55.82937 72.60880 1.000 33.15831 178 ILE B O 1
ATOM 4491 N N . ASP B 1 182 ? 94.53391 54.24355 72.21475 1.000 37.89517 179 ASP B N 1
ATOM 4492 C CA . ASP B 1 182 ? 95.53811 54.84495 73.08850 1.000 39.50020 179 ASP B CA 1
ATOM 4493 C C . ASP B 1 182 ? 96.30420 55.88604 72.28327 1.000 38.63385 179 ASP B C 1
ATOM 4494 O O . ASP B 1 182 ? 97.33483 55.59845 71.67126 1.000 36.47874 179 ASP B O 1
ATOM 4499 N N . PHE B 1 183 ? 95.79689 57.12029 72.31838 1.000 37.85732 180 PHE B N 1
ATOM 4500 C CA . PHE B 1 183 ? 96.39220 58.21458 71.56155 1.000 37.36895 180 PHE B CA 1
ATOM 4501 C C . PHE B 1 183 ? 97.78249 58.56739 72.07724 1.000 42.13585 180 PHE B C 1
ATOM 4502 O O . PHE B 1 183 ? 98.66804 58.92667 71.29076 1.000 42.08161 180 PHE B O 1
ATOM 4510 N N . ALA B 1 184 ? 97.99777 58.46440 73.39103 1.000 40.05857 181 ALA B N 1
ATOM 4511 C CA . ALA B 1 184 ? 99.32504 58.73140 73.93655 1.000 39.85650 181 ALA B CA 1
ATOM 4512 C C . ALA B 1 184 ? 100.36558 57.80497 73.32778 1.000 37.65282 181 ALA B C 1
ATOM 4513 O O . ALA B 1 184 ? 101.47303 58.23778 72.99178 1.000 45.81320 181 ALA B O 1
ATOM 4515 N N . LYS B 1 185 ? 100.03289 56.52202 73.18532 1.000 35.32523 182 LYS B N 1
ATOM 4516 C CA . LYS B 1 185 ? 100.96945 55.58978 72.57219 1.000 38.08951 182 LYS B CA 1
ATOM 4517 C C . LYS B 1 185 ? 101.17784 55.90301 71.09384 1.000 42.50134 182 LYS B C 1
ATOM 4518 O O . LYS B 1 185 ? 102.28227 55.70720 70.57680 1.000 40.56926 182 LYS B O 1
ATOM 4524 N N . PHE B 1 186 ? 100.13724 56.37524 70.39184 1.000 39.09681 183 PHE B N 1
ATOM 4525 C CA . PHE B 1 186 ? 100.33509 56.77173 68.99696 1.000 40.09021 183 PHE B CA 1
ATOM 4526 C C . PHE B 1 186 ? 101.28907 57.95374 68.89652 1.000 38.82598 183 PHE B C 1
ATOM 4527 O O . PHE B 1 186 ? 102.14210 57.99890 68.00035 1.000 41.59474 183 PHE B O 1
ATOM 4535 N N . ARG B 1 187 ? 101.15128 58.91534 69.80757 1.000 40.14802 184 ARG B N 1
ATOM 4536 C CA . ARG B 1 187 ? 102.05735 60.05723 69.84991 1.000 41.66300 184 ARG B CA 1
ATOM 4537 C C . ARG B 1 187 ? 103.48193 59.60896 70.15807 1.000 46.06160 184 ARG B C 1
ATOM 4538 O O . ARG B 1 187 ? 104.44156 60.10630 69.55994 1.000 47.39216 184 ARG B O 1
ATOM 4546 N N . GLU B 1 188 ? 103.63328 58.64970 71.07160 1.000 44.49544 185 GLU B N 1
ATOM 4547 C CA . GLU B 1 188 ? 104.95191 58.10823 71.37671 1.000 43.56553 185 GLU B CA 1
ATOM 4548 C C . GLU B 1 188 ? 105.57557 57.44717 70.15454 1.000 44.25473 185 GLU B C 1
ATOM 4549 O O . GLU B 1 188 ? 106.77146 57.61500 69.88761 1.000 42.93503 185 GLU B O 1
ATOM 4555 N N . ILE B 1 189 ? 104.78334 56.68816 69.40037 1.000 37.74575 186 ILE B N 1
ATOM 4556 C CA . ILE B 1 189 ? 105.32086 56.00977 68.22643 1.000 41.99232 186 ILE B CA 1
ATOM 4557 C C . ILE B 1 189 ? 105.66565 57.01885 67.13441 1.000 41.33431 186 ILE B C 1
ATOM 4558 O O . ILE B 1 189 ? 106.70051 56.90493 66.46630 1.000 40.16321 186 ILE B O 1
ATOM 4563 N N . ALA B 1 190 ? 104.82111 58.03328 66.95145 1.000 43.64508 187 ALA B N 1
ATOM 4564 C CA . ALA B 1 190 ? 105.08879 59.04875 65.94003 1.000 43.45167 187 ALA B CA 1
ATOM 4565 C C . ALA B 1 190 ? 106.35583 59.82906 66.26106 1.000 44.04392 187 ALA B C 1
ATOM 4566 O O . ALA B 1 190 ? 107.17960 60.07469 65.37071 1.000 43.16511 187 ALA B O 1
ATOM 4568 N N . ASP B 1 191 ? 106.52049 60.23625 67.52681 1.000 43.29068 188 ASP B N 1
ATOM 4569 C CA . ASP B 1 191 ? 107.73035 60.94860 67.93934 1.000 43.72904 188 ASP B CA 1
ATOM 4570 C C . ASP B 1 191 ? 108.97279 60.10230 67.70777 1.000 48.00986 188 ASP B C 1
ATOM 4571 O O . ASP B 1 191 ? 110.00283 60.60575 67.24104 1.000 48.22250 188 ASP B O 1
ATOM 4576 N N . GLU B 1 192 ? 108.88518 58.80849 68.01966 1.000 45.76422 189 GLU B N 1
ATOM 4577 C CA . GLU B 1 192 ? 110.03056 57.92155 67.87902 1.000 45.61302 189 GLU B CA 1
ATOM 4578 C C . GLU B 1 192 ? 110.56039 57.91788 66.45271 1.000 51.36944 189 GLU B C 1
ATOM 4579 O O . GLU B 1 192 ? 111.77760 57.90895 66.23624 1.000 48.22457 189 GLU B O 1
ATOM 4585 N N . VAL B 1 193 ? 109.66455 57.92443 65.46367 1.000 49.26784 190 VAL B N 1
ATOM 4586 C CA . VAL B 1 193 ? 110.06894 57.85641 64.06662 1.000 46.34663 190 VAL B CA 1
ATOM 4587 C C . VAL B 1 193 ? 109.97934 59.21181 63.37391 1.000 41.09831 190 VAL B C 1
ATOM 4588 O O . VAL B 1 193 ? 110.19954 59.29593 62.16168 1.000 45.30046 190 VAL B O 1
ATOM 4592 N N . GLY B 1 194 ? 109.66631 60.27315 64.10828 1.000 44.09859 191 GLY B N 1
ATOM 4593 C CA . GLY B 1 194 ? 109.61310 61.58973 63.50569 1.000 40.06742 191 GLY B CA 1
ATOM 4594 C C . GLY B 1 194 ? 108.41576 61.84525 62.61401 1.000 46.72184 191 GLY B C 1
ATOM 4595 O O . GLY B 1 194 ? 108.46609 62.74134 61.76598 1.000 42.76944 191 GLY B O 1
ATOM 4596 N N . ALA B 1 195 ? 107.33452 61.09332 62.78284 1.000 41.64185 192 ALA B N 1
ATOM 4597 C CA . ALA B 1 195 ? 106.13851 61.27695 61.97454 1.000 41.10461 192 ALA B CA 1
ATOM 4598 C C . ALA B 1 195 ? 105.16705 62.23679 62.65169 1.000 40.99262 192 ALA B C 1
ATOM 4599 O O . ALA B 1 195 ? 105.19433 62.43904 63.86711 1.000 39.79078 192 ALA B O 1
ATOM 4601 N N . LYS B 1 196 ? 104.30594 62.84328 61.83946 1.000 39.40496 193 LYS B N 1
ATOM 4602 C CA . LYS B 1 196 ? 103.17433 63.57988 62.38032 1.000 39.03507 193 LYS B CA 1
ATOM 4603 C C . LYS B 1 196 ? 102.06062 62.60667 62.76937 1.000 35.25721 193 LYS B C 1
ATOM 4604 O O . LYS B 1 196 ? 102.06127 61.43920 62.37795 1.000 35.34921 193 LYS B O 1
ATOM 4610 N N . LEU B 1 197 ? 101.11820 63.08992 63.57654 1.000 36.09949 194 LEU B N 1
ATOM 4611 C CA . LEU B 1 197 ? 99.99989 62.27127 64.03925 1.000 35.31617 194 LEU B CA 1
ATOM 4612 C C . LEU B 1 197 ? 98.68802 62.96113 63.69418 1.000 34.78740 194 LEU B C 1
ATOM 4613 O O . LEU B 1 197 ? 98.47932 64.12453 64.05158 1.000 34.36536 194 LEU B O 1
ATOM 4618 N N . MET B 1 198 ? 97.80956 62.24063 63.00363 1.000 34.29192 195 MET B N 1
ATOM 4619 C CA . MET B 1 198 ? 96.46563 62.70679 62.68772 1.000 34.03524 195 MET B CA 1
ATOM 4620 C C . MET B 1 198 ? 95.47184 61.74062 63.30883 1.000 32.78932 195 MET B C 1
ATOM 4621 O O . MET B 1 198 ? 95.59809 60.52416 63.13633 1.000 33.82809 195 MET B O 1
ATOM 4626 N N . VAL B 1 199 ? 94.48533 62.27502 64.01865 1.000 31.72869 196 VAL B N 1
ATOM 4627 C CA . VAL B 1 199 ? 93.45238 61.46034 64.64318 1.000 33.20118 196 VAL B CA 1
ATOM 4628 C C . VAL B 1 199 ? 92.11365 61.83327 64.02629 1.000 29.03821 196 VAL B C 1
ATOM 4629 O O . VAL B 1 199 ? 91.74571 63.01324 63.99508 1.000 29.31860 196 VAL B O 1
ATOM 4633 N N . ASP B 1 200 ? 91.38961 60.82860 63.54791 1.000 29.08625 197 ASP B N 1
ATOM 4634 C CA . ASP B 1 200 ? 90.03537 60.99310 63.03070 1.000 28.01529 197 ASP B CA 1
ATOM 4635 C C . ASP B 1 200 ? 89.10498 60.44164 64.10327 1.000 32.10816 197 ASP B C 1
ATOM 4636 O O . ASP B 1 200 ? 88.96981 59.22421 64.25979 1.000 33.16955 197 ASP B O 1
ATOM 4641 N N . MET B 1 201 ? 88.48220 61.33794 64.85781 1.000 29.98484 198 MET B N 1
ATOM 4642 C CA . MET B 1 201 ? 87.65896 60.93152 65.98685 1.000 33.49201 198 MET B CA 1
ATOM 4643 C C . MET B 1 201 ? 86.17347 60.99048 65.67507 1.000 32.79965 198 MET B C 1
ATOM 4644 O O . MET B 1 201 ? 85.37189 61.09104 66.60488 1.000 33.31602 198 MET B O 1
ATOM 4649 N N . ALA B 1 202 ? 85.80021 60.91095 64.38824 1.000 30.69782 199 ALA B N 1
ATOM 4650 C CA . ALA B 1 202 ? 84.40249 61.06170 63.98534 1.000 29.96864 199 ALA B CA 1
ATOM 4651 C C . ALA B 1 202 ? 83.46415 60.25183 64.88022 1.000 29.33531 199 ALA B C 1
ATOM 4652 O O . ALA B 1 202 ? 82.50377 60.78754 65.44340 1.000 29.57001 199 ALA B O 1
ATOM 4654 N N . HIS B 1 203 ? 83.74539 58.95762 65.04318 1.000 28.24518 200 HIS B N 1
ATOM 4655 C CA . HIS B 1 203 ? 82.79944 58.09922 65.75209 1.000 32.32546 200 HIS B CA 1
ATOM 4656 C C . HIS B 1 203 ? 82.71255 58.42947 67.23710 1.000 33.44919 200 HIS B C 1
ATOM 4657 O O . HIS B 1 203 ? 81.63137 58.34702 67.82719 1.000 32.94113 200 HIS B O 1
ATOM 4664 N N . ILE B 1 204 ? 83.81747 58.83811 67.84837 1.000 29.49494 201 ILE B N 1
ATOM 4665 C CA . ILE B 1 204 ? 83.88394 58.95830 69.30087 1.000 32.23372 201 ILE B CA 1
ATOM 4666 C C . ILE B 1 204 ? 83.83881 60.41088 69.75613 1.000 33.67226 201 ILE B C 1
ATOM 4667 O O . ILE B 1 204 ? 84.01749 60.68542 70.94602 1.000 33.58128 201 ILE B O 1
ATOM 4672 N N . ALA B 1 205 ? 83.58649 61.34887 68.83773 1.000 28.66416 202 ALA B N 1
ATOM 4673 C CA . ALA B 1 205 ? 83.68773 62.77314 69.15554 1.000 31.50759 202 ALA B CA 1
ATOM 4674 C C . ALA B 1 205 ? 82.83888 63.14428 70.37001 1.000 35.83468 202 ALA B C 1
ATOM 4675 O O . ALA B 1 205 ? 83.29887 63.86147 71.26392 1.000 32.88723 202 ALA B O 1
ATOM 4677 N N . GLY B 1 206 ? 81.59707 62.65879 70.41794 1.000 33.52286 203 GLY B N 1
ATOM 4678 C CA . GLY B 1 206 ? 80.73832 62.97866 71.54006 1.000 32.89667 203 GLY B CA 1
ATOM 4679 C C . GLY B 1 206 ? 81.24227 62.37405 72.83839 1.000 33.32299 203 GLY B C 1
ATOM 4680 O O . GLY B 1 206 ? 81.16815 63.00541 73.89371 1.000 35.60669 203 GLY B O 1
ATOM 4681 N N . LEU B 1 207 ? 81.77146 61.15003 72.77804 1.000 32.77524 204 LEU B N 1
ATOM 4682 C CA . LEU B 1 207 ? 82.37745 60.56107 73.96676 1.000 35.01613 204 LEU B CA 1
ATOM 4683 C C . LEU B 1 207 ? 83.58516 61.36740 74.42854 1.000 38.24099 204 LEU B C 1
ATOM 4684 O O . LEU B 1 207 ? 83.80460 61.53403 75.63617 1.000 36.53549 204 LEU B O 1
ATOM 4689 N N . VAL B 1 208 ? 84.38662 61.86917 73.48433 1.000 35.39273 205 VAL B N 1
ATOM 4690 C CA . VAL B 1 208 ? 85.52926 62.70031 73.84952 1.000 32.12036 205 VAL B CA 1
ATOM 4691 C C . VAL B 1 208 ? 85.05203 63.97946 74.51732 1.000 35.45535 205 VAL B C 1
ATOM 4692 O O . VAL B 1 208 ? 85.55664 64.37340 75.57652 1.000 39.34753 205 VAL B O 1
ATOM 4696 N N . ALA B 1 209 ? 84.05201 64.63118 73.92170 1.000 31.16553 206 ALA B N 1
ATOM 4697 C CA . ALA B 1 209 ? 83.51700 65.85631 74.50232 1.000 36.47403 206 ALA B CA 1
ATOM 4698 C C . ALA B 1 209 ? 83.06920 65.63917 75.94213 1.000 42.61851 206 ALA B C 1
ATOM 4699 O O . ALA B 1 209 ? 83.22968 66.53059 76.78054 1.000 42.74834 206 ALA B O 1
ATOM 4701 N N . ALA B 1 210 ? 82.54104 64.45272 76.25074 1.000 37.96196 207 ALA B N 1
ATOM 4702 C CA . ALA B 1 210 ? 82.01916 64.13193 77.57213 1.000 38.95110 207 ALA B CA 1
ATOM 4703 C C . ALA B 1 210 ? 83.08228 63.59204 78.52519 1.000 41.44078 207 ALA B C 1
ATOM 4704 O O . ALA B 1 210 ? 82.74177 63.20082 79.64536 1.000 41.88781 207 ALA B O 1
ATOM 4706 N N . GLY B 1 211 ? 84.34740 63.54360 78.10840 1.000 39.28882 208 GLY B N 1
ATOM 4707 C CA . GLY B 1 211 ? 85.40587 63.02717 78.95719 1.000 37.76939 208 GLY B CA 1
ATOM 4708 C C . GLY B 1 211 ? 85.41192 61.52485 79.14918 1.000 43.46593 208 GLY B C 1
ATOM 4709 O O . GLY B 1 211 ? 86.11266 61.02668 80.03925 1.000 41.41113 208 GLY B O 1
ATOM 4710 N N . LEU B 1 212 ? 84.67052 60.78215 78.32606 1.000 37.52535 209 LEU B N 1
ATOM 4711 C CA . LEU B 1 212 ? 84.51017 59.34083 78.47597 1.000 35.57044 209 LEU B CA 1
ATOM 4712 C C . LEU B 1 212 ? 85.35412 58.53746 77.50233 1.000 40.86779 209 LEU B C 1
ATOM 4713 O O . LEU B 1 212 ? 85.24209 57.30711 77.47206 1.000 40.22447 209 LEU B O 1
ATOM 4718 N N . HIS B 1 213 ? 86.16764 59.20366 76.68572 1.000 34.72992 210 HIS B N 1
ATOM 4719 C CA . HIS B 1 213 ? 87.18289 58.57352 75.88103 1.000 37.07503 210 HIS B CA 1
ATOM 4720 C C . HIS B 1 213 ? 88.37925 59.50928 75.98369 1.000 35.94751 210 HIS B C 1
ATOM 4721 O O . HIS B 1 213 ? 88.19602 60.73317 76.02400 1.000 39.42102 210 HIS B O 1
ATOM 4728 N N . PRO B 1 214 ? 89.59663 58.97560 76.07210 1.000 37.89298 211 PRO B N 1
ATOM 4729 C CA . PRO B 1 214 ? 90.78843 59.83520 76.04453 1.000 40.19578 211 PRO B CA 1
ATOM 4730 C C . PRO B 1 214 ? 90.73694 60.83606 74.89528 1.000 42.58131 211 PRO B C 1
ATOM 4731 O O . PRO B 1 214 ? 90.29615 60.51924 73.78548 1.000 36.93746 211 PRO B O 1
ATOM 4735 N N . ASN B 1 215 ? 91.19710 62.05858 75.17509 1.000 38.28195 212 ASN B N 1
ATOM 4736 C CA . ASN B 1 215 ? 91.07746 63.16477 74.23069 1.000 38.42026 212 ASN B CA 1
ATOM 4737 C C . ASN B 1 215 ? 92.27548 63.17821 73.29192 1.000 40.79413 212 ASN B C 1
ATOM 4738 O O . ASN B 1 215 ? 93.41427 63.32258 73.76222 1.000 34.54428 212 ASN B O 1
ATOM 4743 N N . PRO B 1 216 ? 92.07631 63.03983 71.97193 1.000 37.92740 213 PRO B N 1
ATOM 4744 C CA . PRO B 1 216 ? 93.22644 63.05430 71.05718 1.000 36.41266 213 PRO B CA 1
ATOM 4745 C C . PRO B 1 216 ? 93.78602 64.43407 70.79211 1.000 34.22622 213 PRO B C 1
ATOM 4746 O O . PRO B 1 216 ? 94.90728 64.53432 70.27036 1.000 35.85933 213 PRO B O 1
ATOM 4750 N N . VAL B 1 217 ? 93.03453 65.49202 71.09141 1.000 30.77354 214 VAL B N 1
ATOM 4751 C CA . VAL B 1 217 ? 93.42113 66.82452 70.63060 1.000 35.64340 214 VAL B CA 1
ATOM 4752 C C . VAL B 1 217 ? 94.77861 67.24205 71.17358 1.000 36.61396 214 VAL B C 1
ATOM 4753 O O . VAL B 1 217 ? 95.58265 67.78374 70.40382 1.000 41.61037 214 VAL B O 1
ATOM 4757 N N . PRO B 1 218 ? 95.11564 67.02422 72.44887 1.000 38.53579 215 PRO B N 1
ATOM 4758 C CA . PRO B 1 218 ? 96.47470 67.36687 72.90115 1.000 36.54330 215 PRO B CA 1
ATOM 4759 C C . PRO B 1 218 ? 97.57112 66.58089 72.20991 1.000 39.32176 215 PRO B C 1
ATOM 4760 O O . PRO B 1 218 ? 98.71777 67.04405 72.18016 1.000 40.60844 215 PRO B O 1
ATOM 4764 N N . TYR B 1 219 ? 97.27481 65.40533 71.66424 1.000 35.03837 216 TYR B N 1
ATOM 4765 C CA . TYR B 1 219 ? 98.32800 64.55210 71.12751 1.000 34.32309 216 TYR B CA 1
ATOM 4766 C C . TYR B 1 219 ? 98.49183 64.64023 69.61664 1.000 40.08448 216 TYR B C 1
ATOM 4767 O O . TYR B 1 219 ? 99.58952 64.38166 69.11393 1.000 37.44347 216 TYR B O 1
ATOM 4776 N N . ALA B 1 220 ? 97.43605 64.97136 68.87769 1.000 36.02091 217 ALA B N 1
ATOM 4777 C CA . ALA B 1 220 ? 97.47119 64.92699 67.42336 1.000 36.20632 217 ALA B CA 1
ATOM 4778 C C . ALA B 1 220 ? 97.83141 66.29098 66.86237 1.000 36.62904 217 ALA B C 1
ATOM 4779 O O . ALA B 1 220 ? 97.36904 67.32274 67.36376 1.000 35.39149 217 ALA B O 1
ATOM 4781 N N . ASP B 1 221 ? 98.67503 66.28610 65.82440 1.000 37.44152 218 ASP B N 1
ATOM 4782 C CA . ASP B 1 221 ? 98.92861 67.51765 65.09056 1.000 36.71898 218 ASP B CA 1
ATOM 4783 C C . ASP B 1 221 ? 97.62188 68.11494 64.58380 1.000 37.31140 218 ASP B C 1
ATOM 4784 O O . ASP B 1 221 ? 97.38825 69.32249 64.70411 1.000 37.15577 218 ASP B O 1
ATOM 4789 N N . ILE B 1 222 ? 96.74242 67.27177 64.04911 1.000 31.96972 219 ILE B N 1
ATOM 4790 C CA . ILE B 1 222 ? 95.43375 67.67803 63.55494 1.000 32.75314 219 ILE B CA 1
ATOM 4791 C C . ILE B 1 222 ? 94.43889 66.60990 63.97447 1.000 31.19883 219 ILE B C 1
ATOM 4792 O O . ILE B 1 222 ? 94.70489 65.41107 63.82761 1.000 31.25796 219 ILE B O 1
ATOM 4797 N N . THR B 1 223 ? 93.29093 67.03661 64.48186 1.000 30.15430 220 THR B N 1
ATOM 4798 C CA . THR B 1 223 ? 92.18618 66.12992 64.76312 1.000 31.22155 220 THR B CA 1
ATOM 4799 C C . THR B 1 223 ? 91.02700 66.46718 63.83642 1.000 32.38683 220 THR B C 1
ATOM 4800 O O . THR B 1 223 ? 90.61875 67.62978 63.74237 1.000 31.23566 220 THR B O 1
ATOM 4804 N N . THR B 1 224 ? 90.48350 65.45523 63.16866 1.000 29.92324 221 THR B N 1
ATOM 4805 C CA . THR B 1 224 ? 89.30453 65.64142 62.34022 1.000 31.86404 221 THR B CA 1
ATOM 4806 C C . THR B 1 224 ? 88.13394 64.91444 62.97755 1.000 32.24745 221 THR B C 1
ATOM 4807 O O . THR B 1 224 ? 88.30973 64.01330 63.80046 1.000 28.96337 221 THR B O 1
ATOM 4811 N N . THR B 1 225 ? 86.93185 65.29668 62.56210 1.000 28.87617 222 THR B N 1
ATOM 4812 C CA . THR B 1 225 ? 85.73484 64.63328 63.05344 1.000 33.03733 222 THR B CA 1
ATOM 4813 C C . THR B 1 225 ? 84.57645 64.95865 62.12299 1.000 31.56526 222 THR B C 1
ATOM 4814 O O . THR B 1 225 ? 84.64139 65.90067 61.32553 1.000 33.28896 222 THR B O 1
ATOM 4818 N N . THR B 1 226 ? 83.52313 64.15457 62.22249 1.000 30.11737 223 THR B N 1
ATOM 4819 C CA . THR B 1 226 ? 82.21595 64.53965 61.71570 1.000 28.55856 223 THR B CA 1
ATOM 4820 C C . THR B 1 226 ? 81.39254 65.11399 62.86463 1.000 34.82464 223 THR B C 1
ATOM 4821 O O . THR B 1 226 ? 81.73000 64.95217 64.04020 1.000 31.90518 223 THR B O 1
ATOM 4825 N N . THR B 1 227 ? 80.30758 65.79430 62.51607 1.000 30.72846 224 THR B N 1
ATOM 4826 C CA . THR B 1 227 ? 79.44844 66.38026 63.52850 1.000 31.63062 224 THR B CA 1
ATOM 4827 C C . THR B 1 227 ? 78.17111 65.58822 63.76559 1.000 32.45594 224 THR B C 1
ATOM 4828 O O . THR B 1 227 ? 77.37119 65.99206 64.61115 1.000 33.01772 224 THR B O 1
ATOM 4832 N N . HIS B 1 228 ? 77.96512 64.45743 63.08215 1.000 30.85559 225 HIS B N 1
ATOM 4833 C CA . HIS B 1 228 ? 76.65158 63.81463 63.07985 1.000 28.88545 225 HIS B CA 1
ATOM 4834 C C . HIS B 1 228 ? 76.60365 62.43909 63.73702 1.000 34.01150 225 HIS B C 1
ATOM 4835 O O . HIS B 1 228 ? 75.52932 61.82050 63.74868 1.000 33.42168 225 HIS B O 1
ATOM 4842 N N . LYS B 1 229 ? 77.71016 61.93408 64.28435 1.000 31.49704 226 LYS B N 1
ATOM 4843 C CA . LYS B 1 229 ? 77.65984 60.61290 64.90355 1.000 29.60131 226 LYS B CA 1
ATOM 4844 C C . LYS B 1 229 ? 77.35018 60.76859 66.39656 1.000 33.17092 226 LYS B C 1
ATOM 4845 O O . LYS B 1 229 ? 76.25070 61.21424 66.74354 1.000 28.64566 226 LYS B O 1
ATOM 4851 N N . THR B 1 230 ? 78.29260 60.44646 67.29249 1.000 29.50763 227 THR B N 1
ATOM 4852 C CA . THR B 1 230 ? 77.99543 60.64037 68.71643 1.000 31.00587 227 THR B CA 1
ATOM 4853 C C . THR B 1 230 ? 77.82361 62.11137 69.09025 1.000 31.86849 227 THR B C 1
ATOM 4854 O O . THR B 1 230 ? 77.20987 62.40332 70.11972 1.000 31.60906 227 THR B O 1
ATOM 4858 N N . LEU B 1 231 ? 78.33173 63.04777 68.28271 1.000 32.32150 228 LEU B N 1
ATOM 4859 C CA . LEU B 1 231 ? 78.10512 64.45946 68.57739 1.000 32.23741 228 LEU B CA 1
ATOM 4860 C C . LEU B 1 231 ? 76.66806 64.89202 68.32469 1.000 31.45012 228 LEU B C 1
ATOM 4861 O O . LEU B 1 231 ? 76.29644 66.00095 68.72948 1.000 33.68309 228 LEU B O 1
ATOM 4866 N N . ARG B 1 232 ? 75.87585 64.07963 67.62259 1.000 30.02290 229 ARG B N 1
ATOM 4867 C CA . ARG B 1 232 ? 74.43542 64.31802 67.45919 1.000 29.30743 229 ARG B CA 1
ATOM 4868 C C . ARG B 1 232 ? 74.13011 65.66882 66.80268 1.000 32.30081 229 ARG B C 1
ATOM 4869 O O . ARG B 1 232 ? 73.12963 66.32049 67.11500 1.000 33.28767 229 ARG B O 1
ATOM 4877 N N . GLY B 1 233 ? 74.97059 66.09146 65.85255 1.000 30.10629 230 GLY B N 1
ATOM 4878 C CA . GLY B 1 233 ? 74.70188 67.31048 65.11611 1.000 25.94533 230 GLY B CA 1
ATOM 4879 C C . GLY B 1 233 ? 74.34527 67.05356 63.65496 1.000 31.20865 230 GLY B C 1
ATOM 4880 O O . GLY B 1 233 ? 74.07204 65.92061 63.24919 1.000 30.22631 230 GLY B O 1
ATOM 4881 N N . PRO B 1 234 ? 74.33411 68.10055 62.83500 1.000 29.67921 231 PRO B N 1
ATOM 4882 C CA . PRO B 1 234 ? 74.02461 67.91150 61.41690 1.000 31.82610 231 PRO B CA 1
ATOM 4883 C C . PRO B 1 234 ? 75.14491 67.15669 60.72382 1.000 29.56541 231 PRO B C 1
ATOM 4884 O O . PRO B 1 234 ? 76.23596 66.95490 61.26103 1.000 28.87510 231 PRO B O 1
ATOM 4888 N N . ARG B 1 235 ? 74.84727 66.72021 59.50586 1.000 30.46908 232 ARG B N 1
ATOM 4889 C CA A ARG B 1 235 ? 75.83928 66.02942 58.69096 0.562 30.20324 232 ARG B CA 1
ATOM 4890 C CA B ARG B 1 235 ? 75.82951 66.03034 58.68729 0.438 30.21927 232 ARG B CA 1
ATOM 4891 C C . ARG B 1 235 ? 76.86630 67.03631 58.19821 1.000 27.82708 232 ARG B C 1
ATOM 4892 O O . ARG B 1 235 ? 76.51567 68.00415 57.51596 1.000 28.31387 232 ARG B O 1
ATOM 4907 N N . GLY B 1 236 ? 78.13073 66.81244 58.54974 1.000 27.67384 233 GLY B N 1
ATOM 4908 C CA . GLY B 1 236 ? 79.19940 67.70818 58.13337 1.000 28.85463 233 GLY B CA 1
ATOM 4909 C C . GLY B 1 236 ? 80.49361 67.28896 58.79627 1.000 30.25104 233 GLY B C 1
ATOM 4910 O O . GLY B 1 236 ? 80.53502 66.32722 59.56451 1.000 29.81506 233 GLY B O 1
ATOM 4911 N N . GLY B 1 237 ? 81.56208 68.03836 58.49573 1.000 29.50267 234 GLY B N 1
ATOM 4912 C CA . GLY B 1 237 ? 82.87897 67.75671 59.03336 1.000 30.45912 234 GLY B CA 1
ATOM 4913 C C . GLY B 1 237 ? 83.47550 68.93120 59.80072 1.000 28.92157 234 GLY B C 1
ATOM 4914 O O . GLY B 1 237 ? 82.92679 70.03722 59.82299 1.000 29.24470 234 GLY B O 1
ATOM 4915 N N . MET B 1 238 ? 84.62868 68.67352 60.41892 1.000 29.80459 235 MET B N 1
ATOM 4916 C CA . MET B 1 238 ? 85.30317 69.68854 61.21505 1.000 31.50221 235 MET B CA 1
ATOM 4917 C C . MET B 1 238 ? 86.75924 69.28820 61.41292 1.000 28.97285 235 MET B C 1
ATOM 4918 O O . MET B 1 238 ? 87.08721 68.10253 61.48270 1.000 31.28191 235 MET B O 1
ATOM 4923 N N . ILE B 1 239 ? 87.62583 70.28925 61.53435 1.000 28.05235 236 ILE B N 1
ATOM 4924 C CA . ILE B 1 239 ? 89.06116 70.07285 61.68209 1.000 30.81258 236 ILE B CA 1
ATOM 4925 C C . ILE B 1 239 ? 89.54908 70.91142 62.85192 1.000 32.57470 236 ILE B C 1
ATOM 4926 O O . ILE B 1 239 ? 89.23215 72.10377 62.93253 1.000 33.65297 236 ILE B O 1
ATOM 4931 N N . LEU B 1 240 ? 90.33574 70.29565 63.74027 1.000 30.59829 237 LEU B N 1
ATOM 4932 C CA . LEU B 1 240 ? 90.86621 70.95200 64.92960 1.000 36.28434 237 LEU B CA 1
ATOM 4933 C C . LEU B 1 240 ? 92.38751 70.83719 64.97793 1.000 33.15176 237 LEU B C 1
ATOM 4934 O O . LEU B 1 240 ? 92.97545 69.85283 64.52296 1.000 31.68613 237 LEU B O 1
ATOM 4939 N N . THR B 1 241 ? 93.01815 71.83859 65.57951 1.000 35.15404 238 THR B N 1
ATOM 4940 C CA . THR B 1 241 ? 94.45676 71.81376 65.79420 1.000 35.34829 238 THR B CA 1
ATOM 4941 C C . THR B 1 241 ? 94.80697 72.83595 66.86613 1.000 36.88487 238 THR B C 1
ATOM 4942 O O . THR B 1 241 ? 94.04903 73.77174 67.13412 1.000 36.56006 238 THR B O 1
ATOM 4946 N N . ASN B 1 242 ? 95.96301 72.62450 67.49476 1.000 34.86390 239 ASN B N 1
ATOM 4947 C CA . ASN B 1 242 ? 96.54420 73.59474 68.41340 1.000 38.30843 239 ASN B CA 1
ATOM 4948 C C . ASN B 1 242 ? 97.69728 74.38077 67.79976 1.000 42.03125 239 ASN B C 1
ATOM 4949 O O . ASN B 1 242 ? 98.18254 75.32307 68.43011 1.000 44.71147 239 ASN B O 1
ATOM 4954 N N . ASP B 1 243 ? 98.11649 74.04682 66.57516 1.000 39.11430 240 ASP B N 1
ATOM 4955 C CA . ASP B 1 243 ? 99.27845 74.64855 65.92512 1.000 41.91091 240 ASP B CA 1
ATOM 4956 C C . ASP B 1 243 ? 98.83147 75.76348 64.97973 1.000 45.35591 240 ASP B C 1
ATOM 4957 O O . ASP B 1 243 ? 98.09743 75.50793 64.01511 1.000 42.58412 240 ASP B O 1
ATOM 4962 N N . GLU B 1 244 ? 99.30797 76.99085 65.23172 1.000 41.26519 241 GLU B N 1
ATOM 4963 C CA . GLU B 1 244 ? 98.84706 78.14381 64.45654 1.000 45.25682 241 GLU B CA 1
ATOM 4964 C C . GLU B 1 244 ? 99.27130 78.06512 62.99021 1.000 46.15842 241 GLU B C 1
ATOM 4965 O O . GLU B 1 244 ? 98.51087 78.48087 62.10370 1.000 43.34185 241 GLU B O 1
ATOM 4971 N N . ALA B 1 245 ? 100.46788 77.53628 62.71102 1.000 41.97188 242 ALA B N 1
ATOM 4972 C CA . ALA B 1 245 ? 100.88630 77.34624 61.32426 1.000 44.16782 242 ALA B CA 1
ATOM 4973 C C . ALA B 1 245 ? 100.00944 76.31881 60.61617 1.000 42.10380 242 ALA B C 1
ATOM 4974 O O . ALA B 1 245 ? 99.60186 76.53380 59.46795 1.000 42.08882 242 ALA B O 1
ATOM 4976 N N . LEU B 1 246 ? 99.70824 75.19799 61.28513 1.000 41.02072 243 LEU B N 1
ATOM 4977 C CA . LEU B 1 246 ? 98.82187 74.19238 60.70143 1.000 40.94985 243 LEU B CA 1
ATOM 4978 C C . LEU B 1 246 ? 97.42609 74.75177 60.48135 1.000 40.38057 243 LEU B C 1
ATOM 4979 O O . LEU B 1 246 ? 96.78811 74.46150 59.46073 1.000 39.58904 243 LEU B O 1
ATOM 4984 N N . ALA B 1 247 ? 96.92978 75.54281 61.43577 1.000 37.12094 244 ALA B N 1
ATOM 4985 C CA . ALA B 1 247 ? 95.60835 76.14527 61.28691 1.000 39.76613 244 ALA B CA 1
ATOM 4986 C C . ALA B 1 247 ? 95.50334 76.95334 59.99944 1.000 39.68445 244 ALA B C 1
ATOM 4987 O O . ALA B 1 247 ? 94.44798 76.96898 59.35136 1.000 40.20276 244 ALA B O 1
ATOM 4989 N N . LYS B 1 248 ? 96.58065 77.64897 59.61919 1.000 37.78400 245 LYS B N 1
ATOM 4990 C CA . LYS B 1 248 ? 96.54384 78.43506 58.38608 1.000 40.15231 245 LYS B CA 1
ATOM 4991 C C . LYS B 1 248 ? 96.55256 77.52867 57.15933 1.000 38.16883 245 LYS B C 1
ATOM 4992 O O . LYS B 1 248 ? 95.83293 77.78882 56.18550 1.000 36.35075 245 LYS B O 1
ATOM 4998 N N . LYS B 1 249 ? 97.36313 76.46353 57.18473 1.000 36.14153 246 LYS B N 1
ATOM 4999 C CA . LYS B 1 249 ? 97.35383 75.50623 56.08476 1.000 38.38047 246 LYS B CA 1
ATOM 5000 C C . LYS B 1 249 ? 96.00130 74.81970 55.97833 1.000 36.52725 246 LYS B C 1
ATOM 5001 O O . LYS B 1 249 ? 95.49836 74.57911 54.86941 1.000 35.42856 246 LYS B O 1
ATOM 5007 N N . ILE B 1 250 ? 95.40408 74.49611 57.12797 1.000 32.15074 247 ILE B N 1
ATOM 5008 C CA . ILE B 1 250 ? 94.08919 73.86719 57.15760 1.000 33.91744 247 ILE B CA 1
ATOM 5009 C C . ILE B 1 250 ? 93.05791 74.77341 56.50954 1.000 33.48929 247 ILE B C 1
ATOM 5010 O O . ILE B 1 250 ? 92.27934 74.34394 55.65243 1.000 31.91215 247 ILE B O 1
ATOM 5015 N N . ASN B 1 251 ? 93.02595 76.04126 56.91685 1.000 32.33675 248 ASN B N 1
ATOM 5016 C CA . ASN B 1 251 ? 92.04162 76.95195 56.34535 1.000 31.98366 248 ASN B CA 1
ATOM 5017 C C . ASN B 1 251 ? 92.22571 77.10613 54.83727 1.000 33.85625 248 ASN B C 1
ATOM 5018 O O . ASN B 1 251 ? 91.24271 77.13315 54.09148 1.000 31.26594 248 ASN B O 1
ATOM 5023 N N . SER B 1 252 ? 93.47633 77.19035 54.37203 1.000 33.27055 249 SER B N 1
ATOM 5024 C CA . SER B 1 252 ? 93.74213 77.32892 52.93544 1.000 35.82124 249 SER B CA 1
ATOM 5025 C C . SER B 1 252 ? 93.35060 76.07430 52.16438 1.000 32.86039 249 SER B C 1
ATOM 5026 O O . SER B 1 252 ? 92.88865 76.16010 51.01606 1.000 32.64290 249 SER B O 1
ATOM 5029 N N . ALA B 1 253 ? 93.57147 74.90155 52.76259 1.000 31.17077 250 ALA B N 1
ATOM 5030 C CA . ALA B 1 253 ? 93.26726 73.64711 52.08818 1.000 31.40870 250 ALA B CA 1
ATOM 5031 C C . ALA B 1 253 ? 91.76761 73.47801 51.91449 1.000 34.20413 250 ALA B C 1
ATOM 5032 O O . ALA B 1 253 ? 91.30344 72.97829 50.88348 1.000 32.40733 250 ALA B O 1
ATOM 5034 N N . VAL B 1 254 ? 90.99562 73.86458 52.92699 1.000 32.22711 251 VAL B N 1
ATOM 5035 C CA . VAL B 1 254 ? 89.54826 73.74178 52.83228 1.000 30.63087 251 VAL B CA 1
ATOM 5036 C C . VAL B 1 254 ? 89.00767 74.69612 51.77970 1.000 31.76484 251 VAL B C 1
ATOM 5037 O O . VAL B 1 254 ? 88.21978 74.30204 50.91318 1.000 29.80103 251 VAL B O 1
ATOM 5041 N N . PHE B 1 255 ? 89.40197 75.97266 51.85763 1.000 30.28299 252 PHE B N 1
ATOM 5042 C CA . PHE B 1 255 ? 89.02121 76.98173 50.86033 1.000 31.17994 252 PHE B CA 1
ATOM 5043 C C . PHE B 1 255 ? 90.18402 77.95628 50.70569 1.000 32.16104 252 PHE B C 1
ATOM 5044 O O . PHE B 1 255 ? 90.63850 78.51644 51.71486 1.000 30.45692 252 PHE B O 1
ATOM 5052 N N . PRO B 1 256 ? 90.63635 78.24854 49.47044 1.000 30.26685 253 PRO B N 1
ATOM 5053 C CA . PRO B 1 256 ? 90.03728 77.82850 48.20326 1.000 31.54482 253 PRO B CA 1
ATOM 5054 C C . PRO B 1 256 ? 90.52658 76.47966 47.69388 1.000 35.26425 253 PRO B C 1
ATOM 5055 O O . PRO B 1 256 ? 90.30285 76.17715 46.53281 1.000 32.78083 253 PRO B O 1
ATOM 5059 N N . GLY B 1 257 ? 91.17488 75.69303 48.54883 1.000 35.21893 254 GLY B N 1
ATOM 5060 C CA . GLY B 1 257 ? 91.74933 74.42617 48.13609 1.000 33.26404 254 GLY B CA 1
ATOM 5061 C C . GLY B 1 257 ? 90.77623 73.40519 47.56740 1.000 34.89166 254 GLY B C 1
ATOM 5062 O O . GLY B 1 257 ? 90.86624 73.07079 46.38534 1.000 31.97553 254 GLY B O 1
ATOM 5063 N N . ILE B 1 258 ? 89.84660 72.88192 48.36764 1.000 28.99787 255 ILE B N 1
ATOM 5064 C CA . ILE B 1 258 ? 89.01866 71.76713 47.91848 1.000 28.13905 255 ILE B CA 1
ATOM 5065 C C . ILE B 1 258 ? 87.53220 72.06804 47.93084 1.000 32.53502 255 ILE B C 1
ATOM 5066 O O . ILE B 1 258 ? 86.75854 71.27126 47.37456 1.000 33.63269 255 ILE B O 1
ATOM 5071 N N . GLN B 1 259 ? 87.09772 73.16584 48.53475 1.000 27.85726 256 GLN B N 1
ATOM 5072 C CA . GLN B 1 259 ? 85.68866 73.52258 48.53432 1.000 29.42659 256 GLN B CA 1
ATOM 5073 C C . GLN B 1 259 ? 85.51459 74.92156 47.96852 1.000 32.84210 256 GLN B C 1
ATOM 5074 O O . GLN B 1 259 ? 86.47687 75.67079 47.79535 1.000 31.34089 256 GLN B O 1
ATOM 5080 N N . GLY B 1 260 ? 84.26480 75.26444 47.69418 1.000 33.12676 257 GLY B N 1
ATOM 5081 C CA . GLY B 1 260 ? 83.88805 76.63251 47.40089 1.000 33.42627 257 GLY B CA 1
ATOM 5082 C C . GLY B 1 260 ? 83.14850 77.25052 48.57801 1.000 33.60194 257 GLY B C 1
ATOM 5083 O O . GLY B 1 260 ? 83.71179 77.40293 49.66667 1.000 33.51653 257 GLY B O 1
ATOM 5084 N N . GLY B 1 261 ? 81.88517 77.60425 48.37947 1.000 33.37978 258 GLY B N 1
ATOM 5085 C CA . GLY B 1 261 ? 81.11097 78.20466 49.44079 1.000 34.07444 258 GLY B CA 1
ATOM 5086 C C . GLY B 1 261 ? 80.72305 77.19389 50.50336 1.000 34.77499 258 GLY B C 1
ATOM 5087 O O . GLY B 1 261 ? 80.35883 76.05570 50.20060 1.000 31.46551 258 GLY B O 1
ATOM 5088 N N . PRO B 1 262 ? 80.79989 77.59213 51.77068 1.000 31.96617 259 PRO B N 1
ATOM 5089 C CA . PRO B 1 262 ? 80.34318 76.71443 52.85559 1.000 31.65361 259 PRO B CA 1
ATOM 5090 C C . PRO B 1 262 ? 78.82378 76.62372 52.91057 1.000 30.93957 259 PRO B C 1
ATOM 5091 O O . PRO B 1 262 ? 78.09647 77.46279 52.37348 1.000 33.95860 259 PRO B O 1
ATOM 5095 N N . LEU B 1 263 ? 78.34884 75.56680 53.57248 1.000 29.87431 260 LEU B N 1
ATOM 5096 C CA . LEU B 1 263 ? 76.92147 75.37338 53.84841 1.000 29.93877 260 LEU B CA 1
ATOM 5097 C C . LEU B 1 263 ? 76.61623 76.04015 55.18564 1.000 32.25152 260 LEU B C 1
ATOM 5098 O O . LEU B 1 263 ? 76.70477 75.42147 56.25154 1.000 29.73468 260 LEU B O 1
ATOM 5103 N N . GLU B 1 264 ? 76.27174 77.32895 55.14103 1.000 31.45104 261 GLU B N 1
ATOM 5104 C CA . GLU B 1 264 ? 76.13525 78.06148 56.39570 1.000 32.34769 261 GLU B CA 1
ATOM 5105 C C . GLU B 1 264 ? 74.89288 77.65833 57.19263 1.000 29.82803 261 GLU B C 1
ATOM 5106 O O . GLU B 1 264 ? 74.89163 77.80938 58.41588 1.000 34.00151 261 GLU B O 1
ATOM 5112 N N . HIS B 1 265 ? 73.83634 77.15916 56.53973 1.000 32.50534 262 HIS B N 1
ATOM 5113 C CA . HIS B 1 265 ? 72.70262 76.62433 57.29192 1.000 33.36886 262 HIS B CA 1
ATOM 5114 C C . HIS B 1 265 ? 73.07248 75.33146 58.01608 1.000 33.06487 262 HIS B C 1
ATOM 5115 O O . HIS B 1 265 ? 72.54658 75.05015 59.10360 1.000 31.93703 262 HIS B O 1
ATOM 5122 N N . VAL B 1 266 ? 73.97724 74.53888 57.43934 1.000 31.32524 263 VAL B N 1
ATOM 5123 C CA . VAL B 1 266 ? 74.51334 73.38367 58.15006 1.000 28.86688 263 VAL B CA 1
ATOM 5124 C C . VAL B 1 266 ? 75.43506 73.84054 59.27341 1.000 30.73299 263 VAL B C 1
ATOM 5125 O O . VAL B 1 266 ? 75.42300 73.27817 60.37591 1.000 27.40779 263 VAL B O 1
ATOM 5129 N N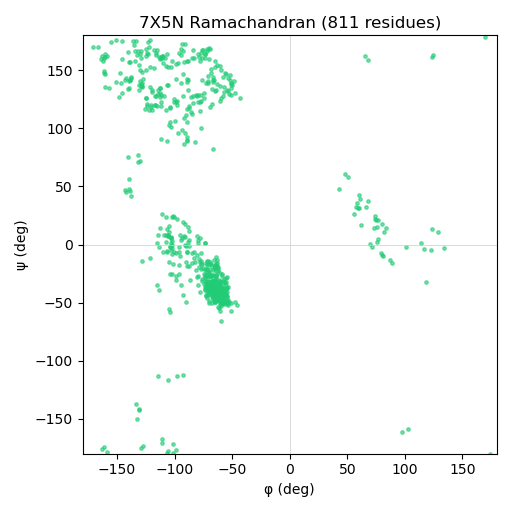 . ILE B 1 267 ? 76.22382 74.89080 59.02517 1.000 30.52537 264 ILE B N 1
ATOM 5130 C CA . ILE B 1 267 ? 77.11186 75.41462 60.06088 1.000 28.68086 264 ILE B CA 1
ATOM 5131 C C . ILE B 1 267 ? 76.31120 75.99103 61.22491 1.000 28.37703 264 ILE B C 1
ATOM 5132 O O . ILE B 1 267 ? 76.69600 75.84628 62.39328 1.000 31.05120 264 ILE B O 1
ATOM 5137 N N . ALA B 1 268 ? 75.18563 76.64425 60.93253 1.000 30.36758 265 ALA B N 1
ATOM 5138 C CA . ALA B 1 268 ? 74.27248 77.02766 62.00539 1.000 30.18598 265 ALA B CA 1
ATOM 5139 C C . ALA B 1 268 ? 73.84947 75.81052 62.81686 1.000 31.31041 265 ALA B C 1
ATOM 5140 O O . ALA B 1 268 ? 73.81763 75.85721 64.05227 1.000 33.93147 265 ALA B O 1
ATOM 5142 N N . GLY B 1 269 ? 73.53428 74.70334 62.13624 1.000 28.57550 266 GLY B N 1
ATOM 5143 C CA . GLY B 1 269 ? 73.21535 73.46964 62.84141 1.000 25.58202 266 GLY B CA 1
ATOM 5144 C C . GLY B 1 269 ? 74.36604 72.93597 63.67019 1.000 31.34558 266 GLY B C 1
ATOM 5145 O O . GLY B 1 269 ? 74.14821 72.33786 64.72909 1.000 30.39707 266 GLY B O 1
ATOM 5146 N N . LYS B 1 270 ? 75.60482 73.13372 63.20844 1.000 29.87696 267 LYS B N 1
ATOM 5147 C CA . LYS B 1 270 ? 76.75564 72.72252 64.01048 1.000 29.07211 267 LYS B CA 1
ATOM 5148 C C . LYS B 1 270 ? 76.85264 73.55782 65.28533 1.000 33.99125 267 LYS B C 1
ATOM 5149 O O . LYS B 1 270 ? 77.10919 73.02246 66.37108 1.000 29.97719 267 LYS B O 1
ATOM 5155 N N . ALA B 1 271 ? 76.64510 74.87312 65.16839 1.000 31.86418 268 ALA B N 1
ATOM 5156 C CA . ALA B 1 271 ? 76.62112 75.73606 66.34472 1.000 34.59693 268 ALA B CA 1
ATOM 5157 C C . ALA B 1 271 ? 75.56187 75.28470 67.34835 1.000 30.50699 268 ALA B C 1
ATOM 5158 O O . ALA B 1 271 ? 75.81736 75.23297 68.56014 1.000 34.01259 268 ALA B O 1
ATOM 5160 N N . VAL B 1 272 ? 74.35643 74.98662 66.85930 1.000 32.83614 269 VAL B N 1
ATOM 5161 C CA . VAL B 1 272 ? 73.27759 74.50506 67.72594 1.000 32.17736 269 VAL B CA 1
ATOM 5162 C C . VAL B 1 272 ? 73.70633 73.24433 68.46315 1.000 33.09381 269 VAL B C 1
ATOM 5163 O O . VAL B 1 272 ? 73.60255 73.15205 69.69417 1.000 33.19392 269 VAL B O 1
ATOM 5167 N N . ALA B 1 273 ? 74.20675 72.25705 67.72202 1.000 28.78229 270 ALA B N 1
ATOM 5168 C CA . ALA B 1 273 ? 74.56721 70.98374 68.33051 1.000 30.41159 270 ALA B CA 1
ATOM 5169 C C . ALA B 1 273 ? 75.74800 71.12428 69.27006 1.000 31.75535 270 ALA B C 1
ATOM 5170 O O . ALA B 1 273 ? 75.84063 70.38280 70.25993 1.000 29.26382 270 ALA B O 1
ATOM 5172 N N . PHE B 1 274 ? 76.67203 72.04449 68.97688 1.000 30.17544 271 PHE B N 1
ATOM 5173 C CA . PHE B 1 274 ? 77.81955 72.18414 69.85998 1.000 31.06396 271 PHE B CA 1
ATOM 5174 C C . PHE B 1 274 ? 77.38506 72.72596 71.21948 1.000 33.57443 271 PHE B C 1
ATOM 5175 O O . PHE B 1 274 ? 77.91126 72.30980 72.25861 1.000 32.10956 271 PHE B O 1
ATOM 5183 N N . LYS B 1 275 ? 76.42789 73.65483 71.23783 1.000 30.84899 272 LYS B N 1
ATOM 5184 C CA . LYS B 1 275 ? 75.95200 74.14857 72.52719 1.000 33.79014 272 LYS B CA 1
ATOM 5185 C C . LYS B 1 275 ? 75.19045 73.06426 73.28307 1.000 36.28393 272 LYS B C 1
ATOM 5186 O O . LYS B 1 275 ? 75.29009 72.97060 74.51660 1.000 35.14148 272 LYS B O 1
ATOM 5192 N N . GLU B 1 276 ? 74.42111 72.23720 72.56646 1.000 30.96058 273 GLU B N 1
ATOM 5193 C CA . GLU B 1 276 ? 73.77297 71.09059 73.20177 1.000 34.40515 273 GLU B CA 1
ATOM 5194 C C . GLU B 1 276 ? 74.80184 70.16742 73.83752 1.000 34.69396 273 GLU B C 1
ATOM 5195 O O . GLU B 1 276 ? 74.59931 69.67092 74.95205 1.000 36.28831 273 GLU B O 1
ATOM 5201 N N . ALA B 1 277 ? 75.92393 69.93822 73.15652 1.000 32.51924 274 ALA B N 1
ATOM 5202 C CA . ALA B 1 277 ? 76.95510 69.06430 73.70818 1.000 34.09191 274 ALA B CA 1
ATOM 5203 C C . ALA B 1 277 ? 77.69529 69.70908 74.87281 1.000 32.93101 274 ALA B C 1
ATOM 5204 O O . ALA B 1 277 ? 78.30267 68.99299 75.68069 1.000 31.89232 274 ALA B O 1
ATOM 5206 N N . LEU B 1 278 ? 77.66519 71.03921 74.97873 1.000 34.02916 275 LEU B N 1
ATOM 5207 C CA . LEU B 1 278 ? 78.26781 71.70732 76.12683 1.000 37.96801 275 LEU B CA 1
ATOM 5208 C C . LEU B 1 278 ? 77.39065 71.63824 77.37681 1.000 38.44420 275 LEU B C 1
ATOM 5209 O O . LEU B 1 278 ? 77.88496 71.90004 78.47955 1.000 40.64715 275 LEU B O 1
ATOM 5214 N N . ASP B 1 279 ? 76.12212 71.28936 77.22733 1.000 38.66838 276 ASP B N 1
ATOM 5215 C CA . ASP B 1 279 ? 75.23769 71.11778 78.37095 1.000 36.78104 276 ASP B CA 1
ATOM 5216 C C . ASP B 1 279 ? 75.67230 69.92252 79.22006 1.000 38.24200 276 ASP B C 1
ATOM 5217 O O . ASP B 1 279 ? 76.08879 68.89120 78.67310 1.000 37.70796 276 ASP B O 1
ATOM 5222 N N . PRO B 1 280 ? 75.58072 70.02487 80.56015 1.000 40.76034 277 PRO B N 1
ATOM 5223 C CA . PRO B 1 280 ? 75.92719 68.87217 81.41509 1.000 36.83988 277 PRO B CA 1
ATOM 5224 C C . PRO B 1 280 ? 75.13462 67.61628 81.10858 1.000 32.26717 277 PRO B C 1
ATOM 5225 O O . PRO B 1 280 ? 75.63822 66.50443 81.32017 1.000 34.43536 277 PRO B O 1
ATOM 5229 N N . ALA B 1 281 ? 73.90204 67.75620 80.63096 1.000 30.71959 278 ALA B N 1
ATOM 5230 C CA . ALA B 1 281 ? 73.11080 66.57971 80.28734 1.000 39.60737 278 ALA B CA 1
ATOM 5231 C C . ALA B 1 281 ? 73.72721 65.77433 79.14502 1.000 39.89802 278 ALA B C 1
ATOM 5232 O O . ALA B 1 281 ? 73.45040 64.57703 79.02740 1.000 38.09500 278 ALA B O 1
ATOM 5234 N N . PHE B 1 282 ? 74.56871 66.39161 78.31150 1.000 36.20324 279 PHE B N 1
ATOM 5235 C CA . PHE B 1 282 ? 75.22052 65.62411 77.25064 1.000 33.41254 279 PHE B CA 1
ATOM 5236 C C . PHE B 1 282 ? 76.17511 64.59175 77.83153 1.000 33.99066 279 PHE B C 1
ATOM 5237 O O . PHE B 1 282 ? 76.31425 63.49667 77.28430 1.000 33.64603 279 PHE B O 1
ATOM 5245 N N . LYS B 1 283 ? 76.80499 64.89972 78.96780 1.000 35.92559 280 LYS B N 1
ATOM 5246 C CA . LYS B 1 283 ? 77.65157 63.91314 79.63304 1.000 35.41335 280 LYS B CA 1
ATOM 5247 C C . LYS B 1 283 ? 76.84456 62.68809 80.05757 1.000 34.60557 280 LYS B C 1
ATOM 5248 O O . LYS B 1 283 ? 77.31412 61.55220 79.92968 1.000 35.67016 280 LYS B O 1
ATOM 5254 N N . GLU B 1 284 ? 75.62637 62.89700 80.57023 1.000 35.76805 281 GLU B N 1
ATOM 5255 C CA . GLU B 1 284 ? 74.80579 61.77134 81.02217 1.000 36.53997 281 GLU B CA 1
ATOM 5256 C C . GLU B 1 284 ? 74.32688 60.93450 79.84420 1.000 35.06731 281 GLU B C 1
ATOM 5257 O O . GLU B 1 284 ? 74.24233 59.70111 79.93576 1.000 31.82376 281 GLU B O 1
ATOM 5263 N N . TYR B 1 285 ? 73.96153 61.60370 78.75089 1.000 35.38096 282 TYR B N 1
ATOM 5264 C CA . TYR B 1 285 ? 73.65731 60.91325 77.49994 1.000 29.40823 282 TYR B CA 1
ATOM 5265 C C . TYR B 1 285 ? 74.82759 60.04535 77.06124 1.000 30.66363 282 TYR B C 1
ATOM 5266 O O . TYR B 1 285 ? 74.66915 58.85132 76.77178 1.000 30.08379 282 TYR B O 1
ATOM 5275 N N . SER B 1 286 ? 76.03009 60.62178 77.05275 1.000 30.23029 283 SER B N 1
ATOM 5276 C CA . SER B 1 286 ? 77.19495 59.87780 76.58895 1.000 33.31291 283 SER B CA 1
ATOM 5277 C C . SER B 1 286 ? 77.51893 58.70996 77.51083 1.000 36.69550 283 SER B C 1
ATOM 5278 O O . SER B 1 286 ? 77.93237 57.64267 77.03794 1.000 31.94255 283 SER B O 1
ATOM 5281 N N . GLU B 1 287 ? 77.34567 58.88654 78.83005 1.000 30.47174 284 GLU B N 1
ATOM 5282 C CA . GLU B 1 287 ? 77.52668 57.76630 79.75011 1.000 32.49632 284 GLU B CA 1
ATOM 5283 C C . GLU B 1 287 ? 76.54943 56.64498 79.42883 1.000 29.58875 284 GLU B C 1
ATOM 5284 O O . GLU B 1 287 ? 76.91989 55.46592 79.40072 1.000 30.81155 284 GLU B O 1
ATOM 5290 N N . GLN B 1 288 ? 75.29053 57.00043 79.18147 1.000 28.67358 285 GLN B N 1
ATOM 5291 C CA . GLN B 1 288 ? 74.27049 56.00066 78.88120 1.000 31.03296 285 GLN B CA 1
ATOM 5292 C C . GLN B 1 288 ? 74.55202 55.26702 77.56775 1.000 28.50649 285 GLN B C 1
ATOM 5293 O O . GLN B 1 288 ? 74.23275 54.07393 77.44380 1.000 29.92637 285 GLN B O 1
ATOM 5299 N N . ILE B 1 289 ? 75.13057 55.95985 76.58012 1.000 29.62210 286 ILE B N 1
ATOM 5300 C CA . ILE B 1 289 ? 75.51031 55.29791 75.33438 1.000 26.64748 286 ILE B CA 1
ATOM 5301 C C . ILE B 1 289 ? 76.40289 54.10542 75.62609 1.000 28.46098 286 ILE B C 1
ATOM 5302 O O . ILE B 1 289 ? 76.16708 52.98517 75.14370 1.000 27.74765 286 ILE B O 1
ATOM 5307 N N . ILE B 1 290 ? 77.44239 54.33181 76.43297 1.000 29.56048 287 ILE B N 1
ATOM 5308 C CA . ILE B 1 290 ? 78.40917 53.28166 76.72404 1.000 31.28741 287 ILE B CA 1
ATOM 5309 C C . ILE B 1 290 ? 77.78181 52.20025 77.58970 1.000 32.75928 287 ILE B C 1
ATOM 5310 O O . ILE B 1 290 ? 77.97563 51.00591 77.33982 1.000 35.29431 287 ILE B O 1
ATOM 5315 N N . ALA B 1 291 ? 77.00659 52.58828 78.60600 1.000 31.75512 288 ALA B N 1
ATOM 5316 C CA . ALA B 1 291 ? 76.37152 51.57283 79.44948 1.000 34.51753 288 ALA B CA 1
ATOM 5317 C C . ALA B 1 291 ? 75.41677 50.70509 78.63359 1.000 33.86207 288 ALA B C 1
ATOM 5318 O O . ALA B 1 291 ? 75.37497 49.47652 78.80479 1.000 33.03910 288 ALA B O 1
ATOM 5320 N N . ASN B 1 292 ? 74.67168 51.32129 77.71064 1.000 29.99450 289 ASN B N 1
ATOM 5321 C CA . ASN B 1 292 ? 73.81331 50.54589 76.81344 1.000 28.74267 289 ASN B CA 1
ATOM 5322 C C . ASN B 1 292 ? 74.62078 49.61082 75.92759 1.000 32.72072 289 ASN B C 1
ATOM 5323 O O . ASN B 1 292 ? 74.23352 48.45481 75.72551 1.000 30.27834 289 ASN B O 1
ATOM 5328 N N . ALA B 1 293 ? 75.73539 50.09631 75.36936 1.000 32.85677 290 ALA B N 1
ATOM 5329 C CA . ALA B 1 293 ? 76.55062 49.24886 74.50318 1.000 33.20348 290 ALA B CA 1
ATOM 5330 C C . ALA B 1 293 ? 77.11257 48.05974 75.27209 1.000 33.45975 290 ALA B C 1
ATOM 5331 O O . ALA B 1 293 ? 77.09106 46.92323 74.78132 1.000 32.27371 290 ALA B O 1
ATOM 5333 N N . LYS B 1 294 ? 77.62368 48.30056 76.48288 1.000 32.82017 291 LYS B N 1
ATOM 5334 C CA . LYS B 1 294 ? 78.16097 47.19761 77.27640 1.000 32.84639 291 LYS B CA 1
ATOM 5335 C C . LYS B 1 294 ? 77.06185 46.21685 77.66215 1.000 29.02001 291 LYS B C 1
ATOM 5336 O O . LYS B 1 294 ? 77.27977 44.99921 77.64958 1.000 30.94864 291 LYS B O 1
ATOM 5342 N N . ALA B 1 295 ? 75.86776 46.72259 77.98387 1.000 30.22315 292 ALA B N 1
ATOM 5343 C CA . ALA B 1 295 ? 74.74619 45.82859 78.27578 1.000 34.05891 292 ALA B CA 1
ATOM 5344 C C . ALA B 1 295 ? 74.42080 44.92683 77.08904 1.000 35.67438 292 ALA B C 1
ATOM 5345 O O . ALA B 1 295 ? 74.07389 43.75189 77.27368 1.000 33.08601 292 ALA B O 1
ATOM 5347 N N . MET B 1 296 ? 74.50628 45.46148 75.85760 1.000 32.19888 293 MET B N 1
ATOM 5348 C CA . MET B 1 296 ? 74.22796 44.63609 74.68839 1.000 30.93708 293 MET B CA 1
ATOM 5349 C C . MET B 1 296 ? 75.32571 43.60508 74.46465 1.000 29.15733 293 MET B C 1
ATOM 5350 O O . MET B 1 296 ? 75.03947 42.44836 74.12393 1.000 27.85212 293 MET B O 1
ATOM 5355 N N . VAL B 1 297 ? 76.58424 44.00474 74.65045 1.000 29.78131 294 VAL B N 1
ATOM 5356 C CA . VAL B 1 297 ? 77.69878 43.08277 74.45020 1.000 30.87980 294 VAL B CA 1
ATOM 5357 C C . VAL B 1 297 ? 77.57022 41.88700 75.38295 1.000 32.34973 294 VAL B C 1
ATOM 5358 O O . VAL B 1 297 ? 77.82292 40.74022 74.98855 1.000 34.85597 294 VAL B O 1
ATOM 5362 N N . LYS B 1 298 ? 77.14729 42.12744 76.62168 1.000 32.56854 295 LYS B N 1
ATOM 5363 C CA . LYS B 1 298 ? 77.00867 41.02108 77.57062 1.000 34.74261 295 LYS B CA 1
ATOM 5364 C C . LYS B 1 298 ? 76.01336 39.98367 77.05402 1.000 36.89592 295 LYS B C 1
ATOM 5365 O O . LYS B 1 298 ? 76.26866 38.77608 77.12947 1.000 35.65976 295 LYS B O 1
ATOM 5371 N N . VAL B 1 299 ? 74.89897 40.44244 76.47105 1.000 34.69063 296 VAL B N 1
ATOM 5372 C CA . VAL B 1 299 ? 73.92034 39.53869 75.86125 1.000 30.81693 296 VAL B CA 1
ATOM 5373 C C . VAL B 1 299 ? 74.51762 38.80382 74.66377 1.000 37.01901 296 VAL B C 1
ATOM 5374 O O . VAL B 1 299 ? 74.37820 37.58096 74.53051 1.000 35.22564 296 VAL B O 1
ATOM 5378 N N . PHE B 1 300 ? 75.15142 39.53978 73.74424 1.000 32.17782 297 PHE B N 1
ATOM 5379 C CA . PHE B 1 300 ? 75.71696 38.88857 72.56964 1.000 33.73944 297 PHE B CA 1
ATOM 5380 C C . PHE B 1 300 ? 76.81636 37.89969 72.94896 1.000 35.45258 297 PHE B C 1
ATOM 5381 O O . PHE B 1 300 ? 76.95481 36.85086 72.30685 1.000 34.75531 297 PHE B O 1
ATOM 5389 N N . ASN B 1 301 ? 77.58933 38.20007 73.99730 1.000 32.82491 298 ASN B N 1
ATOM 5390 C CA . ASN B 1 301 ? 78.64557 37.27709 74.41586 1.000 37.54053 298 ASN B CA 1
ATOM 5391 C C . ASN B 1 301 ? 78.06424 35.94613 74.88538 1.000 40.36201 298 ASN B C 1
ATOM 5392 O O . ASN B 1 301 ? 78.62195 34.88295 74.59080 1.000 44.60084 298 ASN B O 1
ATOM 5397 N N . GLN B 1 302 ? 76.93977 35.98169 75.60538 1.000 40.63822 299 GLN B N 1
ATOM 5398 C CA . GLN B 1 302 ? 76.33991 34.74743 76.11685 1.000 48.20783 299 GLN B CA 1
ATOM 5399 C C . GLN B 1 302 ? 75.68671 33.93323 75.00849 1.000 48.63336 299 GLN B C 1
ATOM 5400 O O . GLN B 1 302 ? 75.66414 32.69909 75.07905 1.000 50.76665 299 GLN B O 1
ATOM 5406 N N . ALA B 1 303 ? 75.15298 34.59601 73.98244 1.000 47.67004 300 ALA B N 1
ATOM 5407 C CA . ALA B 1 303 ? 74.48273 33.89706 72.89370 1.000 45.36045 300 ALA B CA 1
ATOM 5408 C C . ALA B 1 303 ? 75.50620 33.27128 71.95552 1.000 48.39660 300 ALA B C 1
ATOM 5409 O O . ALA B 1 303 ? 76.43936 33.94221 71.50071 1.000 51.66190 300 ALA B O 1
ATOM 5411 N N . ILE B 1 304 ? 75.33922 31.98607 71.67032 1.000 52.56301 301 ILE B N 1
ATOM 5412 C CA . ILE B 1 304 ? 76.18739 31.32713 70.68521 1.000 53.43591 301 ILE B CA 1
ATOM 5413 C C . ILE B 1 304 ? 75.67846 31.66723 69.29216 1.000 57.58411 301 ILE B C 1
ATOM 5414 O O . ILE B 1 304 ? 74.47870 31.53588 68.99786 1.000 55.81874 301 ILE B O 1
ATOM 5419 N N . GLY B 1 305 ? 76.58806 32.12703 68.43342 1.000 50.60235 302 GLY B N 1
ATOM 5420 C CA . GLY B 1 305 ? 76.23671 32.56024 67.09713 1.000 49.31875 302 GLY B CA 1
ATOM 5421 C C . GLY B 1 305 ? 76.53444 34.02536 66.84660 1.000 46.12897 302 GLY B C 1
ATOM 5422 O O . GLY B 1 305 ? 76.86878 34.39985 65.71860 1.000 44.84432 302 GLY B O 1
ATOM 5423 N N . THR B 1 306 ? 76.42251 34.86066 67.87220 1.000 40.44137 303 THR B N 1
ATOM 5424 C CA . THR B 1 306 ? 76.72702 36.29220 67.76798 1.000 38.12581 303 THR B CA 1
ATOM 5425 C C . THR B 1 306 ? 78.04923 36.52731 68.49087 1.000 39.67300 303 THR B C 1
ATOM 5426 O O . THR B 1 306 ? 78.07374 36.81886 69.68573 1.000 40.10232 303 THR B O 1
ATOM 5430 N N . ARG B 1 307 ? 79.15120 36.40442 67.76171 1.000 36.73652 304 ARG B N 1
ATOM 5431 C CA . ARG B 1 307 ? 80.47108 36.56385 68.35555 1.000 37.64784 304 ARG B CA 1
ATOM 5432 C C . ARG B 1 307 ? 80.89642 38.02698 68.29450 1.000 35.16960 304 ARG B C 1
ATOM 5433 O O . ARG B 1 307 ? 81.08695 38.57313 67.20176 1.000 36.36742 304 ARG B O 1
ATOM 5441 N N . VAL B 1 308 ? 81.07654 38.64887 69.45823 1.000 36.35153 305 VAL B N 1
ATOM 5442 C CA . VAL B 1 308 ? 81.50988 40.04414 69.52188 1.000 35.04168 305 VAL B CA 1
ATOM 5443 C C . VAL B 1 308 ? 83.00790 40.12374 69.23463 1.000 37.03245 305 VAL B C 1
ATOM 5444 O O . VAL B 1 308 ? 83.81986 39.49675 69.92603 1.000 34.16821 305 VAL B O 1
ATOM 5448 N N . ILE B 1 309 ? 83.37896 40.91166 68.22337 1.000 31.47407 306 ILE B N 1
ATOM 5449 C CA . ILE B 1 309 ? 84.78280 41.09624 67.88553 1.000 31.06104 306 ILE B CA 1
ATOM 5450 C C . ILE B 1 309 ? 85.51162 41.69487 69.07861 1.000 31.34002 306 ILE B C 1
ATOM 5451 O O . ILE B 1 309 ? 85.12146 42.74637 69.59858 1.000 30.53448 306 ILE B O 1
ATOM 5456 N N . SER B 1 310 ? 86.56809 41.01128 69.53168 1.000 33.91227 307 SER B N 1
ATOM 5457 C CA . SER B 1 310 ? 87.37861 41.33005 70.71921 1.000 35.44186 307 SER B CA 1
ATOM 5458 C C . SER B 1 310 ? 86.66049 41.08236 72.04259 1.000 36.57040 307 SER B C 1
ATOM 5459 O O . SER B 1 310 ? 87.25922 41.30831 73.11293 1.000 35.93743 307 SER B O 1
ATOM 5462 N N . GLY B 1 311 ? 85.39476 40.66379 72.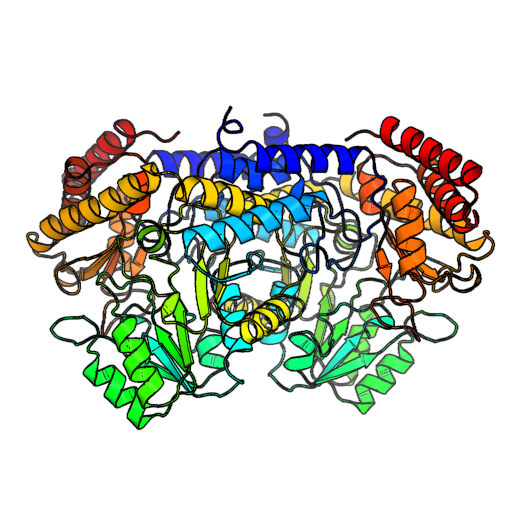02032 1.000 36.17847 308 GLY B N 1
ATOM 5463 C CA . GLY B 1 311 ? 84.68424 40.23965 73.21903 1.000 33.63997 308 GLY B CA 1
ATOM 5464 C C . GLY B 1 311 ? 84.21342 41.33833 74.15668 1.000 36.98194 308 GLY B C 1
ATOM 5465 O O . GLY B 1 311 ? 83.63510 41.02185 75.20143 1.000 34.16847 308 GLY B O 1
ATOM 5466 N N . ALA B 1 312 ? 84.42693 42.61245 73.83015 1.000 36.41461 309 ALA B N 1
ATOM 5467 C CA . ALA B 1 312 ? 84.00581 43.68657 74.72198 1.000 34.65696 309 ALA B CA 1
ATOM 5468 C C . ALA B 1 312 ? 83.90756 44.98540 73.93521 1.000 34.96355 309 ALA B C 1
ATOM 5469 O O . ALA B 1 312 ? 84.43847 45.09870 72.82839 1.000 38.24308 309 ALA B O 1
ATOM 5471 N N . THR B 1 313 ? 83.22979 45.96967 74.52880 1.000 33.27750 310 THR B N 1
ATOM 5472 C CA . THR B 1 313 ? 83.23087 47.32834 74.00552 1.000 34.88339 310 THR B CA 1
ATOM 5473 C C . THR B 1 313 ? 83.62705 48.31085 75.09538 1.000 35.95776 310 THR B C 1
ATOM 5474 O O . THR B 1 313 ? 83.26983 48.14061 76.26650 1.000 35.36666 310 THR B O 1
ATOM 5478 N N . ASP B 1 314 ? 84.38620 49.33316 74.70395 1.000 34.85164 311 ASP B N 1
ATOM 5479 C CA . ASP B 1 314 ? 84.65684 50.47973 75.55918 1.000 33.98599 311 ASP B CA 1
ATOM 5480 C C . ASP B 1 314 ? 83.90454 51.71769 75.11035 1.000 33.66288 311 ASP B C 1
ATOM 5481 O O . ASP B 1 314 ? 83.95200 52.73890 75.79985 1.000 32.72523 311 ASP B O 1
ATOM 5486 N N . ASN B 1 315 ? 83.22275 51.66596 73.96670 1.000 34.26901 312 ASN B N 1
ATOM 5487 C CA . ASN B 1 315 ? 82.57079 52.86302 73.45502 1.000 34.67109 312 ASN B CA 1
ATOM 5488 C C . ASN B 1 315 ? 81.12167 52.57301 73.07119 1.000 36.43611 312 ASN B C 1
ATOM 5489 O O . ASN B 1 315 ? 80.42901 51.80751 73.74811 1.000 34.62947 312 ASN B O 1
ATOM 5494 N N . HIS B 1 316 ? 80.66055 53.17872 71.98597 1.000 30.63316 313 HIS B N 1
ATOM 5495 C CA . HIS B 1 316 ? 79.26446 53.13271 71.57395 1.000 31.41361 313 HIS B CA 1
ATOM 5496 C C . HIS B 1 316 ? 78.92766 51.95437 70.67177 1.000 32.16333 313 HIS B C 1
ATOM 5497 O O . HIS B 1 316 ? 77.75185 51.77625 70.33338 1.000 30.14488 313 HIS B O 1
ATOM 5504 N N . LEU B 1 317 ? 79.90528 51.16566 70.22722 1.000 28.88605 314 LEU B N 1
ATOM 5505 C CA . LEU B 1 317 ? 79.61118 50.23523 69.14722 1.000 29.55586 314 LEU B CA 1
ATOM 5506 C C . LEU B 1 317 ? 80.17905 48.85408 69.43345 1.000 32.12993 314 LEU B C 1
ATOM 5507 O O . LEU B 1 317 ? 81.01383 48.64669 70.31954 1.000 33.80306 314 LEU B O 1
ATOM 5512 N N . MET B 1 318 ? 79.70671 47.90792 68.63622 1.000 28.18749 315 MET B N 1
ATOM 5513 C CA . MET B 1 318 ? 80.14839 46.52928 68.68062 1.000 32.14321 315 MET B CA 1
ATOM 5514 C C . MET B 1 318 ? 80.08430 45.97286 67.26850 1.000 32.55997 315 MET B C 1
ATOM 5515 O O . MET B 1 318 ? 79.21465 46.35693 66.47549 1.000 28.29696 315 MET B O 1
ATOM 5520 N N . LEU B 1 319 ? 81.00645 45.06277 66.96971 1.000 30.37499 316 LEU B N 1
ATOM 5521 C CA . LEU B 1 319 ? 81.06217 44.34795 65.69961 1.000 30.41493 316 LEU B CA 1
ATOM 5522 C C . LEU B 1 319 ? 80.74831 42.88385 65.97644 1.000 34.94316 316 LEU B C 1
ATOM 5523 O O . LEU B 1 319 ? 81.35240 42.28776 66.87665 1.000 30.37507 316 LEU B O 1
ATOM 5528 N N . ILE B 1 320 ? 79.82513 42.29784 65.21500 1.000 32.16733 317 ILE B N 1
ATOM 5529 C CA . ILE B 1 320 ? 79.34149 40.94373 65.49284 1.000 31.95915 317 ILE B CA 1
ATOM 5530 C C . ILE B 1 320 ? 79.62593 40.04218 64.30433 1.000 35.81730 317 ILE B C 1
ATOM 5531 O O . ILE B 1 320 ? 79.05251 40.23301 63.22367 1.000 32.31456 317 ILE B O 1
ATOM 5536 N N . ASP B 1 321 ? 80.48238 39.04302 64.51822 1.000 30.64145 318 ASP B N 1
ATOM 5537 C CA . ASP B 1 321 ? 80.75107 37.97450 63.56039 1.000 32.06743 318 ASP B CA 1
ATOM 5538 C C . ASP B 1 321 ? 79.60067 36.97220 63.63407 1.000 35.20429 318 ASP B C 1
ATOM 5539 O O . ASP B 1 321 ? 79.39780 36.33340 64.67269 1.000 33.97569 318 ASP B O 1
ATOM 5544 N N . VAL B 1 322 ? 78.83737 36.84047 62.54511 1.000 31.90271 319 VAL B N 1
ATOM 5545 C CA . VAL B 1 322 ? 77.60502 36.04690 62.52994 1.000 32.34030 319 VAL B CA 1
ATOM 5546 C C . VAL B 1 322 ? 77.79225 34.69829 61.83661 1.000 34.12726 319 VAL B C 1
ATOM 5547 O O . VAL B 1 322 ? 76.81556 33.96581 61.64318 1.000 37.25873 319 VAL B O 1
ATOM 5551 N N . ARG B 1 323 ? 79.02000 34.34825 61.46195 1.000 29.71126 320 ARG B N 1
ATOM 5552 C CA . ARG B 1 323 ? 79.22711 33.17346 60.62344 1.000 35.81376 320 ARG B CA 1
ATOM 5553 C C . ARG B 1 323 ? 78.80629 31.87460 61.30330 1.000 38.51186 320 ARG B C 1
ATOM 5554 O O . ARG B 1 323 ? 78.34548 30.95390 60.61808 1.000 40.27706 320 ARG B O 1
ATOM 5562 N N . GLU B 1 324 ? 78.95521 31.76004 62.62983 1.000 43.72067 321 GLU B N 1
ATOM 5563 C CA . GLU B 1 324 ? 78.57616 30.49536 63.26443 1.000 45.24353 321 GLU B CA 1
ATOM 5564 C C . GLU B 1 324 ? 77.08516 30.21710 63.10856 1.000 45.77610 321 GLU B C 1
ATOM 5565 O O . GLU B 1 324 ? 76.66734 29.06364 63.23631 1.000 45.75220 321 GLU B O 1
ATOM 5571 N N . LEU B 1 325 ? 76.28257 31.23508 62.79098 1.000 44.28958 322 LEU B N 1
ATOM 5572 C CA . LEU B 1 325 ? 74.86656 31.04956 62.49117 1.000 42.87590 322 LEU B CA 1
ATOM 5573 C C . LEU B 1 325 ? 74.61119 30.55890 61.06737 1.000 43.56393 322 LEU B C 1
ATOM 5574 O O . LEU B 1 325 ? 73.44852 30.39565 60.68334 1.000 46.08594 322 LEU B O 1
ATOM 5579 N N . GLY B 1 326 ? 75.65289 30.33203 60.27016 1.000 40.37742 323 GLY B N 1
ATOM 5580 C CA . GLY B 1 326 ? 75.46616 29.87897 58.90757 1.000 43.42848 323 GLY B CA 1
ATOM 5581 C C . GLY B 1 326 ? 74.98484 30.93956 57.94119 1.000 43.70857 323 GLY B C 1
ATOM 5582 O O . GLY B 1 326 ? 74.41492 30.59817 56.90483 1.000 42.48551 323 GLY B O 1
ATOM 5583 N N . ILE B 1 327 ? 75.18279 32.22094 58.25077 1.000 42.17204 324 ILE B N 1
ATOM 5584 C CA . ILE B 1 327 ? 74.78726 33.32006 57.37914 1.000 42.21208 324 ILE B CA 1
ATOM 5585 C C . ILE B 1 327 ? 75.97047 34.27190 57.25938 1.000 40.16132 324 ILE B C 1
ATOM 5586 O O . ILE B 1 327 ? 76.93370 34.18809 58.01608 1.000 37.88712 324 ILE B O 1
ATOM 5591 N N . ASN B 1 328 ? 75.89393 35.18697 56.29993 1.000 33.99318 325 ASN B N 1
ATOM 5592 C CA . ASN B 1 328 ? 76.88986 36.24652 56.19253 1.000 35.16323 325 ASN B CA 1
ATOM 5593 C C . ASN B 1 328 ? 76.27910 37.57439 56.65004 1.000 34.76380 325 ASN B C 1
ATOM 5594 O O . ASN B 1 328 ? 75.11098 37.65056 57.04986 1.000 30.11812 325 ASN B O 1
ATOM 5599 N N . GLY B 1 329 ? 77.07850 38.64113 56.58444 1.000 29.47418 326 GLY B N 1
ATOM 5600 C CA . GLY B 1 329 ? 76.61996 39.91324 57.12785 1.000 30.50814 326 GLY B CA 1
ATOM 5601 C C . GLY B 1 329 ? 75.47082 40.50894 56.33434 1.000 31.37874 326 GLY B C 1
ATOM 5602 O O . GLY B 1 329 ? 74.57755 41.14255 56.90083 1.000 33.57696 326 GLY B O 1
ATOM 5603 N N . LYS B 1 330 ? 75.48114 40.31659 55.01583 1.000 30.28697 327 LYS B N 1
ATOM 5604 C CA . LYS B 1 330 ? 74.40168 40.81798 54.16941 1.000 32.66177 327 LYS B CA 1
ATOM 5605 C C . LYS B 1 330 ? 73.07544 40.14142 54.50004 1.000 33.35778 327 LYS B C 1
ATOM 5606 O O . LYS B 1 330 ? 72.03311 40.80363 54.60512 1.000 31.92018 327 LYS B O 1
ATOM 5612 N N . GLU B 1 331 ? 73.10389 38.81808 54.67018 1.000 32.12647 328 GLU B N 1
ATOM 5613 C CA . GLU B 1 331 ? 71.90937 38.07628 55.05377 1.000 34.11696 328 GLU B CA 1
ATOM 5614 C C . GLU B 1 331 ? 71.40209 38.49872 56.42577 1.000 32.67957 328 GLU B C 1
ATOM 5615 O O . GLU B 1 331 ? 70.18835 38.62601 56.63195 1.000 33.87422 328 GLU B O 1
ATOM 5621 N N . ALA B 1 332 ? 72.31276 38.71295 57.37917 1.000 32.10373 329 ALA B N 1
ATOM 5622 C CA . ALA B 1 332 ? 71.90160 39.15862 58.70424 1.000 29.60365 329 ALA B CA 1
ATOM 5623 C C . ALA B 1 332 ? 71.25830 40.53665 58.64007 1.000 32.91752 329 ALA B C 1
ATOM 5624 O O . ALA B 1 332 ? 70.23609 40.79013 59.28968 1.000 30.18564 329 ALA B O 1
ATOM 5626 N N . GLU B 1 333 ? 71.86065 41.45136 57.87704 1.000 30.83933 330 GLU B N 1
ATOM 5627 C CA . GLU B 1 333 ? 71.30070 42.79269 57.73719 1.000 30.73234 330 GLU B CA 1
ATOM 5628 C C . GLU B 1 333 ? 69.87948 42.74211 57.18826 1.000 32.27234 330 GLU B C 1
ATOM 5629 O O . GLU B 1 333 ? 68.99352 43.46377 57.66775 1.000 29.59939 330 GLU B O 1
ATOM 5635 N N . SER B 1 334 ? 69.63657 41.88835 56.18789 1.000 30.68954 331 SER B N 1
ATOM 5636 C CA . SER B 1 334 ? 68.31323 41.87736 55.58807 1.000 33.14985 331 SER B CA 1
ATOM 5637 C C . SER B 1 334 ? 67.32162 41.07681 56.43546 1.000 34.94220 331 SER B C 1
ATOM 5638 O O . SER B 1 334 ? 66.12962 41.40673 56.44194 1.000 31.98509 331 SER B O 1
ATOM 5641 N N . ILE B 1 335 ? 67.77791 40.07213 57.19482 1.000 30.83522 332 ILE B N 1
ATOM 5642 C CA . ILE B 1 335 ? 66.89724 39.45717 58.19039 1.000 31.93851 332 ILE B CA 1
ATOM 5643 C C . ILE B 1 335 ? 66.43071 40.50403 59.19464 1.000 33.59885 332 ILE B C 1
ATOM 5644 O O . ILE B 1 335 ? 65.23089 40.65283 59.45273 1.000 30.98362 332 ILE B O 1
ATOM 5649 N N . LEU B 1 336 ? 67.37652 41.25816 59.76196 1.000 27.53287 333 LEU B N 1
ATOM 5650 C CA . LEU B 1 336 ? 67.01630 42.25654 60.75776 1.000 27.22792 333 LEU B CA 1
ATOM 5651 C C . LEU B 1 336 ? 66.11899 43.33527 60.16003 1.000 29.13284 333 LEU B C 1
ATOM 5652 O O . LEU B 1 336 ? 65.16607 43.77813 60.80195 1.000 30.04432 333 LEU B O 1
ATOM 5657 N N . ASP B 1 337 ? 66.39519 43.77121 58.93122 1.000 30.48250 334 ASP B N 1
ATOM 5658 C CA . ASP B 1 337 ? 65.57078 44.83448 58.36598 1.000 29.25531 334 ASP B CA 1
ATOM 5659 C C . ASP B 1 337 ? 64.13428 44.36092 58.18633 1.000 29.65538 334 ASP B C 1
ATOM 5660 O O . ASP B 1 337 ? 63.19859 45.14508 58.36340 1.000 27.74946 334 ASP B O 1
ATOM 5665 N N . SER B 1 338 ? 63.93643 43.06838 57.89458 1.000 26.40285 335 SER B N 1
ATOM 5666 C CA . SER B 1 338 ? 62.58094 42.54916 57.72852 1.000 30.71581 335 SER B CA 1
ATOM 5667 C C . SER B 1 338 ? 61.80544 42.53452 59.04721 1.000 33.19671 335 SER B C 1
ATOM 5668 O O . SER B 1 338 ? 60.57192 42.44773 59.01947 1.000 37.01242 335 SER B O 1
ATOM 5671 N N . VAL B 1 339 ? 62.48062 42.63345 60.19523 1.000 29.04950 336 VAL B N 1
ATOM 5672 C CA . VAL B 1 339 ? 61.78632 42.77324 61.46626 1.000 31.60698 336 VAL B CA 1
ATOM 5673 C C . VAL B 1 339 ? 62.00281 44.16442 62.05589 1.000 33.16179 336 VAL B C 1
ATOM 5674 O O . VAL B 1 339 ? 61.93684 44.34418 63.27464 1.000 31.42432 336 VAL B O 1
ATOM 5678 N N . ASN B 1 340 ? 62.27066 45.15306 61.20212 1.000 28.66803 337 ASN B N 1
ATOM 5679 C CA . ASN B 1 340 ? 62.32111 46.56032 61.57718 1.000 29.40554 337 ASN B CA 1
ATOM 5680 C C . ASN B 1 340 ? 63.47609 46.87399 62.51971 1.000 29.21363 337 ASN B C 1
ATOM 5681 O O . ASN B 1 340 ? 63.38872 47.79397 63.33377 1.000 28.56873 337 ASN B O 1
ATOM 5686 N N . ILE B 1 341 ? 64.58654 46.15521 62.38002 1.000 28.29151 338 ILE B N 1
ATOM 5687 C CA . ILE B 1 341 ? 65.82530 46.46659 63.07864 1.000 28.01104 338 ILE B CA 1
ATOM 5688 C C . ILE B 1 341 ? 66.88381 46.79981 62.02539 1.000 26.89527 338 ILE B C 1
ATOM 5689 O O . ILE B 1 341 ? 67.21320 45.95568 61.18442 1.000 29.92010 338 ILE B O 1
ATOM 5694 N N . THR B 1 342 ? 67.43313 48.01137 62.08889 1.000 28.31346 339 THR B N 1
ATOM 5695 C CA . THR B 1 342 ? 68.28810 48.54850 61.03252 1.000 27.49424 339 THR B CA 1
ATOM 5696 C C . THR B 1 342 ? 69.73583 48.57424 61.49941 1.000 28.83073 339 THR B C 1
ATOM 5697 O O . THR B 1 342 ? 70.07932 49.29720 62.44287 1.000 28.26312 339 THR B O 1
ATOM 5701 N N . VAL B 1 343 ? 70.57992 47.78995 60.83210 1.000 24.70047 340 VAL B N 1
ATOM 5702 C CA . VAL B 1 343 ? 72.01580 47.74331 61.10235 1.000 23.97064 340 VAL B CA 1
ATOM 5703 C C . VAL B 1 343 ? 72.73045 47.97334 59.77574 1.000 28.13931 340 VAL B C 1
ATOM 5704 O O . VAL B 1 343 ? 72.08159 48.24620 58.75913 1.000 29.12927 340 VAL B O 1
ATOM 5708 N N . ASN B 1 344 ? 74.05876 47.83170 59.74950 1.000 26.23857 341 ASN B N 1
ATOM 5709 C CA . ASN B 1 344 ? 74.74605 47.66213 58.46875 1.000 30.04246 341 ASN B CA 1
ATOM 5710 C C . ASN B 1 344 ? 75.67321 46.45854 58.54564 1.000 28.91363 341 ASN B C 1
ATOM 5711 O O . ASN B 1 344 ? 76.27765 46.19192 59.59003 1.000 30.04922 341 ASN B O 1
ATOM 5716 N N . LYS B 1 345 ? 75.71639 45.69368 57.45378 1.000 30.33828 342 LYS B N 1
ATOM 5717 C CA . LYS B 1 345 ? 76.72834 44.66305 57.28887 1.000 29.31985 342 LYS B CA 1
ATOM 5718 C C . LYS B 1 345 ? 78.10093 45.32899 57.30507 1.000 30.85035 342 LYS B C 1
ATOM 5719 O O . LYS B 1 345 ? 78.24083 46.51410 57.00432 1.000 27.28234 342 LYS B O 1
ATOM 5725 N N . ASN B 1 346 ? 79.11892 44.56876 57.70681 1.000 26.66342 343 ASN B N 1
ATOM 5726 C CA . ASN B 1 346 ? 80.39258 45.18684 58.05342 1.000 27.49289 343 ASN B CA 1
ATOM 5727 C C . ASN B 1 346 ? 81.46490 44.11100 58.00408 1.000 32.73478 343 ASN B C 1
ATOM 5728 O O . ASN B 1 346 ? 81.24482 42.99522 58.48857 1.000 30.12417 343 ASN B O 1
ATOM 5733 N N . SER B 1 347 ? 82.60393 44.43067 57.40193 1.000 30.06810 344 SER B N 1
ATOM 5734 C CA . SER B 1 347 ? 83.72940 43.50961 57.45252 1.000 33.76397 344 SER B CA 1
ATOM 5735 C C . SER B 1 347 ? 84.22176 43.35173 58.88503 1.000 31.43220 344 SER B C 1
ATOM 5736 O O . SER B 1 347 ? 84.09208 44.25596 59.71537 1.000 30.47667 344 SER B O 1
ATOM 5739 N N . ILE B 1 348 ? 84.80447 42.19580 59.16478 1.000 32.34065 345 ILE B N 1
ATOM 5740 C CA . ILE B 1 348 ? 85.41649 41.93247 60.46586 1.000 34.00904 345 ILE B CA 1
ATOM 5741 C C . ILE B 1 348 ? 86.90781 41.73523 60.23714 1.000 33.37714 345 ILE B C 1
ATOM 5742 O O . ILE B 1 348 ? 87.35253 41.52625 59.09590 1.000 34.65437 345 ILE B O 1
ATOM 5747 N N . PRO B 1 349 ? 87.71955 41.82039 61.29465 1.000 37.57937 346 PRO B N 1
ATOM 5748 C CA . PRO B 1 349 ? 89.16835 41.65814 61.12093 1.000 34.38577 346 PRO B CA 1
ATOM 5749 C C . PRO B 1 349 ? 89.50752 40.39222 60.34028 1.000 35.14817 346 PRO B C 1
ATOM 5750 O O . PRO B 1 349 ? 88.93100 39.32864 60.56760 1.000 37.09030 346 PRO B O 1
ATOM 5754 N N . PHE B 1 350 ? 90.42471 40.53010 59.37851 1.000 36.61197 347 PHE B N 1
ATOM 5755 C CA . PHE B 1 350 ? 90.85581 39.42367 58.51860 1.000 38.99082 347 PHE B CA 1
ATOM 5756 C C . PHE B 1 350 ? 89.68812 38.85003 57.71358 1.000 43.17191 347 PHE B C 1
ATOM 5757 O O . PHE B 1 350 ? 89.65922 37.65810 57.39181 1.000 41.35383 347 PHE B O 1
ATOM 5765 N N . GLU B 1 351 ? 88.73571 39.72486 57.37958 1.000 42.22032 348 GLU B N 1
ATOM 5766 C CA . GLU B 1 351 ? 87.57371 39.38274 56.56256 1.000 36.94279 348 GLU B CA 1
ATOM 5767 C C . GLU B 1 351 ? 87.94066 38.51145 55.36784 1.000 39.30296 348 GLU B C 1
ATOM 5768 O O . GLU B 1 351 ? 88.80988 38.86435 54.56260 1.000 39.74776 348 GLU B O 1
ATOM 5774 N N . THR B 1 352 ? 87.26359 37.36766 55.25695 1.000 37.28355 349 THR B N 1
ATOM 5775 C CA . THR B 1 352 ? 87.49766 36.42248 54.17516 1.000 39.42687 349 THR B CA 1
ATOM 5776 C C . THR B 1 352 ? 86.45358 36.50167 53.06553 1.000 45.07554 349 THR B C 1
ATOM 5777 O O . THR B 1 352 ? 86.69325 35.97313 51.97448 1.000 39.70121 349 THR B O 1
ATOM 5781 N N . LEU B 1 353 ? 85.30484 37.12402 53.31579 1.000 38.39621 350 LEU B N 1
ATOM 5782 C CA . LEU B 1 353 ? 84.27734 37.22485 52.29574 1.000 39.15337 350 LEU B CA 1
ATOM 5783 C C . LEU B 1 353 ? 84.40688 38.54946 51.55666 1.000 38.83283 350 LEU B C 1
ATOM 5784 O O . LEU B 1 353 ? 85.15364 39.44669 51.95689 1.000 36.43202 350 LEU B O 1
ATOM 5789 N N . SER B 1 354 ? 83.67398 38.65217 50.44721 1.000 38.31720 351 SER B N 1
ATOM 5790 C CA . SER B 1 354 ? 83.64290 39.87777 49.67059 1.000 35.28102 351 SER B CA 1
ATOM 5791 C C . SER B 1 354 ? 83.23026 41.05457 50.55030 1.000 38.79580 351 SER B C 1
ATOM 5792 O O . SER B 1 354 ? 82.42402 40.88844 51.47574 1.000 38.68553 351 SER B O 1
ATOM 5795 N N . PRO B 1 355 ? 83.76037 42.25681 50.28915 1.000 40.89830 352 PRO B N 1
ATOM 5796 C CA . PRO B 1 355 ? 83.36854 43.42202 51.10282 1.000 42.92079 352 PRO B CA 1
ATOM 5797 C C . PRO B 1 355 ? 81.89962 43.78089 50.97918 1.000 42.17143 352 PRO B C 1
ATOM 5798 O O . PRO B 1 355 ? 81.40556 44.59581 51.77129 1.000 43.89459 352 PRO B O 1
ATOM 5802 N N . PHE B 1 356 ? 81.18967 43.19058 50.02504 1.000 40.17257 353 PHE B N 1
ATOM 5803 C CA . PHE B 1 356 ? 79.76196 43.39690 49.86341 1.000 41.76869 353 PHE B CA 1
ATOM 5804 C C . PHE B 1 356 ? 78.93148 42.24069 50.40681 1.000 44.26067 353 PHE B C 1
ATOM 5805 O O . PHE B 1 356 ? 77.70303 42.31800 50.38400 1.000 42.53174 353 PHE B O 1
ATOM 5813 N N . LYS B 1 357 ? 79.57051 41.17627 50.89892 1.000 37.75639 354 LYS B N 1
ATOM 5814 C CA . LYS B 1 357 ? 78.88497 40.13961 51.66562 1.000 38.61725 354 LYS B CA 1
ATOM 5815 C C . LYS B 1 357 ? 79.18568 40.28259 53.15331 1.000 33.88987 354 LYS B C 1
ATOM 5816 O O . LYS B 1 357 ? 78.26708 40.46062 53.96292 1.000 32.90459 354 LYS B O 1
ATOM 5822 N N . THR B 1 358 ? 80.47099 40.23239 53.51281 1.000 32.26797 355 THR B N 1
ATOM 5823 C CA . THR B 1 358 ? 81.00788 40.42908 54.85638 1.000 33.28072 355 THR B CA 1
ATOM 5824 C C . THR B 1 358 ? 80.60574 39.30575 55.80011 1.000 35.06915 355 THR B C 1
ATOM 5825 O O . THR B 1 358 ? 79.60910 38.61266 55.58200 1.000 30.46436 355 THR B O 1
ATOM 5829 N N . SER B 1 359 ? 81.37675 39.15110 56.86839 1.000 33.17651 356 SER B N 1
ATOM 5830 C CA . SER B 1 359 ? 81.13760 38.14416 57.88799 1.000 34.65266 356 SER B CA 1
ATOM 5831 C C . SER B 1 359 ? 80.36842 38.69313 59.07299 1.000 35.00676 356 SER B C 1
ATOM 5832 O O . SER B 1 359 ? 80.09923 37.94336 60.01557 1.000 32.91124 356 SER B O 1
ATOM 5835 N N . GLY B 1 360 ? 80.03765 39.98282 59.08442 1.000 28.56572 357 GLY B N 1
ATOM 5836 C CA . GLY B 1 360 ? 79.56906 40.58340 60.31141 1.000 28.17740 357 GLY B CA 1
ATOM 5837 C C . GLY B 1 360 ? 78.52272 41.65568 60.10367 1.000 30.41411 357 GLY B C 1
ATOM 5838 O O . GLY B 1 360 ? 78.17225 42.02297 58.97464 1.000 28.43016 357 GLY B O 1
ATOM 5839 N N . ILE B 1 361 ? 78.01507 42.13657 61.23726 1.000 28.49097 358 ILE B N 1
ATOM 5840 C CA . ILE B 1 361 ? 77.19138 43.33299 61.28885 1.000 27.82444 358 ILE B CA 1
ATOM 5841 C C . ILE B 1 361 ? 77.73629 44.21934 62.39314 1.000 29.66546 358 ILE B C 1
ATOM 5842 O O . ILE B 1 361 ? 78.36524 43.75640 63.34951 1.000 32.22149 358 ILE B O 1
ATOM 5847 N N . ARG B 1 362 ? 77.48894 45.51295 62.24364 1.000 27.84420 359 ARG B N 1
ATOM 5848 C CA . ARG B 1 362 ? 77.89274 46.51875 63.20861 1.000 26.82141 359 ARG B CA 1
ATOM 5849 C C . ARG B 1 362 ? 76.65276 47.11485 63.85982 1.000 31.84722 359 ARG B C 1
ATOM 5850 O O . ARG B 1 362 ? 75.66441 47.42545 63.18298 1.000 26.95739 359 ARG B O 1
ATOM 5858 N N . ILE B 1 363 ? 76.70385 47.24591 65.17778 1.000 28.65162 360 ILE B N 1
ATOM 5859 C CA . ILE B 1 363 ? 75.60433 47.76426 65.98544 1.000 27.64560 360 ILE B CA 1
ATOM 5860 C C . ILE B 1 363 ? 76.14978 48.86974 66.87093 1.000 30.31650 360 ILE B C 1
ATOM 5861 O O . ILE B 1 363 ? 77.25045 48.74610 67.42042 1.000 31.33144 360 ILE B O 1
ATOM 5866 N N . GLY B 1 364 ? 75.38334 49.95341 67.01100 1.000 28.00166 361 GLY B N 1
ATOM 5867 C CA . GLY B 1 364 ? 75.74860 51.01340 67.92802 1.000 29.23928 361 GLY B CA 1
ATOM 5868 C C . GLY B 1 364 ? 74.52154 51.53841 68.64744 1.000 29.10732 361 GLY B C 1
ATOM 5869 O O . GLY B 1 364 ? 73.39318 51.41580 68.16723 1.000 29.06877 361 GLY B O 1
ATOM 5870 N N . THR B 1 365 ? 74.76065 52.13511 69.81574 1.000 29.68043 362 THR B N 1
ATOM 5871 C CA . THR B 1 365 ? 73.66857 52.61798 70.66165 1.000 28.04192 362 THR B CA 1
ATOM 5872 C C . THR B 1 365 ? 73.32247 54.11410 70.65241 1.000 29.39449 362 THR B C 1
ATOM 5873 O O . THR B 1 365 ? 72.32806 54.47662 71.30232 1.000 30.15920 362 THR B O 1
ATOM 5877 N N . PRO B 1 366 ? 74.06797 55.02198 69.98803 1.000 28.80951 363 PRO B N 1
ATOM 5878 C CA . PRO B 1 366 ? 73.72827 56.45240 70.13876 1.000 27.09855 363 PRO B CA 1
ATOM 5879 C C . PRO B 1 366 ? 72.29536 56.80631 69.78764 1.000 30.50272 363 PRO B C 1
ATOM 5880 O O . PRO B 1 366 ? 71.69051 57.64884 70.46959 1.000 30.30816 363 PRO B O 1
ATOM 5884 N N . ALA B 1 367 ? 71.73386 56.19419 68.73711 1.000 30.45620 364 ALA B N 1
ATOM 5885 C CA . ALA B 1 367 ? 70.39203 56.55962 68.29859 1.000 28.06490 364 ALA B CA 1
ATOM 5886 C C . ALA B 1 367 ? 69.33934 56.10258 69.30752 1.000 27.17398 364 ALA B C 1
ATOM 5887 O O . ALA B 1 367 ? 68.48574 56.89156 69.72066 1.000 27.52263 364 ALA B O 1
ATOM 5889 N N . ILE B 1 368 ? 69.37685 54.83167 69.72021 1.000 27.92309 365 ILE B N 1
ATOM 5890 C CA . ILE B 1 368 ? 68.35957 54.38295 70.66643 1.000 29.27120 365 ILE B CA 1
ATOM 5891 C C . ILE B 1 368 ? 68.55159 55.07288 72.00840 1.000 28.70044 365 ILE B C 1
ATOM 5892 O O . ILE B 1 368 ? 67.57763 55.36176 72.70738 1.000 30.81214 365 ILE B O 1
ATOM 5897 N N . THR B 1 369 ? 69.79260 55.37694 72.37886 1.000 29.31437 366 THR B N 1
ATOM 5898 C CA . THR B 1 369 ? 70.00991 56.09271 73.62819 1.000 29.53732 366 THR B CA 1
ATOM 5899 C C . THR B 1 369 ? 69.39613 57.48690 73.56977 1.000 30.64091 366 THR B C 1
ATOM 5900 O O . THR B 1 369 ? 68.83370 57.96852 74.56127 1.000 27.66134 366 THR B O 1
ATOM 5904 N N . THR B 1 370 ? 69.47486 58.14337 72.40936 1.000 29.25968 367 THR B N 1
ATOM 5905 C CA . THR B 1 370 ? 68.84421 59.44688 72.23615 1.000 29.21441 367 THR B CA 1
ATOM 5906 C C . THR B 1 370 ? 67.33132 59.34739 72.39740 1.000 29.75447 367 THR B C 1
ATOM 5907 O O . THR B 1 370 ? 66.68644 60.27992 72.89116 1.000 32.30191 367 THR B O 1
ATOM 5911 N N . ARG B 1 371 ? 66.74598 58.22188 71.99296 1.000 27.87992 368 ARG B N 1
ATOM 5912 C CA . ARG B 1 371 ? 65.30846 58.01974 72.16395 1.000 30.41971 368 ARG B CA 1
ATOM 5913 C C . ARG B 1 371 ? 64.90790 57.79986 73.61555 1.000 33.94576 368 ARG B C 1
ATOM 5914 O O . ARG B 1 371 ? 63.71107 57.85272 73.92077 1.000 35.28565 368 ARG B O 1
ATOM 5922 N N . GLY B 1 372 ? 65.86314 57.52064 74.49575 1.000 34.00148 369 GLY B N 1
ATOM 5923 C CA . GLY B 1 372 ? 65.58423 57.32827 75.91114 1.000 34.84509 369 GLY B CA 1
ATOM 5924 C C . GLY B 1 372 ? 65.82180 55.92316 76.42420 1.000 36.90953 369 GLY B C 1
ATOM 5925 O O . GLY B 1 372 ? 65.59858 55.68488 77.61697 1.000 39.00228 369 GLY B O 1
ATOM 5926 N N . PHE B 1 373 ? 66.27863 54.99247 75.57736 1.000 33.39520 370 PHE B N 1
ATOM 5927 C CA . PHE B 1 373 ? 66.53675 53.62119 76.01248 1.000 33.37601 370 PHE B CA 1
ATOM 5928 C C . PHE B 1 373 ? 67.53337 53.59834 77.16765 1.000 39.49705 370 PHE B C 1
ATOM 5929 O O . PHE B 1 373 ? 68.56217 54.28230 77.13292 1.000 33.79621 370 PHE B O 1
ATOM 5937 N N . LYS B 1 374 ? 67.22987 52.79525 78.18585 1.000 34.38137 371 LYS B N 1
ATOM 5938 C CA . LYS B 1 374 ? 68.13955 52.54567 79.28697 1.000 35.29868 371 LYS B CA 1
ATOM 5939 C C . LYS B 1 374 ? 68.72645 51.14108 79.15348 1.000 35.42833 371 LYS B C 1
ATOM 5940 O O . LYS B 1 374 ? 68.43578 50.40434 78.20529 1.000 33.02540 371 LYS B O 1
ATOM 5946 N N . GLU B 1 375 ? 69.55045 50.75134 80.13206 1.000 33.20627 372 GLU B N 1
ATOM 5947 C CA . GLU B 1 375 ? 70.22846 49.46046 80.03375 1.000 34.21976 372 GLU B CA 1
ATOM 5948 C C . GLU B 1 375 ? 69.23228 48.31838 79.90812 1.000 38.80902 372 GLU B C 1
ATOM 5949 O O . GLU B 1 375 ? 69.45563 47.37189 79.14581 1.000 38.14666 372 GLU B O 1
ATOM 5955 N N . GLU B 1 376 ? 68.12024 48.39986 80.63793 1.000 39.56855 373 GLU B N 1
ATOM 5956 C CA . GLU B 1 376 ? 67.07141 47.39154 80.53662 1.000 39.21474 373 GLU B CA 1
ATOM 5957 C C . GLU B 1 376 ? 66.57023 47.26196 79.10351 1.000 38.55831 373 GLU B C 1
ATOM 5958 O O . GLU B 1 376 ? 66.34959 46.15306 78.60624 1.000 34.15101 373 GLU B O 1
ATOM 5964 N N . ASP B 1 377 ? 66.36070 48.39505 78.43670 1.000 34.09570 374 ASP B N 1
ATOM 5965 C CA . ASP B 1 377 ? 65.83944 48.38673 77.07187 1.000 34.42471 374 ASP B CA 1
ATOM 5966 C C . ASP B 1 377 ? 66.89939 47.93372 76.08440 1.000 31.18720 374 ASP B C 1
ATOM 5967 O O . ASP B 1 377 ? 66.59416 47.21129 75.12963 1.000 38.10071 374 ASP B O 1
ATOM 5972 N N . ALA B 1 378 ? 68.14992 48.34897 76.30422 1.000 32.10173 375 ALA B N 1
ATOM 5973 C CA . ALA B 1 378 ? 69.24814 47.87646 75.47142 1.000 34.38463 375 ALA B CA 1
ATOM 5974 C C . ALA B 1 378 ? 69.39673 46.36772 75.56818 1.000 35.75412 375 ALA B C 1
ATOM 5975 O O . ALA B 1 378 ? 69.63433 45.69788 74.55799 1.000 28.46935 375 ALA B O 1
ATOM 5977 N N . VAL B 1 379 ? 69.25879 45.80892 76.77610 1.000 32.50127 376 VAL B N 1
ATOM 5978 C CA . VAL B 1 379 ? 69.29104 44.35356 76.90522 1.000 32.10631 376 VAL B CA 1
ATOM 5979 C C . VAL B 1 379 ? 68.21376 43.72294 76.03463 1.000 31.42091 376 VAL B C 1
ATOM 5980 O O . VAL B 1 379 ? 68.44551 42.71655 75.35054 1.000 33.17614 376 VAL B O 1
ATOM 5984 N N . LYS B 1 380 ? 67.02049 44.30659 76.04424 1.000 29.55655 377 LYS B N 1
ATOM 5985 C CA . LYS B 1 380 ? 65.92974 43.74858 75.26351 1.000 31.30539 377 LYS B CA 1
ATOM 5986 C C . LYS B 1 380 ? 66.22550 43.82355 73.76206 1.000 31.68039 377 LYS B C 1
ATOM 5987 O O . LYS B 1 380 ? 65.93198 42.87782 73.02634 1.000 31.69449 377 LYS B O 1
ATOM 5993 N N . VAL B 1 381 ? 66.83372 44.92310 73.29840 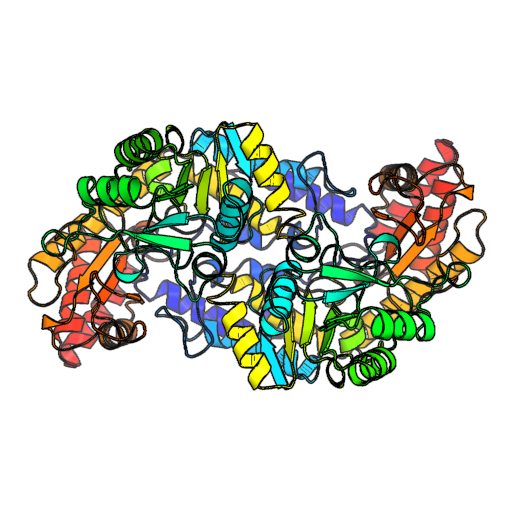1.000 32.47101 378 VAL B N 1
ATOM 5994 C CA . VAL B 1 381 ? 67.21265 45.02492 71.87914 1.000 30.62075 378 VAL B CA 1
ATOM 5995 C C . VAL B 1 381 ? 68.13844 43.88107 71.49796 1.000 29.78298 378 VAL B C 1
ATOM 5996 O O . VAL B 1 381 ? 67.92312 43.18565 70.49648 1.000 31.40729 378 VAL B O 1
ATOM 6000 N N . ALA B 1 382 ? 69.19281 43.67308 72.29036 1.000 27.81207 379 ALA B N 1
ATOM 6001 C CA . ALA B 1 382 ? 70.15054 42.63026 71.95679 1.000 28.21335 379 ALA B CA 1
ATOM 6002 C C . ALA B 1 382 ? 69.48146 41.26665 71.93810 1.000 31.40159 379 ALA B C 1
ATOM 6003 O O . ALA B 1 382 ? 69.77543 40.43874 71.07034 1.000 32.23864 379 ALA B O 1
ATOM 6005 N N . GLU B 1 383 ? 68.56493 41.01990 72.88512 1.000 33.40486 380 GLU B N 1
ATOM 6006 C CA . GLU B 1 383 ? 67.81747 39.76313 72.87994 1.000 31.84372 380 GLU B CA 1
ATOM 6007 C C . GLU B 1 383 ? 66.98335 39.61153 71.61168 1.000 32.69277 380 GLU B C 1
ATOM 6008 O O . GLU B 1 383 ? 66.90530 38.51776 71.04581 1.000 31.81503 380 GLU B O 1
ATOM 6014 N N . LEU B 1 384 ? 66.32079 40.68690 71.17300 1.000 34.58989 381 LEU B N 1
ATOM 6015 C CA . LEU B 1 384 ? 65.56583 40.63283 69.91772 1.000 35.42163 381 LEU B CA 1
ATOM 6016 C C . LEU B 1 384 ? 66.47372 40.35018 68.72972 1.000 33.55161 381 LEU B C 1
ATOM 6017 O O . LEU B 1 384 ? 66.10425 39.59587 67.82059 1.000 33.50643 381 LEU B O 1
ATOM 6022 N N . VAL B 1 385 ? 67.65075 40.97925 68.69774 1.000 32.65487 382 VAL B N 1
ATOM 6023 C CA . VAL B 1 385 ? 68.58469 40.74462 67.60085 1.000 32.64070 382 VAL B CA 1
ATOM 6024 C C . VAL B 1 385 ? 69.01854 39.28686 67.58924 1.000 34.87020 382 VAL B C 1
ATOM 6025 O O . VAL B 1 385 ? 69.00193 38.62579 66.54483 1.000 30.46744 382 VAL B O 1
ATOM 6029 N N . VAL B 1 386 ? 69.38672 38.75109 68.75931 1.000 33.10208 383 VAL B N 1
ATOM 6030 C CA . VAL B 1 386 ? 69.75356 37.33889 68.82637 1.000 34.06611 383 VAL B CA 1
ATOM 6031 C C . VAL B 1 386 ? 68.60270 36.47287 68.33707 1.000 30.50087 383 VAL B C 1
ATOM 6032 O O . VAL B 1 386 ? 68.78912 35.54313 67.54417 1.000 32.01547 383 VAL B O 1
ATOM 6036 N N . LYS B 1 387 ? 67.39300 36.76838 68.79956 1.000 32.29265 384 LYS B N 1
ATOM 6037 C CA . LYS B 1 387 ? 66.25341 35.92976 68.44801 1.000 33.52980 384 LYS B CA 1
ATOM 6038 C C . LYS B 1 387 ? 65.99743 35.93983 66.94107 1.000 37.78953 384 LYS B C 1
ATOM 6039 O O . LYS B 1 387 ? 65.76605 34.88561 66.34194 1.000 32.44406 384 LYS B O 1
ATOM 6045 N N . ALA B 1 388 ? 66.05102 37.12120 66.31032 1.000 32.65016 385 ALA B N 1
ATOM 6046 C CA . ALA B 1 388 ? 65.82098 37.20447 64.86966 1.000 34.82041 385 ALA B CA 1
ATOM 6047 C C . ALA B 1 388 ? 66.84642 36.38889 64.09901 1.000 31.67990 385 ALA B C 1
ATOM 6048 O O . ALA B 1 388 ? 66.48970 35.63781 63.18386 1.000 33.84746 385 ALA B O 1
ATOM 6050 N N . LEU B 1 389 ? 68.12829 36.50785 64.46995 1.000 33.79894 386 LEU B N 1
ATOM 6051 C CA . LEU B 1 389 ? 69.19633 35.85321 63.71551 1.000 34.18516 386 LEU B CA 1
ATOM 6052 C C . LEU B 1 389 ? 69.23300 34.34178 63.93987 1.000 37.41709 386 LEU B C 1
ATOM 6053 O O . LEU B 1 389 ? 69.65745 33.59982 63.04386 1.000 33.73164 386 LEU B O 1
ATOM 6058 N N . GLN B 1 390 ? 68.78761 33.86835 65.10872 1.000 37.30604 387 GLN B N 1
ATOM 6059 C CA . GLN B 1 390 ? 68.68408 32.43798 65.38082 1.000 39.29177 387 GLN B CA 1
ATOM 6060 C C . GLN B 1 390 ? 67.37810 31.83507 64.88985 1.000 45.96322 387 GLN B C 1
ATOM 6061 O O . GLN B 1 390 ? 67.21835 30.61081 64.94646 1.000 44.44259 387 GLN B O 1
ATOM 6067 N N . ALA B 1 391 ? 66.43623 32.65609 64.42712 1.000 41.82969 388 ALA B N 1
ATOM 6068 C CA . ALA B 1 391 ? 65.10224 32.14736 64.14602 1.000 42.65418 388 ALA B CA 1
ATOM 6069 C C . ALA B 1 391 ? 65.07344 31.20336 62.95048 1.000 51.57937 388 ALA B C 1
ATOM 6070 O O . ALA B 1 391 ? 64.10485 30.44719 62.80312 1.000 50.43920 388 ALA B O 1
ATOM 6072 N N . LYS B 1 392 ? 66.11100 31.21893 62.11241 1.000 45.72897 389 LYS B N 1
ATOM 6073 C CA . LYS B 1 392 ? 66.15622 30.43985 60.87251 1.000 51.60639 389 LYS B CA 1
ATOM 6074 C C . LYS B 1 392 ? 64.81852 30.50867 60.13809 1.000 53.00917 389 LYS B C 1
ATOM 6075 O O . LYS B 1 392 ? 64.24407 29.49959 59.71794 1.000 49.04193 389 LYS B O 1
ATOM 6081 N N . ASP B 1 393 ? 64.31543 31.74056 60.01740 1.000 52.50830 390 ASP B N 1
ATOM 6082 C CA . ASP B 1 393 ? 63.09800 32.05704 59.26734 1.000 54.01305 390 ASP B CA 1
ATOM 6083 C C . ASP B 1 393 ? 61.87857 31.31490 59.82276 1.000 57.82961 390 ASP B C 1
ATOM 6084 O O . ASP B 1 393 ? 61.05788 30.77805 59.07504 1.000 59.30801 390 ASP B O 1
ATOM 6089 N N . ASP B 1 394 ? 61.76482 31.27712 61.15079 1.000 53.87835 391 ASP B N 1
ATOM 6090 C CA . ASP B 1 394 ? 60.55477 30.82336 61.82825 1.000 48.21639 391 ASP B CA 1
ATOM 6091 C C . ASP B 1 394 ? 59.69726 32.06002 62.07150 1.000 46.88497 391 ASP B C 1
ATOM 6092 O O . ASP B 1 394 ? 60.04661 32.91289 62.89448 1.000 47.58024 391 ASP B O 1
ATOM 6097 N N . ASN B 1 395 ? 58.58891 32.17482 61.34052 1.000 43.64398 392 ASN B N 1
ATOM 6098 C CA . ASN B 1 395 ? 57.83895 33.42701 61.35388 1.000 42.08231 392 ASN B CA 1
ATOM 6099 C C . ASN B 1 395 ? 57.18541 33.68506 62.69971 1.000 46.81503 392 ASN B C 1
ATOM 6100 O O . ASN B 1 395 ? 56.94050 34.84823 63.05600 1.000 46.44035 392 ASN B O 1
ATOM 6105 N N . ALA B 1 396 ? 56.87267 32.62725 63.44697 1.000 43.50672 393 ALA B N 1
ATOM 6106 C CA . ALA B 1 396 ? 56.45285 32.82832 64.82488 1.000 43.43812 393 ALA B CA 1
ATOM 6107 C C . ALA B 1 396 ? 57.48567 33.66550 65.56130 1.000 42.44120 393 ALA B C 1
ATOM 6108 O O . ALA B 1 396 ? 57.15623 34.69972 66.15124 1.000 45.23485 393 ALA B O 1
ATOM 6110 N N . GLN B 1 397 ? 58.75630 33.25224 65.49319 1.000 41.77440 394 GLN B N 1
ATOM 6111 C CA . GLN B 1 397 ? 59.80665 33.96258 66.21979 1.000 43.97312 394 GLN B CA 1
ATOM 6112 C C . GLN B 1 397 ? 60.01402 35.36941 65.65563 1.000 39.08838 394 GLN B C 1
ATOM 6113 O O . GLN B 1 397 ? 60.14747 36.33559 66.41495 1.000 40.85788 394 GLN B O 1
ATOM 6119 N N . LEU B 1 398 ? 60.01854 35.50112 64.32437 1.000 45.10181 395 LEU B N 1
ATOM 6120 C CA . LEU B 1 398 ? 60.24784 36.80149 63.69494 1.000 37.42646 395 LEU B CA 1
ATOM 6121 C C . LEU B 1 398 ? 59.13824 37.79271 64.03678 1.000 40.13814 395 LEU B C 1
ATOM 6122 O O . LEU B 1 398 ? 59.40698 38.97186 64.30286 1.000 37.18033 395 LEU B O 1
ATOM 6127 N N . ASP B 1 399 ? 57.88813 37.32910 64.08929 1.000 38.72200 396 ASP B N 1
ATOM 6128 C CA . ASP B 1 399 ? 56.80940 38.22954 64.48124 1.000 40.38064 396 ASP B CA 1
ATOM 6129 C C . ASP B 1 399 ? 56.89017 38.61813 65.95052 1.000 43.34409 396 ASP B C 1
ATOM 6130 O O . ASP B 1 399 ? 56.51076 39.73931 66.31136 1.000 42.53427 396 ASP B O 1
ATOM 6135 N N . GLU B 1 400 ? 57.36004 37.71471 66.81338 1.000 39.90206 397 GLU B N 1
ATOM 6136 C CA . GLU B 1 400 ? 57.59770 38.10817 68.19430 1.000 42.98050 397 GLU B CA 1
ATOM 6137 C C . GLU B 1 400 ? 58.65284 39.20175 68.26223 1.000 39.00401 397 GLU B C 1
ATOM 6138 O O . GLU B 1 400 ? 58.55043 40.12704 69.08074 1.000 37.37020 397 GLU B O 1
ATOM 6144 N N . VAL B 1 401 ? 59.67594 39.11730 67.40842 1.000 39.49912 398 VAL B N 1
ATOM 6145 C CA . VAL B 1 401 ? 60.67428 40.17979 67.37821 1.000 35.40130 398 VAL B CA 1
ATOM 6146 C C . VAL B 1 401 ? 60.02886 41.49206 66.95807 1.000 34.26222 398 VAL B C 1
ATOM 6147 O O . VAL B 1 401 ? 60.27593 42.54022 67.56308 1.000 34.35555 398 VAL B O 1
ATOM 6151 N N . LYS B 1 402 ? 59.17724 41.45198 65.92563 1.000 36.05444 399 LYS B N 1
ATOM 6152 C CA . LYS B 1 402 ? 58.50019 42.66541 65.47428 1.000 36.66168 399 LYS B CA 1
ATOM 6153 C C . LYS B 1 402 ? 57.63822 43.27139 66.57326 1.000 34.96465 399 LYS B C 1
ATOM 6154 O O . LYS B 1 402 ? 57.56259 44.49675 66.70406 1.000 36.48915 399 LYS B O 1
ATOM 6160 N N . THR B 1 403 ? 56.98231 42.43028 67.37506 1.000 40.45824 400 THR B N 1
ATOM 6161 C CA . THR B 1 403 ? 56.23187 42.92772 68.52784 1.000 39.41238 400 THR B CA 1
ATOM 6162 C C . THR B 1 403 ? 57.15335 43.61005 69.53131 1.000 37.03273 400 THR B C 1
ATOM 6163 O O . THR B 1 403 ? 56.83591 44.68564 70.05636 1.000 35.52233 400 THR B O 1
ATOM 6167 N N . GLY B 1 404 ? 58.30144 42.99149 69.81577 1.000 38.36824 401 GLY B N 1
ATOM 6168 C CA . GLY B 1 404 ? 59.23559 43.59311 70.74967 1.000 33.82041 401 GLY B CA 1
ATOM 6169 C C . GLY B 1 404 ? 59.75788 44.92991 70.26686 1.000 34.95801 401 GLY B C 1
ATOM 6170 O O . GLY B 1 404 ? 59.95204 45.85138 71.06124 1.000 35.66531 401 GLY B O 1
ATOM 6171 N N . VAL B 1 405 ? 60.00710 45.04848 68.95439 1.000 35.43997 402 VAL B N 1
ATOM 6172 C CA . VAL B 1 405 ? 60.42847 46.32999 68.39115 1.000 32.69741 402 VAL B CA 1
ATOM 6173 C C . VAL B 1 405 ? 59.32737 47.36337 68.57230 1.000 33.16786 402 VAL B C 1
ATOM 6174 O O . VAL B 1 405 ? 59.57776 48.50475 68.98204 1.000 32.93330 402 VAL B O 1
ATOM 6178 N N . ARG B 1 406 ? 58.08294 46.96780 68.27671 1.000 34.45685 403 ARG B N 1
ATOM 6179 C CA . ARG B 1 406 ? 56.95523 47.88105 68.42309 1.000 33.48782 403 ARG B CA 1
ATOM 6180 C C . ARG B 1 406 ? 56.74651 48.26794 69.88267 1.000 38.27864 403 ARG B C 1
ATOM 6181 O O . ARG B 1 406 ? 56.45441 49.43066 70.18228 1.000 36.02052 403 ARG B O 1
ATOM 6189 N N . GLU B 1 407 ? 56.90824 47.31548 70.80916 1.000 39.07768 404 GLU B N 1
ATOM 6190 C CA . GLU B 1 407 ? 56.84578 47.66316 72.23083 1.000 37.41425 404 GLU B CA 1
ATOM 6191 C C . GLU B 1 407 ? 57.88282 48.72169 72.57134 1.000 36.65923 404 GLU B C 1
ATOM 6192 O O . GLU B 1 407 ? 57.56183 49.75363 73.16549 1.000 35.27799 404 GLU B O 1
ATOM 6198 N N . LEU B 1 408 ? 59.13260 48.50081 72.16325 1.000 35.33880 405 LEU B N 1
ATOM 6199 C CA . LEU B 1 408 ? 60.18978 49.45337 72.48259 1.000 33.59691 405 LEU B CA 1
ATOM 6200 C C . LEU B 1 408 ? 59.96120 50.80646 71.81629 1.000 33.63358 405 LEU B C 1
ATOM 6201 O O . LEU B 1 408 ? 60.12923 51.84735 72.45728 1.000 34.15424 405 LEU B O 1
ATOM 6206 N N . THR B 1 409 ? 59.60862 50.82901 70.52107 1.000 36.36948 406 THR B N 1
ATOM 6207 C CA . THR B 1 409 ? 59.46355 52.12996 69.86842 1.000 32.53869 406 THR B CA 1
ATOM 6208 C C . THR B 1 409 ? 58.28511 52.91321 70.44081 1.000 35.96627 406 THR B C 1
ATOM 6209 O O . THR B 1 409 ? 58.34234 54.14536 70.51015 1.000 34.46445 406 THR B O 1
ATOM 6213 N N . GLU B 1 410 ? 57.22856 52.22621 70.88213 1.000 35.69018 407 GLU B N 1
ATOM 6214 C CA . GLU B 1 410 ? 56.11775 52.93532 71.52075 1.000 41.24944 407 GLU B CA 1
ATOM 6215 C C . GLU B 1 410 ? 56.48033 53.39785 72.92296 1.000 39.25004 407 GLU B C 1
ATOM 6216 O O . GLU B 1 410 ? 56.05416 54.47627 73.35356 1.000 41.70563 407 GLU B O 1
ATOM 6222 N N . LYS B 1 411 ? 57.25540 52.59292 73.65703 1.000 38.64098 408 LYS B N 1
ATOM 6223 C CA . LYS B 1 411 ? 57.73934 53.03888 74.95698 1.000 38.03336 408 LYS B CA 1
ATOM 6224 C C . LYS B 1 411 ? 58.60905 54.28222 74.82149 1.000 41.57922 408 LYS B C 1
ATOM 6225 O O . LYS B 1 411 ? 58.62190 55.12876 75.72078 1.000 34.17989 408 LYS B O 1
ATOM 6231 N N . PHE B 1 412 ? 59.31279 54.43715 73.69406 1.000 37.90922 409 PHE B N 1
ATOM 6232 C CA . PHE B 1 412 ? 60.25183 55.54375 73.50472 1.000 34.55273 409 PHE B CA 1
ATOM 6233 C C . PHE B 1 412 ? 59.99385 56.25114 72.17930 1.000 39.72955 409 PHE B C 1
ATOM 6234 O O . PHE B 1 412 ? 60.79604 56.15599 71.24340 1.000 35.31046 409 PHE B O 1
ATOM 6242 N N . PRO B 1 413 ? 58.90402 57.00462 72.08240 1.000 41.78569 410 PRO B N 1
ATOM 6243 C CA . PRO B 1 413 ? 58.59539 57.70503 70.82892 1.000 35.66674 410 PRO B CA 1
ATOM 6244 C C . PRO B 1 413 ? 59.57137 58.84424 70.55667 1.000 38.51039 410 PRO B C 1
ATOM 6245 O O . PRO B 1 413 ? 60.24850 59.35242 71.45163 1.000 37.71761 410 PRO B O 1
ATOM 6249 N N . LEU B 1 414 ? 59.63572 59.24364 69.28200 1.000 40.66591 411 LEU B N 1
ATOM 6250 C CA . LEU B 1 414 ? 60.45181 60.38158 68.87508 1.000 39.96942 411 LEU B CA 1
ATOM 6251 C C . LEU B 1 414 ? 59.75969 61.70427 69.21596 1.000 45.41466 411 LEU B C 1
ATOM 6252 O O . LEU B 1 414 ? 58.53537 61.77591 69.35266 1.000 43.72621 411 LEU B O 1
ATOM 6257 N N . HIS B 1 415 ? 60.57239 62.76229 69.31869 1.000 46.59197 412 HIS B N 1
ATOM 6258 C CA . HIS B 1 415 ? 60.15457 64.11802 69.73996 1.000 62.65144 412 HIS B CA 1
ATOM 6259 C C . HIS B 1 415 ? 59.03682 64.14120 70.79122 1.000 72.50970 412 HIS B C 1
ATOM 6260 O O . HIS B 1 415 ? 59.25291 64.53861 71.94281 1.000 77.86264 412 HIS B O 1
#

InterPro domains:
  IPR001085 Serine hydroxymethyltransferase [MF_00051] (3-413)
  IPR001085 Serine hydroxymethyltransferase [PIRSF000412] (5-406)
  IPR001085 Serine hydroxymethyltransferase [cd00378] (8-405)
  IPR015421 Pyridoxal phosphate-dependent transferase, major domain [G3DSA:3.40.640.10] (33-284)
  IPR015422 Pyridoxal phosphate-dependent transferase, small domain [G3DSA:3.90.1150.10] (8-411)
  IPR015424 Pyridoxal phosphate-dependent transferase [SSF53383] (4-412)
  IPR019798 Serine hydroxymethyltransferase, pyridoxal phosphate binding site [PS00096] (218-234)
  IPR039429 Serine hydroxymethyltransferase-like domain [PF00464] (6-381)
  IPR049943 Serine hydroxymethyltransferase-like [PTHR11680] (4-399)

Nearest PDB structures (foldseek):
  7x5o-assembly1_A  TM=1.001E+00  e=3.465E-80  Enterococcus faecium
  6tgh-assembly2_D  TM=9.944E-01  e=5.090E-64  Streptococcus thermophilus
  6yrw-assembly2_B  TM=9.940E-01  e=7.148E-64  Streptococcus thermophilus
  4wxb-assembly1_A  TM=9.723E-01  e=8.281E-62  Streptococcus thermophilus CNRZ1066
  4wxb-assembly2_B  TM=9.860E-01  e=2.763E-60  Streptococcus thermophilus CNRZ1066

Foldseek 3Di:
DVCVVPVVVVVVVVVVQVLLLQFAEFAQFFAAADPQLVVLLVDPLQVDFFFDAQPDTPDPDCPVLNVLLVLLFVLVCVLQVFPGKDFQFAALLSLLQLLCQLQHAFAFEEEFADQLLFADCLRAPCVHCNVVGYPYDHDHADPPLSHGDLVVVLVVCQVRLGQEYEADGHADFAADDLVSVLVSCVVSVHFYEYEHASCSLVSSLVLGPRNAVRHQKYKYFCGGLLPFDGGIMIGHRDVSSSVSSSVCSPPNPDGGGSSSRSSRSSVSSVVSVDNVSSVLQVQLQLLQQLLLVLQLPAPQFDWRSSGGSGFKTKTQRVRLVAAQLVLQVLSVVLRYHWHHGRHPVWPDDRRGHRIIMGGRNHLSNLPDGNVNSNLVSVLSRQSSNCPPVPVSSVVSSVSSSVSSVVRGD/DVVCVVPVPVVVVVVVVVVLLLQFAEFAQQFAAADPQLVVLLVDPLQVDFFFDAQVGTPDDPCPVLNVLLVLLFVLVCVLQVFPGKDFFFAALLLLLQLLCQLQDAFAFEEEFADQLQFADCCRQPCVHCNVVGYPYDHAHADPPLSHGDLVVVLVVCQVRLGQEYEEEGHADFEADDLVSVLVSCVVSVHAYEYEHASCSLVSSLVLGDRNAVRHQKYKYFCGRLLNFDHGIMMGHRDPSSSVSSSVCSPPNPDGGGSSSSSSRSSVSSVVSVDNVSSVLQVQLQLLAQLLLVLLLVFPQFDWRSSGGSGFKTKTQRVVLVAAQVVLQVLSVVLRYHWHRGRHVVWDDDRVGHRIIMGGRNHLSNLPDGNVLSNLLSVLSSQSSNVVPPVVSSVVSSVSSNVSSVVRGDD